Protein AF-N1R4C1-F1 (afdb_monomer_lite)

InterPro domains:
  IPR000322 Glycoside hydrolase family 31, TIM barrel domain [PF01055] (32-94)
  IPR013780 Glycosyl hydrolase, all-beta [G3DSA:2.60.40.1180] (504-636)
  IPR017853 Glycoside hydrolase superfamily [SSF51445] (14-97)
  IPR027806 Harbinger transposase-derived nuclease domain [PF13359] (229-389)
  IPR033403 Domain of unknown function DUF5110 [PF17137] (525-593)
  IPR045249 Putative nuclease HARBI1-like [PTHR22930] (148-404)
  IPR058353 Domain of unknown function DUF8040 [PF26138] (146-223)

Sequence (892 aa):
MADPCLSWLTFPSFLQMWRQRLGINNVVISDQGLSGQPLSGPDIGGFAGNATPRLFGRWMGVGALFPFSRGHSEAGTVDHEPWSFGEEVMDARMRLIIQAAALISVIQAWVMFMHQRAVRHAGRPLIHYGPLFPREQERIQNLNYIYNCNDVEALWMLRMKRAPFSMLVETFRSRGLLQDSINTSVEEQVAMFLHVVGHNQRFRVIHNTFRRSMETISRYFKQDCIGAIDGTHVTARVPRSQFAAYRGRKHYTSQNVLAAVDFDLKFTYVLAGWEGSAHDANILTDSMSRPDGINIPDGKFYLGDAGYACRPGILPPFRKTRYHLNELSGRNFPRTAQELFNIRHSSLRVTVDRAFGALKNRFKILDQKPFHPYSTQVKLVLACCILHNWILQWGFDEHVPEEEEVEPDDVVSSGHSVEAFDNDAWKNKRLEWEEAMWLNRDPQDTELRKIETTFLLGPLLVCASTLPDKGAHECAHKLPNGIWLPFDFGDSHPDLPVLYLRGGAILPVGLPIQHVGEASLGDDLSLLVALDENGKAEGVLFEDAGDGYGFTQGDYLLTYYVAEVHSSVVSVKVLKTEGSLKRPKRNLNISILLGGGAMISSRGVDGEEVHFTMPSEFEVSSLVATSELDLKERLETIRPIPDMDEPSGQEGTELSKTLIVLKSGDWFLKIVPWIGGRIISMTHVPSDSQWLHSRIEIHGYEEYSGTEYRSAGCIEEYKIVRGHLEQSCVEESKVCLEGDIGGGLVLQRHISILTDNPKIVQIDSSIEARSVGPGSGGFSRLVCLRVRHTFTLLHPTEVVVAFTAINGSKQEISLDSGEVMLEGGLRPNGEWTLVDRCSGLSMVNRFDHRQVSKCLVHWGTSDLNMELWSDERPVSKDTPLRICHQYEVTQT

Structure (mmCIF, N/CA/C/O backbone):
data_AF-N1R4C1-F1
#
_entry.id   AF-N1R4C1-F1
#
loop_
_atom_site.group_PDB
_atom_site.id
_atom_site.type_symbol
_atom_site.label_atom_id
_atom_site.label_alt_id
_atom_site.label_comp_id
_atom_site.label_asym_id
_atom_site.label_entity_id
_atom_site.label_seq_id
_atom_site.pdbx_PDB_ins_code
_atom_site.Cartn_x
_atom_site.Cartn_y
_atom_site.Cartn_z
_atom_site.occupancy
_atom_site.B_iso_or_equiv
_atom_site.auth_seq_id
_atom_site.auth_comp_id
_atom_site.auth_asym_id
_atom_site.auth_atom_id
_atom_site.pdbx_PDB_model_num
ATOM 1 N N . MET A 1 1 ? 14.978 -28.463 9.978 1.00 22.47 1 MET A N 1
ATOM 2 C CA . MET A 1 1 ? 13.581 -28.349 9.507 1.00 22.47 1 MET A CA 1
ATOM 3 C C . MET A 1 1 ? 13.002 -27.138 10.208 1.00 22.47 1 MET A C 1
ATOM 5 O O . MET A 1 1 ? 13.263 -27.007 11.395 1.00 22.47 1 MET A O 1
ATOM 9 N N . ALA A 1 2 ? 12.345 -26.241 9.481 1.00 19.59 2 ALA A N 1
ATOM 10 C CA . ALA A 1 2 ? 11.740 -25.016 10.002 1.00 19.59 2 ALA A CA 1
ATOM 11 C C . ALA A 1 2 ? 10.551 -24.656 9.099 1.00 19.59 2 ALA A C 1
ATOM 13 O O . ALA A 1 2 ? 10.620 -24.917 7.894 1.00 19.59 2 ALA A O 1
ATOM 14 N N . ASP A 1 3 ? 9.477 -24.116 9.671 1.00 20.16 3 ASP A N 1
ATOM 15 C CA . ASP A 1 3 ? 8.212 -23.933 8.957 1.00 20.16 3 ASP A CA 1
ATOM 16 C C . ASP A 1 3 ? 8.200 -22.700 8.028 1.00 20.16 3 ASP A C 1
ATOM 18 O O . ASP A 1 3 ? 8.679 -21.626 8.405 1.00 20.16 3 ASP A O 1
ATOM 22 N N . PRO A 1 4 ? 7.653 -22.814 6.801 1.00 23.75 4 PRO A N 1
ATOM 23 C CA . PRO A 1 4 ? 7.775 -21.791 5.762 1.00 23.75 4 PRO A CA 1
ATOM 24 C C . PRO A 1 4 ? 6.644 -20.742 5.808 1.00 23.75 4 PRO A C 1
ATOM 26 O O . PRO A 1 4 ? 5.925 -20.556 4.826 1.00 23.75 4 PRO A O 1
ATOM 29 N N . CYS A 1 5 ? 6.486 -20.037 6.933 1.00 24.02 5 CYS A N 1
ATOM 30 C CA . CYS A 1 5 ? 5.429 -19.025 7.130 1.00 24.02 5 CYS A CA 1
ATOM 31 C C . CYS A 1 5 ? 5.947 -17.618 7.501 1.00 24.02 5 CYS A C 1
ATOM 33 O O . CYS A 1 5 ? 5.342 -16.920 8.310 1.00 24.02 5 CYS A O 1
ATOM 35 N N . LEU A 1 6 ? 7.034 -17.169 6.864 1.00 24.86 6 LEU A N 1
ATOM 36 C CA . LEU A 1 6 ? 7.472 -15.764 6.858 1.00 24.86 6 LEU A CA 1
ATOM 37 C C . LEU A 1 6 ? 7.835 -15.336 5.428 1.00 24.86 6 LEU A C 1
ATOM 39 O O . LEU A 1 6 ? 8.833 -15.795 4.872 1.00 24.86 6 LEU A O 1
ATOM 43 N N . SER A 1 7 ? 7.028 -14.463 4.822 1.00 23.55 7 SER A N 1
ATOM 44 C CA . SER A 1 7 ? 7.274 -13.917 3.481 1.00 23.55 7 SER A CA 1
ATOM 45 C C . SER A 1 7 ? 8.128 -12.648 3.549 1.00 23.55 7 SER A C 1
ATOM 47 O O . SER A 1 7 ? 7.665 -11.610 4.020 1.00 23.55 7 SER A O 1
ATOM 49 N N . TRP A 1 8 ? 9.359 -12.727 3.048 1.00 22.64 8 TRP A N 1
ATOM 50 C CA . TRP A 1 8 ? 10.333 -11.634 3.044 1.00 22.64 8 TRP A CA 1
ATOM 51 C C . TRP A 1 8 ? 10.493 -11.027 1.642 1.00 22.64 8 TRP A C 1
ATOM 53 O O . TRP A 1 8 ? 11.033 -11.690 0.760 1.00 22.64 8 TRP A O 1
ATOM 63 N N . LEU A 1 9 ? 10.060 -9.776 1.439 1.00 20.94 9 LEU A N 1
ATOM 64 C CA . LEU A 1 9 ? 10.384 -8.955 0.259 1.00 20.94 9 LEU A CA 1
ATOM 65 C C . LEU A 1 9 ? 10.244 -7.458 0.586 1.00 20.94 9 LEU A C 1
ATOM 67 O O . LEU A 1 9 ? 9.135 -6.929 0.583 1.00 20.94 9 LEU A O 1
ATOM 71 N N . THR A 1 10 ? 11.361 -6.770 0.822 1.00 21.81 10 THR A N 1
ATOM 72 C CA . THR A 1 10 ? 11.399 -5.331 1.135 1.00 21.81 10 THR A CA 1
ATOM 73 C C . THR A 1 10 ? 12.765 -4.702 0.784 1.00 21.81 10 THR A C 1
ATOM 75 O O . THR A 1 10 ? 13.766 -5.410 0.701 1.00 21.81 10 THR A O 1
ATOM 78 N N . PHE A 1 11 ? 12.777 -3.359 0.660 1.00 23.47 11 PHE A N 1
ATOM 79 C CA . PHE A 1 11 ? 13.926 -2.427 0.812 1.00 23.47 11 PHE A CA 1
ATOM 80 C C . PHE A 1 11 ? 14.740 -1.972 -0.451 1.00 23.47 11 PHE A C 1
ATOM 82 O O . PHE A 1 11 ? 14.409 -2.406 -1.552 1.00 23.47 11 PHE A O 1
ATOM 89 N N . PRO A 1 12 ? 15.594 -0.907 -0.380 1.00 29.61 12 PRO A N 1
ATOM 90 C CA . PRO A 1 12 ? 15.112 0.482 -0.558 1.00 29.61 12 PRO A CA 1
ATOM 91 C C . PRO A 1 12 ? 16.124 1.451 -1.250 1.00 29.61 12 PRO A C 1
ATOM 93 O O . PRO A 1 12 ? 17.147 1.054 -1.796 1.00 29.61 12 PRO A O 1
ATOM 96 N N . SER A 1 13 ? 15.886 2.766 -1.160 1.00 20.58 13 SER A N 1
ATOM 97 C CA . SER A 1 13 ? 16.923 3.789 -0.877 1.00 20.58 13 SER A CA 1
ATOM 98 C C . SER A 1 13 ? 16.256 5.096 -0.400 1.00 20.58 13 SER A C 1
ATOM 100 O O . SER A 1 13 ? 15.041 5.247 -0.527 1.00 20.58 13 SER A O 1
ATOM 102 N N . PHE A 1 14 ? 16.996 5.983 0.282 1.00 22.86 14 PHE A N 1
ATOM 103 C CA . PHE A 1 14 ? 16.413 6.980 1.201 1.00 22.86 14 PHE A CA 1
ATOM 104 C C . PHE A 1 14 ? 17.325 8.202 1.401 1.00 22.86 14 PHE A C 1
ATOM 106 O O . PHE A 1 14 ? 18.529 8.004 1.541 1.00 22.86 14 PHE A O 1
ATOM 113 N N . LEU A 1 15 ? 16.782 9.430 1.540 1.00 21.59 15 LEU A N 1
ATOM 114 C CA . LEU A 1 15 ? 17.556 10.557 2.108 1.00 21.59 15 LEU A CA 1
ATOM 115 C C . LEU A 1 15 ? 16.745 11.753 2.685 1.00 21.59 15 LEU A C 1
ATOM 117 O O . LEU A 1 15 ? 16.978 12.908 2.338 1.00 21.59 15 LEU A O 1
ATOM 121 N N . GLN A 1 16 ? 15.848 11.518 3.654 1.00 25.00 16 GLN A N 1
ATOM 122 C CA . GLN A 1 16 ? 15.545 12.533 4.686 1.00 25.00 16 GLN A CA 1
ATOM 123 C C . GLN A 1 16 ? 15.153 11.884 6.028 1.00 25.00 16 GLN A C 1
ATOM 125 O O . GLN A 1 16 ? 14.001 11.544 6.288 1.00 25.00 16 GLN A O 1
ATOM 130 N N . MET A 1 17 ? 16.156 11.652 6.879 1.00 34.59 17 MET A N 1
ATOM 131 C CA . MET A 1 17 ? 16.182 10.461 7.743 1.00 34.59 17 MET A CA 1
ATOM 132 C C . MET A 1 17 ? 15.227 10.455 8.952 1.00 34.59 17 MET A C 1
ATOM 134 O O . MET A 1 17 ? 14.756 9.384 9.323 1.00 34.59 17 MET A O 1
ATOM 138 N N . TRP A 1 18 ? 14.905 11.616 9.535 1.00 30.50 18 TRP A N 1
ATOM 139 C CA . TRP A 1 18 ? 14.118 11.700 10.780 1.00 30.50 18 TRP A CA 1
ATOM 140 C C . TRP A 1 18 ? 12.597 11.795 10.574 1.00 30.50 18 TRP A C 1
ATOM 142 O O . TRP A 1 18 ? 11.855 10.952 11.072 1.00 30.50 18 TRP A O 1
ATOM 152 N N . ARG A 1 19 ? 12.111 12.793 9.818 1.00 28.45 19 ARG A N 1
ATOM 153 C CA . ARG A 1 19 ? 10.660 13.008 9.634 1.00 28.45 19 ARG A CA 1
ATOM 154 C C . ARG A 1 19 ? 9.977 11.892 8.847 1.00 28.45 19 ARG A C 1
ATOM 156 O O . ARG A 1 19 ? 8.878 11.483 9.203 1.00 28.45 19 ARG A O 1
ATOM 163 N N . GLN A 1 20 ? 10.614 11.424 7.772 1.00 33.66 20 GLN A N 1
ATOM 164 C CA . GLN A 1 20 ? 9.985 10.497 6.831 1.00 33.66 20 GLN A CA 1
ATOM 165 C C . GLN A 1 20 ? 9.752 9.116 7.449 1.00 33.66 20 GLN A C 1
ATOM 167 O O . GLN A 1 20 ? 8.653 8.593 7.331 1.00 33.66 20 GLN A O 1
ATOM 172 N N . ARG A 1 21 ? 10.752 8.525 8.120 1.00 35.47 21 ARG A N 1
ATOM 173 C CA . ARG A 1 21 ? 10.666 7.124 8.566 1.00 35.47 21 ARG A CA 1
ATOM 174 C C . ARG A 1 21 ? 9.544 6.905 9.589 1.00 35.47 21 ARG A C 1
ATOM 176 O O . ARG A 1 21 ? 8.663 6.094 9.336 1.00 35.47 21 ARG A O 1
ATOM 183 N N . LEU A 1 22 ? 9.509 7.667 10.686 1.00 31.05 22 LEU A N 1
ATOM 184 C CA . LEU A 1 22 ? 8.463 7.507 11.710 1.00 31.05 22 LEU A CA 1
ATOM 185 C C . LEU A 1 22 ? 7.062 7.930 11.222 1.00 31.05 22 LEU A C 1
ATOM 187 O O . LEU A 1 22 ? 6.0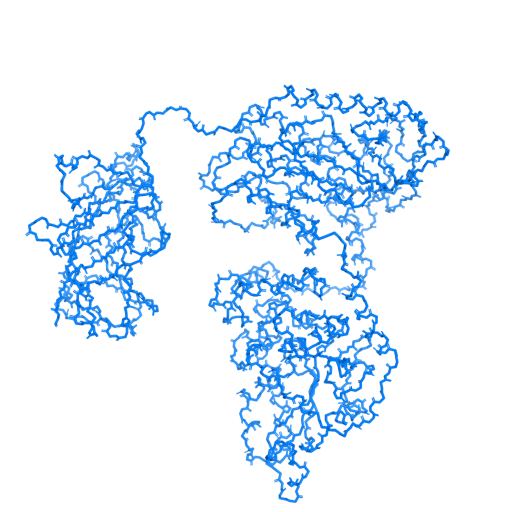89 7.268 11.569 1.00 31.05 22 LEU A O 1
ATOM 191 N N . GLY A 1 23 ? 6.949 8.979 10.396 1.00 29.75 23 GLY A N 1
ATOM 192 C CA . GLY A 1 23 ? 5.658 9.430 9.856 1.00 29.75 23 GLY A CA 1
ATOM 193 C C . GLY A 1 23 ? 5.045 8.447 8.853 1.00 29.75 23 GLY A C 1
ATOM 194 O O . GLY A 1 23 ? 3.911 8.006 9.032 1.00 29.75 23 GLY A O 1
ATOM 195 N N . ILE A 1 24 ? 5.816 8.035 7.838 1.00 34.44 24 ILE A N 1
ATOM 196 C CA . ILE A 1 24 ? 5.350 7.106 6.792 1.00 34.44 24 ILE A CA 1
ATOM 197 C C . ILE A 1 24 ? 4.916 5.767 7.404 1.00 34.44 24 ILE A C 1
ATOM 199 O O . ILE A 1 24 ? 3.916 5.202 6.977 1.00 34.44 24 ILE A O 1
ATOM 203 N N . ASN A 1 25 ? 5.614 5.278 8.431 1.00 34.09 25 ASN A N 1
ATOM 204 C CA . ASN A 1 25 ? 5.270 4.020 9.095 1.00 34.09 25 ASN A CA 1
ATOM 205 C C . ASN A 1 25 ? 3.857 4.020 9.709 1.00 34.09 25 ASN A C 1
ATOM 207 O O . ASN A 1 25 ? 3.115 3.056 9.523 1.00 34.09 25 ASN A O 1
ATOM 211 N N . ASN A 1 26 ? 3.464 5.095 10.399 1.00 31.94 26 ASN A N 1
ATOM 212 C CA . ASN A 1 26 ? 2.131 5.207 11.007 1.00 31.94 26 ASN A CA 1
ATOM 213 C C . ASN A 1 26 ? 1.019 5.266 9.942 1.00 31.94 26 ASN A C 1
ATOM 215 O O . ASN A 1 26 ? -0.059 4.693 10.126 1.00 31.94 26 ASN A O 1
ATOM 219 N N . VAL A 1 27 ? 1.296 5.929 8.814 1.00 32.59 27 VAL A N 1
ATOM 220 C CA . VAL A 1 27 ? 0.397 5.992 7.651 1.00 32.59 27 VAL A CA 1
ATOM 221 C C . VAL A 1 27 ? 0.249 4.604 7.017 1.00 32.59 27 VAL A C 1
ATOM 223 O O . VAL A 1 27 ? -0.862 4.096 6.922 1.00 32.59 27 VAL A O 1
ATOM 226 N N . VAL A 1 28 ? 1.361 3.923 6.716 1.00 32.44 28 VAL A N 1
ATOM 227 C CA . VAL A 1 28 ? 1.372 2.575 6.113 1.00 32.44 28 VAL A CA 1
ATOM 228 C C . VAL A 1 28 ? 0.606 1.546 6.952 1.00 32.44 28 VAL A C 1
ATOM 230 O O . VAL A 1 28 ? -0.096 0.709 6.387 1.00 32.44 28 VAL A O 1
ATOM 233 N N . ILE A 1 29 ? 0.688 1.601 8.285 1.00 33.22 29 ILE A N 1
ATOM 234 C CA . ILE A 1 29 ? -0.089 0.705 9.161 1.00 33.22 29 ILE A CA 1
ATOM 235 C C . ILE A 1 29 ? -1.583 1.047 9.119 1.00 33.22 29 ILE A C 1
ATOM 237 O O . ILE A 1 29 ? -2.415 0.141 9.072 1.00 33.22 29 ILE A O 1
ATOM 241 N N . SER A 1 30 ? -1.933 2.335 9.074 1.00 30.56 30 SER A N 1
ATOM 242 C CA . SER A 1 30 ? -3.326 2.777 8.928 1.00 30.56 30 SER A CA 1
ATOM 243 C C . SER A 1 30 ? -3.930 2.291 7.600 1.00 30.56 30 SER A C 1
ATOM 245 O O . SER A 1 30 ? -5.039 1.754 7.582 1.00 30.56 30 SER A O 1
ATOM 247 N N . ASP A 1 31 ? -3.167 2.374 6.508 1.00 27.38 31 ASP A N 1
ATOM 248 C CA . ASP A 1 31 ? -3.585 1.926 5.175 1.00 27.38 31 ASP A CA 1
ATOM 249 C C . ASP A 1 31 ? -3.629 0.391 5.044 1.00 27.38 31 ASP A C 1
ATOM 251 O O . ASP A 1 31 ? -4.512 -0.154 4.380 1.00 27.38 31 ASP A O 1
ATOM 255 N N . GLN A 1 32 ? -2.740 -0.345 5.718 1.00 28.38 32 GLN A N 1
ATOM 256 C CA . GLN A 1 32 ? -2.779 -1.817 5.752 1.00 28.38 32 GLN A CA 1
ATOM 257 C C . GLN A 1 32 ? -3.879 -2.366 6.677 1.00 28.38 32 GLN A C 1
ATOM 259 O O . GLN A 1 32 ? -4.474 -3.408 6.386 1.00 28.38 32 GLN A O 1
ATOM 264 N N . GLY A 1 33 ? -4.256 -1.621 7.720 1.00 26.41 33 GLY A N 1
ATOM 265 C CA . GLY A 1 33 ? -5.494 -1.864 8.461 1.00 26.41 33 GLY A CA 1
ATOM 266 C C . GLY A 1 33 ? -6.734 -1.769 7.561 1.00 26.41 33 GLY A C 1
ATOM 267 O O . GLY A 1 33 ? -7.660 -2.571 7.697 1.00 26.41 33 GLY A O 1
ATOM 268 N N . LEU A 1 34 ? -6.723 -0.850 6.587 1.00 26.92 34 LEU A N 1
ATOM 269 C CA . LEU A 1 34 ? -7.761 -0.712 5.558 1.00 26.92 34 LEU A CA 1
ATOM 270 C C . LEU A 1 34 ? -7.647 -1.747 4.421 1.00 26.92 34 LEU A C 1
ATOM 272 O O . LEU A 1 34 ? -8.658 -2.033 3.779 1.00 26.92 34 LEU A O 1
ATOM 276 N N . SER A 1 35 ? -6.474 -2.354 4.192 1.00 28.03 35 SER A N 1
ATOM 277 C CA . SER A 1 35 ? -6.291 -3.416 3.183 1.00 28.03 35 SER A CA 1
ATOM 278 C C . SER A 1 35 ? -6.812 -4.795 3.620 1.00 28.03 35 SER A C 1
ATOM 280 O O . SER A 1 35 ? -6.886 -5.732 2.820 1.00 28.03 35 SER A O 1
ATOM 282 N N . GLY A 1 36 ? -7.192 -4.936 4.895 1.00 34.16 36 GLY A N 1
ATOM 283 C CA . GLY A 1 36 ? -7.605 -6.210 5.483 1.00 34.16 36 GLY A CA 1
ATOM 284 C C . GLY A 1 36 ? -6.435 -7.119 5.870 1.00 34.16 36 GLY A C 1
ATOM 285 O O . GLY A 1 36 ? -6.640 -8.324 6.028 1.00 34.16 36 GLY A O 1
ATOM 286 N N . GLN A 1 37 ? -5.227 -6.566 6.037 1.00 40.41 37 GLN A N 1
ATOM 287 C CA . GLN A 1 37 ? -4.044 -7.270 6.543 1.00 40.41 37 GLN A CA 1
ATOM 288 C C . GLN A 1 37 ? -3.733 -6.805 7.981 1.00 40.41 37 GLN A C 1
ATOM 290 O O . GLN A 1 37 ? -2.925 -5.903 8.176 1.00 40.41 37 GLN A O 1
ATOM 295 N N . PRO A 1 38 ? -4.374 -7.396 9.011 1.00 45.44 38 PRO A N 1
ATOM 296 C CA . PRO A 1 38 ? -4.389 -6.851 10.374 1.00 45.44 38 PRO A CA 1
ATOM 297 C C . PRO A 1 38 ? -3.084 -7.037 11.166 1.00 45.44 38 PRO A C 1
ATOM 299 O O . PRO A 1 38 ? -2.962 -6.501 12.264 1.00 45.44 38 PRO A O 1
ATOM 302 N N . LEU A 1 39 ? -2.141 -7.834 10.654 1.00 56.75 39 LEU A N 1
ATOM 303 C CA . LEU A 1 39 ? -0.893 -8.199 11.323 1.00 56.75 39 LEU A CA 1
ATOM 304 C C . LEU A 1 39 ? 0.290 -7.597 10.553 1.00 56.75 39 LEU A C 1
ATOM 306 O O . LEU A 1 39 ? 0.944 -8.291 9.775 1.00 56.75 39 LEU A O 1
ATOM 310 N N . SER A 1 40 ? 0.526 -6.295 10.723 1.00 56.81 40 SER A N 1
ATOM 311 C CA . SER A 1 40 ? 1.565 -5.567 9.992 1.00 56.81 40 SER A CA 1
ATOM 312 C C . SER A 1 40 ? 2.316 -4.530 10.833 1.00 56.81 40 SER A C 1
ATOM 314 O O . SER A 1 40 ? 1.919 -4.177 11.946 1.00 56.81 40 SER A O 1
ATOM 316 N N . GLY A 1 41 ? 3.464 -4.107 10.301 1.00 60.66 41 GLY A N 1
ATOM 317 C CA . GLY A 1 41 ? 4.388 -3.157 10.906 1.00 60.66 41 GLY A CA 1
ATOM 318 C C . GLY A 1 41 ? 5.725 -3.114 10.143 1.00 60.66 41 GLY A C 1
ATOM 319 O O . GLY A 1 41 ? 6.071 -4.079 9.456 1.00 60.66 41 GLY A O 1
ATOM 320 N N . PRO A 1 42 ? 6.456 -1.987 10.196 1.00 67.44 42 PRO A N 1
ATOM 321 C CA . PRO A 1 42 ? 7.774 -1.810 9.591 1.00 67.44 42 PRO A CA 1
ATOM 322 C C . PRO A 1 42 ? 8.881 -2.503 10.394 1.00 67.44 42 PRO A C 1
ATOM 324 O O . PRO A 1 42 ? 8.740 -2.753 11.590 1.00 67.44 42 PRO A O 1
ATOM 327 N N . ASP A 1 43 ? 10.041 -2.677 9.763 1.00 76.38 43 ASP A N 1
ATOM 328 C CA . ASP A 1 43 ? 11.258 -3.061 10.476 1.00 76.38 43 ASP A CA 1
ATOM 329 C C . ASP A 1 43 ? 11.799 -1.905 11.327 1.00 76.38 43 ASP A C 1
ATOM 331 O O . ASP A 1 43 ? 12.107 -0.817 10.831 1.00 76.38 43 ASP A O 1
ATOM 335 N N . ILE A 1 44 ? 11.879 -2.154 12.632 1.00 76.69 44 ILE A N 1
ATOM 336 C CA . ILE A 1 44 ? 12.223 -1.192 13.678 1.00 76.69 44 ILE A CA 1
ATOM 337 C C . ILE A 1 44 ? 13.720 -0.859 13.627 1.00 76.69 44 ILE A C 1
ATOM 339 O O . ILE A 1 44 ? 14.551 -1.720 13.347 1.00 76.69 44 ILE A O 1
ATOM 343 N N . GLY A 1 45 ? 14.047 0.422 13.826 1.00 70.81 45 GLY A N 1
ATOM 344 C CA . GLY A 1 45 ? 15.357 1.007 13.502 1.00 70.81 45 GLY A CA 1
ATOM 345 C C . GLY A 1 45 ? 15.499 1.385 12.020 1.00 70.81 45 GLY A C 1
ATOM 346 O O . GLY A 1 45 ? 16.182 2.353 11.684 1.00 70.81 45 GLY A O 1
ATOM 347 N N . GLY A 1 46 ? 14.765 0.697 11.142 1.00 73.44 46 GLY A N 1
ATOM 348 C CA . GLY A 1 46 ? 14.784 0.896 9.700 1.00 73.44 46 GLY A CA 1
ATOM 349 C C . GLY A 1 46 ? 15.894 0.098 9.039 1.00 73.44 46 GLY A C 1
ATOM 350 O O . GLY A 1 46 ? 17.061 0.246 9.380 1.00 73.44 46 GLY A O 1
ATOM 351 N N . PHE A 1 47 ? 15.519 -0.723 8.061 1.00 67.69 47 PHE A N 1
ATOM 352 C CA . PHE A 1 47 ? 16.404 -1.754 7.527 1.00 67.69 47 PHE A CA 1
ATOM 353 C C . PHE A 1 47 ? 17.698 -1.239 6.890 1.00 67.69 47 PHE A C 1
ATOM 355 O O . PHE A 1 47 ? 18.744 -1.851 7.071 1.00 67.69 47 PHE A O 1
ATOM 362 N N . ALA A 1 48 ? 17.620 -0.137 6.138 1.00 62.81 48 ALA A N 1
ATOM 363 C CA . ALA A 1 48 ? 18.753 0.373 5.375 1.00 62.81 48 ALA A CA 1
ATOM 364 C C . ALA A 1 48 ? 19.423 1.583 6.018 1.00 62.81 48 ALA A C 1
ATOM 366 O O . ALA A 1 48 ? 18.740 2.526 6.452 1.00 62.81 48 ALA A O 1
ATOM 367 N N . GLY A 1 49 ? 20.754 1.585 5.989 1.00 68.44 49 GLY A N 1
ATOM 368 C CA . GLY A 1 49 ? 21.591 2.502 6.759 1.00 68.44 49 GLY A CA 1
ATOM 369 C C . GLY A 1 49 ? 21.443 2.339 8.278 1.00 68.44 49 GLY A C 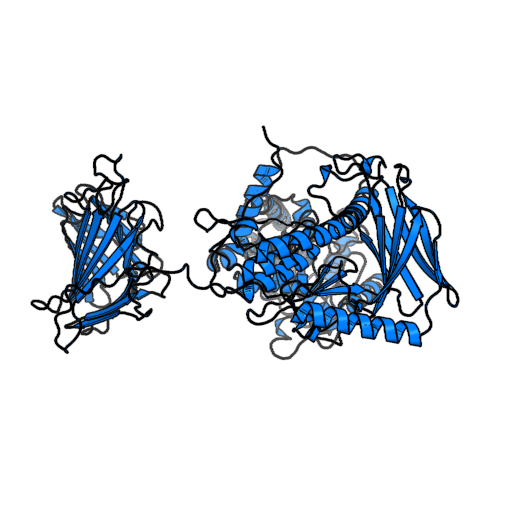1
ATOM 370 O O . GLY A 1 49 ? 20.568 1.635 8.775 1.00 68.44 49 GLY A O 1
ATOM 371 N N . ASN A 1 50 ? 22.305 3.028 9.023 1.00 70.19 50 ASN A N 1
ATOM 372 C CA . ASN A 1 50 ? 22.395 2.895 10.477 1.00 70.19 50 ASN A CA 1
ATOM 373 C C . ASN A 1 50 ? 21.436 3.857 11.197 1.00 70.19 50 ASN A C 1
ATOM 375 O O . ASN A 1 50 ? 21.336 5.031 10.827 1.00 70.19 50 ASN A O 1
ATOM 379 N N . ALA A 1 51 ? 20.774 3.390 12.256 1.00 69.94 51 ALA A N 1
ATOM 380 C CA . ALA A 1 51 ? 20.036 4.258 13.176 1.00 69.94 51 ALA A CA 1
ATOM 381 C C . ALA A 1 51 ? 20.978 4.953 14.184 1.00 69.94 51 ALA A C 1
ATOM 383 O O . ALA A 1 51 ? 22.002 4.392 14.569 1.00 69.94 51 ALA A O 1
ATOM 384 N N . THR A 1 52 ? 20.616 6.150 14.666 1.00 75.88 52 THR A N 1
ATOM 385 C CA . THR A 1 52 ? 21.213 6.705 15.900 1.00 75.88 52 THR A CA 1
ATOM 386 C C . THR A 1 52 ? 20.553 6.059 17.128 1.00 75.88 52 THR A C 1
ATOM 388 O O . THR A 1 52 ? 19.399 5.627 17.016 1.00 75.88 52 THR A O 1
ATOM 391 N N . PRO A 1 53 ? 21.198 6.032 18.314 1.00 76.06 53 PRO A N 1
ATOM 392 C CA . PRO A 1 53 ? 20.589 5.495 19.536 1.00 76.06 53 PRO A CA 1
ATOM 393 C C . PRO A 1 53 ? 19.209 6.099 19.835 1.00 76.06 53 PRO A C 1
ATOM 395 O O . PRO A 1 53 ? 18.255 5.372 20.114 1.00 76.06 53 PRO A O 1
ATOM 398 N N . ARG A 1 54 ? 19.067 7.425 19.691 1.00 78.44 54 ARG A N 1
ATOM 399 C CA . ARG A 1 54 ? 17.800 8.140 19.908 1.00 78.44 54 ARG A CA 1
ATOM 400 C C . ARG A 1 54 ? 16.737 7.811 18.861 1.00 78.44 54 ARG A C 1
ATOM 402 O O . ARG A 1 54 ? 15.574 7.626 19.221 1.00 78.44 54 ARG A O 1
ATOM 409 N N . LEU A 1 55 ? 17.113 7.700 17.583 1.00 77.69 55 LEU A N 1
ATOM 410 C CA . LEU A 1 55 ? 16.188 7.287 16.522 1.00 77.69 55 LEU A CA 1
ATOM 411 C C . LEU A 1 55 ? 15.705 5.850 16.751 1.00 77.69 55 LEU A C 1
ATOM 413 O O . LEU A 1 55 ? 14.507 5.588 16.656 1.00 77.69 55 LEU A O 1
ATOM 417 N N . PHE A 1 56 ? 16.617 4.939 17.101 1.00 79.69 56 PHE A N 1
ATOM 418 C CA . PHE A 1 56 ? 16.294 3.547 17.397 1.00 79.69 56 PHE A CA 1
ATOM 419 C C . PHE A 1 56 ? 15.383 3.427 18.625 1.00 79.69 56 PHE A C 1
ATOM 421 O O . PHE A 1 56 ? 14.342 2.781 18.545 1.00 79.69 56 PHE A O 1
ATOM 428 N N . GLY A 1 57 ? 15.704 4.108 19.731 1.00 77.69 57 GLY A N 1
ATOM 429 C CA . GLY A 1 57 ? 14.892 4.110 20.953 1.00 77.69 57 GLY A CA 1
ATOM 430 C C . GLY A 1 57 ? 13.468 4.634 20.737 1.00 77.69 57 GLY A C 1
ATOM 431 O O . GLY A 1 57 ? 12.506 3.994 21.158 1.00 77.69 57 GLY A O 1
ATOM 432 N N . ARG A 1 58 ? 13.307 5.739 19.997 1.00 79.62 58 ARG A N 1
ATOM 433 C CA . ARG A 1 58 ? 11.985 6.278 19.615 1.00 79.62 58 ARG A CA 1
ATOM 434 C C . ARG A 1 58 ? 11.201 5.326 18.716 1.00 79.62 58 ARG A C 1
ATOM 436 O O . ARG A 1 58 ? 9.993 5.167 18.884 1.00 79.62 58 ARG A O 1
ATOM 443 N N . TRP A 1 59 ? 11.877 4.675 17.770 1.00 80.00 59 TRP A N 1
ATOM 444 C CA . TRP A 1 59 ? 11.249 3.717 16.860 1.00 80.00 59 TRP A CA 1
ATOM 445 C C . TRP A 1 59 ? 10.866 2.423 17.578 1.00 80.00 59 TRP A C 1
ATOM 447 O O . TRP A 1 59 ? 9.780 1.919 17.330 1.00 80.00 59 TRP A O 1
ATOM 457 N N . MET A 1 60 ? 11.673 1.923 18.516 1.00 76.81 60 MET A N 1
ATOM 458 C CA . MET A 1 60 ? 11.264 0.870 19.455 1.00 76.81 60 MET A CA 1
ATOM 459 C C . MET A 1 60 ? 10.035 1.308 20.260 1.00 76.81 60 MET A C 1
ATOM 461 O O . MET A 1 60 ? 9.095 0.529 20.395 1.00 76.81 60 MET A O 1
ATOM 465 N N . GLY A 1 61 ? 10.014 2.569 20.708 1.00 75.75 61 GLY A N 1
ATOM 466 C CA . GLY A 1 61 ? 8.917 3.193 21.448 1.00 75.75 61 GLY A CA 1
ATOM 467 C C . GLY A 1 61 ? 7.551 3.049 20.782 1.00 75.75 61 GLY A C 1
ATOM 468 O O . GLY A 1 61 ? 6.595 2.601 21.403 1.00 75.75 61 GLY A O 1
ATOM 469 N N . VAL A 1 62 ? 7.459 3.396 19.497 1.00 76.50 62 VAL A N 1
ATOM 470 C CA . VAL A 1 62 ? 6.221 3.220 18.713 1.00 76.50 62 VAL A CA 1
ATOM 471 C C . VAL A 1 62 ? 6.092 1.783 18.183 1.00 76.50 62 VAL A C 1
ATOM 473 O O . VAL A 1 62 ? 4.997 1.238 18.084 1.00 76.50 62 VAL A O 1
ATOM 476 N N . GLY A 1 63 ? 7.219 1.143 17.874 1.00 75.12 63 GLY A N 1
ATOM 477 C CA . GLY A 1 63 ? 7.314 -0.171 17.244 1.00 75.12 63 GLY A CA 1
ATOM 478 C C . GLY A 1 63 ? 6.815 -1.327 18.103 1.00 75.12 63 GLY A C 1
ATOM 479 O O . GLY A 1 63 ? 6.296 -2.304 17.563 1.00 75.12 63 GLY A O 1
ATOM 480 N N . ALA A 1 64 ? 6.908 -1.213 19.428 1.00 76.50 64 ALA A N 1
ATOM 481 C CA . ALA A 1 64 ? 6.313 -2.163 20.370 1.00 76.50 64 ALA A CA 1
ATOM 482 C C . ALA A 1 64 ? 4.770 -2.148 20.361 1.00 76.50 64 ALA A C 1
ATOM 484 O O . ALA A 1 64 ? 4.160 -3.074 20.886 1.00 76.50 64 ALA A O 1
ATOM 485 N N . LEU A 1 65 ? 4.148 -1.121 19.762 1.00 75.19 65 LEU A N 1
ATOM 486 C CA . LEU A 1 65 ? 2.694 -0.943 19.655 1.00 75.19 65 LEU A CA 1
ATOM 487 C C . LEU A 1 65 ? 2.131 -1.343 18.275 1.00 75.19 65 LEU A C 1
ATOM 489 O O . LEU A 1 65 ? 0.943 -1.149 18.010 1.00 75.19 65 LEU A O 1
ATOM 493 N N . PHE A 1 66 ? 2.961 -1.893 17.383 1.00 72.81 66 PHE A N 1
ATOM 494 C CA . PHE A 1 66 ? 2.540 -2.346 16.055 1.00 72.81 66 PHE A CA 1
ATOM 495 C C . PHE A 1 66 ? 2.118 -3.828 16.058 1.00 72.81 66 PHE A C 1
ATOM 497 O O . PHE A 1 66 ? 2.808 -4.644 16.673 1.00 72.81 66 PHE A O 1
ATOM 504 N N . PRO A 1 67 ? 1.044 -4.220 15.335 1.00 67.06 67 PRO A N 1
ATOM 505 C CA . PRO A 1 67 ? 0.589 -5.612 15.282 1.00 67.06 67 PRO A CA 1
ATOM 506 C C . PRO A 1 67 ? 1.643 -6.630 14.826 1.00 67.06 67 PRO A C 1
ATOM 508 O O . PRO A 1 67 ? 1.629 -7.769 15.287 1.00 67.06 67 PRO A O 1
ATOM 511 N N . PHE A 1 68 ? 2.576 -6.229 13.960 1.00 70.38 68 PHE A N 1
ATOM 512 C CA . PHE A 1 68 ? 3.802 -6.973 13.678 1.00 70.38 68 PHE A CA 1
ATOM 513 C C . PHE A 1 68 ? 5.018 -6.138 14.098 1.00 70.38 68 PHE A C 1
ATOM 515 O O . PHE A 1 68 ? 5.428 -5.212 13.401 1.00 70.38 68 PHE A O 1
ATOM 522 N N . SER A 1 69 ? 5.589 -6.472 15.256 1.00 76.69 69 SER A N 1
ATOM 523 C CA . SER A 1 69 ? 6.759 -5.800 15.826 1.00 76.69 69 SER A CA 1
ATOM 524 C C . SER A 1 69 ? 8.031 -6.612 15.552 1.00 76.69 69 SER A C 1
ATOM 526 O O . SER A 1 69 ? 8.167 -7.738 16.037 1.00 76.69 69 SER A O 1
ATOM 528 N N . ARG A 1 70 ? 8.962 -6.073 14.751 1.00 78.56 70 ARG A N 1
ATOM 529 C CA . ARG A 1 70 ? 10.224 -6.740 14.376 1.00 78.56 70 ARG A CA 1
ATOM 530 C C . ARG A 1 70 ? 11.348 -5.721 14.185 1.00 78.56 70 ARG A C 1
ATOM 532 O O . ARG A 1 70 ? 11.166 -4.746 13.469 1.00 78.56 70 ARG A O 1
ATOM 539 N N . GLY A 1 71 ? 12.519 -5.961 14.776 1.00 77.50 71 GLY A N 1
ATOM 540 C CA . GLY A 1 71 ? 13.768 -5.285 14.395 1.00 77.50 71 GLY A CA 1
ATOM 541 C C . GLY A 1 71 ? 14.499 -6.089 13.317 1.00 77.50 71 GLY A C 1
ATOM 542 O O . GLY A 1 71 ? 14.583 -7.314 13.429 1.00 77.50 71 GLY A O 1
ATOM 543 N N . HIS A 1 72 ? 14.990 -5.430 12.264 1.00 77.44 72 HIS A N 1
ATOM 544 C CA . HIS A 1 72 ? 15.732 -6.075 11.173 1.00 77.44 72 HIS A CA 1
ATOM 545 C C . HIS A 1 72 ? 16.531 -5.052 10.347 1.00 77.44 72 HIS A C 1
ATOM 547 O O . HIS A 1 72 ? 16.109 -3.900 10.224 1.00 77.44 72 HIS A O 1
ATOM 553 N N . SER A 1 73 ? 17.651 -5.475 9.751 1.00 73.75 73 SER A N 1
ATOM 554 C CA . SER A 1 73 ? 18.549 -4.615 8.971 1.00 73.75 73 SER A CA 1
ATOM 555 C C . SER A 1 73 ? 19.203 -5.302 7.769 1.00 73.75 73 SER A C 1
ATOM 557 O O . SER A 1 73 ? 19.169 -6.527 7.631 1.00 73.75 73 SER A O 1
ATOM 559 N N . GLU A 1 74 ? 19.754 -4.487 6.865 1.00 74.00 74 GLU A N 1
ATOM 560 C CA . GLU A 1 74 ? 20.445 -4.936 5.658 1.00 74.00 74 GLU A CA 1
ATOM 561 C C . GLU A 1 74 ? 21.863 -5.439 5.953 1.00 74.00 74 GLU A C 1
ATOM 563 O O . GLU A 1 74 ? 22.515 -5.036 6.917 1.00 74.00 74 GLU A O 1
ATOM 568 N N . ALA A 1 75 ? 22.366 -6.336 5.103 1.00 64.38 75 ALA A N 1
ATOM 569 C CA . ALA A 1 75 ? 23.707 -6.884 5.262 1.00 64.38 75 ALA A CA 1
ATOM 570 C C . ALA A 1 75 ? 24.767 -5.783 5.068 1.00 64.38 75 ALA A C 1
ATOM 572 O O . ALA A 1 75 ? 25.072 -5.403 3.939 1.00 64.38 75 ALA A O 1
ATOM 573 N N . GLY A 1 76 ? 25.333 -5.296 6.176 1.00 66.94 76 GLY A N 1
ATOM 574 C CA . GLY A 1 76 ? 26.328 -4.220 6.195 1.00 66.94 76 GLY A CA 1
ATOM 575 C C . GLY A 1 76 ? 25.976 -3.017 7.077 1.00 66.94 76 GLY A C 1
ATOM 576 O O . GLY A 1 76 ? 26.800 -2.107 7.168 1.00 66.94 76 GLY A O 1
ATOM 577 N N . THR A 1 77 ? 24.811 -2.992 7.740 1.00 70.19 77 THR A N 1
ATOM 578 C CA . THR A 1 77 ? 24.567 -2.028 8.831 1.00 70.19 77 THR A CA 1
ATOM 579 C C . THR A 1 77 ? 25.410 -2.345 10.068 1.00 70.19 77 THR A C 1
ATOM 581 O O . THR A 1 77 ? 26.031 -3.404 10.172 1.00 70.19 77 THR A O 1
ATOM 584 N N . VAL A 1 78 ? 25.375 -1.441 11.047 1.00 71.75 78 VAL A N 1
ATOM 585 C CA . VAL A 1 78 ? 25.642 -1.797 12.448 1.00 71.75 78 VAL A CA 1
ATOM 586 C C . VAL A 1 78 ? 24.548 -2.719 12.999 1.00 71.75 78 VAL A C 1
ATOM 588 O O . VAL A 1 78 ? 23.436 -2.773 12.467 1.00 71.75 78 VAL A O 1
ATOM 591 N N . ASP A 1 79 ? 24.871 -3.411 14.085 1.00 73.81 79 ASP A N 1
ATOM 592 C CA . ASP A 1 79 ? 23.965 -4.249 14.871 1.00 73.81 79 ASP A CA 1
ATOM 593 C C . ASP A 1 79 ? 22.710 -3.448 15.296 1.00 73.81 79 ASP A C 1
ATOM 595 O O . ASP A 1 79 ? 22.812 -2.414 15.960 1.00 73.81 79 ASP A O 1
ATOM 599 N N . HIS A 1 80 ? 21.520 -3.895 14.874 1.00 73.00 80 HIS A N 1
ATOM 600 C CA . HIS A 1 80 ? 20.227 -3.213 15.080 1.00 73.00 80 HIS A CA 1
ATOM 601 C C . HIS A 1 80 ? 19.385 -3.847 16.210 1.00 73.00 80 HIS A C 1
ATOM 603 O O . HIS A 1 80 ? 18.160 -3.720 16.251 1.00 73.00 80 HIS A O 1
ATOM 609 N N . GLU A 1 81 ? 20.021 -4.536 17.154 1.00 75.75 81 GLU A N 1
ATOM 610 C CA . GLU A 1 81 ? 19.397 -5.019 18.383 1.00 75.75 81 GLU A CA 1
ATOM 611 C C . GLU A 1 81 ? 19.449 -3.960 19.502 1.00 75.75 81 GLU A C 1
ATOM 613 O O . GLU A 1 81 ? 20.412 -3.200 19.595 1.00 75.75 81 GLU A O 1
ATOM 618 N N . PRO A 1 82 ? 18.469 -3.912 20.428 1.00 71.62 82 PRO A N 1
ATOM 619 C CA . PRO A 1 82 ? 18.415 -2.851 21.438 1.00 71.62 82 PRO A CA 1
ATOM 620 C C . PRO A 1 82 ? 19.644 -2.739 22.356 1.00 71.62 82 PRO A C 1
ATOM 622 O O . PRO A 1 82 ? 19.907 -1.660 22.878 1.00 71.62 82 PRO A O 1
ATOM 625 N N . TRP A 1 83 ? 20.384 -3.831 22.582 1.00 71.50 83 TRP A N 1
ATOM 626 C CA . TRP A 1 83 ? 21.594 -3.831 23.420 1.00 71.50 83 TRP A CA 1
ATOM 627 C C . TRP A 1 83 ? 22.814 -3.208 22.732 1.00 71.50 83 TRP A C 1
ATOM 629 O O . TRP A 1 83 ? 23.776 -2.849 23.407 1.00 71.50 83 TRP A O 1
ATOM 639 N N . SER A 1 84 ? 22.766 -3.036 21.411 1.00 72.81 84 SER A N 1
ATOM 640 C CA . SER A 1 84 ? 23.858 -2.494 20.597 1.00 72.81 84 SER A CA 1
ATOM 641 C C . SER A 1 84 ? 23.962 -0.960 20.672 1.00 72.81 84 SER A C 1
ATOM 643 O O . SER A 1 84 ? 24.928 -0.384 20.181 1.00 72.81 84 SER A O 1
ATOM 645 N N . PHE A 1 85 ? 23.003 -0.294 21.336 1.00 71.50 85 PHE A N 1
ATOM 646 C CA . PHE A 1 85 ? 22.889 1.172 21.425 1.00 71.50 85 PHE A CA 1
ATOM 647 C C . PHE A 1 85 ? 23.099 1.770 22.837 1.00 71.50 85 PHE A C 1
ATOM 649 O O . PHE A 1 85 ? 22.894 2.969 23.016 1.00 71.50 85 PHE A O 1
ATOM 656 N N . GLY A 1 86 ? 23.524 0.976 23.830 1.00 70.75 86 GLY A N 1
ATOM 657 C CA . GLY A 1 86 ? 23.866 1.456 25.184 1.00 70.75 86 GLY A CA 1
ATOM 658 C C . GLY A 1 86 ? 22.776 1.283 26.255 1.00 70.75 86 GLY A C 1
ATOM 659 O O . GLY A 1 86 ? 21.661 0.835 25.979 1.00 70.75 86 GLY A O 1
ATOM 660 N N . GLU A 1 87 ? 23.110 1.610 27.509 1.00 67.62 87 GLU A N 1
ATOM 661 C CA . GLU A 1 87 ? 22.245 1.350 28.675 1.00 67.62 87 GLU A CA 1
ATOM 662 C C . GLU A 1 87 ? 20.977 2.222 28.688 1.00 67.62 87 GLU A C 1
ATOM 664 O O . GLU A 1 87 ? 19.914 1.753 29.092 1.00 67.62 87 GLU A O 1
ATOM 669 N N . GLU A 1 88 ? 21.033 3.445 28.159 1.00 68.81 88 GLU A N 1
ATOM 670 C CA . GLU A 1 88 ? 19.871 4.332 28.022 1.00 68.81 88 GLU A CA 1
ATOM 671 C C . GLU A 1 88 ? 18.793 3.736 27.095 1.00 68.81 88 GLU A C 1
ATOM 673 O O . GLU A 1 88 ? 17.596 3.833 27.371 1.00 68.81 88 GLU A O 1
ATOM 678 N N . VAL A 1 89 ? 19.201 3.042 26.025 1.00 66.81 89 VAL A N 1
ATOM 679 C CA . VAL A 1 89 ? 18.277 2.313 25.134 1.00 66.81 89 VAL A CA 1
ATOM 680 C C . VAL A 1 89 ? 17.809 0.995 25.774 1.00 66.81 89 VAL A C 1
ATOM 682 O O . VAL A 1 89 ? 16.689 0.544 25.518 1.00 66.81 89 VAL A O 1
ATOM 685 N N . MET A 1 90 ? 18.606 0.398 26.669 1.00 62.09 90 MET A N 1
ATOM 686 C CA . MET A 1 90 ? 18.202 -0.782 27.446 1.00 62.09 90 MET A CA 1
ATOM 687 C C . MET A 1 90 ? 17.114 -0.481 28.486 1.00 62.09 90 MET A C 1
ATOM 689 O O . MET A 1 90 ? 16.196 -1.293 28.635 1.00 62.09 90 MET A O 1
ATOM 693 N N . ASP A 1 91 ? 17.163 0.664 29.171 1.00 64.00 91 ASP A N 1
ATOM 694 C CA . ASP A 1 91 ? 16.111 1.059 30.122 1.00 64.00 91 ASP A CA 1
ATOM 695 C C . ASP A 1 91 ? 14.787 1.362 29.394 1.00 64.00 91 ASP A C 1
ATOM 697 O O . ASP A 1 91 ? 13.724 0.869 29.785 1.00 64.00 91 ASP A O 1
ATOM 701 N N . ALA A 1 92 ? 14.857 2.050 28.246 1.00 57.47 92 ALA A N 1
ATOM 702 C CA . ALA A 1 92 ? 13.714 2.241 27.351 1.00 57.47 92 ALA A CA 1
ATOM 703 C C . ALA A 1 92 ? 13.121 0.905 26.850 1.00 57.47 92 ALA A C 1
ATOM 705 O O . ALA A 1 92 ? 11.900 0.750 26.791 1.00 57.47 92 ALA A O 1
ATOM 706 N N . ARG A 1 93 ? 13.957 -0.103 26.548 1.00 55.06 93 ARG A N 1
ATOM 707 C CA . ARG A 1 93 ? 13.494 -1.453 26.169 1.00 55.06 93 ARG A CA 1
ATOM 708 C C . ARG A 1 93 ? 12.704 -2.136 27.290 1.00 55.06 93 ARG A C 1
ATOM 710 O O . ARG A 1 93 ? 11.691 -2.765 26.993 1.00 55.06 93 ARG A O 1
ATOM 717 N N . MET A 1 94 ? 13.149 -2.059 28.546 1.00 51.44 94 MET A N 1
ATOM 718 C CA . MET A 1 94 ? 12.460 -2.733 29.662 1.00 51.44 94 MET A CA 1
ATOM 719 C C . MET A 1 94 ? 11.039 -2.200 29.875 1.00 51.44 94 MET A C 1
ATOM 721 O O . MET A 1 94 ? 10.120 -2.980 30.116 1.00 51.44 94 MET A O 1
ATOM 725 N N . ARG A 1 95 ? 10.848 -0.890 29.692 1.00 58.16 95 ARG A N 1
ATOM 726 C CA . ARG A 1 95 ? 9.540 -0.213 29.718 1.00 58.16 95 ARG A CA 1
ATOM 727 C C . ARG A 1 95 ? 8.599 -0.756 28.632 1.00 58.16 95 ARG A C 1
ATOM 729 O O . ARG A 1 95 ? 7.465 -1.135 28.911 1.00 58.16 95 ARG A O 1
ATOM 736 N N . LEU A 1 96 ? 9.108 -0.921 27.410 1.00 56.19 96 LEU A N 1
ATOM 737 C CA . LEU A 1 96 ? 8.320 -1.341 26.243 1.00 56.19 96 LEU A CA 1
ATOM 738 C C . LEU A 1 96 ? 7.744 -2.763 26.301 1.00 56.19 96 LEU A C 1
ATOM 740 O O . LEU A 1 96 ? 6.737 -3.033 25.646 1.00 56.19 96 LEU A O 1
ATOM 744 N N . ILE A 1 97 ? 8.325 -3.667 27.096 1.00 56.22 97 ILE A N 1
ATOM 745 C CA . ILE A 1 97 ? 7.781 -5.026 27.287 1.00 56.22 97 ILE A CA 1
ATOM 746 C C . ILE A 1 97 ? 6.391 -4.966 27.951 1.00 56.22 97 ILE A C 1
ATOM 748 O O . ILE A 1 97 ? 5.517 -5.774 27.638 1.00 56.22 97 ILE A O 1
ATOM 752 N N . ILE A 1 98 ? 6.157 -3.969 28.811 1.00 54.59 98 ILE A N 1
ATOM 753 C CA . ILE A 1 98 ? 4.871 -3.742 29.484 1.00 54.59 98 ILE A CA 1
ATOM 754 C C . ILE A 1 98 ? 3.810 -3.293 28.467 1.00 54.59 98 ILE A C 1
ATOM 756 O O . ILE A 1 98 ? 2.703 -3.832 28.440 1.00 54.59 98 ILE A O 1
ATOM 760 N N . GLN A 1 99 ? 4.176 -2.372 27.570 1.00 56.66 99 GLN A N 1
ATOM 761 C CA . GLN A 1 99 ? 3.293 -1.880 26.507 1.00 56.66 99 GLN A CA 1
ATOM 762 C C . GLN A 1 99 ? 2.916 -2.985 25.504 1.00 56.66 99 GLN A C 1
ATOM 764 O O . GLN A 1 99 ? 1.751 -3.118 25.127 1.00 56.66 99 GLN A O 1
ATOM 769 N N . ALA A 1 100 ? 3.877 -3.831 25.117 1.00 57.34 100 ALA A N 1
ATOM 770 C CA . ALA A 1 100 ? 3.635 -4.962 24.220 1.00 57.34 100 ALA A CA 1
ATOM 771 C C . ALA A 1 100 ? 2.699 -6.025 24.835 1.00 57.34 100 ALA A C 1
ATOM 773 O O . ALA A 1 100 ? 1.864 -6.598 24.132 1.00 57.34 100 ALA A O 1
ATOM 774 N N . ALA A 1 101 ? 2.775 -6.261 26.151 1.00 55.38 101 ALA A N 1
ATOM 775 C CA . ALA A 1 101 ? 1.896 -7.201 26.854 1.00 55.38 101 ALA A CA 1
ATOM 776 C C . ALA A 1 101 ? 0.425 -6.737 26.916 1.00 55.38 101 ALA A C 1
ATOM 778 O O . ALA A 1 101 ? -0.486 -7.566 26.888 1.00 55.38 101 ALA A O 1
ATOM 779 N N . ALA A 1 102 ? 0.173 -5.423 26.921 1.00 55.16 102 ALA A N 1
ATOM 780 C CA . ALA A 1 102 ? -1.170 -4.862 26.745 1.00 55.16 102 ALA A CA 1
ATOM 781 C C . ALA A 1 102 ? -1.718 -5.061 25.317 1.00 55.16 102 ALA A C 1
ATOM 783 O O . ALA A 1 102 ? -2.927 -5.168 25.113 1.00 55.16 102 ALA A O 1
ATOM 784 N N . LEU A 1 103 ? -0.832 -5.118 24.320 1.00 58.66 103 LEU A N 1
ATOM 785 C CA . LEU A 1 103 ? -1.182 -5.145 22.899 1.00 58.66 103 LEU A CA 1
ATOM 786 C C . LEU A 1 103 ? -1.806 -6.474 22.450 1.00 58.66 103 LEU A C 1
ATOM 788 O O . LEU A 1 103 ? -2.771 -6.495 21.680 1.00 58.66 103 LEU A O 1
ATOM 792 N N . ILE A 1 104 ? -1.239 -7.585 22.928 1.00 59.91 104 ILE A N 1
ATOM 793 C CA . ILE A 1 104 ? -1.528 -8.947 22.454 1.00 59.91 104 ILE A CA 1
ATOM 794 C C . ILE A 1 104 ? -3.018 -9.281 22.615 1.00 59.91 104 ILE A C 1
ATOM 796 O O . ILE A 1 104 ? -3.665 -9.690 21.648 1.00 59.91 104 ILE A O 1
ATOM 800 N N . SER A 1 105 ? -3.584 -9.013 23.796 1.00 54.66 105 SER A N 1
ATOM 801 C CA . SER A 1 105 ? -4.996 -9.265 24.117 1.00 54.66 105 SER A CA 1
ATOM 802 C C . SER A 1 105 ? -5.970 -8.510 23.202 1.00 54.66 105 SER A C 1
ATOM 804 O O . SER A 1 105 ? -7.019 -9.044 22.833 1.00 54.66 105 SER A O 1
ATOM 806 N N . VAL A 1 106 ? -5.621 -7.282 22.800 1.00 56.28 106 VAL A N 1
ATOM 807 C CA . VAL A 1 106 ? -6.443 -6.436 21.916 1.00 56.28 106 VAL A CA 1
ATOM 808 C C . VAL A 1 106 ? -6.399 -6.944 20.476 1.00 56.28 106 VAL A C 1
ATOM 810 O O . VAL A 1 106 ? -7.442 -7.076 19.829 1.00 56.28 106 VAL A O 1
ATOM 813 N N . ILE A 1 107 ? -5.202 -7.262 19.976 1.00 57.41 107 ILE A N 1
ATOM 814 C CA . ILE A 1 107 ? -5.001 -7.748 18.604 1.00 57.41 107 ILE A CA 1
ATOM 815 C C . ILE A 1 107 ? -5.685 -9.104 18.412 1.00 57.41 107 ILE A C 1
ATOM 817 O O . ILE A 1 107 ? -6.428 -9.276 17.444 1.00 57.41 107 ILE A O 1
ATOM 821 N N . GLN A 1 108 ? -5.503 -10.041 19.350 1.00 58.53 108 GLN A N 1
ATOM 822 C CA . GLN A 1 108 ? -6.150 -11.356 19.308 1.00 58.53 108 GLN A CA 1
ATOM 823 C C . GLN A 1 108 ? -7.680 -11.228 19.265 1.00 58.53 108 GLN A C 1
ATOM 825 O O . GLN A 1 108 ? -8.321 -11.815 18.389 1.00 58.53 108 GLN A O 1
ATOM 830 N N . ALA A 1 109 ? -8.272 -10.394 20.129 1.00 54.62 109 ALA A N 1
ATOM 831 C CA . ALA A 1 109 ? -9.715 -10.155 20.136 1.00 54.62 109 ALA A CA 1
ATOM 832 C C . ALA A 1 109 ? -10.236 -9.552 18.822 1.00 54.62 109 ALA A C 1
ATOM 834 O O . ALA A 1 109 ? -11.275 -9.986 18.313 1.00 54.62 109 ALA A O 1
ATOM 835 N N . TRP A 1 110 ? -9.517 -8.590 18.237 1.00 53.69 110 TRP A N 1
ATOM 836 C CA . TRP A 1 110 ? -9.939 -7.940 16.996 1.00 53.69 110 TRP A CA 1
ATOM 837 C C . TRP A 1 110 ? -9.826 -8.859 15.770 1.00 53.69 110 TRP A C 1
ATOM 839 O O . TRP A 1 110 ? -10.794 -8.999 15.014 1.00 53.69 110 TRP A O 1
ATOM 849 N N . VAL A 1 111 ? -8.691 -9.550 15.606 1.00 53.75 111 VAL A N 1
ATOM 850 C CA . VAL A 1 111 ? -8.467 -10.519 14.516 1.00 53.75 111 VAL A CA 1
ATOM 851 C C . VAL A 1 111 ? -9.522 -11.627 14.555 1.00 53.75 111 VAL A C 1
ATOM 853 O O . VAL A 1 111 ? -10.118 -11.962 13.526 1.00 53.75 111 VAL A O 1
ATOM 856 N N . MET A 1 112 ? -9.826 -12.152 15.743 1.00 56.78 112 MET A N 1
ATOM 857 C CA . MET A 1 112 ? -10.775 -13.254 15.900 1.00 56.78 112 MET A CA 1
ATOM 858 C C . MET A 1 112 ? -12.237 -12.836 15.747 1.00 56.78 112 MET A C 1
ATOM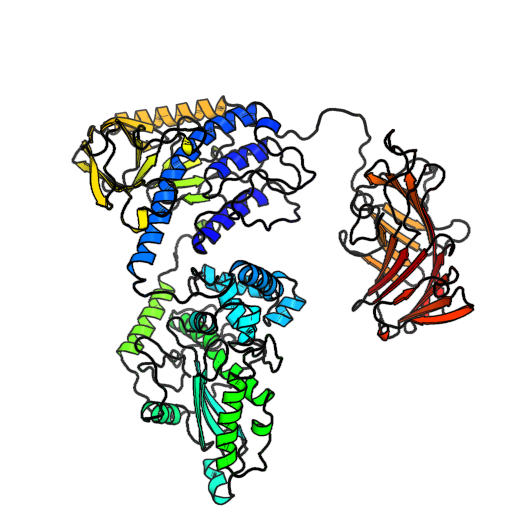 860 O O . MET A 1 112 ? -13.023 -13.584 15.157 1.00 56.78 112 MET A O 1
ATOM 864 N N . PHE A 1 113 ? -12.605 -11.622 16.164 1.00 49.03 113 PHE A N 1
ATOM 865 C CA . PHE A 1 113 ? -13.919 -11.048 15.861 1.00 49.03 113 PHE A CA 1
ATOM 866 C C . PHE A 1 113 ? -14.153 -10.929 14.345 1.00 49.03 113 PHE A C 1
ATOM 868 O O . PHE A 1 113 ? -15.218 -11.309 13.846 1.00 49.03 113 PHE A O 1
ATOM 875 N N . MET A 1 114 ? -13.143 -10.474 13.595 1.00 48.88 114 MET A N 1
ATOM 876 C CA . MET A 1 114 ? -13.197 -10.398 12.130 1.00 48.88 114 MET A CA 1
ATOM 877 C C . MET A 1 114 ? -13.275 -11.791 11.485 1.00 48.88 114 MET A C 1
ATOM 879 O O . MET A 1 114 ? -14.106 -12.015 10.599 1.00 48.88 114 MET A O 1
ATOM 883 N N . HIS A 1 115 ? -12.486 -12.757 11.968 1.00 47.16 115 HIS A N 1
ATOM 884 C CA . HIS A 1 115 ? -12.484 -14.126 11.444 1.00 47.16 115 HIS A CA 1
ATOM 885 C C . HIS A 1 115 ? -13.826 -14.847 11.655 1.00 47.16 115 HIS A C 1
ATOM 887 O O . HIS A 1 115 ? -14.375 -15.422 10.712 1.00 47.16 115 HIS A O 1
ATOM 893 N N . GLN A 1 116 ? -14.418 -14.774 12.855 1.00 46.50 116 GLN A N 1
ATOM 894 C CA . GLN A 1 116 ? -15.732 -15.383 13.112 1.00 46.50 116 GLN A CA 1
ATOM 895 C C . GLN A 1 116 ? -16.833 -14.795 12.222 1.00 46.50 116 GLN A C 1
ATOM 897 O O . GLN A 1 116 ? -17.723 -15.525 11.778 1.00 46.50 116 GLN A O 1
ATOM 902 N N . ARG A 1 117 ? -16.763 -13.491 11.925 1.00 47.72 117 ARG A N 1
ATOM 903 C CA . ARG A 1 117 ? -17.677 -12.823 10.989 1.00 47.72 117 ARG A CA 1
ATOM 904 C C . ARG A 1 117 ? -17.600 -13.428 9.586 1.00 47.72 117 ARG A C 1
ATOM 906 O O . ARG A 1 117 ? -18.642 -13.650 8.980 1.00 47.72 117 ARG A O 1
ATOM 913 N N . ALA A 1 118 ? -16.401 -13.750 9.098 1.00 41.62 118 ALA A N 1
ATOM 914 C CA . ALA A 1 118 ? -16.216 -14.406 7.803 1.00 41.62 118 ALA A CA 1
ATOM 915 C C . ALA A 1 118 ? -16.712 -15.867 7.803 1.00 41.62 118 ALA A C 1
ATOM 917 O O . ALA A 1 118 ? -17.469 -16.265 6.914 1.00 41.62 118 ALA A O 1
ATOM 918 N N . VAL A 1 119 ? -16.342 -16.662 8.815 1.00 42.84 119 VAL A N 1
ATOM 919 C CA . VAL A 1 119 ? -16.670 -18.102 8.876 1.00 42.84 119 VAL A CA 1
ATOM 920 C C . VAL A 1 119 ? -18.178 -18.355 8.955 1.00 42.84 119 VAL A C 1
ATOM 922 O O . VAL A 1 119 ? -18.679 -19.248 8.268 1.00 42.84 119 VAL A O 1
ATOM 925 N N . ARG A 1 120 ? -18.936 -17.537 9.706 1.00 41.31 120 ARG A N 1
ATOM 926 C CA . ARG A 1 120 ? -20.404 -17.674 9.839 1.00 41.31 120 ARG A CA 1
ATOM 927 C C . ARG A 1 120 ? -21.170 -17.529 8.500 1.00 41.31 120 ARG A C 1
ATOM 929 O O . ARG A 1 120 ? -22.348 -17.870 8.457 1.00 41.31 120 ARG A O 1
ATOM 936 N N . HIS A 1 121 ? -20.528 -17.094 7.406 1.00 38.62 121 HIS A N 1
ATOM 937 C CA . HIS A 1 121 ? -21.134 -16.977 6.068 1.00 38.62 121 HIS A CA 1
ATOM 938 C C . HIS A 1 121 ? -20.756 -18.091 5.057 1.00 38.62 121 HIS A C 1
ATOM 940 O O . HIS A 1 121 ? -21.366 -18.160 3.989 1.00 38.62 121 HIS A O 1
ATOM 946 N N . ALA A 1 122 ? -19.791 -18.976 5.345 1.00 34.97 122 ALA A N 1
ATOM 947 C CA . ALA A 1 122 ? -19.096 -19.786 4.324 1.00 34.97 122 ALA A CA 1
ATOM 948 C C . ALA A 1 122 ? -19.475 -21.293 4.270 1.00 34.97 122 ALA A C 1
ATOM 950 O O . ALA A 1 122 ? -18.617 -22.171 4.201 1.00 34.97 122 ALA A O 1
ATOM 951 N N . GLY A 1 123 ? -20.768 -21.628 4.285 1.00 38.59 123 GLY A N 1
ATOM 952 C CA . GLY A 1 123 ? -21.259 -23.012 4.445 1.00 38.59 123 GLY A CA 1
ATOM 953 C C . GLY A 1 123 ? -21.315 -23.930 3.204 1.00 38.59 123 GLY A C 1
ATOM 954 O O . GLY A 1 123 ? -22.351 -24.569 3.010 1.00 38.59 123 GLY A O 1
ATOM 955 N N . ARG A 1 124 ? -20.273 -24.028 2.353 1.00 29.98 124 ARG A N 1
ATOM 956 C CA . ARG A 1 124 ? -20.178 -25.035 1.251 1.00 29.98 124 ARG A CA 1
ATOM 957 C C . ARG A 1 124 ? -18.729 -25.520 0.995 1.00 29.98 124 ARG A C 1
ATOM 959 O O . ARG A 1 124 ? -17.803 -24.746 1.214 1.00 29.98 124 ARG A O 1
ATOM 966 N N . PRO A 1 125 ? -18.513 -26.777 0.543 1.00 38.56 125 PRO A N 1
ATOM 967 C CA . PRO A 1 125 ? -17.181 -27.397 0.469 1.00 38.56 125 PRO A CA 1
ATOM 968 C C . PRO A 1 125 ? -16.325 -26.928 -0.722 1.00 38.56 125 PRO A C 1
ATOM 970 O O . PRO A 1 125 ? -16.848 -26.561 -1.775 1.00 38.56 125 PRO A O 1
ATOM 973 N N . LEU A 1 126 ? -14.998 -26.986 -0.554 1.00 34.78 126 LEU A N 1
ATOM 974 C CA . LEU A 1 126 ? -14.003 -26.522 -1.528 1.00 34.78 126 LEU A CA 1
ATOM 975 C C . LEU A 1 126 ? -13.684 -27.547 -2.634 1.00 34.78 126 LEU A C 1
ATOM 977 O O . LEU A 1 126 ? -13.785 -28.758 -2.451 1.00 34.78 126 LEU A O 1
ATOM 981 N N . ILE A 1 127 ? -13.184 -27.024 -3.758 1.00 34.50 127 ILE A N 1
ATOM 982 C CA . ILE A 1 127 ? -12.427 -27.764 -4.777 1.00 34.50 127 ILE A CA 1
ATOM 983 C C . ILE A 1 127 ? -10.947 -27.398 -4.604 1.00 34.50 127 ILE A C 1
ATOM 985 O O . ILE A 1 127 ? -10.613 -26.214 -4.547 1.00 34.50 127 ILE A O 1
ATOM 989 N N . HIS A 1 128 ? -10.057 -28.392 -4.540 1.00 33.09 128 HIS A N 1
ATOM 990 C CA . HIS A 1 128 ? -8.615 -28.149 -4.454 1.00 33.09 128 HIS A CA 1
ATOM 991 C C . HIS A 1 128 ? -8.009 -27.792 -5.818 1.00 33.09 128 HIS A C 1
ATOM 993 O O . HIS A 1 128 ? -8.254 -28.464 -6.820 1.00 33.09 128 HIS A O 1
ATOM 999 N N . TYR A 1 129 ? -7.161 -26.764 -5.824 1.00 35.53 129 TYR A N 1
ATOM 1000 C CA . TYR A 1 129 ? -6.274 -26.408 -6.932 1.00 35.53 129 TYR A CA 1
ATOM 1001 C C . TYR A 1 129 ? -4.816 -26.757 -6.576 1.00 35.53 129 TYR A C 1
ATOM 1003 O O . TYR A 1 129 ? -4.512 -27.077 -5.427 1.00 35.53 129 TYR A O 1
ATOM 1011 N N . GLY A 1 130 ? -3.919 -26.710 -7.568 1.00 42.09 130 GLY A N 1
ATOM 1012 C CA . GLY A 1 130 ? -2.478 -26.924 -7.376 1.00 42.09 130 GLY A CA 1
ATOM 1013 C C . GLY A 1 130 ? -1.798 -25.872 -6.477 1.00 42.09 130 GLY A C 1
ATOM 1014 O O . GLY A 1 130 ? -2.450 -24.910 -6.063 1.00 42.09 130 GLY A O 1
ATOM 1015 N N . PRO A 1 131 ? -0.495 -26.039 -6.173 1.00 43.97 131 PRO A N 1
ATOM 1016 C CA . PRO A 1 131 ? 0.217 -25.246 -5.168 1.00 43.97 131 PRO A CA 1
ATOM 1017 C C . PRO A 1 131 ? 0.087 -23.735 -5.400 1.00 43.97 131 PRO A C 1
ATOM 1019 O O . PRO A 1 131 ? 0.385 -23.226 -6.479 1.00 43.97 131 PRO A O 1
ATOM 1022 N N . LEU A 1 132 ? -0.360 -23.028 -4.360 1.00 46.19 132 LEU A N 1
ATOM 1023 C CA . LEU A 1 132 ? -0.736 -21.613 -4.429 1.00 46.19 132 LEU A CA 1
ATOM 1024 C C . LEU A 1 132 ? 0.477 -20.669 -4.444 1.00 46.19 132 LEU A C 1
ATOM 1026 O O . LEU A 1 132 ? 0.443 -19.643 -5.114 1.00 46.19 132 LEU A O 1
ATOM 1030 N N . PHE A 1 133 ? 1.560 -21.031 -3.750 1.00 46.12 133 PHE A N 1
ATOM 1031 C CA . PHE A 1 133 ? 2.702 -20.143 -3.498 1.00 46.12 133 PHE A CA 1
ATOM 1032 C C . PHE A 1 133 ? 3.404 -19.625 -4.777 1.00 46.12 133 PHE A C 1
ATOM 1034 O O . PHE A 1 133 ? 3.563 -18.410 -4.894 1.00 46.12 133 PHE A O 1
ATOM 1041 N N . PRO A 1 134 ? 3.735 -20.457 -5.793 1.00 51.97 134 PRO A N 1
ATOM 1042 C CA . PRO A 1 134 ? 4.336 -19.952 -7.035 1.00 51.97 134 PRO A CA 1
ATOM 1043 C C . PRO A 1 134 ? 3.389 -19.015 -7.799 1.00 51.97 134 PRO A C 1
ATOM 1045 O O . PRO A 1 134 ? 3.812 -18.011 -8.363 1.00 51.97 134 PRO A O 1
ATOM 1048 N N . ARG A 1 135 ? 2.083 -19.314 -7.758 1.00 46.78 135 ARG A N 1
ATOM 1049 C CA . ARG A 1 135 ? 1.029 -18.536 -8.418 1.00 46.78 135 ARG A CA 1
ATOM 1050 C C . ARG A 1 135 ? 0.824 -17.160 -7.770 1.00 46.78 135 ARG A C 1
ATOM 1052 O O . ARG A 1 135 ? 0.452 -16.222 -8.466 1.00 46.78 135 ARG A O 1
ATOM 1059 N N . GLU A 1 136 ? 1.061 -17.038 -6.466 1.00 53.31 136 GLU A N 1
ATOM 1060 C CA . GLU A 1 136 ? 1.074 -15.764 -5.731 1.00 53.31 136 GLU A CA 1
ATOM 1061 C C . GLU A 1 136 ? 2.338 -14.945 -6.055 1.00 53.31 136 GLU A C 1
ATOM 1063 O O . GLU A 1 136 ? 2.268 -13.735 -6.264 1.00 53.31 136 GLU A O 1
ATOM 1068 N N . GLN A 1 137 ? 3.493 -15.607 -6.165 1.00 57.56 137 GLN A N 1
ATOM 1069 C CA . GLN A 1 137 ? 4.777 -14.962 -6.451 1.00 57.56 137 GLN A CA 1
ATOM 1070 C C . GLN A 1 137 ? 4.813 -14.339 -7.858 1.00 57.56 137 GLN A C 1
ATOM 1072 O O . GLN A 1 137 ? 5.138 -13.159 -8.001 1.00 57.56 137 GLN A O 1
ATOM 1077 N N . GLU A 1 138 ? 4.384 -15.084 -8.882 1.00 60.59 138 GLU A N 1
ATOM 1078 C CA . GLU A 1 138 ? 4.208 -14.558 -10.246 1.00 60.59 138 GLU A CA 1
ATOM 1079 C C . GLU A 1 138 ? 3.175 -13.424 -10.303 1.00 60.59 138 GLU A C 1
ATOM 1081 O O . GLU A 1 138 ? 3.321 -12.487 -11.087 1.00 60.59 138 GLU A O 1
ATOM 1086 N N . ARG A 1 139 ? 2.126 -13.484 -9.467 1.00 69.38 139 ARG A N 1
ATOM 1087 C CA . ARG A 1 139 ? 1.106 -12.431 -9.396 1.00 69.38 139 ARG A CA 1
ATOM 1088 C C . ARG A 1 139 ? 1.731 -11.105 -8.994 1.00 69.38 139 ARG A C 1
ATOM 1090 O O . ARG A 1 139 ? 1.561 -10.120 -9.700 1.00 69.38 139 ARG A O 1
ATOM 1097 N N . ILE A 1 140 ? 2.465 -11.085 -7.884 1.00 59.59 140 ILE A N 1
ATOM 1098 C CA . ILE A 1 140 ? 3.076 -9.863 -7.346 1.00 59.59 140 ILE A CA 1
ATOM 1099 C C . ILE A 1 140 ? 4.129 -9.309 -8.317 1.00 59.59 140 ILE A C 1
ATOM 1101 O O . ILE A 1 140 ? 4.198 -8.096 -8.505 1.00 59.59 140 ILE A O 1
ATOM 1105 N N . GLN A 1 141 ? 4.887 -10.175 -8.999 1.00 69.12 141 GLN A N 1
ATOM 1106 C CA . GLN A 1 141 ? 5.794 -9.764 -10.078 1.00 69.12 141 GLN A CA 1
ATOM 1107 C C . GLN A 1 141 ? 5.044 -9.071 -11.225 1.00 69.12 141 GLN A C 1
ATOM 1109 O O . GLN A 1 141 ? 5.417 -7.965 -11.613 1.00 69.12 141 GLN A O 1
ATOM 1114 N N . ASN A 1 142 ? 3.954 -9.666 -11.714 1.00 71.25 142 ASN A N 1
ATOM 1115 C CA . ASN A 1 142 ? 3.149 -9.088 -12.788 1.00 71.25 142 ASN A CA 1
ATOM 1116 C C . ASN A 1 142 ? 2.466 -7.776 -12.373 1.00 71.25 142 ASN A C 1
ATOM 1118 O O . ASN A 1 142 ? 2.483 -6.828 -13.148 1.00 71.25 142 ASN A O 1
ATOM 1122 N N . LEU A 1 143 ? 1.906 -7.679 -11.161 1.00 66.06 143 LEU A N 1
ATOM 1123 C CA . LEU A 1 143 ? 1.326 -6.429 -10.647 1.00 66.06 143 LEU A CA 1
ATOM 1124 C C . LEU A 1 143 ? 2.376 -5.320 -10.550 1.00 66.06 143 LEU A C 1
ATOM 1126 O O . LEU A 1 143 ? 2.144 -4.199 -11.003 1.00 66.06 143 LEU A O 1
ATOM 1130 N N . ASN A 1 144 ? 3.562 -5.643 -10.028 1.00 66.88 144 ASN A N 1
ATOM 1131 C CA . ASN A 1 144 ? 4.653 -4.681 -9.975 1.00 66.88 144 ASN A CA 1
ATOM 1132 C C . ASN A 1 144 ? 5.112 -4.260 -11.375 1.00 66.88 144 ASN A C 1
ATOM 1134 O O . ASN A 1 144 ? 5.392 -3.082 -11.573 1.00 66.88 144 ASN A O 1
ATOM 1138 N N . TYR A 1 145 ? 5.128 -5.167 -12.354 1.00 74.25 145 TYR A N 1
ATOM 1139 C CA . TYR A 1 145 ? 5.387 -4.815 -13.749 1.00 74.25 145 TYR A CA 1
ATOM 1140 C C . TYR A 1 145 ? 4.302 -3.879 -14.318 1.00 74.25 145 TYR A C 1
ATOM 1142 O O . TYR A 1 145 ? 4.637 -2.827 -14.857 1.00 74.25 145 TYR A O 1
ATOM 1150 N N . ILE A 1 146 ? 3.018 -4.197 -14.099 1.00 64.12 146 ILE A N 1
ATOM 1151 C CA . ILE A 1 146 ? 1.864 -3.416 -14.574 1.00 64.12 146 ILE A CA 1
ATOM 1152 C C . ILE A 1 146 ? 1.860 -1.977 -14.037 1.00 64.12 146 ILE A C 1
ATOM 1154 O O . ILE A 1 146 ? 1.561 -1.066 -14.803 1.00 64.12 146 ILE A O 1
ATOM 1158 N N . TYR A 1 147 ? 2.131 -1.755 -12.742 1.00 62.25 147 TYR A N 1
ATOM 1159 C CA . TYR A 1 147 ? 1.885 -0.440 -12.123 1.00 62.25 147 TYR A CA 1
ATOM 1160 C C . TYR A 1 147 ? 2.956 0.114 -11.174 1.00 62.25 147 TYR A C 1
ATOM 1162 O O . TYR A 1 147 ? 2.910 1.299 -10.844 1.00 62.25 147 TYR A O 1
ATOM 1170 N N . ASN A 1 148 ? 3.964 -0.673 -10.785 1.00 57.44 148 ASN A N 1
ATOM 1171 C CA . ASN A 1 148 ? 5.065 -0.207 -9.927 1.00 57.44 148 ASN A CA 1
ATOM 1172 C C . ASN A 1 148 ? 6.441 -0.170 -10.616 1.00 57.44 148 ASN A C 1
ATOM 1174 O O . ASN A 1 148 ? 7.411 0.228 -9.975 1.00 57.44 148 ASN A O 1
ATOM 1178 N N . CYS A 1 149 ? 6.558 -0.540 -11.895 1.00 60.09 149 CYS A N 1
ATOM 1179 C CA . CYS A 1 149 ? 7.848 -0.640 -12.579 1.00 60.09 149 CYS A CA 1
ATOM 1180 C C . CYS A 1 149 ? 8.412 0.743 -12.937 1.00 60.09 149 CYS A C 1
ATOM 1182 O O . CYS A 1 149 ? 9.197 1.321 -12.186 1.00 60.09 149 CYS A O 1
ATOM 1184 N N . ASN A 1 150 ? 7.973 1.340 -14.042 1.00 69.00 150 ASN A N 1
ATOM 1185 C CA . ASN A 1 150 ? 8.338 2.704 -14.425 1.00 69.00 150 ASN A CA 1
ATOM 1186 C C . ASN A 1 150 ? 7.176 3.386 -15.168 1.00 69.00 150 ASN A C 1
ATOM 1188 O O . ASN A 1 150 ? 6.175 2.745 -15.474 1.00 69.00 150 ASN A O 1
ATOM 1192 N N . ASP A 1 151 ? 7.284 4.690 -15.420 1.00 49.78 151 ASP A N 1
ATOM 1193 C CA . ASP A 1 151 ? 6.212 5.470 -16.055 1.00 49.78 151 ASP A CA 1
ATOM 1194 C C . ASP A 1 151 ? 5.944 5.096 -17.519 1.00 49.78 151 ASP A C 1
ATOM 1196 O O . ASP A 1 151 ? 4.840 5.338 -17.997 1.00 49.78 151 ASP A O 1
ATOM 1200 N N . VAL A 1 152 ? 6.918 4.523 -18.233 1.00 55.88 152 VAL A N 1
ATOM 1201 C CA . VAL A 1 152 ? 6.721 4.041 -19.607 1.00 55.88 152 VAL A CA 1
ATOM 1202 C C . VAL A 1 152 ? 5.948 2.728 -19.572 1.00 55.88 152 VAL A C 1
ATOM 1204 O O . VAL A 1 152 ? 4.887 2.651 -20.174 1.00 55.88 152 VAL A O 1
ATOM 1207 N N . GLU A 1 153 ? 6.400 1.752 -18.782 1.00 58.28 153 GLU A N 1
ATOM 1208 C CA . GLU A 1 153 ? 5.717 0.459 -18.632 1.00 58.28 153 GLU A CA 1
ATOM 1209 C C . GLU A 1 153 ? 4.319 0.612 -18.020 1.00 58.28 153 GLU A C 1
ATOM 1211 O O . GLU A 1 153 ? 3.381 0.003 -18.510 1.00 58.28 153 GLU A O 1
ATOM 1216 N N . ALA A 1 154 ? 4.116 1.482 -17.025 1.00 48.66 154 ALA A N 1
ATOM 1217 C CA . ALA A 1 154 ? 2.776 1.730 -16.485 1.00 48.66 154 ALA A CA 1
ATOM 1218 C C . ALA A 1 154 ? 1.856 2.415 -17.508 1.00 48.66 154 ALA A C 1
ATOM 1220 O O . ALA A 1 154 ? 0.708 2.008 -17.668 1.00 48.66 154 ALA A O 1
ATOM 1221 N N . LEU A 1 155 ? 2.353 3.375 -18.296 1.00 48.19 155 LEU A N 1
ATOM 1222 C CA . LEU A 1 155 ? 1.589 3.911 -19.427 1.00 48.19 155 LEU A CA 1
ATOM 1223 C C . LEU A 1 155 ? 1.267 2.791 -20.443 1.00 48.19 155 LEU A C 1
ATOM 1225 O O . LEU A 1 155 ? 0.119 2.637 -20.854 1.00 48.19 155 LEU A O 1
ATOM 1229 N N . TRP A 1 156 ? 2.236 1.925 -20.746 1.00 60.16 156 TRP A N 1
ATOM 1230 C CA . TRP A 1 156 ? 2.099 0.735 -21.595 1.00 60.16 156 TRP A CA 1
ATOM 1231 C C . TRP A 1 156 ? 1.355 -0.452 -20.958 1.00 60.16 156 TRP A C 1
ATOM 1233 O O . TRP A 1 156 ? 1.158 -1.450 -21.642 1.00 60.16 156 TRP A O 1
ATOM 1243 N N . MET A 1 157 ? 0.903 -0.375 -19.701 1.00 61.91 157 MET A N 1
ATOM 1244 C CA . MET A 1 157 ? 0.225 -1.481 -18.996 1.00 61.91 157 MET A CA 1
ATOM 1245 C C . MET A 1 157 ? -1.055 -1.051 -18.263 1.00 61.91 157 MET A C 1
ATOM 1247 O O . MET A 1 157 ? -1.837 -1.904 -17.864 1.00 61.91 157 MET A O 1
ATOM 1251 N N . LEU A 1 158 ? -1.338 0.247 -18.167 1.00 60.62 158 LEU A N 1
ATOM 1252 C CA . LEU A 1 158 ? -2.542 0.822 -17.546 1.00 60.62 158 LEU A CA 1
ATOM 1253 C C . LEU A 1 158 ? -3.146 1.982 -18.334 1.00 60.62 158 LEU A C 1
ATOM 1255 O O . LEU A 1 158 ? -4.216 2.457 -17.968 1.00 60.62 158 LEU A O 1
ATOM 1259 N N . ARG A 1 159 ? -2.451 2.474 -19.369 1.00 51.34 159 ARG A N 1
ATOM 1260 C CA . ARG A 1 159 ? -2.808 3.716 -20.081 1.00 51.34 159 ARG A CA 1
ATOM 1261 C C . ARG A 1 159 ? -2.732 4.954 -19.194 1.00 51.34 159 ARG A C 1
ATOM 1263 O O . ARG A 1 159 ? -3.393 5.956 -19.413 1.00 51.34 159 ARG A O 1
ATOM 1270 N N . MET A 1 160 ? -1.904 4.849 -18.157 1.00 48.06 160 MET A N 1
ATOM 1271 C CA . MET A 1 160 ? -1.745 5.850 -17.123 1.00 48.06 160 MET A CA 1
ATOM 1272 C C . MET A 1 160 ? -0.370 5.671 -16.480 1.00 48.06 160 MET A C 1
ATOM 1274 O O . MET A 1 160 ? -0.006 4.571 -16.067 1.00 48.06 160 MET A O 1
ATOM 1278 N N . LYS A 1 161 ? 0.415 6.749 -16.402 1.00 48.09 161 LYS A N 1
ATOM 1279 C CA . LYS A 1 161 ? 1.720 6.746 -15.715 1.00 48.09 161 LYS A CA 1
ATOM 1280 C C . LYS A 1 161 ? 1.564 6.370 -14.237 1.00 48.09 161 LYS A C 1
ATOM 1282 O O . LYS A 1 161 ? 0.481 6.532 -13.673 1.00 48.09 161 LYS A O 1
ATOM 1287 N N . ARG A 1 162 ? 2.638 5.921 -13.577 1.00 60.72 162 ARG A N 1
ATOM 1288 C CA . ARG A 1 162 ? 2.579 5.414 -12.193 1.00 60.72 162 ARG A CA 1
ATOM 1289 C C . ARG A 1 162 ? 2.006 6.452 -11.237 1.00 60.72 162 ARG A C 1
ATOM 1291 O O . ARG A 1 162 ? 1.151 6.121 -10.428 1.00 60.72 162 ARG A O 1
ATOM 1298 N N . ALA A 1 163 ? 2.425 7.711 -11.376 1.00 46.75 163 ALA A N 1
ATOM 1299 C CA . ALA A 1 163 ? 1.913 8.807 -10.557 1.00 46.75 163 ALA A CA 1
ATOM 1300 C C . ALA A 1 163 ? 0.381 9.001 -10.693 1.00 46.75 163 ALA A C 1
ATOM 1302 O O . ALA A 1 163 ? -0.304 8.844 -9.682 1.00 46.75 163 ALA A O 1
ATOM 1303 N N . PRO A 1 164 ? -0.201 9.278 -11.882 1.00 42.28 164 PRO A N 1
ATOM 1304 C CA . PRO A 1 164 ? -1.655 9.382 -12.018 1.00 42.28 164 PRO A CA 1
ATOM 1305 C C . PRO A 1 164 ? -2.403 8.073 -11.715 1.00 42.28 164 PRO A C 1
ATOM 1307 O O . PRO A 1 164 ? -3.488 8.150 -11.145 1.00 42.28 164 PRO A O 1
ATOM 1310 N N . PHE A 1 165 ? -1.831 6.891 -11.985 1.00 46.59 165 PHE A N 1
ATOM 1311 C CA . PHE A 1 165 ? -2.450 5.615 -11.605 1.00 46.59 165 PHE A CA 1
ATOM 1312 C C . PHE A 1 165 ? -2.565 5.477 -10.085 1.00 46.59 165 PHE A C 1
ATOM 1314 O O . PHE A 1 165 ? -3.664 5.269 -9.574 1.00 46.59 165 PHE A O 1
ATOM 1321 N N . SER A 1 166 ? -1.459 5.647 -9.353 1.00 49.03 166 SER A N 1
ATOM 1322 C CA . SER A 1 166 ? -1.476 5.627 -7.890 1.00 49.03 166 SER A CA 1
ATOM 1323 C C . SER A 1 166 ? -2.420 6.700 -7.355 1.00 49.03 166 SER A C 1
ATOM 1325 O O . SER A 1 166 ? -3.242 6.393 -6.505 1.00 49.03 166 SER A O 1
ATOM 1327 N N . MET A 1 167 ? -2.417 7.918 -7.909 1.00 49.31 167 MET A N 1
ATOM 1328 C CA . MET A 1 167 ? -3.382 8.961 -7.529 1.00 49.31 167 MET A CA 1
ATOM 1329 C C . MET A 1 167 ? -4.845 8.575 -7.801 1.00 49.31 167 MET A C 1
ATOM 1331 O O . MET A 1 167 ? -5.729 9.031 -7.072 1.00 49.31 167 MET A O 1
ATOM 1335 N N . LEU A 1 168 ? -5.133 7.764 -8.823 1.00 38.75 168 LEU A N 1
ATOM 1336 C CA . LEU A 1 168 ? -6.483 7.303 -9.155 1.00 38.75 168 LEU A CA 1
ATOM 1337 C C . LEU A 1 168 ? -6.939 6.156 -8.242 1.00 38.75 168 LEU A C 1
ATOM 1339 O O . LEU A 1 168 ? -8.059 6.216 -7.732 1.00 38.75 168 LEU A O 1
ATOM 1343 N N . VAL A 1 169 ? -6.064 5.182 -7.957 1.00 48.00 169 VAL A N 1
ATOM 1344 C CA . VAL A 1 169 ? -6.254 4.179 -6.888 1.00 48.00 169 VAL A CA 1
ATOM 1345 C C . VAL A 1 169 ? -6.545 4.886 -5.570 1.00 48.00 169 VAL A C 1
ATOM 1347 O O . VAL A 1 169 ? -7.592 4.657 -4.962 1.00 48.00 169 VAL A O 1
ATOM 1350 N N . GLU A 1 170 ? -5.679 5.822 -5.184 1.00 48.50 170 GLU A N 1
ATOM 1351 C CA . GLU A 1 170 ? -5.799 6.584 -3.946 1.00 48.50 170 GLU A CA 1
ATOM 1352 C C . GLU A 1 170 ? -7.086 7.415 -3.934 1.00 48.50 170 GLU A C 1
ATOM 1354 O O . GLU A 1 170 ? -7.765 7.512 -2.920 1.00 48.50 170 GLU A O 1
ATOM 1359 N N . THR A 1 171 ? -7.522 7.941 -5.082 1.00 44.12 171 THR A N 1
ATOM 1360 C CA . THR A 1 171 ? -8.801 8.662 -5.232 1.00 44.12 171 THR A CA 1
ATOM 1361 C C . THR A 1 171 ? -10.041 7.759 -5.149 1.00 44.12 171 THR A C 1
ATOM 1363 O O . THR A 1 171 ? -11.128 8.254 -4.821 1.00 44.12 171 THR A O 1
ATOM 1366 N N . PHE A 1 172 ? -9.934 6.462 -5.445 1.00 42.88 172 PHE A N 1
ATOM 1367 C CA . PHE A 1 172 ? -11.019 5.497 -5.234 1.00 42.88 172 PHE A CA 1
ATOM 1368 C C . PHE A 1 172 ? -11.036 4.965 -3.793 1.00 42.88 172 PHE A C 1
ATOM 1370 O O . PHE A 1 172 ? -12.120 4.913 -3.201 1.00 42.88 172 PHE A O 1
ATOM 1377 N N . ARG A 1 173 ? -9.862 4.673 -3.211 1.00 50.38 173 ARG A N 1
ATOM 1378 C CA . ARG A 1 173 ? -9.680 4.225 -1.818 1.00 50.38 173 ARG A CA 1
ATOM 1379 C C . ARG A 1 173 ? -10.046 5.318 -0.808 1.00 50.38 173 ARG A C 1
ATOM 1381 O O . ARG A 1 173 ? -10.977 5.130 -0.030 1.00 50.38 173 ARG A O 1
ATOM 1388 N N . SER A 1 174 ? -9.435 6.504 -0.889 1.00 42.44 174 SER A N 1
ATOM 1389 C CA . SER A 1 174 ? -9.692 7.648 0.019 1.00 42.44 174 SER A CA 1
ATOM 1390 C C . SER A 1 174 ? -11.117 8.219 -0.035 1.00 42.44 174 SER A C 1
ATOM 1392 O O . SER A 1 174 ? -11.491 9.044 0.800 1.00 42.44 174 SER A O 1
ATOM 1394 N N . ARG A 1 175 ? -11.935 7.794 -1.009 1.00 41.78 175 ARG A N 1
ATOM 1395 C CA . ARG A 1 175 ? -13.369 8.128 -1.103 1.00 41.78 175 ARG A CA 1
ATOM 1396 C C . ARG A 1 175 ? -14.298 6.936 -0.846 1.00 41.78 175 ARG A C 1
ATOM 1398 O O . ARG A 1 175 ? -15.503 7.085 -1.023 1.00 41.78 175 ARG A O 1
ATOM 1405 N N . GLY A 1 176 ? -13.765 5.772 -0.464 1.00 42.97 176 GLY A N 1
ATOM 1406 C CA . GLY A 1 176 ? -14.540 4.574 -0.123 1.00 42.97 176 GLY A CA 1
ATOM 1407 C C . GLY A 1 176 ? -15.368 3.985 -1.271 1.00 42.97 176 GLY A C 1
ATOM 1408 O O . GLY A 1 176 ? -16.382 3.344 -1.013 1.00 42.97 176 GLY A O 1
ATOM 1409 N N . LEU A 1 177 ? -14.982 4.232 -2.528 1.00 39.56 177 LEU A N 1
ATOM 1410 C CA . LEU A 1 177 ? -15.749 3.828 -3.720 1.00 39.56 177 LEU A CA 1
ATOM 1411 C C . LEU A 1 177 ? -15.371 2.435 -4.234 1.00 39.56 177 LEU A C 1
ATOM 1413 O O . LEU A 1 177 ? -16.200 1.754 -4.832 1.00 39.56 177 LEU A O 1
ATOM 1417 N N . LEU A 1 178 ? -14.131 2.028 -3.980 1.00 45.34 178 LEU A N 1
ATOM 1418 C CA . LEU A 1 178 ? -13.670 0.647 -4.014 1.00 45.34 178 LEU A CA 1
ATOM 1419 C C . LEU A 1 178 ? -12.957 0.388 -2.685 1.00 45.34 178 LEU A C 1
ATOM 1421 O O . LEU A 1 178 ? -12.389 1.311 -2.096 1.00 45.34 178 LEU A O 1
ATOM 1425 N N . GLN A 1 179 ? -13.017 -0.848 -2.202 1.00 55.84 179 GLN A N 1
ATOM 1426 C CA . GLN A 1 179 ? -12.376 -1.266 -0.958 1.00 55.84 179 GLN A CA 1
ATOM 1427 C C . GLN A 1 179 ? -11.581 -2.539 -1.200 1.00 55.84 179 GLN A C 1
ATOM 1429 O O . GLN A 1 179 ? -11.993 -3.407 -1.975 1.00 55.84 179 GLN A O 1
ATOM 1434 N N . ASP A 1 180 ? -10.439 -2.637 -0.532 1.00 49.28 180 ASP A N 1
ATOM 1435 C CA . ASP A 1 180 ? -9.599 -3.820 -0.545 1.00 49.28 180 ASP A CA 1
ATOM 1436 C C . ASP A 1 180 ? -10.382 -5.031 -0.022 1.00 49.28 180 ASP A C 1
ATOM 1438 O O . ASP A 1 180 ? -11.355 -4.921 0.729 1.00 49.28 180 ASP A O 1
ATOM 1442 N N . SER A 1 181 ? -9.988 -6.219 -0.462 1.00 45.91 181 SER A N 1
ATOM 1443 C CA . SER A 1 181 ? -10.706 -7.442 -0.138 1.00 45.91 181 SER A CA 1
ATOM 1444 C C . SER A 1 181 ? -9.756 -8.613 0.037 1.00 45.91 181 SER A C 1
ATOM 1446 O O . SER A 1 181 ? -8.680 -8.646 -0.557 1.00 45.91 181 SER A O 1
ATOM 1448 N N . ILE A 1 182 ? -10.228 -9.630 0.766 1.00 45.62 182 ILE A N 1
ATOM 1449 C CA . ILE A 1 182 ? -9.516 -10.877 1.108 1.00 45.62 182 ILE A CA 1
ATOM 1450 C C . ILE A 1 182 ? -8.771 -11.502 -0.092 1.00 45.62 182 ILE A C 1
ATOM 1452 O O . ILE A 1 182 ? -7.768 -12.182 0.093 1.00 45.62 182 ILE A O 1
ATOM 1456 N N . ASN A 1 183 ? -9.252 -11.284 -1.323 1.00 46.62 183 ASN A N 1
ATOM 1457 C CA . ASN A 1 183 ? -8.670 -11.849 -2.539 1.00 46.62 183 ASN A CA 1
ATOM 1458 C C . ASN A 1 183 ? -8.242 -10.814 -3.599 1.00 46.62 183 ASN A C 1
ATOM 1460 O O . ASN A 1 183 ? -7.876 -11.251 -4.690 1.00 46.62 183 ASN A O 1
ATOM 1464 N N . THR A 1 184 ? -8.325 -9.493 -3.371 1.00 53.59 184 THR A N 1
ATOM 1465 C CA . THR A 1 184 ? -7.932 -8.445 -4.352 1.00 53.59 184 THR A CA 1
ATOM 1466 C C . THR A 1 184 ? -7.813 -7.049 -3.697 1.00 53.59 184 THR A C 1
ATOM 1468 O O . THR A 1 184 ? -8.809 -6.569 -3.146 1.00 53.59 184 THR A O 1
ATOM 1471 N N . SER A 1 185 ? -6.653 -6.375 -3.794 1.00 59.62 185 SER A N 1
ATOM 1472 C CA . SER A 1 185 ? -6.429 -4.991 -3.292 1.00 59.62 185 SER A CA 1
ATOM 1473 C C . SER A 1 185 ? -7.007 -3.925 -4.233 1.00 59.62 185 SER A C 1
ATOM 1475 O O . SER A 1 185 ? -7.222 -4.239 -5.400 1.00 59.62 185 SER A O 1
ATOM 1477 N N . VAL A 1 186 ? -7.252 -2.674 -3.814 1.00 54.12 186 VAL A N 1
ATOM 1478 C CA . VAL A 1 186 ? -7.797 -1.654 -4.747 1.00 54.12 186 VAL A CA 1
ATOM 1479 C C . VAL A 1 186 ? -6.816 -1.298 -5.868 1.00 54.12 186 VAL A C 1
ATOM 1481 O O . VAL A 1 186 ? -7.280 -1.074 -6.984 1.00 54.12 186 VAL A O 1
ATOM 1484 N N . GLU A 1 187 ? -5.492 -1.354 -5.659 1.00 74.31 187 GLU A N 1
ATOM 1485 C CA . GLU A 1 187 ? -4.532 -1.304 -6.778 1.00 74.31 187 GLU A CA 1
ATOM 1486 C C . GLU A 1 187 ? -4.821 -2.429 -7.757 1.00 74.31 187 GLU A C 1
ATOM 1488 O O . GLU A 1 187 ? -4.876 -2.184 -8.946 1.00 74.31 187 GLU A O 1
ATOM 1493 N N . GLU A 1 188 ? -5.020 -3.659 -7.286 1.00 72.81 188 GLU A N 1
ATOM 1494 C CA . GLU A 1 188 ? -5.261 -4.805 -8.154 1.00 72.81 188 GLU A CA 1
ATOM 1495 C C . GLU A 1 188 ? -6.641 -4.725 -8.830 1.00 72.81 188 GLU A C 1
ATOM 1497 O O . GLU A 1 188 ? -6.753 -5.069 -9.999 1.00 72.81 188 GLU A O 1
ATOM 1502 N N . GLN A 1 189 ? -7.679 -4.201 -8.169 1.00 65.69 189 GLN A N 1
ATOM 1503 C CA . GLN A 1 189 ? -9.012 -3.976 -8.757 1.00 65.69 189 GLN A CA 1
ATOM 1504 C C . GLN A 1 189 ? -8.973 -2.905 -9.857 1.00 65.69 189 GLN A C 1
ATOM 1506 O O . GLN A 1 189 ? -9.472 -3.125 -10.961 1.00 65.69 189 GLN A O 1
ATOM 1511 N N . VAL A 1 190 ? -8.344 -1.763 -9.569 1.00 54.72 190 VAL A N 1
ATOM 1512 C CA . VAL A 1 190 ? -8.225 -0.614 -10.479 1.00 54.72 190 VAL A CA 1
ATOM 1513 C C . VAL A 1 190 ? -7.165 -0.866 -11.555 1.00 54.72 190 VAL A C 1
ATOM 1515 O O . VAL A 1 190 ? -7.347 -0.435 -12.686 1.00 54.72 190 VAL A O 1
ATOM 1518 N N . ALA A 1 191 ? -6.105 -1.626 -11.270 1.00 67.56 191 ALA A N 1
ATOM 1519 C CA . ALA A 1 191 ? -5.156 -2.101 -12.274 1.00 67.56 191 ALA A CA 1
ATOM 1520 C C . ALA A 1 191 ? -5.784 -3.161 -13.164 1.00 67.56 191 ALA A C 1
ATOM 1522 O O . ALA A 1 191 ? -5.532 -3.116 -14.358 1.00 67.56 191 ALA A O 1
ATOM 1523 N N . MET A 1 192 ? -6.618 -4.074 -12.646 1.00 70.56 192 MET A N 1
ATOM 1524 C CA . MET A 1 192 ? -7.422 -4.941 -13.510 1.00 70.56 192 MET A CA 1
ATOM 1525 C C . MET A 1 192 ? -8.265 -4.053 -14.419 1.00 70.56 192 MET A C 1
ATOM 1527 O O . MET A 1 192 ? -8.023 -4.075 -15.616 1.00 70.56 192 MET A O 1
ATOM 1531 N N . PHE A 1 193 ? -9.136 -3.194 -13.881 1.00 57.97 193 PHE A N 1
ATOM 1532 C CA . PHE A 1 193 ? -9.936 -2.236 -14.660 1.00 57.97 193 PHE A CA 1
ATOM 1533 C C . PHE A 1 193 ? -9.106 -1.512 -15.743 1.00 57.97 193 PHE A C 1
ATOM 1535 O O . PHE A 1 193 ? -9.365 -1.688 -16.928 1.00 57.97 193 PHE A O 1
ATOM 1542 N N . LEU A 1 194 ? -8.055 -0.778 -15.382 1.00 52.38 194 LEU A N 1
ATOM 1543 C CA . LEU A 1 194 ? -7.293 0.068 -16.311 1.00 52.38 194 LEU A CA 1
ATOM 1544 C C . LEU A 1 194 ? -6.376 -0.715 -17.268 1.00 52.38 194 LEU A C 1
ATOM 1546 O O . LEU A 1 194 ? -6.193 -0.298 -18.410 1.00 52.38 194 LEU A O 1
ATOM 1550 N N . HIS A 1 195 ? -5.851 -1.877 -16.867 1.00 62.22 195 HIS A N 1
ATOM 1551 C CA . HIS A 1 195 ? -5.111 -2.778 -17.761 1.00 62.22 195 HIS A CA 1
ATOM 1552 C C . HIS A 1 195 ? -6.051 -3.498 -18.733 1.00 62.22 195 HIS A C 1
ATOM 1554 O O . HIS A 1 195 ? -5.694 -3.746 -19.885 1.00 62.22 195 HIS A O 1
ATOM 1560 N N . VAL A 1 196 ? -7.266 -3.841 -18.299 1.00 52.41 196 VAL A N 1
ATOM 1561 C CA . VAL A 1 196 ? -8.263 -4.439 -19.183 1.00 52.41 196 VAL A CA 1
ATOM 1562 C C . VAL A 1 196 ? -8.760 -3.424 -20.181 1.00 52.41 196 VAL A C 1
ATOM 1564 O O . VAL A 1 196 ? -8.583 -3.620 -21.385 1.00 52.41 196 VAL A O 1
ATOM 1567 N N . VAL A 1 197 ? -9.434 -2.399 -19.659 1.00 44.25 197 VAL A N 1
ATOM 1568 C CA . VAL A 1 197 ? -10.497 -1.687 -20.346 1.00 44.25 197 VAL A CA 1
ATOM 1569 C C . VAL A 1 197 ? -9.959 -1.015 -21.623 1.00 44.25 197 VAL A C 1
ATOM 1571 O O . VAL A 1 197 ? -10.734 -0.781 -22.532 1.00 44.25 197 VAL A O 1
ATOM 1574 N N . GLY A 1 198 ? -8.668 -0.778 -21.900 1.00 46.25 198 GLY A N 1
ATOM 1575 C CA . GLY A 1 198 ? -7.426 -0.713 -21.102 1.00 46.25 198 GLY A CA 1
ATOM 1576 C C . GLY A 1 198 ? -6.294 -0.897 -22.086 1.00 46.25 198 GLY A C 1
ATOM 1577 O O . GLY A 1 198 ? -5.938 0.012 -22.831 1.00 46.25 198 GLY A O 1
ATOM 1578 N N . HIS A 1 199 ? -5.881 -2.148 -22.221 1.00 49.62 199 HIS A N 1
ATOM 1579 C CA . HIS A 1 199 ? -5.238 -2.667 -23.425 1.00 49.62 199 HIS A CA 1
ATOM 1580 C C . HIS A 1 199 ? -6.201 -3.414 -24.343 1.00 49.62 199 HIS A C 1
ATOM 1582 O O . HIS A 1 199 ? -5.770 -4.120 -25.251 1.00 49.62 199 HIS A O 1
ATOM 1588 N N . ASN A 1 200 ? -7.510 -3.308 -24.082 1.00 40.00 200 ASN A N 1
ATOM 1589 C CA . ASN A 1 200 ? -8.479 -4.291 -24.553 1.00 40.00 200 ASN A CA 1
ATOM 1590 C C . ASN A 1 200 ? -7.985 -5.718 -24.237 1.00 40.00 200 ASN A C 1
ATOM 1592 O O . ASN A 1 200 ? -8.010 -6.629 -25.077 1.00 40.00 200 ASN A O 1
ATOM 1596 N N . GLN A 1 201 ? -7.513 -5.881 -22.991 1.00 47.69 201 GLN A N 1
ATOM 1597 C CA . GLN A 1 201 ? -7.571 -7.185 -22.355 1.00 47.69 201 GLN A CA 1
ATOM 1598 C C . GLN A 1 201 ? -9.010 -7.466 -21.929 1.00 47.69 201 GLN A C 1
ATOM 1600 O O . GLN A 1 201 ? -9.969 -6.860 -22.390 1.00 47.69 201 GLN A O 1
ATOM 1605 N N . ARG A 1 202 ? -9.142 -8.581 -21.233 1.00 42.53 202 ARG A N 1
ATOM 1606 C CA . ARG A 1 202 ? -10.058 -9.623 -21.663 1.00 42.53 202 ARG A CA 1
ATOM 1607 C C . ARG A 1 202 ? -9.955 -10.714 -20.601 1.00 42.53 202 ARG A C 1
ATOM 1609 O O . ARG A 1 202 ? -9.026 -11.507 -20.665 1.00 42.53 202 ARG A O 1
ATOM 1616 N N . PHE A 1 203 ? -10.826 -10.769 -19.608 1.00 51.03 203 PHE A N 1
ATOM 1617 C CA . PHE A 1 203 ? -10.908 -11.742 -18.493 1.00 51.03 203 PHE A CA 1
ATOM 1618 C C . PHE A 1 203 ? -9.807 -12.805 -18.337 1.00 51.03 203 PHE A C 1
ATOM 1620 O O . PHE A 1 203 ? -9.124 -12.869 -17.323 1.00 51.03 203 PHE A O 1
ATOM 1627 N N . ARG A 1 204 ? -9.678 -13.731 -19.294 1.00 45.41 204 ARG A N 1
ATOM 1628 C CA . ARG A 1 204 ? -8.785 -14.888 -19.188 1.00 45.41 204 ARG A CA 1
ATOM 1629 C C . ARG A 1 204 ? -7.418 -14.676 -19.861 1.00 45.41 204 ARG A C 1
ATOM 1631 O O . ARG A 1 204 ? -6.525 -15.463 -19.595 1.00 45.41 204 ARG A O 1
ATOM 1638 N N . VAL A 1 205 ? -7.175 -13.626 -20.653 1.00 44.84 205 VAL A N 1
ATOM 1639 C CA . VAL A 1 205 ? -5.798 -13.238 -21.076 1.00 44.84 205 VAL A CA 1
ATOM 1640 C C . VAL A 1 205 ? -5.072 -12.776 -19.804 1.00 44.84 205 VAL A C 1
ATOM 1642 O O . VAL A 1 205 ? -4.213 -13.484 -19.273 1.00 44.84 205 VAL A O 1
ATOM 1645 N N . ILE A 1 206 ? -5.632 -11.751 -19.173 1.00 54.00 206 ILE A N 1
ATOM 1646 C CA . ILE A 1 206 ? -5.292 -11.217 -17.846 1.00 54.00 206 ILE A CA 1
ATOM 1647 C C . ILE A 1 206 ? -5.426 -12.179 -16.659 1.00 54.00 206 ILE A C 1
ATOM 1649 O O . ILE A 1 206 ? -4.750 -11.947 -15.661 1.00 54.00 206 ILE A O 1
ATOM 1653 N N . HIS A 1 207 ? -6.190 -13.281 -16.722 1.00 57.97 207 HIS A N 1
ATOM 1654 C CA . HIS A 1 207 ? -6.154 -14.275 -15.628 1.00 57.97 207 HIS A CA 1
ATOM 1655 C C . HIS A 1 207 ? -4.783 -14.942 -15.459 1.00 57.97 207 HIS A C 1
ATOM 1657 O O . HIS A 1 207 ? -4.521 -15.529 -14.412 1.00 57.97 207 HIS A O 1
ATOM 1663 N N . ASN A 1 208 ? -3.904 -14.845 -16.464 1.00 56.41 208 ASN A N 1
ATOM 1664 C CA . ASN A 1 208 ? -2.507 -15.226 -16.314 1.00 56.41 208 ASN A CA 1
ATOM 1665 C C . ASN A 1 208 ? -1.670 -14.083 -15.732 1.00 56.41 208 ASN A C 1
ATOM 1667 O O . ASN A 1 208 ? -0.901 -14.338 -14.814 1.00 56.41 208 ASN A O 1
ATOM 1671 N N . THR A 1 209 ? -1.867 -12.844 -16.187 1.00 64.69 209 THR A N 1
ATOM 1672 C CA . THR A 1 209 ? -1.146 -11.657 -15.698 1.00 64.69 209 THR A CA 1
ATOM 1673 C C . THR A 1 209 ? -1.455 -11.392 -14.219 1.00 64.69 209 THR A C 1
ATOM 1675 O O . THR A 1 209 ? -0.588 -11.509 -13.363 1.00 64.69 209 THR A O 1
ATOM 1678 N N . PHE A 1 210 ? -2.724 -11.189 -13.870 1.00 69.62 210 PHE A N 1
ATOM 1679 C CA . PHE A 1 210 ? -3.180 -10.969 -12.493 1.00 69.62 210 PHE A CA 1
ATOM 1680 C C . PHE A 1 210 ? -3.312 -12.275 -11.687 1.00 69.62 210 PHE A C 1
ATOM 1682 O O . PHE A 1 210 ? -3.720 -12.247 -10.531 1.00 69.62 210 PHE A O 1
ATOM 1689 N N . ARG A 1 211 ? -3.032 -13.444 -12.287 1.00 66.12 211 ARG A N 1
ATOM 1690 C CA . ARG A 1 211 ? -3.137 -14.808 -11.711 1.00 66.12 211 ARG A CA 1
ATOM 1691 C C . ARG A 1 211 ? -4.466 -15.187 -11.016 1.00 66.12 211 ARG A C 1
ATOM 1693 O O . ARG A 1 211 ? -4.609 -16.340 -10.592 1.00 66.12 211 ARG A O 1
ATOM 1700 N N . ARG A 1 212 ? -5.459 -14.294 -10.921 1.00 61.78 212 ARG A N 1
ATOM 1701 C CA . ARG A 1 212 ? -6.787 -14.510 -10.312 1.00 61.78 212 ARG A CA 1
ATOM 1702 C C . ARG A 1 212 ? -7.672 -15.448 -11.145 1.00 61.78 212 ARG A C 1
ATOM 1704 O O . ARG A 1 212 ? -7.329 -15.838 -12.259 1.00 61.78 212 ARG A O 1
ATOM 1711 N N . SER A 1 213 ? -8.824 -15.856 -10.606 1.00 50.84 213 SER A N 1
ATOM 1712 C CA . SER A 1 213 ? -9.859 -16.499 -11.425 1.00 50.84 213 SER A CA 1
ATOM 1713 C C . SER A 1 213 ? -10.516 -15.450 -12.327 1.00 50.84 213 SER A C 1
ATOM 1715 O O . SER A 1 213 ? -10.709 -14.308 -11.922 1.00 50.84 213 SER A O 1
ATOM 1717 N N . MET A 1 214 ? -10.948 -15.864 -13.518 1.00 48.19 214 MET A N 1
ATOM 1718 C CA . MET A 1 214 ? -11.740 -15.031 -14.440 1.00 48.19 214 MET A CA 1
ATOM 1719 C C . MET A 1 214 ? -13.010 -14.477 -13.781 1.00 48.19 214 MET A C 1
ATOM 1721 O O . MET A 1 214 ? -13.596 -13.527 -14.265 1.00 48.19 214 MET A O 1
ATOM 1725 N N . GLU A 1 215 ? -13.494 -15.141 -12.734 1.00 50.91 215 GLU A N 1
ATOM 1726 C CA . GLU A 1 215 ? -14.709 -14.799 -12.004 1.00 50.91 215 GLU A CA 1
ATOM 1727 C C . GLU A 1 215 ? -14.418 -13.850 -10.823 1.00 50.91 215 GLU A C 1
ATOM 1729 O O . GLU A 1 215 ? -15.295 -13.086 -10.443 1.00 50.91 215 GLU A O 1
ATOM 1734 N N . THR A 1 216 ? -13.177 -13.785 -10.329 1.00 52.19 216 THR A N 1
ATOM 1735 C CA . THR A 1 216 ? -12.713 -12.728 -9.419 1.00 52.19 216 THR A CA 1
ATOM 1736 C C . THR A 1 216 ? -12.471 -11.422 -10.160 1.00 52.19 216 THR A C 1
ATOM 1738 O O . THR A 1 216 ? -12.979 -10.401 -9.711 1.00 52.19 216 THR A O 1
ATOM 1741 N N . ILE A 1 217 ? -11.779 -11.453 -11.304 1.00 54.03 217 ILE A N 1
ATOM 1742 C CA . ILE A 1 217 ? -11.564 -10.257 -12.139 1.00 54.03 217 ILE A CA 1
ATOM 1743 C C . ILE A 1 217 ? -12.952 -9.688 -12.527 1.00 54.03 217 ILE A C 1
ATOM 1745 O O . ILE A 1 217 ? -13.277 -8.563 -12.141 1.00 54.03 217 ILE A O 1
ATOM 1749 N N . SER A 1 218 ? -13.847 -10.566 -13.020 1.00 50.22 218 SER A N 1
ATOM 1750 C CA . SER A 1 218 ? -15.286 -10.299 -13.200 1.00 50.22 218 SER A CA 1
ATOM 1751 C C . SER A 1 218 ? -15.943 -9.600 -12.020 1.00 50.22 218 SER A C 1
ATOM 1753 O O . SER A 1 218 ? -16.770 -8.731 -12.226 1.00 50.22 218 SER A O 1
ATOM 1755 N N . ARG A 1 219 ? -15.666 -10.002 -10.774 1.00 52.78 219 ARG A N 1
ATOM 1756 C CA . ARG A 1 219 ? -16.422 -9.561 -9.589 1.00 52.78 219 ARG A CA 1
ATOM 1757 C C . ARG A 1 219 ? -15.979 -8.202 -9.062 1.00 52.78 219 ARG A C 1
ATOM 1759 O O . ARG A 1 219 ? -16.828 -7.483 -8.549 1.00 52.78 219 ARG A O 1
ATOM 1766 N N . TYR A 1 220 ? -14.703 -7.854 -9.200 1.00 52.56 220 TYR A N 1
ATOM 1767 C CA . TYR A 1 220 ? -14.207 -6.516 -8.848 1.00 52.56 220 TYR A CA 1
ATOM 1768 C C . TYR A 1 220 ? -14.397 -5.496 -9.964 1.00 52.56 220 TYR A C 1
ATOM 1770 O O . TYR A 1 220 ? -14.371 -4.295 -9.720 1.00 52.56 220 TYR A O 1
ATOM 1778 N N . PHE A 1 221 ? -14.772 -5.976 -11.148 1.00 46.28 221 PHE A N 1
ATOM 1779 C CA . PHE A 1 221 ? -15.795 -5.282 -11.908 1.00 46.28 221 PHE A CA 1
ATOM 1780 C C . PHE A 1 221 ? -17.134 -5.274 -11.140 1.00 46.28 221 PHE A C 1
ATOM 1782 O O . PHE A 1 221 ? -17.603 -4.281 -10.595 1.00 46.28 221 PHE A O 1
ATOM 1789 N N . LYS A 1 222 ? -17.789 -6.426 -11.100 1.00 48.31 222 LYS A N 1
ATOM 1790 C CA . LYS A 1 222 ? -19.244 -6.519 -11.099 1.00 48.31 222 LYS A CA 1
ATOM 1791 C C . LYS A 1 222 ? -19.960 -6.364 -9.751 1.00 48.31 222 LYS A C 1
ATOM 1793 O O . LYS A 1 222 ? -21.069 -6.884 -9.610 1.00 48.31 222 LYS A O 1
ATOM 1798 N N . GLN A 1 223 ? -19.348 -5.745 -8.740 1.00 46.09 223 GLN A N 1
ATOM 1799 C CA . GLN A 1 223 ? -19.604 -6.149 -7.349 1.00 46.09 223 GLN A CA 1
ATOM 1800 C C . GLN A 1 223 ? -21.078 -6.042 -6.908 1.00 46.09 223 GLN A C 1
ATOM 1802 O O . GLN A 1 223 ? -21.573 -6.956 -6.247 1.00 46.09 223 GLN A O 1
ATOM 1807 N N . ASP A 1 224 ? -21.814 -5.042 -7.402 1.00 54.66 224 ASP A N 1
ATOM 1808 C CA . ASP A 1 224 ? -23.287 -5.088 -7.514 1.00 54.66 224 ASP A CA 1
ATOM 1809 C C . ASP A 1 224 ? -23.751 -4.606 -8.900 1.00 54.66 224 ASP A C 1
ATOM 1811 O O . ASP A 1 224 ? -24.617 -5.219 -9.534 1.00 54.66 224 ASP A O 1
ATOM 1815 N N . CYS A 1 225 ? -23.089 -3.569 -9.422 1.00 58.19 225 CYS A N 1
ATOM 1816 C CA . CYS A 1 225 ? -23.175 -3.208 -10.827 1.00 58.19 225 CYS A CA 1
ATOM 1817 C C . CYS A 1 225 ? -22.431 -4.239 -11.680 1.00 58.19 225 CYS A C 1
ATOM 1819 O O . CYS A 1 225 ? -21.213 -4.172 -11.807 1.00 58.19 225 CYS A O 1
ATOM 1821 N N . ILE A 1 226 ? -23.149 -5.172 -12.296 1.00 66.31 226 ILE A N 1
ATOM 1822 C CA . ILE A 1 226 ? -22.634 -6.110 -13.284 1.00 66.31 226 ILE A CA 1
ATOM 1823 C C . ILE A 1 226 ? -22.263 -5.439 -14.624 1.00 66.31 226 ILE A C 1
ATOM 1825 O O . ILE A 1 226 ? -22.620 -5.963 -15.671 1.00 66.31 226 ILE A O 1
ATOM 1829 N N . GLY A 1 227 ? -21.420 -4.404 -14.627 1.00 68.69 227 GLY A N 1
ATOM 1830 C CA . GLY A 1 227 ? -20.785 -3.830 -15.826 1.00 68.69 227 GLY A CA 1
ATOM 1831 C C . GLY A 1 227 ? -21.646 -2.810 -16.572 1.00 68.69 227 GLY A C 1
ATOM 1832 O O . GLY A 1 227 ? -22.456 -2.126 -15.957 1.00 68.69 227 GLY A O 1
ATOM 1833 N N . ALA A 1 228 ? -21.471 -2.676 -17.888 1.00 81.62 228 ALA A N 1
ATOM 1834 C CA . ALA A 1 228 ? -22.147 -1.661 -18.708 1.00 81.62 228 ALA A CA 1
ATOM 1835 C C . ALA A 1 228 ? -22.839 -2.270 -19.939 1.00 81.62 228 ALA A C 1
ATOM 1837 O O . ALA A 1 228 ? -22.434 -3.324 -20.429 1.00 81.62 228 ALA A O 1
ATOM 1838 N N . ILE A 1 229 ? -23.899 -1.633 -20.434 1.00 88.88 229 ILE A N 1
ATOM 1839 C CA . ILE A 1 229 ? -24.682 -2.098 -21.589 1.00 88.88 229 ILE A CA 1
ATOM 1840 C C . ILE A 1 229 ? -24.966 -0.946 -22.545 1.00 88.88 229 ILE A C 1
ATOM 1842 O O . ILE A 1 229 ? -25.380 0.128 -22.106 1.00 88.88 229 ILE A O 1
ATOM 1846 N N . ASP A 1 230 ? -24.767 -1.174 -23.845 1.00 89.44 230 ASP A N 1
ATOM 1847 C CA . ASP A 1 230 ? -25.140 -0.197 -24.865 1.00 89.44 230 ASP A CA 1
ATOM 1848 C C . ASP A 1 230 ? -25.319 -0.786 -26.274 1.00 89.44 230 ASP A C 1
ATOM 1850 O O . ASP A 1 230 ? -25.050 -1.966 -26.515 1.00 89.44 230 ASP A O 1
ATOM 1854 N N . GLY A 1 231 ? -25.805 0.039 -27.202 1.00 89.00 231 GLY A N 1
ATOM 1855 C CA . GLY A 1 231 ? -25.881 -0.250 -28.632 1.00 89.00 231 GLY A CA 1
ATOM 1856 C C . GLY A 1 231 ? -24.632 0.173 -29.408 1.00 89.00 231 GLY A C 1
ATOM 1857 O O . GLY A 1 231 ? -23.905 1.088 -29.027 1.00 89.00 231 GLY A O 1
ATOM 1858 N N . THR A 1 232 ? -24.372 -0.474 -30.545 1.00 88.50 232 THR A N 1
ATOM 1859 C CA . THR A 1 232 ? -23.351 -0.015 -31.488 1.00 88.50 232 THR A CA 1
ATOM 1860 C C . THR A 1 232 ? -23.699 -0.318 -32.940 1.00 88.50 232 THR A C 1
ATOM 1862 O O . THR A 1 232 ? -24.210 -1.383 -33.291 1.00 88.50 232 THR A O 1
ATOM 1865 N N . HIS A 1 233 ? -23.330 0.601 -33.832 1.00 86.06 233 HIS A N 1
ATOM 1866 C CA . HIS A 1 233 ? -23.470 0.395 -35.269 1.00 86.06 233 HIS A CA 1
ATOM 1867 C C . HIS A 1 233 ? -22.284 -0.385 -35.857 1.00 86.06 233 HIS A C 1
ATOM 1869 O O . HIS A 1 233 ? -21.124 0.015 -35.721 1.00 86.06 233 HIS A O 1
ATOM 1875 N N . VAL A 1 234 ? -22.598 -1.471 -36.566 1.00 86.44 234 VAL A N 1
ATOM 1876 C CA . VAL A 1 234 ? -21.682 -2.282 -37.390 1.00 86.44 234 VAL A CA 1
ATOM 1877 C C . VAL A 1 234 ? -22.065 -2.088 -38.856 1.00 86.44 234 VAL A C 1
ATOM 1879 O O . VAL A 1 234 ? -23.255 -2.080 -39.173 1.00 86.44 234 VAL A O 1
ATOM 1882 N N . THR A 1 235 ? -21.109 -1.929 -39.776 1.00 86.25 235 THR A N 1
ATOM 1883 C CA . THR A 1 235 ? -21.455 -1.697 -41.190 1.00 86.25 235 THR A CA 1
ATOM 1884 C C . THR A 1 235 ? -22.154 -2.911 -41.806 1.00 86.25 235 THR A C 1
ATOM 1886 O O . THR A 1 235 ? -21.757 -4.057 -41.605 1.00 86.25 235 THR A O 1
ATOM 1889 N N . ALA A 1 236 ? -23.228 -2.663 -42.558 1.00 84.19 236 ALA A N 1
ATOM 1890 C CA . ALA A 1 236 ? -24.080 -3.713 -43.105 1.00 84.19 236 ALA A CA 1
ATOM 1891 C C . ALA A 1 236 ? -24.257 -3.566 -44.617 1.00 84.19 236 ALA A C 1
ATOM 1893 O O . ALA A 1 236 ? -24.543 -2.482 -45.140 1.00 84.19 236 ALA A O 1
ATOM 1894 N N . ARG A 1 237 ? -24.139 -4.689 -45.330 1.00 84.06 237 ARG A N 1
ATOM 1895 C CA . ARG A 1 237 ? -24.472 -4.811 -46.753 1.00 84.06 237 ARG A CA 1
ATOM 1896 C C . ARG A 1 237 ? -25.794 -5.562 -46.898 1.00 84.06 237 ARG A C 1
ATOM 1898 O O . ARG A 1 237 ? -25.814 -6.788 -46.980 1.00 84.06 237 ARG A O 1
ATOM 1905 N N . VAL A 1 238 ? -26.885 -4.807 -46.945 1.00 83.00 238 VAL A N 1
ATOM 1906 C CA . VAL A 1 238 ? -28.256 -5.306 -47.156 1.00 83.00 238 VAL A CA 1
ATOM 1907 C C . VAL A 1 238 ? -28.702 -5.136 -48.626 1.00 83.00 238 VAL A C 1
ATOM 1909 O O . VAL A 1 238 ? -28.010 -4.470 -49.402 1.00 83.00 238 VAL A O 1
ATOM 1912 N N . PRO A 1 239 ? -29.829 -5.727 -49.067 1.00 84.00 239 PRO A N 1
ATOM 1913 C CA . PRO A 1 239 ? -30.444 -5.427 -50.363 1.00 84.00 239 PRO A CA 1
ATOM 1914 C C . PRO A 1 239 ? -30.893 -3.961 -50.479 1.00 84.00 239 PRO A C 1
ATOM 1916 O O . PRO A 1 239 ? -31.278 -3.343 -49.488 1.00 84.00 239 PRO A O 1
ATOM 1919 N N . ARG A 1 240 ? -30.926 -3.407 -51.704 1.00 81.88 240 ARG A N 1
ATOM 1920 C CA . ARG A 1 240 ? -31.333 -2.002 -51.954 1.00 81.88 240 ARG A CA 1
ATOM 1921 C C . ARG A 1 240 ? -32.718 -1.646 -51.397 1.00 81.88 240 ARG A C 1
ATOM 1923 O O . ARG A 1 240 ? -32.907 -0.520 -50.957 1.00 81.88 240 ARG A O 1
ATOM 1930 N N . SER A 1 241 ? -33.657 -2.592 -51.377 1.00 83.75 241 SER A N 1
ATOM 1931 C CA . SER A 1 241 ? -35.000 -2.416 -50.802 1.00 83.75 241 SER A CA 1
ATOM 1932 C C . SER A 1 241 ? -35.002 -2.148 -49.293 1.00 83.75 241 SER A C 1
ATOM 1934 O O . SER A 1 241 ? -35.956 -1.573 -48.785 1.00 83.75 241 SER A O 1
ATOM 1936 N N . GLN A 1 242 ? -33.940 -2.531 -48.578 1.00 82.38 242 GLN A N 1
ATOM 1937 C CA . GLN A 1 242 ? -33.807 -2.368 -47.128 1.00 82.38 242 GLN A CA 1
ATOM 1938 C C . GLN A 1 242 ? -32.926 -1.164 -46.740 1.00 82.38 242 GLN A C 1
ATOM 1940 O O . GLN A 1 242 ? -32.800 -0.855 -45.558 1.00 82.38 242 GLN A O 1
ATOM 1945 N N . PHE A 1 243 ? -32.343 -0.440 -47.707 1.00 83.56 243 PHE A N 1
ATOM 1946 C CA . PHE A 1 243 ? -31.414 0.674 -47.441 1.00 83.56 243 PHE A CA 1
ATOM 1947 C C . PHE A 1 243 ? -31.991 1.770 -46.533 1.00 83.56 243 PHE A C 1
ATOM 1949 O O . PHE A 1 243 ? -31.215 2.423 -45.848 1.00 83.56 243 PHE A O 1
ATOM 1956 N N . ALA A 1 244 ? -33.311 1.986 -46.528 1.00 80.44 244 ALA A N 1
ATOM 1957 C CA . ALA A 1 244 ? -33.945 3.007 -45.695 1.00 80.44 244 ALA A CA 1
ATOM 1958 C C . ALA A 1 244 ? -33.863 2.672 -44.193 1.00 80.44 244 ALA A C 1
ATOM 1960 O O . ALA A 1 244 ? -33.368 3.485 -43.423 1.00 80.44 244 ALA A O 1
ATOM 1961 N N . ALA A 1 245 ? -34.275 1.465 -43.789 1.00 81.50 245 ALA A N 1
ATOM 1962 C CA . ALA A 1 245 ? -34.241 1.045 -42.384 1.00 81.50 245 ALA A CA 1
ATOM 1963 C C . ALA A 1 245 ? -32.801 0.855 -41.874 1.00 81.50 245 ALA A C 1
ATOM 1965 O O . ALA A 1 245 ? -32.461 1.217 -40.754 1.00 81.50 245 ALA A O 1
ATOM 1966 N N . TYR A 1 246 ? -31.901 0.350 -42.720 1.00 83.88 246 TYR A N 1
ATOM 1967 C CA . TYR A 1 246 ? -30.505 0.147 -42.326 1.00 83.88 246 TYR A CA 1
ATOM 1968 C C . TYR A 1 246 ? -29.651 1.426 -42.362 1.00 83.88 246 TYR A C 1
ATOM 1970 O O . TYR A 1 246 ? -28.459 1.345 -42.093 1.00 83.88 246 TYR A O 1
ATOM 1978 N N . ARG A 1 247 ? -30.199 2.607 -42.681 1.00 80.25 247 ARG A N 1
ATOM 1979 C CA . ARG A 1 247 ? -29.448 3.876 -42.726 1.00 80.25 247 ARG A CA 1
ATOM 1980 C C . ARG A 1 247 ? -29.883 4.808 -41.595 1.00 80.25 247 ARG A C 1
ATOM 1982 O O . ARG A 1 247 ? -30.772 5.635 -41.771 1.00 80.25 247 ARG A O 1
ATOM 1989 N N . GLY A 1 248 ? -29.234 4.651 -40.443 1.00 69.50 248 GLY A N 1
ATOM 1990 C CA . GLY A 1 248 ? -29.444 5.478 -39.253 1.00 69.50 248 GLY A CA 1
ATOM 1991 C C . GLY A 1 248 ? -28.752 6.846 -39.299 1.00 69.50 248 GLY A C 1
ATOM 1992 O O . GLY A 1 248 ? -28.549 7.438 -40.359 1.00 69.50 248 GLY A O 1
ATOM 1993 N N . ARG A 1 249 ? -28.365 7.342 -38.113 1.00 61.53 249 ARG A N 1
ATOM 1994 C CA . ARG A 1 249 ? -27.754 8.674 -37.919 1.00 61.53 249 ARG A CA 1
ATOM 1995 C C . ARG A 1 249 ? -26.424 8.854 -38.671 1.00 61.53 249 ARG A C 1
ATOM 1997 O O . ARG A 1 249 ? -26.188 9.915 -39.242 1.00 61.53 249 ARG A O 1
ATOM 2004 N N . LYS A 1 250 ? -25.561 7.830 -38.702 1.00 58.94 250 LYS A N 1
ATOM 2005 C CA . LYS A 1 250 ? -24.300 7.849 -39.469 1.00 58.94 250 LYS A CA 1
ATOM 2006 C C . LYS A 1 250 ? -24.636 7.563 -40.957 1.00 58.94 250 LYS A C 1
ATOM 2008 O O . LYS A 1 250 ? -25.414 6.662 -41.248 1.00 58.94 250 LYS A O 1
ATOM 2013 N N . HIS A 1 251 ? -24.076 8.302 -41.924 1.00 69.94 251 HIS A N 1
ATOM 2014 C CA . HIS A 1 251 ? -24.592 8.382 -43.316 1.00 69.94 251 HIS A CA 1
ATOM 2015 C C . HIS A 1 251 ? -24.530 7.108 -44.203 1.00 69.94 251 HIS A C 1
ATOM 2017 O O . HIS A 1 251 ? -24.870 7.175 -45.393 1.00 69.94 251 HIS A O 1
ATOM 2023 N N . TYR A 1 252 ? -24.120 5.957 -43.674 1.00 78.94 252 TYR A N 1
ATOM 2024 C CA . TYR A 1 252 ? -23.980 4.671 -44.370 1.00 78.94 252 TYR A CA 1
ATOM 2025 C C . TYR A 1 252 ? -25.001 3.634 -43.868 1.00 78.94 252 TYR A C 1
ATOM 2027 O O . TYR A 1 252 ? -25.746 3.893 -42.932 1.00 78.94 252 TYR A O 1
ATOM 2035 N N . THR A 1 253 ? -25.061 2.456 -44.499 1.00 82.06 253 THR A N 1
ATOM 2036 C CA . THR A 1 253 ? -25.892 1.349 -44.006 1.00 82.06 253 THR A CA 1
ATOM 2037 C C . THR A 1 253 ? -25.184 0.577 -42.891 1.00 82.06 253 THR A C 1
ATOM 2039 O O . THR A 1 253 ? -24.067 0.089 -43.086 1.00 82.06 253 THR A O 1
ATOM 2042 N N . SER A 1 254 ? -25.837 0.442 -41.741 1.00 88.12 254 SER A N 1
ATOM 2043 C CA . SER A 1 254 ? -25.387 -0.292 -40.558 1.00 88.12 254 SER A CA 1
ATOM 2044 C C . SER A 1 254 ? -26.487 -1.204 -40.018 1.00 88.12 254 SER A C 1
ATOM 2046 O O . SER A 1 254 ? -27.672 -0.941 -40.205 1.00 88.12 254 SER A O 1
ATOM 2048 N N . GLN A 1 255 ? -26.087 -2.274 -39.334 1.00 89.31 255 GLN A N 1
ATOM 2049 C CA . GLN A 1 255 ? -26.934 -2.959 -38.359 1.00 89.31 255 GLN A CA 1
ATOM 2050 C C . GLN A 1 255 ? -26.677 -2.341 -36.982 1.00 89.31 255 GLN A C 1
ATOM 2052 O O . GLN A 1 255 ? -25.560 -1.879 -36.719 1.00 89.31 255 GLN A O 1
ATOM 2057 N N . ASN A 1 256 ? -27.684 -2.329 -36.114 1.00 89.75 256 ASN A N 1
ATOM 2058 C CA . ASN A 1 256 ? -27.491 -2.044 -34.697 1.00 89.75 256 ASN A CA 1
ATOM 2059 C C . ASN A 1 256 ? -27.257 -3.358 -33.924 1.00 89.75 256 ASN A C 1
ATOM 2061 O O . ASN A 1 256 ? -27.766 -4.423 -34.296 1.00 89.75 256 ASN A O 1
ATOM 2065 N N . VAL A 1 257 ? -26.425 -3.287 -32.890 1.00 91.12 257 VAL A N 1
ATOM 2066 C CA . VAL A 1 257 ? -25.981 -4.408 -32.059 1.00 91.12 257 VAL A CA 1
ATOM 2067 C C . VAL A 1 257 ? -25.986 -3.941 -30.609 1.00 91.12 257 VAL A C 1
ATOM 2069 O O . VAL A 1 257 ? -25.093 -3.203 -30.205 1.00 91.12 257 VAL A O 1
ATOM 2072 N N . LEU A 1 258 ? -26.968 -4.380 -29.825 1.00 92.62 258 LEU A N 1
ATOM 2073 C CA . LEU A 1 258 ? -26.951 -4.183 -28.374 1.00 92.62 258 LEU A CA 1
ATOM 2074 C C . LEU A 1 258 ? -26.022 -5.223 -27.751 1.00 92.62 258 LEU A C 1
ATOM 2076 O O . LEU A 1 258 ? -26.126 -6.409 -28.074 1.00 92.62 258 LEU A O 1
ATOM 2080 N N . ALA A 1 259 ? -25.147 -4.816 -26.838 1.00 93.25 259 ALA A N 1
ATOM 2081 C CA . ALA A 1 259 ? -24.337 -5.753 -26.078 1.00 93.25 259 ALA A CA 1
ATOM 2082 C C . ALA A 1 259 ? -24.130 -5.309 -24.629 1.00 93.25 259 ALA A C 1
ATOM 2084 O O . ALA A 1 259 ? -23.996 -4.123 -24.331 1.00 93.25 259 ALA A O 1
ATOM 2085 N N . ALA A 1 260 ? -24.089 -6.294 -23.735 1.00 90.50 260 ALA A N 1
ATOM 2086 C CA . ALA A 1 260 ? -23.814 -6.105 -22.319 1.00 90.50 260 ALA A CA 1
ATOM 2087 C C . ALA A 1 260 ? -22.420 -6.650 -22.005 1.00 90.50 260 ALA A C 1
ATOM 2089 O O . ALA A 1 260 ? -22.091 -7.791 -22.354 1.00 90.50 260 ALA A O 1
ATOM 2090 N N . VAL A 1 261 ? -21.604 -5.831 -21.357 1.00 81.12 261 VAL A N 1
ATOM 2091 C CA . VAL A 1 261 ? -20.158 -6.004 -21.225 1.00 81.12 261 VAL A CA 1
ATOM 2092 C C . VAL A 1 261 ? -19.771 -6.014 -19.748 1.00 81.12 261 VAL A C 1
ATOM 2094 O O . VAL A 1 261 ? -20.303 -5.268 -18.924 1.00 81.12 261 VAL A O 1
ATOM 2097 N N . ASP A 1 262 ? -18.884 -6.933 -19.398 1.00 71.62 262 ASP A N 1
ATOM 2098 C CA . ASP A 1 262 ? -18.262 -7.082 -18.085 1.00 71.62 262 ASP A CA 1
ATOM 2099 C C . ASP A 1 262 ? -16.883 -6.388 -18.047 1.00 71.62 262 ASP A C 1
ATOM 2101 O O . ASP A 1 262 ? -16.347 -6.082 -19.106 1.00 71.62 262 ASP A O 1
ATOM 2105 N N . PHE A 1 263 ? -16.370 -6.008 -16.858 1.00 62.09 263 PHE A N 1
ATOM 2106 C CA . PHE A 1 263 ? -15.446 -4.777 -16.696 1.00 62.09 263 PHE A CA 1
ATOM 2107 C C . PHE A 1 263 ? -14.121 -5.321 -17.371 1.00 62.09 263 PHE A C 1
ATOM 2109 O O . PHE A 1 263 ? -13.533 -4.649 -18.217 1.00 62.09 263 PHE A O 1
ATOM 2116 N N . ASP A 1 264 ? -13.762 -6.592 -17.185 1.00 59.22 264 ASP A N 1
ATOM 2117 C CA . ASP A 1 264 ? -12.661 -7.227 -17.892 1.00 59.22 264 ASP A CA 1
ATOM 2118 C C . ASP A 1 264 ? -12.871 -7.476 -19.433 1.00 59.22 264 ASP A C 1
ATOM 2120 O O . ASP A 1 264 ? -12.201 -8.319 -20.022 1.00 59.22 264 ASP A O 1
ATOM 2124 N N . LEU A 1 265 ? -13.813 -6.767 -20.079 1.00 70.62 265 LEU A N 1
ATOM 2125 C CA . LEU A 1 265 ? -14.242 -6.723 -21.497 1.00 70.62 265 LEU A CA 1
ATOM 2126 C C . LEU A 1 265 ? -14.580 -8.046 -22.238 1.00 70.62 265 LEU A C 1
ATOM 2128 O O . LEU A 1 265 ? -14.198 -8.223 -23.395 1.00 70.62 265 LEU A O 1
ATOM 2132 N N . LYS A 1 266 ? -15.370 -8.974 -21.675 1.00 78.00 266 LYS A N 1
ATOM 2133 C CA . LYS A 1 266 ? -16.154 -9.902 -22.523 1.00 78.00 266 LYS A CA 1
ATOM 2134 C C . LYS A 1 266 ? -17.457 -9.234 -22.946 1.00 78.00 266 LYS A C 1
ATOM 2136 O O . LYS A 1 266 ? -18.039 -8.370 -22.295 1.00 78.00 266 LYS A O 1
ATOM 2141 N N . PHE A 1 267 ? -18.033 -9.808 -23.986 1.00 85.00 267 PHE A N 1
ATOM 2142 C CA . PHE A 1 267 ? -19.458 -9.699 -24.236 1.00 85.00 267 PHE A CA 1
ATOM 2143 C C . PHE A 1 267 ? -20.226 -10.744 -23.417 1.00 85.00 267 PHE A C 1
ATOM 2145 O O . PHE A 1 267 ? -20.246 -11.921 -23.777 1.00 85.00 267 PHE A O 1
ATOM 2152 N N . THR A 1 268 ? -20.868 -10.334 -22.323 1.00 84.56 268 THR A N 1
ATOM 2153 C CA . THR A 1 268 ? -21.769 -11.209 -21.537 1.00 84.56 268 THR A CA 1
ATOM 2154 C C . THR A 1 268 ? -23.107 -11.469 -22.217 1.00 84.56 268 THR A C 1
ATOM 2156 O O . THR A 1 268 ? -23.699 -12.526 -22.019 1.00 84.56 268 THR A O 1
ATOM 2159 N N . TYR A 1 269 ? -23.563 -10.530 -23.045 1.00 91.69 269 TYR A N 1
ATOM 2160 C CA . TYR A 1 269 ? -24.753 -10.660 -23.879 1.00 91.69 269 TYR A CA 1
ATOM 2161 C C . TYR A 1 269 ? -24.551 -9.887 -25.186 1.00 91.69 269 TYR A C 1
ATOM 2163 O O . TYR A 1 269 ? -23.931 -8.825 -25.168 1.00 91.69 269 TYR A O 1
ATOM 2171 N N . VAL A 1 270 ? -25.071 -10.398 -26.307 1.00 92.19 270 VAL A N 1
ATOM 2172 C CA . VAL A 1 270 ? -25.038 -9.723 -27.618 1.00 92.19 270 VAL A CA 1
ATOM 2173 C C . VAL A 1 270 ? -26.324 -10.016 -28.383 1.00 92.19 270 VAL A C 1
ATOM 2175 O O . VAL A 1 270 ? -26.624 -11.175 -28.667 1.00 92.19 270 VAL A O 1
ATOM 2178 N N . LEU A 1 271 ? -27.032 -8.966 -28.790 1.00 92.56 271 LEU A N 1
ATOM 2179 C CA . LEU A 1 271 ? -28.189 -9.020 -29.677 1.00 92.56 271 LEU A CA 1
ATOM 2180 C C . LEU A 1 271 ? -27.874 -8.240 -30.960 1.00 92.56 271 LEU A C 1
ATOM 2182 O O . LEU A 1 271 ? -28.047 -7.024 -31.043 1.00 92.56 271 LEU A O 1
ATOM 2186 N N . ALA A 1 272 ? -27.374 -8.967 -31.958 1.00 90.75 272 ALA A N 1
ATOM 2187 C CA . ALA A 1 272 ? -27.019 -8.437 -33.271 1.00 90.75 272 ALA A CA 1
ATOM 2188 C C . ALA A 1 272 ? -28.146 -8.635 -34.295 1.00 90.75 272 ALA A C 1
ATOM 2190 O O . ALA A 1 272 ? -28.922 -9.588 -34.205 1.00 90.75 272 ALA A O 1
ATOM 2191 N N . GLY A 1 273 ? -28.172 -7.785 -35.322 1.00 87.81 273 GLY A N 1
ATOM 2192 C CA . GLY A 1 273 ? -29.015 -7.965 -36.506 1.00 87.81 273 GLY A CA 1
ATOM 2193 C C . GLY A 1 273 ? -30.165 -6.971 -36.675 1.00 87.81 273 GLY A C 1
ATOM 2194 O O . GLY A 1 273 ? -30.877 -7.067 -37.677 1.00 87.81 273 GLY A O 1
ATOM 2195 N N . TRP A 1 274 ? -30.315 -6.017 -35.755 1.00 90.12 274 TRP A N 1
ATOM 2196 C CA . TRP A 1 274 ? -31.307 -4.940 -35.824 1.00 90.12 274 TRP A CA 1
ATOM 2197 C C . TRP A 1 274 ? -30.993 -3.923 -36.923 1.00 90.12 274 TRP A C 1
ATOM 2199 O O . TRP A 1 274 ? -29.839 -3.764 -37.329 1.00 90.12 274 TRP A O 1
ATOM 2209 N N . GLU A 1 275 ? -32.000 -3.197 -37.405 1.00 89.19 275 GLU A N 1
ATOM 2210 C CA . GLU A 1 275 ? -31.786 -2.164 -38.416 1.00 89.19 275 GLU A CA 1
ATOM 2211 C C . GLU A 1 275 ? -31.033 -0.950 -37.851 1.00 89.19 275 GLU A C 1
ATOM 2213 O O . GLU A 1 275 ? -31.229 -0.543 -36.708 1.00 89.19 275 GLU A O 1
ATOM 2218 N N . GLY A 1 276 ? -30.179 -0.326 -38.665 1.00 83.56 276 GLY A N 1
ATOM 2219 C CA . GLY A 1 276 ? -29.400 0.853 -38.273 1.00 83.56 276 GLY A CA 1
ATOM 2220 C C . GLY A 1 276 ? -30.224 2.076 -37.845 1.00 83.56 276 GLY A C 1
ATOM 2221 O O . GLY A 1 276 ? -29.667 2.969 -37.214 1.00 83.56 276 GLY A O 1
ATOM 2222 N N . SER A 1 277 ? -31.525 2.139 -38.155 1.00 81.62 277 SER A N 1
ATOM 2223 C CA . SER A 1 277 ? -32.447 3.169 -37.653 1.00 81.62 277 SER A CA 1
ATOM 2224 C C . SER A 1 277 ? -33.124 2.824 -36.317 1.00 81.62 277 SER A C 1
ATOM 2226 O O . SER A 1 277 ? -33.887 3.646 -35.813 1.00 81.62 277 SER A O 1
ATOM 2228 N N . ALA A 1 278 ? -32.922 1.627 -35.759 1.00 85.44 278 ALA A N 1
ATOM 2229 C CA . ALA A 1 278 ? -33.557 1.212 -34.510 1.00 85.44 278 ALA A CA 1
ATOM 2230 C C . ALA A 1 278 ? -32.872 1.852 -33.289 1.00 85.44 278 ALA A C 1
ATOM 2232 O O . ALA A 1 278 ? -31.652 1.770 -33.142 1.00 85.44 278 ALA A O 1
ATOM 2233 N N . HIS A 1 279 ? -33.673 2.461 -32.407 1.00 82.50 279 HIS A N 1
ATOM 2234 C CA . HIS A 1 279 ? -33.209 3.042 -31.146 1.00 82.50 279 HIS A CA 1
ATOM 2235 C C . HIS A 1 279 ? -32.859 1.966 -30.116 1.00 82.50 279 HIS A C 1
ATOM 2237 O O . HIS A 1 279 ? -33.622 1.026 -29.888 1.00 82.50 279 HIS A O 1
ATOM 2243 N N . ASP A 1 280 ? -31.754 2.177 -29.415 1.00 81.50 280 ASP A N 1
ATOM 2244 C CA . ASP A 1 280 ? -31.133 1.214 -28.505 1.00 81.50 280 ASP A CA 1
ATOM 2245 C C . ASP A 1 280 ? -32.059 0.848 -27.331 1.00 81.50 280 ASP A C 1
ATOM 2247 O O . ASP A 1 280 ? -32.143 -0.311 -26.936 1.00 81.50 280 ASP A O 1
ATOM 2251 N N . ALA A 1 281 ? -32.871 1.799 -26.848 1.00 81.94 281 ALA A N 1
ATOM 2252 C CA . ALA A 1 281 ? -33.868 1.572 -25.794 1.00 81.94 281 ALA A CA 1
ATOM 2253 C C . ALA A 1 281 ? -34.989 0.590 -26.203 1.00 81.94 281 ALA A C 1
ATOM 2255 O O . ALA A 1 281 ? -35.542 -0.120 -25.352 1.00 81.94 281 ALA A O 1
ATOM 2256 N N . ASN A 1 282 ? -35.305 0.512 -27.501 1.00 84.94 282 ASN A N 1
ATOM 2257 C CA . ASN A 1 282 ? -36.262 -0.457 -28.038 1.00 84.94 282 ASN A CA 1
ATOM 2258 C C . ASN A 1 282 ? -35.610 -1.841 -28.142 1.00 84.94 282 ASN A C 1
ATOM 2260 O O . ASN A 1 282 ? -36.221 -2.827 -27.740 1.00 84.94 282 ASN A O 1
ATOM 2264 N N . ILE A 1 283 ? -34.352 -1.902 -28.596 1.00 87.56 283 ILE A N 1
ATOM 2265 C CA . ILE A 1 283 ? -33.563 -3.142 -28.681 1.00 87.56 283 ILE A CA 1
ATOM 2266 C C . ILE A 1 283 ? -33.342 -3.738 -27.282 1.00 87.56 283 ILE A C 1
ATOM 2268 O O . ILE A 1 283 ? -33.511 -4.939 -27.086 1.00 87.56 283 ILE A O 1
ATOM 2272 N N . LEU A 1 284 ? -33.049 -2.896 -26.285 1.00 86.69 284 LEU A N 1
ATOM 2273 C CA . LEU A 1 284 ? -32.964 -3.279 -24.875 1.00 86.69 284 LEU A CA 1
ATOM 2274 C C . LEU A 1 284 ? -34.289 -3.857 -24.366 1.00 86.69 284 LEU A C 1
ATOM 2276 O O . LEU A 1 284 ? -34.296 -4.871 -23.670 1.00 86.69 284 LEU A O 1
ATOM 2280 N N . THR A 1 285 ? -35.415 -3.254 -24.745 1.00 85.25 285 THR A N 1
ATOM 2281 C CA . THR A 1 285 ? -36.739 -3.717 -24.312 1.00 85.25 285 THR A CA 1
ATOM 2282 C C . THR A 1 285 ? -37.150 -5.030 -24.998 1.00 85.25 285 THR A C 1
ATOM 2284 O O . THR A 1 285 ? -37.693 -5.894 -24.312 1.00 85.25 285 THR A O 1
ATOM 2287 N N . ASP A 1 286 ? -36.805 -5.254 -26.276 1.00 85.12 286 ASP A N 1
ATOM 2288 C CA . ASP A 1 286 ? -36.902 -6.591 -26.893 1.00 85.12 286 ASP A CA 1
ATOM 2289 C C . ASP A 1 286 ? -36.019 -7.585 -26.133 1.00 85.12 286 ASP A C 1
ATOM 2291 O O . ASP A 1 286 ? -36.533 -8.581 -25.632 1.00 85.12 286 ASP A O 1
ATOM 2295 N N . SER A 1 287 ? -34.731 -7.273 -25.935 1.00 88.06 287 SER A N 1
ATOM 2296 C CA . SER A 1 287 ? -33.747 -8.175 -25.313 1.00 88.06 287 SER A CA 1
ATOM 2297 C C . SER A 1 287 ? -34.150 -8.695 -23.928 1.00 88.06 287 SER A C 1
ATOM 2299 O O . SER A 1 287 ? -33.763 -9.801 -23.566 1.00 88.06 287 SER A O 1
ATOM 2301 N N . MET A 1 288 ? -34.953 -7.942 -23.169 1.00 83.81 288 MET A N 1
ATOM 2302 C CA . MET A 1 288 ? -35.490 -8.348 -21.862 1.00 83.81 288 MET A CA 1
ATOM 2303 C C . MET A 1 288 ? -36.758 -9.214 -21.948 1.00 83.81 288 MET A C 1
ATOM 2305 O O . MET A 1 288 ? -37.086 -9.915 -20.997 1.00 83.81 288 MET A O 1
ATOM 2309 N N . SER A 1 289 ? -37.492 -9.157 -23.061 1.00 82.50 289 SER A N 1
ATOM 2310 C CA . SER A 1 289 ? -38.759 -9.882 -23.271 1.00 82.50 289 SER A CA 1
ATOM 2311 C C . SER A 1 289 ? -38.588 -11.281 -23.882 1.00 82.50 289 SER A C 1
ATOM 2313 O O . SER A 1 289 ? -39.531 -12.074 -23.920 1.00 82.50 289 SER A O 1
ATOM 2315 N N . ARG A 1 290 ? -37.387 -11.586 -24.380 1.00 83.50 290 ARG A N 1
ATOM 2316 C CA . ARG A 1 290 ? -37.065 -12.804 -25.131 1.00 83.50 290 ARG A CA 1
ATOM 2317 C C . ARG A 1 290 ? -36.783 -14.022 -24.236 1.00 83.50 290 ARG A C 1
ATOM 2319 O O . ARG A 1 290 ? -36.119 -13.875 -23.212 1.00 83.50 290 ARG A O 1
ATOM 2326 N N . PRO A 1 291 ? -37.121 -15.253 -24.675 1.00 75.50 291 PRO A N 1
ATOM 2327 C CA . PRO A 1 291 ? -36.663 -16.488 -24.024 1.00 75.50 291 PRO A CA 1
ATOM 2328 C C . PRO A 1 291 ? -35.139 -16.704 -24.091 1.00 75.50 291 PRO A C 1
ATOM 2330 O O . PRO A 1 291 ? -34.567 -17.320 -23.199 1.00 75.50 291 PRO A O 1
ATOM 2333 N N . ASP A 1 292 ? -34.482 -16.192 -25.138 1.00 77.31 292 ASP A N 1
ATOM 2334 C CA . ASP A 1 292 ? -33.021 -16.100 -25.313 1.00 77.31 292 ASP A CA 1
ATOM 2335 C C . ASP A 1 292 ? -32.487 -14.697 -24.934 1.00 77.31 292 ASP A C 1
ATOM 2337 O O . ASP A 1 292 ? -31.507 -14.201 -25.496 1.00 77.31 292 ASP A O 1
ATOM 2341 N N . GLY A 1 293 ? -33.185 -14.023 -24.016 1.00 80.88 293 GLY A N 1
ATOM 2342 C CA . GLY A 1 293 ? -32.941 -12.642 -23.610 1.00 80.88 293 GLY A CA 1
ATOM 2343 C C . GLY A 1 293 ? -31.774 -12.429 -22.646 1.00 80.88 293 GLY A C 1
ATOM 2344 O O . GLY A 1 293 ? -31.111 -13.368 -22.198 1.00 80.88 293 GLY A O 1
ATOM 2345 N N . ILE A 1 294 ? -31.531 -11.162 -22.305 1.00 83.81 294 ILE A N 1
ATOM 2346 C CA . ILE A 1 294 ? -30.532 -10.790 -21.302 1.00 83.81 294 ILE A CA 1
ATOM 2347 C C . ILE A 1 294 ? -31.025 -11.164 -19.899 1.00 83.81 294 ILE A C 1
ATOM 2349 O O . ILE A 1 294 ? -31.931 -10.545 -19.345 1.00 83.81 294 ILE A O 1
ATOM 2353 N N . ASN A 1 295 ? -30.409 -12.189 -19.311 1.00 79.75 295 ASN A N 1
ATOM 2354 C CA . ASN A 1 295 ? -30.703 -12.616 -17.948 1.00 79.75 295 ASN A CA 1
ATOM 2355 C C . ASN A 1 295 ? -29.821 -11.846 -16.950 1.00 79.75 295 ASN A C 1
ATOM 2357 O O . ASN A 1 295 ? -28.591 -11.897 -17.028 1.00 79.75 295 ASN A O 1
ATOM 2361 N N . ILE A 1 296 ? -30.456 -11.127 -16.024 1.00 81.25 296 ILE A N 1
ATOM 2362 C CA . ILE A 1 296 ? -29.806 -10.296 -15.008 1.00 81.25 296 ILE A CA 1
ATOM 2363 C C . ILE A 1 296 ? -30.149 -10.887 -13.632 1.00 81.25 296 ILE A C 1
ATOM 2365 O O . ILE A 1 296 ? -31.323 -10.869 -13.265 1.00 81.25 296 ILE A O 1
ATOM 2369 N N . PRO A 1 297 ? -29.171 -11.419 -12.871 1.00 73.19 297 PRO A N 1
ATOM 2370 C CA . PRO A 1 297 ? -29.428 -12.001 -11.555 1.00 73.19 297 PRO A CA 1
ATOM 2371 C C . PRO A 1 297 ? -30.005 -10.995 -10.554 1.00 73.19 297 PRO A C 1
ATOM 2373 O O . PRO A 1 297 ? -29.623 -9.823 -10.555 1.00 73.19 297 PRO A O 1
ATOM 2376 N N . ASP A 1 298 ? -30.860 -11.477 -9.650 1.00 67.38 298 ASP A N 1
ATOM 2377 C CA . ASP A 1 298 ? -31.471 -10.655 -8.604 1.00 67.38 298 ASP A CA 1
ATOM 2378 C C . ASP A 1 298 ? -30.425 -9.869 -7.792 1.00 67.38 298 ASP A C 1
ATOM 2380 O O . ASP A 1 298 ? -29.373 -10.380 -7.401 1.00 67.38 298 ASP A O 1
ATOM 2384 N N . GLY A 1 299 ? -30.720 -8.587 -7.562 1.00 59.25 299 GLY A N 1
ATOM 2385 C CA . GLY A 1 299 ? -29.830 -7.626 -6.903 1.00 59.25 299 GLY A CA 1
ATOM 2386 C C . GLY A 1 299 ? -28.808 -6.940 -7.822 1.00 59.25 299 GLY A C 1
ATOM 2387 O O . GLY A 1 299 ? -28.359 -5.842 -7.489 1.00 59.25 299 GLY A O 1
ATOM 2388 N N . LYS A 1 300 ? -28.484 -7.515 -8.988 1.00 70.31 300 LYS A N 1
ATOM 2389 C CA . LYS A 1 300 ? -27.456 -7.003 -9.912 1.00 70.31 300 LYS A CA 1
ATOM 2390 C C . LYS A 1 300 ? -28.019 -6.099 -11.017 1.00 70.31 300 LYS A C 1
ATOM 2392 O O . LYS A 1 300 ? -29.215 -6.118 -11.292 1.00 70.31 300 LYS A O 1
ATOM 2397 N N . PHE A 1 301 ? -27.161 -5.293 -11.654 1.00 72.38 301 PHE A N 1
ATOM 2398 C CA . PHE A 1 301 ? -27.543 -4.371 -12.744 1.00 72.38 301 PHE A CA 1
ATOM 2399 C C . PHE A 1 301 ? -26.400 -3.964 -13.683 1.00 72.38 301 PHE A C 1
ATOM 2401 O O . PHE A 1 301 ? -25.265 -3.928 -13.246 1.00 72.38 301 PHE A O 1
ATOM 2408 N N . TYR A 1 302 ? -26.680 -3.586 -14.931 1.00 81.69 302 TYR A N 1
ATOM 2409 C CA . TYR A 1 302 ? -25.719 -2.898 -15.809 1.00 81.69 302 TYR A CA 1
ATOM 2410 C C . TYR A 1 302 ? -25.885 -1.368 -15.719 1.00 81.69 302 TYR A C 1
ATOM 2412 O O . TYR A 1 302 ? -27.002 -0.875 -15.528 1.00 81.69 302 TYR A O 1
ATOM 2420 N N . LEU A 1 303 ? -24.801 -0.610 -15.920 1.00 80.19 303 LEU A N 1
ATOM 2421 C CA . LEU A 1 303 ? -24.861 0.826 -16.218 1.00 80.19 303 LEU A CA 1
ATOM 2422 C C . LEU A 1 303 ? -25.386 1.056 -17.633 1.00 80.19 303 LEU A C 1
ATOM 2424 O O . LEU A 1 303 ? -24.902 0.438 -18.583 1.00 80.19 303 LEU A O 1
ATOM 2428 N N . GLY A 1 304 ? -26.353 1.959 -17.763 1.00 81.75 304 GLY A N 1
ATOM 2429 C CA . GLY A 1 304 ? -27.049 2.256 -19.012 1.00 81.75 304 GLY A CA 1
ATOM 2430 C C . GLY A 1 304 ? -26.757 3.646 -19.576 1.00 81.75 304 GLY A C 1
ATOM 2431 O O . GLY A 1 304 ? -26.301 4.535 -18.862 1.00 81.75 304 GLY A O 1
ATOM 2432 N N . ASP A 1 305 ? -27.056 3.868 -20.856 1.00 82.38 305 ASP A N 1
ATOM 2433 C CA . ASP A 1 305 ? -27.137 5.225 -21.408 1.00 82.38 305 ASP A CA 1
ATOM 2434 C C . ASP A 1 305 ? -28.246 6.069 -20.736 1.00 82.38 305 ASP A C 1
ATOM 2436 O O . ASP A 1 305 ? -29.243 5.542 -20.234 1.00 82.38 305 ASP A O 1
ATOM 2440 N N . ALA A 1 306 ? -28.115 7.397 -20.790 1.00 79.00 306 ALA A N 1
ATOM 2441 C CA . ALA A 1 306 ? -29.142 8.356 -20.382 1.00 79.00 306 ALA A CA 1
ATOM 2442 C C . ALA A 1 306 ? -30.486 8.176 -21.124 1.00 79.00 306 ALA A C 1
ATOM 2444 O O . ALA A 1 306 ? -31.540 8.537 -20.585 1.00 79.00 306 ALA A O 1
ATOM 2445 N N . GLY A 1 307 ? -30.473 7.607 -22.334 1.00 76.56 307 GLY A N 1
ATOM 2446 C CA . GLY A 1 307 ? -31.647 7.218 -23.114 1.00 76.56 307 GLY A CA 1
ATOM 2447 C C . GLY A 1 307 ? -32.400 5.987 -22.591 1.00 76.56 307 GLY A C 1
ATOM 2448 O O . GLY A 1 307 ? -33.556 5.788 -22.969 1.00 76.56 307 GLY A O 1
ATOM 2449 N N . TYR A 1 308 ? -31.817 5.177 -21.700 1.00 82.31 308 TYR A N 1
ATOM 2450 C CA . TYR A 1 308 ? -32.520 4.053 -21.065 1.00 82.31 308 TYR A CA 1
ATOM 2451 C C . TYR A 1 308 ? -33.329 4.505 -19.845 1.00 82.31 308 TYR A C 1
ATOM 2453 O O . TYR A 1 308 ? -33.004 5.496 -19.192 1.00 82.31 308 TYR A O 1
ATOM 2461 N N . ALA A 1 309 ? -34.408 3.780 -19.530 1.00 81.06 309 ALA A N 1
ATOM 2462 C CA . ALA A 1 309 ? -35.138 3.948 -18.271 1.00 81.06 309 ALA A CA 1
ATOM 2463 C C . ALA A 1 309 ? -34.417 3.259 -17.113 1.00 81.06 309 ALA A C 1
ATOM 2465 O O . ALA A 1 309 ? -33.837 2.186 -17.285 1.00 81.06 309 ALA A O 1
ATOM 2466 N N . CYS A 1 310 ? -34.533 3.839 -15.923 1.00 80.56 310 CYS A N 1
ATOM 2467 C CA . CYS A 1 310 ? -34.133 3.200 -14.680 1.00 80.56 310 CYS A CA 1
ATOM 2468 C C . CYS A 1 310 ? -35.108 2.056 -14.391 1.00 80.56 310 CYS A C 1
ATOM 2470 O O . CYS A 1 310 ? -36.300 2.290 -14.211 1.00 80.56 310 CYS A O 1
ATOM 2472 N N . ARG A 1 311 ? -34.641 0.808 -14.418 1.00 81.62 311 ARG A N 1
ATOM 2473 C CA . ARG A 1 311 ? -35.488 -0.391 -14.291 1.00 81.62 311 ARG A CA 1
ATOM 2474 C C . ARG A 1 311 ? -34.714 -1.515 -13.597 1.00 81.62 311 ARG A C 1
ATOM 2476 O O . ARG A 1 311 ? -33.490 -1.427 -13.531 1.00 81.62 311 ARG A O 1
ATOM 2483 N N . PRO A 1 312 ? -35.376 -2.579 -13.103 1.00 78.31 312 PRO A N 1
ATOM 2484 C CA . PRO A 1 312 ? -34.677 -3.744 -12.574 1.00 78.31 312 PRO A CA 1
ATOM 2485 C C . PRO A 1 312 ? -33.579 -4.224 -13.525 1.00 78.31 312 PRO A C 1
ATOM 2487 O O . PRO A 1 312 ? -33.830 -4.486 -14.701 1.00 78.31 312 PRO A O 1
ATOM 2490 N N . GLY A 1 313 ? -32.348 -4.255 -13.016 1.00 75.31 313 GLY A N 1
ATOM 2491 C CA . GLY A 1 313 ? -31.173 -4.646 -13.782 1.00 75.31 313 GLY A CA 1
ATOM 2492 C C . GLY A 1 313 ? -30.517 -3.567 -14.654 1.00 75.31 313 GLY A C 1
ATOM 2493 O O . GLY A 1 313 ? -29.475 -3.859 -15.233 1.00 75.31 313 GLY A O 1
ATOM 2494 N N . ILE A 1 314 ? -31.048 -2.341 -14.753 1.00 83.88 314 ILE A N 1
ATOM 2495 C CA . ILE A 1 314 ? -30.455 -1.248 -15.552 1.00 83.88 314 ILE A CA 1
ATOM 2496 C C . ILE A 1 314 ? -30.495 0.071 -14.777 1.00 83.88 314 ILE A C 1
ATOM 2498 O O . ILE A 1 314 ? -31.566 0.618 -14.492 1.00 83.88 314 ILE A O 1
ATOM 2502 N N . LEU A 1 315 ? -29.313 0.617 -14.500 1.00 80.88 315 LEU A N 1
ATOM 2503 C CA . LEU A 1 315 ? -29.129 1.900 -13.830 1.00 80.88 315 LEU A CA 1
ATOM 2504 C C . LEU A 1 315 ? -28.569 2.931 -14.827 1.00 80.88 315 LEU A C 1
ATOM 2506 O O . LEU A 1 315 ? -27.406 2.816 -15.194 1.00 80.88 315 LEU A O 1
ATOM 2510 N N . PRO A 1 316 ? -29.362 3.912 -15.289 1.00 83.38 316 PRO A N 1
ATOM 2511 C CA . PRO A 1 316 ? -28.887 5.046 -16.082 1.00 83.38 316 PRO A CA 1
ATOM 2512 C C . PRO A 1 316 ? -28.530 6.255 -15.187 1.00 83.38 316 PRO A C 1
ATOM 2514 O O . PRO A 1 316 ? -28.925 6.298 -14.010 1.00 83.38 316 PRO A O 1
ATOM 2517 N N . PRO A 1 317 ? -27.863 7.291 -15.729 1.00 81.38 317 PRO A N 1
ATOM 2518 C CA . PRO A 1 317 ? -27.550 8.525 -15.004 1.00 81.38 317 PRO A CA 1
ATOM 2519 C C . PRO A 1 317 ? -28.783 9.420 -14.765 1.00 81.38 317 PRO A C 1
ATOM 2521 O O . PRO A 1 317 ? -29.880 9.188 -15.289 1.00 81.38 317 PRO A O 1
ATOM 2524 N N . PHE A 1 318 ? -28.609 10.485 -13.980 1.00 79.06 318 PHE A N 1
ATOM 2525 C CA . PHE A 1 318 ? -29.581 11.573 -13.864 1.00 79.06 318 PHE A CA 1
ATOM 2526 C C . PHE A 1 318 ? -29.602 12.402 -15.157 1.00 79.06 318 PHE A C 1
ATOM 2528 O O . PHE A 1 318 ? -28.656 13.128 -15.473 1.00 79.06 318 PHE A O 1
ATOM 2535 N N . ARG A 1 319 ? -30.705 12.305 -15.911 1.00 79.06 319 ARG A N 1
ATOM 2536 C CA . ARG A 1 319 ? -30.935 13.083 -17.139 1.00 79.06 319 ARG A CA 1
ATOM 2537 C C . ARG A 1 319 ? -30.993 14.586 -16.828 1.00 79.06 319 ARG A C 1
ATOM 2539 O O . ARG A 1 319 ? -31.626 14.980 -15.854 1.00 79.06 319 ARG A O 1
ATOM 2546 N N . LYS A 1 320 ? -30.437 15.418 -17.720 1.00 74.06 320 LYS A N 1
ATOM 2547 C CA . LYS A 1 320 ? -30.368 16.899 -17.624 1.00 74.06 320 LYS A CA 1
ATOM 2548 C C . LYS A 1 320 ? -29.472 17.458 -16.502 1.00 74.06 320 LYS A C 1
ATOM 2550 O O . LYS A 1 320 ? -29.415 18.675 -16.344 1.00 74.06 320 LYS A O 1
ATOM 2555 N N . THR A 1 321 ? -28.745 16.605 -15.786 1.00 69.81 321 THR A N 1
ATOM 2556 C CA . THR A 1 321 ? -27.645 16.988 -14.886 1.00 69.81 321 THR A CA 1
ATOM 2557 C C . THR A 1 321 ? -26.315 16.806 -15.628 1.00 69.81 321 THR A C 1
ATOM 2559 O O . THR A 1 321 ? -26.231 15.926 -16.485 1.00 69.81 321 THR A O 1
ATOM 2562 N N . ARG A 1 322 ? -25.283 17.616 -15.324 1.00 66.44 322 ARG A N 1
ATOM 2563 C CA . ARG A 1 322 ? -23.937 17.473 -15.927 1.00 66.44 322 ARG A CA 1
ATOM 2564 C C . ARG A 1 322 ? -23.432 16.034 -15.782 1.00 66.44 322 ARG A C 1
ATOM 2566 O O . ARG A 1 322 ? -23.712 15.384 -14.770 1.00 66.44 322 ARG A O 1
ATOM 2573 N N . TYR A 1 323 ? -22.756 15.526 -16.805 1.00 58.84 323 TYR A N 1
ATOM 2574 C CA . TYR A 1 323 ? -22.498 14.096 -16.985 1.00 58.84 323 TYR A CA 1
ATOM 2575 C C . TYR A 1 323 ? -21.055 13.778 -17.382 1.00 58.84 323 TYR A C 1
ATOM 2577 O O . TYR A 1 323 ? -20.473 12.848 -16.824 1.00 58.84 323 TYR A O 1
ATOM 2585 N N . HIS A 1 324 ? -20.450 14.555 -18.282 1.00 57.44 324 HIS A N 1
ATOM 2586 C CA . HIS A 1 324 ? -19.112 14.252 -18.796 1.00 57.44 324 HIS A CA 1
ATOM 2587 C C . HIS A 1 324 ? -18.020 14.943 -17.972 1.00 57.44 324 HIS A C 1
ATOM 2589 O O . HIS A 1 324 ? -18.157 16.099 -17.576 1.00 57.44 324 HIS A O 1
ATOM 2595 N N . LEU A 1 325 ? -16.883 14.265 -17.775 1.00 49.59 325 LEU A N 1
ATOM 2596 C CA . LEU A 1 325 ? -15.714 14.800 -17.056 1.00 49.59 325 LEU A CA 1
ATOM 2597 C C . LEU A 1 325 ? -15.226 16.150 -17.628 1.00 49.59 325 LEU A C 1
ATOM 2599 O O . LEU A 1 325 ? -14.829 17.038 -16.872 1.00 49.59 325 LEU A O 1
ATOM 2603 N N . ASN A 1 326 ? -15.352 16.337 -18.944 1.00 49.69 326 ASN A N 1
ATOM 2604 C CA . ASN A 1 326 ? -14.962 17.556 -19.659 1.00 49.69 326 ASN A CA 1
ATOM 2605 C C . ASN A 1 326 ? -15.879 18.769 -19.359 1.00 49.69 326 ASN A C 1
ATOM 2607 O O . ASN A 1 326 ? -15.489 19.908 -19.600 1.00 49.69 326 ASN A O 1
ATOM 2611 N N . GLU A 1 327 ? -17.066 18.572 -18.768 1.00 49.47 327 GLU A N 1
ATOM 2612 C CA . GLU A 1 327 ? -17.985 19.652 -18.339 1.00 49.47 327 GLU A CA 1
ATOM 2613 C C . GLU A 1 327 ? -17.628 20.245 -16.955 1.00 49.47 327 GLU A C 1
ATOM 2615 O O . GLU A 1 327 ? -18.348 21.098 -16.413 1.00 49.47 327 GLU A O 1
ATOM 2620 N N . LEU A 1 328 ? -16.548 19.754 -16.335 1.00 48.44 328 LEU A N 1
ATOM 2621 C CA . LEU A 1 328 ? -16.171 20.018 -14.938 1.00 48.44 328 LEU A CA 1
ATOM 2622 C C . LEU A 1 328 ? -14.713 20.488 -14.768 1.00 48.44 328 LEU A C 1
ATOM 2624 O O . LEU A 1 328 ? -14.306 20.822 -13.654 1.00 48.44 328 LEU A O 1
ATOM 2628 N N . SER A 1 329 ? -13.931 20.552 -15.848 1.00 39.84 329 SER A N 1
ATOM 2629 C CA . SER A 1 329 ? -12.513 20.929 -15.826 1.00 39.84 329 SER A CA 1
ATOM 2630 C C . SER A 1 329 ? -12.280 22.329 -15.223 1.00 39.84 329 SER A C 1
ATOM 2632 O O . SER A 1 329 ? -12.941 23.307 -15.579 1.00 39.84 329 SER A O 1
ATOM 2634 N N . GLY A 1 330 ? -11.309 22.446 -14.309 1.00 46.78 330 GLY A N 1
ATOM 2635 C CA . GLY A 1 330 ? -10.965 23.693 -13.608 1.00 46.78 330 GLY A CA 1
ATOM 2636 C C . GLY A 1 330 ? -11.544 23.785 -12.188 1.00 46.78 330 GLY A C 1
ATOM 2637 O O . GLY A 1 330 ? -11.737 22.778 -11.517 1.00 46.78 330 GLY A O 1
ATOM 2638 N N . ARG A 1 331 ? -11.830 25.002 -11.696 1.00 41.69 331 ARG A N 1
ATOM 2639 C CA . ARG A 1 331 ? -12.337 25.251 -10.319 1.00 41.69 331 ARG A CA 1
ATOM 2640 C C . ARG A 1 331 ? -13.800 24.803 -10.078 1.00 41.69 331 ARG A C 1
ATOM 2642 O O . ARG A 1 331 ? -14.406 25.218 -9.093 1.00 41.69 331 ARG A O 1
ATOM 2649 N N . ASN A 1 332 ? -14.397 24.008 -10.968 1.00 49.16 332 ASN A N 1
ATOM 2650 C CA . ASN A 1 332 ? -15.835 23.711 -11.005 1.00 49.16 332 ASN A CA 1
ATOM 2651 C C . ASN A 1 332 ? -16.169 22.273 -10.578 1.00 49.16 332 ASN A C 1
ATOM 2653 O O . ASN A 1 332 ? -16.798 21.523 -11.320 1.00 49.16 332 ASN A O 1
ATOM 2657 N N . PHE A 1 333 ? -15.806 21.930 -9.342 1.00 54.16 333 PHE A N 1
ATOM 2658 C CA . PHE A 1 333 ? -16.191 20.683 -8.670 1.00 54.16 333 PHE A CA 1
ATOM 2659 C C . PHE A 1 333 ? -17.718 20.427 -8.703 1.00 54.16 333 PHE A C 1
ATOM 2661 O O . PHE A 1 333 ? -18.487 21.394 -8.801 1.00 54.16 333 PHE A O 1
ATOM 2668 N N . PRO A 1 334 ? -18.178 19.159 -8.604 1.00 57.12 334 PRO A N 1
ATOM 2669 C CA . PRO A 1 334 ? -19.603 18.841 -8.493 1.00 57.12 334 PRO A CA 1
ATOM 2670 C C . PRO A 1 334 ? -20.231 19.567 -7.297 1.00 57.12 334 PRO A C 1
ATOM 2672 O O . PRO A 1 334 ? -19.707 19.531 -6.182 1.00 57.12 334 PRO A O 1
ATOM 2675 N N . ARG A 1 335 ? -21.343 20.259 -7.553 1.00 65.25 335 ARG A N 1
ATOM 2676 C CA . ARG A 1 335 ? -22.037 21.143 -6.600 1.00 65.25 335 ARG A CA 1
ATOM 2677 C C . ARG A 1 335 ? -23.279 20.498 -5.988 1.00 65.25 335 ARG A C 1
ATOM 2679 O O . ARG A 1 335 ? -23.800 21.010 -5.003 1.00 65.25 335 ARG A O 1
ATOM 2686 N N . THR A 1 336 ? -23.740 19.393 -6.566 1.00 70.38 336 THR A N 1
ATOM 2687 C CA . THR A 1 336 ? -24.825 18.549 -6.054 1.00 70.38 336 THR A CA 1
ATOM 2688 C C . THR A 1 336 ? -24.367 17.094 -6.019 1.00 70.38 336 THR A C 1
ATOM 2690 O O . THR A 1 336 ? -23.435 16.707 -6.734 1.00 70.38 336 THR A O 1
ATOM 2693 N N . ALA A 1 337 ? -25.028 16.268 -5.211 1.00 57.81 337 ALA A N 1
ATOM 2694 C CA . ALA A 1 337 ? -24.711 14.849 -5.159 1.00 57.81 337 ALA A CA 1
ATOM 2695 C C . ALA A 1 337 ? -25.131 14.120 -6.462 1.00 57.81 337 ALA A C 1
ATOM 2697 O O . ALA A 1 337 ? -24.400 13.240 -6.910 1.00 57.81 337 ALA A O 1
ATOM 2698 N N . GLN A 1 338 ? -26.169 14.581 -7.180 1.00 72.19 338 GLN A N 1
ATOM 2699 C CA . GLN A 1 338 ? -26.484 14.128 -8.551 1.00 72.19 338 GLN A CA 1
ATOM 2700 C C . GLN A 1 338 ? -25.332 14.327 -9.542 1.00 72.19 338 GLN A C 1
ATOM 2702 O O . GLN A 1 338 ? -25.077 13.442 -10.357 1.00 72.19 338 GLN A O 1
ATOM 2707 N N . GLU A 1 339 ? -24.625 15.463 -9.492 1.00 67.19 339 GLU A N 1
ATOM 2708 C CA . GLU A 1 339 ? -23.441 15.677 -10.337 1.00 67.19 339 GLU A CA 1
ATOM 2709 C C . GLU A 1 339 ? -22.319 14.701 -9.956 1.00 67.19 339 GLU A C 1
ATOM 2711 O O . GLU A 1 339 ? -21.709 14.095 -10.834 1.00 67.19 339 GLU A O 1
ATOM 2716 N N . LEU A 1 340 ? -22.083 14.484 -8.656 1.00 54.50 340 LEU A N 1
ATOM 2717 C CA . LEU A 1 340 ? -21.103 13.505 -8.171 1.00 54.50 340 LEU A CA 1
ATOM 2718 C C . LEU A 1 340 ? -21.441 12.074 -8.630 1.00 54.50 340 LEU A C 1
ATOM 2720 O O . LEU A 1 340 ? -20.557 11.368 -9.123 1.00 54.50 340 LEU A O 1
ATOM 2724 N N . PHE A 1 341 ? -22.709 11.670 -8.524 1.00 60.56 341 PHE A N 1
ATOM 2725 C CA . PHE A 1 341 ? -23.205 10.379 -8.999 1.00 60.56 341 PHE A CA 1
ATOM 2726 C C . PHE A 1 341 ? -23.010 10.231 -10.513 1.00 60.56 341 PHE A C 1
ATOM 2728 O O . PHE A 1 341 ? -22.460 9.229 -10.965 1.00 60.56 341 PHE A O 1
ATOM 2735 N N . ASN A 1 342 ? -23.407 11.236 -11.300 1.00 71.25 342 ASN A N 1
ATOM 2736 C CA . ASN A 1 342 ? -23.286 11.217 -12.759 1.00 71.25 342 ASN A CA 1
ATOM 2737 C C . ASN A 1 342 ? -21.836 11.043 -13.229 1.00 71.25 342 ASN A C 1
ATOM 2739 O O . ASN A 1 342 ? -21.587 10.246 -14.132 1.00 71.25 342 ASN A O 1
ATOM 2743 N N . ILE A 1 343 ? -20.881 11.720 -12.585 1.00 58.66 343 ILE A N 1
ATOM 2744 C CA . ILE A 1 343 ? -19.448 11.571 -12.882 1.00 58.66 343 ILE A CA 1
ATOM 2745 C C . ILE A 1 343 ? -18.995 10.127 -12.643 1.00 58.66 343 ILE A C 1
ATOM 2747 O O . ILE A 1 343 ? -18.339 9.537 -13.501 1.00 58.66 343 ILE A O 1
ATOM 2751 N N . ARG A 1 344 ? -19.356 9.539 -11.491 1.00 56.16 344 ARG A N 1
ATOM 2752 C CA . ARG A 1 344 ? -18.972 8.159 -11.145 1.00 56.16 344 ARG A CA 1
ATOM 2753 C C . ARG A 1 344 ? -19.664 7.115 -12.016 1.00 56.16 344 ARG A C 1
ATOM 2755 O O . ARG A 1 344 ? -19.044 6.114 -12.367 1.00 56.16 344 ARG A O 1
ATOM 2762 N N . HIS A 1 345 ? -20.899 7.379 -12.430 1.00 68.44 345 HIS A N 1
ATOM 2763 C CA . HIS A 1 345 ? -21.592 6.596 -13.444 1.00 68.44 345 HIS A CA 1
ATOM 2764 C C . HIS A 1 345 ? -20.846 6.647 -14.786 1.00 68.44 345 HIS A C 1
ATOM 2766 O O . HIS A 1 345 ? -20.541 5.601 -15.356 1.00 68.44 345 HIS A O 1
ATOM 2772 N N . SER A 1 346 ? -20.515 7.841 -15.292 1.00 61.88 346 SER A N 1
ATOM 2773 C CA . SER A 1 346 ? -19.846 7.991 -16.591 1.00 61.88 346 SER A CA 1
ATOM 2774 C C . SER A 1 346 ? -18.471 7.323 -16.614 1.00 61.88 346 SER A C 1
ATOM 2776 O O . SER A 1 346 ? -18.187 6.598 -17.564 1.00 61.88 346 SER A O 1
ATOM 2778 N N . SER A 1 347 ? -17.642 7.498 -15.573 1.00 52.53 347 SER A N 1
ATOM 2779 C CA . SER A 1 347 ? -16.305 6.877 -15.512 1.00 52.53 347 SER A CA 1
ATOM 2780 C C . SER A 1 347 ? -16.349 5.348 -15.543 1.00 52.53 347 SER A C 1
ATOM 2782 O O . SER A 1 347 ? -15.434 4.712 -16.045 1.00 52.53 347 SER A O 1
ATOM 2784 N N . LEU A 1 348 ? -17.424 4.750 -15.027 1.00 52.28 348 LEU A N 1
ATOM 2785 C CA . LEU A 1 348 ? -17.624 3.304 -15.036 1.00 52.28 348 LEU A CA 1
ATOM 2786 C C . LEU A 1 348 ? -18.281 2.806 -16.341 1.00 52.28 348 LEU A C 1
ATOM 2788 O O . LEU A 1 348 ? -18.019 1.687 -16.783 1.00 52.28 348 LEU A O 1
ATOM 2792 N N . ARG A 1 349 ? -19.126 3.611 -17.001 1.00 75.69 349 ARG A N 1
ATOM 2793 C CA . ARG A 1 349 ? -19.848 3.184 -18.217 1.00 75.69 349 ARG A CA 1
ATOM 2794 C C . ARG A 1 349 ? -18.935 3.009 -19.439 1.00 75.69 349 ARG A C 1
ATOM 2796 O O . ARG A 1 349 ? -19.181 2.099 -20.227 1.00 75.69 349 ARG A O 1
ATOM 2803 N N . VAL A 1 350 ? -17.881 3.828 -19.551 1.00 69.62 350 VAL A N 1
ATOM 2804 C CA . VAL A 1 350 ? -16.903 3.897 -20.670 1.00 69.62 350 VAL A CA 1
ATOM 2805 C C . VAL A 1 350 ? -16.370 2.528 -21.134 1.00 69.62 350 VAL A C 1
ATOM 2807 O O . VAL A 1 350 ? -16.082 2.337 -22.315 1.00 69.62 350 VAL A O 1
ATOM 2810 N N . THR A 1 351 ? -16.334 1.542 -20.235 1.00 66.50 351 THR A N 1
ATOM 2811 C CA . THR A 1 351 ? -16.272 0.096 -20.517 1.00 66.50 351 THR A CA 1
ATOM 2812 C C . THR A 1 351 ? -16.846 -0.338 -21.868 1.00 66.50 351 THR A C 1
ATOM 2814 O O . THR A 1 351 ? -16.161 -0.974 -22.668 1.00 66.50 351 THR A O 1
ATOM 2817 N N . VAL A 1 352 ? -18.143 -0.096 -22.089 1.00 80.94 352 VAL A N 1
ATOM 2818 C CA . VAL A 1 352 ? -18.885 -0.738 -23.184 1.00 80.94 352 VAL A CA 1
ATOM 2819 C C . VAL A 1 352 ? -18.473 -0.149 -24.529 1.00 80.94 352 VAL A C 1
ATOM 2821 O O . VAL A 1 352 ? -18.296 -0.874 -25.509 1.00 80.94 352 VAL A O 1
ATOM 2824 N N . ASP A 1 353 ? -18.193 1.151 -24.526 1.00 79.38 353 ASP A N 1
ATOM 2825 C CA . ASP A 1 353 ? -17.669 1.909 -25.653 1.00 79.38 353 ASP A CA 1
ATOM 2826 C C . ASP A 1 353 ? -16.265 1.402 -26.030 1.00 79.38 353 ASP A C 1
ATOM 2828 O O . ASP A 1 353 ? -16.000 1.097 -27.201 1.00 79.38 353 ASP A O 1
ATOM 2832 N N . ARG A 1 354 ? -15.403 1.167 -25.027 1.00 78.06 354 ARG A N 1
ATOM 2833 C CA . ARG A 1 354 ? -14.085 0.546 -25.222 1.00 78.06 354 ARG A CA 1
ATOM 2834 C C . ARG A 1 354 ? -14.183 -0.880 -25.776 1.00 78.06 354 ARG A C 1
ATOM 2836 O O . ARG A 1 354 ? -13.520 -1.149 -26.775 1.00 78.06 354 ARG A O 1
ATOM 2843 N N . ALA A 1 355 ? -15.049 -1.755 -25.243 1.00 79.25 355 ALA A N 1
ATOM 2844 C CA . ALA A 1 355 ? -15.296 -3.106 -25.788 1.00 79.25 355 ALA A CA 1
ATOM 2845 C C . ALA A 1 355 ? -15.819 -3.101 -27.237 1.00 79.25 355 ALA A C 1
ATOM 2847 O O . ALA A 1 355 ? -15.506 -4.004 -28.022 1.00 79.25 355 ALA A O 1
ATOM 2848 N N . PHE A 1 356 ? -16.583 -2.086 -27.642 1.00 86.12 356 PHE A N 1
ATOM 2849 C CA . PHE A 1 356 ? -17.013 -1.954 -29.032 1.00 86.12 356 PHE A CA 1
ATOM 2850 C C . PHE A 1 356 ? -15.900 -1.462 -29.963 1.00 86.12 356 PHE A C 1
ATOM 2852 O O . PHE A 1 356 ? -15.750 -2.028 -31.052 1.00 86.12 356 PHE A O 1
ATOM 2859 N N . GLY A 1 357 ? -15.103 -0.468 -29.556 1.00 81.56 357 GLY A N 1
ATOM 2860 C CA . GLY A 1 357 ? -13.925 -0.020 -30.315 1.00 81.56 357 GLY A CA 1
ATOM 2861 C C . GLY A 1 357 ? -12.934 -1.167 -30.522 1.00 81.56 357 GLY A C 1
ATOM 2862 O O . GLY A 1 357 ? -12.605 -1.531 -31.649 1.00 81.56 357 GLY A O 1
ATOM 2863 N N . ALA A 1 358 ? -12.595 -1.837 -29.426 1.00 78.44 358 ALA A N 1
ATOM 2864 C CA . ALA A 1 358 ? -11.887 -3.107 -29.339 1.00 78.44 358 ALA A CA 1
ATOM 2865 C C . ALA A 1 358 ? -12.329 -4.192 -30.341 1.00 78.44 358 ALA A C 1
ATOM 2867 O O . ALA A 1 358 ? -11.502 -4.788 -31.041 1.00 78.44 358 ALA A O 1
ATOM 2868 N N . LEU A 1 359 ? -13.629 -4.505 -30.386 1.00 83.31 359 LEU A N 1
ATOM 2869 C CA . LEU A 1 359 ? -14.184 -5.543 -31.259 1.00 83.31 359 LEU A CA 1
ATOM 2870 C C . LEU A 1 359 ? -14.000 -5.182 -32.741 1.00 83.31 359 LEU A C 1
ATOM 2872 O O . LEU A 1 359 ? -13.613 -6.035 -33.543 1.00 83.31 359 LEU A O 1
ATOM 2876 N N . LYS A 1 360 ? -14.249 -3.918 -33.092 1.00 80.31 360 LYS A N 1
ATOM 2877 C CA . LYS A 1 360 ? -14.147 -3.383 -34.458 1.00 80.31 360 LYS A CA 1
ATOM 2878 C C . LYS A 1 360 ? -12.698 -3.239 -34.922 1.00 80.31 360 LYS A C 1
ATOM 2880 O O . LYS A 1 360 ? -12.373 -3.622 -36.046 1.00 80.31 360 LYS A O 1
ATOM 2885 N N . ASN A 1 361 ? -11.809 -2.789 -34.033 1.00 78.12 361 ASN A N 1
ATOM 2886 C CA . ASN A 1 361 ? -10.370 -2.711 -34.283 1.00 78.12 361 ASN A CA 1
ATOM 2887 C C . ASN A 1 361 ? -9.775 -4.074 -34.630 1.00 78.12 361 ASN A C 1
ATOM 2889 O O . ASN A 1 361 ? -9.038 -4.185 -35.606 1.00 78.12 361 ASN A O 1
ATOM 2893 N N . ARG A 1 362 ? -10.177 -5.116 -33.903 1.00 81.25 362 ARG A N 1
ATOM 2894 C CA . ARG A 1 362 ? -9.756 -6.503 -34.129 1.00 81.25 362 ARG A CA 1
ATOM 2895 C C . ARG A 1 362 ? -10.374 -7.151 -35.359 1.00 81.25 362 ARG A C 1
ATOM 2897 O O . ARG A 1 362 ? -9.700 -7.854 -36.105 1.00 81.25 362 ARG A O 1
ATOM 2904 N N . PHE A 1 363 ? -11.665 -6.936 -35.579 1.00 81.31 363 PHE A N 1
ATOM 2905 C CA . PHE A 1 363 ? -12.404 -7.567 -36.664 1.00 81.31 363 PHE A CA 1
ATOM 2906 C C . PHE A 1 363 ? -12.863 -6.512 -37.667 1.00 81.31 363 PHE A C 1
ATOM 2908 O O . PHE A 1 363 ? -14.044 -6.183 -37.749 1.00 81.31 363 PHE A O 1
ATOM 2915 N N . LYS A 1 364 ? -11.936 -6.019 -38.499 1.00 80.94 364 LYS A N 1
ATOM 2916 C CA . LYS A 1 364 ? -12.210 -4.970 -39.504 1.00 80.94 364 LYS A CA 1
ATOM 2917 C C . LYS A 1 364 ? -13.287 -5.322 -40.542 1.00 80.94 364 LYS A C 1
ATOM 2919 O O . LYS A 1 364 ? -13.792 -4.427 -41.208 1.00 80.94 364 LYS A O 1
ATOM 2924 N N . ILE A 1 365 ? -13.731 -6.581 -40.605 1.00 78.38 365 ILE A N 1
ATOM 2925 C CA . ILE A 1 365 ? -14.966 -7.017 -41.286 1.00 78.38 365 ILE A CA 1
ATOM 2926 C C . ILE A 1 365 ? -16.258 -6.402 -40.698 1.00 78.38 365 ILE A C 1
ATOM 2928 O O . ILE A 1 365 ? -17.320 -6.529 -41.295 1.00 78.38 365 ILE A O 1
ATOM 2932 N N . LEU A 1 366 ? -16.194 -5.748 -39.536 1.00 81.12 366 LEU A N 1
ATOM 2933 C CA . LEU A 1 366 ? -17.307 -5.016 -38.920 1.00 81.12 366 LEU A CA 1
ATOM 2934 C C . LEU A 1 366 ? -17.333 -3.533 -39.359 1.00 81.12 366 LEU A C 1
ATOM 2936 O O . LEU A 1 366 ? -18.408 -2.959 -39.554 1.00 81.12 366 LEU A O 1
ATOM 2940 N N . ASP A 1 367 ? -16.157 -2.939 -39.590 1.00 70.12 367 ASP A N 1
ATOM 2941 C CA . ASP A 1 367 ? -15.983 -1.562 -40.089 1.00 70.12 367 ASP A CA 1
ATOM 2942 C C . ASP A 1 367 ? -16.054 -1.472 -41.624 1.00 70.12 367 ASP A C 1
ATOM 2944 O O . ASP A 1 367 ? -16.503 -0.472 -42.187 1.00 70.12 367 ASP A O 1
ATOM 2948 N N . GLN A 1 368 ? -15.604 -2.516 -42.322 1.00 69.62 368 GLN A N 1
ATOM 2949 C CA . GLN A 1 368 ? -15.606 -2.599 -43.779 1.00 69.62 368 GLN A CA 1
ATOM 2950 C C . GLN A 1 368 ? -16.826 -3.384 -44.266 1.00 69.62 368 GLN A C 1
ATOM 2952 O O . GLN A 1 368 ? -17.024 -4.533 -43.880 1.00 69.62 368 GLN A O 1
ATOM 2957 N N . LYS A 1 369 ? -17.610 -2.782 -45.173 1.00 67.56 369 LYS A N 1
ATOM 2958 C CA . LYS A 1 369 ? -18.856 -3.354 -45.719 1.00 67.56 369 LYS A CA 1
ATOM 2959 C C . LYS A 1 369 ? -18.668 -4.815 -46.173 1.00 67.56 369 LYS A C 1
ATOM 2961 O O . LYS A 1 369 ? -18.035 -5.032 -47.210 1.00 67.56 369 LYS A O 1
ATOM 2966 N N . PRO A 1 370 ? -19.264 -5.806 -45.483 1.00 67.44 370 PRO A N 1
ATOM 2967 C CA . PRO A 1 370 ? -18.992 -7.212 -45.764 1.00 67.44 370 PRO A CA 1
ATOM 2968 C C . PRO A 1 370 ? -19.398 -7.642 -47.175 1.00 67.44 370 PRO A C 1
ATOM 2970 O O . PRO A 1 370 ? -20.416 -7.206 -47.717 1.00 67.44 370 PRO A O 1
ATOM 2973 N N . PHE A 1 371 ? -18.655 -8.588 -47.750 1.00 74.06 371 PHE A N 1
ATOM 2974 C CA . PHE A 1 371 ? -19.015 -9.223 -49.025 1.00 74.06 371 PHE A CA 1
ATOM 2975 C C . PHE A 1 371 ? -20.026 -10.379 -48.872 1.00 74.06 371 PHE A C 1
ATOM 2977 O O . PHE A 1 371 ? -20.549 -10.869 -49.870 1.00 74.06 371 PHE A O 1
ATOM 2984 N N . HIS A 1 372 ? -20.337 -10.786 -47.637 1.00 81.56 372 HIS A N 1
ATOM 2985 C CA . HIS A 1 372 ? -21.234 -11.902 -47.313 1.00 81.56 372 HIS A CA 1
ATOM 2986 C C . HIS A 1 372 ? -22.729 -11.508 -47.312 1.00 81.56 372 HIS A C 1
ATOM 2988 O O . HIS A 1 372 ? -23.047 -10.328 -47.163 1.00 81.56 372 HIS A O 1
ATOM 2994 N N . PRO A 1 373 ? -23.672 -12.469 -47.401 1.00 83.25 373 PRO A N 1
ATOM 2995 C CA . PRO A 1 373 ? -25.101 -12.221 -47.173 1.00 83.25 373 PRO A CA 1
ATOM 2996 C C . PRO A 1 373 ? -25.391 -11.672 -45.768 1.00 83.25 373 PRO A C 1
ATOM 2998 O O . PRO A 1 373 ? -24.681 -11.994 -44.818 1.00 83.25 373 PRO A O 1
ATOM 3001 N N . TYR A 1 374 ? -26.461 -10.888 -45.604 1.00 83.75 374 TYR A N 1
ATOM 3002 C CA . TYR A 1 374 ? -26.762 -10.233 -44.322 1.00 83.75 374 TYR A CA 1
ATOM 3003 C C . TYR A 1 374 ? -26.972 -11.218 -43.153 1.00 83.75 374 TYR A C 1
ATOM 3005 O O . TYR A 1 374 ? -26.420 -11.027 -42.075 1.00 83.75 374 TYR A O 1
ATOM 3013 N N . SER A 1 375 ? -27.646 -12.348 -43.384 1.00 81.69 375 SER A N 1
ATOM 3014 C CA . SER A 1 375 ? -27.790 -13.421 -42.384 1.00 81.69 375 SER A CA 1
ATOM 3015 C C . SER A 1 375 ? -26.457 -14.061 -41.959 1.00 81.69 375 SER A C 1
ATOM 3017 O O . SER A 1 375 ? -26.360 -14.622 -40.868 1.00 81.69 375 SER A O 1
ATOM 3019 N N . THR A 1 376 ? -25.413 -13.959 -42.787 1.00 81.50 376 THR A N 1
ATOM 3020 C CA . THR A 1 376 ? -24.034 -14.308 -42.423 1.00 81.50 376 THR A CA 1
ATOM 3021 C C . THR A 1 376 ? -23.360 -13.167 -41.659 1.00 81.50 376 THR A C 1
ATOM 3023 O O . THR A 1 376 ? -22.648 -13.443 -40.704 1.00 81.50 376 THR A O 1
ATOM 3026 N N . GLN A 1 377 ? -23.615 -11.899 -42.008 1.00 85.25 377 GLN A N 1
ATOM 3027 C CA . GLN A 1 377 ? -23.078 -10.724 -41.296 1.00 85.25 377 GLN A CA 1
ATOM 3028 C C . GLN A 1 377 ? -23.503 -10.698 -39.820 1.00 85.25 377 GLN A C 1
ATOM 3030 O O . GLN A 1 377 ? -22.664 -10.457 -38.959 1.00 85.25 377 GLN A O 1
ATOM 3035 N N . VAL A 1 378 ? -24.761 -11.024 -39.506 1.00 86.94 378 VAL A N 1
ATOM 3036 C CA . VAL A 1 378 ? -25.234 -11.133 -38.110 1.00 86.94 378 VAL A CA 1
ATOM 3037 C C . VAL A 1 378 ? -24.492 -12.242 -37.351 1.00 86.94 378 VAL A C 1
ATOM 3039 O O . VAL A 1 378 ? -24.024 -12.039 -36.232 1.00 86.94 378 VAL A O 1
ATOM 3042 N N . LYS A 1 379 ? -24.302 -13.410 -37.980 1.00 87.25 379 LYS A N 1
ATOM 3043 C CA . LYS A 1 379 ? -23.527 -14.517 -37.390 1.00 87.25 379 LYS A CA 1
ATOM 3044 C C . LYS A 1 379 ? -22.043 -14.182 -37.238 1.00 87.25 379 LYS A C 1
ATOM 3046 O O . LYS A 1 379 ? -21.427 -14.662 -36.294 1.00 87.25 379 LYS A O 1
ATOM 3051 N N . LEU A 1 380 ? -21.484 -13.359 -38.126 1.00 83.88 380 LEU A N 1
ATOM 3052 C CA . LEU A 1 380 ? -20.115 -12.860 -38.014 1.00 83.88 380 LEU A CA 1
ATOM 3053 C C . LEU A 1 380 ? -19.958 -11.934 -36.805 1.00 83.88 380 LEU A C 1
ATOM 3055 O O . LEU A 1 380 ? -18.979 -12.104 -36.096 1.00 83.88 380 LEU A O 1
ATOM 3059 N N . VAL A 1 381 ? -20.923 -11.059 -36.488 1.00 86.88 381 VAL A N 1
ATOM 3060 C CA . VAL A 1 381 ? -20.890 -10.275 -35.232 1.00 86.88 381 VAL A CA 1
ATOM 3061 C C . VAL A 1 381 ? -20.798 -11.204 -34.019 1.00 86.88 381 VAL A C 1
ATOM 3063 O O . VAL A 1 381 ? -19.882 -11.068 -33.214 1.00 86.88 381 VAL A O 1
ATOM 3066 N N . LEU A 1 382 ? -21.688 -12.198 -33.916 1.00 87.19 382 LEU A N 1
ATOM 3067 C CA . LEU A 1 382 ? -21.693 -13.137 -32.787 1.00 87.19 382 LEU A CA 1
ATOM 3068 C C . LEU A 1 382 ? -20.417 -13.992 -32.724 1.00 87.19 382 LEU A C 1
ATOM 3070 O O . LEU A 1 382 ? -19.861 -14.182 -31.646 1.00 87.19 382 LEU A O 1
ATOM 3074 N N . ALA A 1 383 ? -19.913 -14.473 -33.863 1.00 78.56 383 ALA A N 1
ATOM 3075 C CA . ALA A 1 383 ? -18.652 -15.212 -33.929 1.00 78.56 383 ALA A CA 1
ATOM 3076 C C . ALA A 1 383 ? -17.453 -14.333 -33.541 1.00 78.56 383 ALA A C 1
ATOM 3078 O O . ALA A 1 383 ? -16.588 -14.782 -32.793 1.00 78.56 383 ALA A O 1
ATOM 3079 N N . CYS A 1 384 ? -17.427 -13.071 -33.975 1.00 82.00 384 CYS A N 1
ATOM 3080 C CA . CYS A 1 384 ? -16.446 -12.080 -33.548 1.00 82.00 384 CYS A CA 1
ATOM 3081 C C . CYS A 1 384 ? -16.532 -11.836 -32.037 1.00 82.00 384 CYS A C 1
ATOM 3083 O O . CYS A 1 384 ? -15.493 -11.870 -31.393 1.00 82.00 384 CYS A O 1
ATOM 3085 N N . CYS A 1 385 ? -17.720 -11.695 -31.439 1.00 81.38 385 CYS A N 1
ATOM 3086 C CA . CYS A 1 385 ? -17.875 -11.571 -29.983 1.00 81.38 385 CYS A CA 1
ATOM 3087 C C . CYS A 1 385 ? -17.470 -12.850 -29.223 1.00 81.38 385 CYS A C 1
ATOM 3089 O O . CYS A 1 385 ? -16.873 -12.763 -28.157 1.00 81.38 385 CYS A O 1
ATOM 3091 N N . ILE A 1 386 ? -17.716 -14.049 -29.761 1.00 79.38 386 ILE A N 1
ATOM 3092 C CA . ILE A 1 386 ? -17.296 -15.314 -29.127 1.00 79.38 386 ILE A CA 1
ATOM 3093 C C . ILE A 1 386 ? -15.779 -15.521 -29.240 1.00 79.38 386 ILE A C 1
ATOM 3095 O O . ILE A 1 386 ? -15.156 -15.965 -28.282 1.00 79.38 386 ILE A O 1
ATOM 3099 N N . LEU A 1 387 ? -15.151 -15.143 -30.358 1.00 64.06 387 LEU A N 1
ATOM 3100 C CA . LEU A 1 387 ? -13.688 -15.109 -30.496 1.00 64.06 387 LEU A CA 1
ATOM 3101 C C . LEU A 1 387 ? -13.067 -13.976 -29.659 1.00 64.06 387 LEU A C 1
ATOM 3103 O O . LEU A 1 387 ? -11.984 -14.143 -29.086 1.00 64.06 387 LEU A O 1
ATOM 3107 N N . HIS A 1 388 ? -13.782 -12.861 -29.501 1.00 76.12 388 HIS A N 1
ATOM 3108 C CA . HIS A 1 388 ? -13.478 -11.822 -28.522 1.00 76.12 388 HIS A CA 1
ATOM 3109 C C . HIS A 1 388 ? -13.575 -12.365 -27.087 1.00 76.12 388 HIS A C 1
ATOM 3111 O O . HIS A 1 388 ? -12.760 -12.001 -26.252 1.00 76.12 388 HIS A O 1
ATOM 3117 N N . ASN A 1 389 ? -14.445 -13.345 -26.838 1.00 76.38 389 ASN A N 1
ATOM 3118 C CA . ASN A 1 389 ? -14.516 -14.096 -25.588 1.00 76.38 389 ASN A CA 1
ATOM 3119 C C . ASN A 1 389 ? -13.642 -15.372 -25.554 1.00 76.38 389 ASN A C 1
ATOM 3121 O O . ASN A 1 389 ? -13.679 -16.100 -24.560 1.00 76.38 389 ASN A O 1
ATOM 3125 N N . TRP A 1 390 ? -12.838 -15.663 -26.590 1.00 67.31 390 TRP A N 1
ATOM 3126 C CA . TRP A 1 390 ? -11.960 -16.844 -26.611 1.00 67.31 390 TRP A CA 1
ATOM 3127 C C . TRP A 1 390 ? -10.469 -16.518 -26.573 1.00 67.31 390 TRP A C 1
ATOM 3129 O O . TRP A 1 390 ? -9.790 -16.998 -25.663 1.00 67.31 390 TRP A O 1
ATOM 3139 N N . ILE A 1 391 ? -9.970 -15.695 -27.510 1.00 53.62 391 ILE A N 1
ATOM 3140 C CA . ILE A 1 391 ? -8.548 -15.267 -27.558 1.00 53.62 391 ILE A CA 1
ATOM 3141 C C . ILE A 1 391 ? -8.155 -14.623 -26.215 1.00 53.62 391 ILE A C 1
ATOM 3143 O O . ILE A 1 391 ? -7.029 -14.766 -25.755 1.00 53.62 391 ILE A O 1
ATOM 3147 N N . LEU A 1 392 ? -9.168 -14.044 -25.564 1.00 55.31 392 LEU A N 1
ATOM 3148 C CA . LEU A 1 392 ? -9.520 -14.044 -24.143 1.00 55.31 392 LEU A CA 1
ATOM 3149 C C . LEU A 1 392 ? -8.942 -15.148 -23.198 1.00 55.31 392 LEU A C 1
ATOM 3151 O O . LEU A 1 392 ? -9.623 -15.437 -22.225 1.00 55.31 392 LEU A O 1
ATOM 3155 N N . GLN A 1 393 ? -7.794 -15.820 -23.397 1.00 49.94 393 GLN A N 1
ATOM 3156 C CA . GLN A 1 393 ? -7.222 -16.776 -22.417 1.00 49.94 393 GLN A CA 1
ATOM 3157 C C . GLN A 1 393 ? -5.694 -16.747 -22.183 1.00 49.94 393 GLN A C 1
ATOM 3159 O O . GLN A 1 393 ? -5.182 -17.486 -21.341 1.00 49.94 393 GLN A O 1
ATOM 3164 N N . TRP A 1 394 ? -4.950 -15.872 -22.862 1.00 49.84 394 TRP A N 1
ATOM 3165 C CA . TRP A 1 394 ? -3.509 -16.075 -23.044 1.00 49.84 394 TRP A CA 1
ATOM 3166 C C . TRP A 1 394 ? -2.585 -14.837 -22.828 1.00 49.84 394 TRP A C 1
ATOM 3168 O O . TRP A 1 394 ? -1.827 -14.502 -23.726 1.00 49.84 394 TRP A O 1
ATOM 3178 N N . GLY A 1 395 ? -2.612 -14.143 -21.670 1.00 44.72 395 GLY A N 1
ATOM 3179 C CA . GLY A 1 395 ? -1.718 -12.987 -21.365 1.00 44.72 395 GLY A CA 1
ATOM 3180 C C . GLY A 1 395 ? -2.144 -11.587 -21.881 1.00 44.72 395 GLY A C 1
ATOM 3181 O O . GLY A 1 395 ? -2.971 -10.939 -21.238 1.00 44.72 395 GLY A O 1
ATOM 3182 N N . PHE A 1 396 ? -1.608 -11.176 -23.046 1.00 40.31 396 PHE A N 1
ATOM 3183 C CA . PHE A 1 396 ? -1.700 -9.851 -23.717 1.00 40.31 396 PHE A CA 1
ATOM 3184 C C . PHE A 1 396 ? -1.208 -10.029 -25.187 1.00 40.31 396 PHE A C 1
ATOM 3186 O O . PHE A 1 396 ? -0.190 -10.697 -25.342 1.00 40.31 396 PHE A O 1
ATOM 3193 N N . ASP A 1 397 ? -1.785 -9.642 -26.345 1.00 53.22 397 ASP A N 1
ATOM 3194 C CA . ASP A 1 397 ? -2.938 -8.851 -26.868 1.00 53.22 397 ASP A CA 1
ATOM 3195 C C . ASP A 1 397 ? -2.846 -7.302 -26.857 1.00 53.22 397 ASP A C 1
ATOM 3197 O O . ASP A 1 397 ? -2.251 -6.724 -25.965 1.00 53.22 397 ASP A O 1
ATOM 3201 N N . GLU A 1 398 ? -3.420 -6.642 -27.875 1.00 52.00 398 GLU A N 1
ATOM 3202 C CA . GLU A 1 398 ? -2.974 -5.339 -28.423 1.00 52.00 398 GLU A CA 1
ATOM 3203 C C . GLU A 1 398 ? -4.070 -4.431 -29.046 1.00 52.00 398 GLU A C 1
ATOM 3205 O O . GLU A 1 398 ? -3.787 -3.289 -29.400 1.00 52.00 398 GLU A O 1
ATOM 3210 N N . HIS A 1 399 ? -5.301 -4.912 -29.288 1.00 64.62 399 HIS A N 1
ATOM 3211 C CA . HIS A 1 399 ? -6.276 -4.185 -30.137 1.00 64.62 399 HIS A CA 1
ATOM 3212 C C . HIS A 1 399 ? -7.064 -3.115 -29.354 1.00 64.62 399 HIS A C 1
ATOM 3214 O O . HIS A 1 399 ? -8.279 -3.226 -29.167 1.00 64.62 399 HIS A O 1
ATOM 3220 N N . VAL A 1 400 ? -6.321 -2.120 -28.878 1.00 63.53 400 VAL A N 1
ATOM 3221 C CA . VAL A 1 400 ? -6.633 -1.055 -27.904 1.00 63.53 400 VAL A CA 1
ATOM 3222 C C . VAL A 1 400 ? -7.763 -0.109 -28.369 1.00 63.53 400 VAL A C 1
ATOM 3224 O O . VAL A 1 400 ? -8.084 -0.049 -29.566 1.00 63.53 400 VAL A O 1
ATOM 3227 N N . PRO A 1 401 ? -8.496 0.484 -27.405 1.00 52.94 401 PRO A N 1
ATOM 3228 C CA . PRO A 1 401 ? -8.360 1.932 -27.140 1.00 52.94 401 PRO A CA 1
ATOM 3229 C C . PRO A 1 401 ? -8.034 2.274 -25.662 1.00 52.94 401 PRO A C 1
ATOM 3231 O O . PRO A 1 401 ? -8.480 1.574 -24.747 1.00 52.94 401 PRO A O 1
ATOM 3234 N N . GLU A 1 402 ? -7.280 3.350 -25.404 1.00 46.88 402 GLU A N 1
ATOM 3235 C CA . GLU A 1 402 ? -7.004 3.920 -24.060 1.00 46.88 402 GLU A CA 1
ATOM 3236 C C . GLU A 1 402 ? -8.263 4.567 -23.406 1.00 46.88 402 GLU A C 1
ATOM 3238 O O . GLU A 1 402 ? -9.311 4.619 -24.044 1.00 46.88 402 GLU A O 1
ATOM 3243 N N . GLU A 1 403 ? -8.256 4.974 -22.117 1.00 49.25 403 GLU A N 1
ATOM 3244 C CA . GLU A 1 403 ? -9.417 5.720 -21.539 1.00 49.25 403 GLU A CA 1
ATOM 3245 C C . GLU A 1 403 ? -9.408 7.139 -22.053 1.00 49.25 403 GLU A C 1
ATOM 3247 O O . GLU A 1 403 ? -10.424 7.666 -22.490 1.00 49.25 403 GLU A O 1
ATOM 3252 N N . GLU A 1 404 ? -8.202 7.688 -22.074 1.00 43.62 404 GLU A N 1
ATOM 3253 C CA . GLU A 1 404 ? -7.856 9.002 -22.583 1.00 43.62 404 GLU A CA 1
ATOM 3254 C C . GLU A 1 404 ? -7.951 9.060 -24.130 1.00 43.62 404 GLU A C 1
ATOM 3256 O O . GLU A 1 404 ? -7.935 10.146 -24.698 1.00 43.62 404 GLU A O 1
ATOM 3261 N N . GLU A 1 405 ? -8.125 7.913 -24.813 1.00 44.62 405 GLU A N 1
ATOM 3262 C CA . GLU A 1 405 ? -8.399 7.806 -26.262 1.00 44.62 405 GLU A CA 1
ATOM 3263 C C . GLU A 1 405 ? -9.885 7.604 -26.622 1.00 44.62 405 GLU A C 1
ATOM 3265 O O . GLU A 1 405 ? -10.251 7.789 -27.788 1.00 44.62 405 GLU A O 1
ATOM 3270 N N . VAL A 1 406 ? -10.758 7.193 -25.689 1.00 49.62 406 VAL A N 1
ATOM 3271 C CA . VAL A 1 406 ? -12.194 7.048 -25.996 1.00 49.62 406 VAL A CA 1
ATOM 3272 C C . VAL A 1 406 ? -12.906 8.376 -25.807 1.00 49.62 406 VAL A C 1
ATOM 3274 O O . VAL A 1 406 ? -13.466 8.678 -24.754 1.00 49.62 406 VAL A O 1
ATOM 3277 N N . GLU A 1 407 ? -12.938 9.136 -26.899 1.00 48.44 407 GLU A N 1
ATOM 3278 C CA . GLU A 1 407 ? -13.906 10.212 -27.090 1.00 48.44 407 GLU A CA 1
ATOM 3279 C C . GLU A 1 407 ? -15.335 9.642 -26.954 1.00 48.44 407 GLU A C 1
ATOM 3281 O O . GLU A 1 407 ? -15.718 8.759 -27.735 1.00 48.44 407 GLU A O 1
ATOM 3286 N N . PRO A 1 408 ? -16.140 10.095 -25.974 1.00 45.53 408 PRO A N 1
ATOM 3287 C CA . PRO A 1 408 ? -17.521 9.646 -25.834 1.00 45.53 408 PRO A CA 1
ATOM 3288 C C . PRO A 1 408 ? -18.363 10.156 -27.015 1.00 45.53 408 PRO A C 1
ATOM 3290 O O . PRO A 1 408 ? -18.278 11.329 -27.373 1.00 45.53 408 PRO A O 1
ATOM 3293 N N . ASP A 1 409 ? -19.198 9.294 -27.614 1.00 43.59 409 ASP A N 1
ATOM 3294 C CA . ASP A 1 409 ? -20.073 9.675 -28.741 1.00 43.59 409 ASP A CA 1
ATOM 3295 C C . ASP A 1 409 ? -20.998 10.829 -28.281 1.00 43.59 409 ASP A C 1
ATOM 3297 O O . ASP A 1 409 ? -21.701 10.697 -27.274 1.00 43.59 409 ASP A O 1
ATOM 3301 N N . ASP A 1 410 ? -20.970 11.970 -28.987 1.00 37.31 410 ASP A N 1
ATOM 3302 C CA . ASP A 1 410 ? -21.649 13.210 -28.577 1.00 37.31 410 ASP A CA 1
ATOM 3303 C C . ASP A 1 410 ? -23.110 12.963 -28.165 1.00 37.31 410 ASP A C 1
ATOM 3305 O O . ASP A 1 410 ? -23.920 12.460 -28.958 1.00 37.31 410 ASP A O 1
ATOM 3309 N N . VAL A 1 411 ? -23.501 13.446 -26.977 1.00 40.62 411 VAL A N 1
ATOM 3310 C CA . VAL A 1 411 ? -24.909 13.483 -26.534 1.00 40.62 411 VAL A CA 1
ATOM 3311 C C . VAL A 1 411 ? -25.647 14.626 -27.247 1.00 40.62 411 VAL A C 1
ATOM 3313 O O . VAL A 1 411 ? -26.183 15.563 -26.651 1.00 40.62 411 VAL A O 1
ATOM 3316 N N . VAL A 1 412 ? -25.699 14.540 -28.580 1.00 32.56 412 VAL A N 1
ATOM 3317 C CA . VAL A 1 412 ? -26.570 15.360 -29.421 1.00 32.56 412 VAL A CA 1
ATOM 3318 C C . VAL A 1 412 ? -28.005 15.040 -29.028 1.00 32.56 412 VAL A C 1
ATOM 3320 O O . VAL A 1 412 ? -28.536 13.985 -29.379 1.00 32.56 412 VAL A O 1
ATOM 3323 N N . SER A 1 413 ? -28.627 15.967 -28.299 1.00 32.44 413 SER A N 1
ATOM 3324 C CA . SER A 1 413 ? -30.003 15.869 -27.813 1.00 32.44 413 SER A CA 1
ATOM 3325 C C . SER A 1 413 ? -30.993 15.682 -28.969 1.00 32.44 413 SER A C 1
ATOM 3327 O O . SER A 1 413 ? -31.515 16.639 -29.547 1.00 32.44 413 SER A O 1
ATOM 3329 N N . SER A 1 414 ? -31.264 14.425 -29.325 1.00 29.98 414 SER A N 1
ATOM 3330 C CA . SER A 1 414 ? -32.319 14.064 -30.264 1.00 29.98 414 SER A CA 1
ATOM 3331 C C . SER A 1 414 ? -33.660 14.296 -29.572 1.00 29.98 414 SER A C 1
ATOM 3333 O O . SER A 1 414 ? -34.119 13.448 -28.809 1.00 29.98 414 SER A O 1
ATOM 3335 N N . GLY A 1 415 ? -34.260 15.466 -29.814 1.00 32.91 415 GLY A N 1
ATOM 3336 C CA . GLY A 1 415 ? -35.426 16.016 -29.104 1.00 32.91 415 GLY A CA 1
ATOM 3337 C C . GLY A 1 415 ? -36.762 15.274 -29.264 1.00 32.91 415 GLY A C 1
ATOM 3338 O O . GLY A 1 415 ? -37.818 15.903 -29.228 1.00 32.91 415 GLY A O 1
ATOM 3339 N N . HIS A 1 416 ? -36.739 13.957 -29.453 1.00 34.34 416 HIS A N 1
ATOM 3340 C CA . HIS A 1 416 ? -37.897 13.068 -29.443 1.00 34.34 416 HIS A CA 1
ATOM 3341 C C . HIS A 1 416 ? -37.679 11.987 -28.384 1.00 34.34 416 HIS A C 1
ATOM 3343 O O . HIS A 1 416 ? -37.164 10.904 -28.651 1.00 34.34 416 HIS A O 1
ATOM 3349 N N . SER A 1 417 ? -38.059 12.318 -27.151 1.00 32.03 417 SER A N 1
ATOM 3350 C CA . SER A 1 417 ? -38.072 11.388 -26.030 1.00 32.03 417 SER A CA 1
ATOM 3351 C C . SER A 1 417 ? -39.127 10.305 -26.243 1.00 32.03 417 SER A C 1
ATOM 3353 O O . SER A 1 417 ? -40.323 10.596 -26.230 1.00 32.03 417 SER A O 1
ATOM 3355 N N . VAL A 1 418 ? -38.694 9.050 -26.356 1.00 40.66 418 VAL A N 1
ATOM 3356 C CA . VAL A 1 418 ? -39.559 7.914 -26.016 1.00 40.66 418 VAL A CA 1
ATOM 3357 C C . VAL A 1 418 ? -39.825 8.001 -24.511 1.00 40.66 418 VAL A C 1
ATOM 3359 O O . VAL A 1 418 ? -38.875 8.090 -23.731 1.00 40.66 418 VAL A O 1
ATOM 3362 N N . GLU A 1 419 ? -41.092 8.010 -24.089 1.00 41.91 419 GLU A N 1
ATOM 3363 C CA . GLU A 1 419 ? -41.469 8.069 -22.668 1.00 41.91 419 GLU A CA 1
ATOM 3364 C C . GLU A 1 419 ? -41.190 6.729 -21.973 1.00 41.91 419 GLU A C 1
ATOM 3366 O O . GLU A 1 419 ? -42.065 5.899 -21.729 1.00 41.91 419 GLU A O 1
ATOM 3371 N N . ALA A 1 420 ? -39.914 6.503 -21.681 1.00 50.44 420 ALA A N 1
ATOM 3372 C CA . ALA A 1 420 ? -39.440 5.339 -20.965 1.00 50.44 420 ALA A CA 1
ATOM 3373 C C . ALA A 1 420 ? -39.680 5.551 -19.458 1.00 50.44 420 ALA A C 1
ATOM 3375 O O . ALA A 1 420 ? -38.901 6.233 -18.788 1.00 50.44 420 ALA A O 1
ATOM 3376 N N . PHE A 1 421 ? -40.783 4.989 -18.952 1.00 58.75 421 PHE A N 1
ATOM 3377 C CA . PHE A 1 421 ? -41.159 5.027 -17.537 1.00 58.75 421 PHE A CA 1
ATOM 3378 C C . PHE A 1 421 ? -40.064 4.407 -16.654 1.00 58.75 421 PHE A C 1
ATOM 3380 O O . PHE A 1 421 ? -39.689 3.246 -16.839 1.00 58.75 421 PHE A O 1
ATOM 3387 N N . ASP A 1 422 ? -39.573 5.186 -15.688 1.00 69.75 422 ASP A N 1
ATOM 3388 C CA . ASP A 1 422 ? -38.634 4.726 -14.664 1.00 69.75 422 ASP A CA 1
ATOM 3389 C C . ASP A 1 422 ? -39.375 3.929 -13.571 1.00 69.75 422 ASP A C 1
ATOM 3391 O O . ASP A 1 422 ? -40.503 4.245 -13.195 1.00 69.75 422 ASP A O 1
ATOM 3395 N N . ASN A 1 423 ? -38.722 2.907 -13.024 1.00 82.81 423 ASN A N 1
ATOM 3396 C CA . ASN A 1 423 ? -39.181 2.137 -11.876 1.00 82.81 423 ASN A CA 1
ATOM 3397 C C . ASN A 1 423 ? -38.821 2.863 -10.571 1.00 82.81 423 ASN A C 1
ATOM 3399 O O . ASN A 1 423 ? -37.641 3.072 -10.284 1.00 82.81 423 ASN A O 1
ATOM 3403 N N . ASP A 1 424 ? -39.822 3.199 -9.752 1.00 75.12 424 ASP A N 1
ATOM 3404 C CA . ASP A 1 424 ? -39.607 4.002 -8.542 1.00 75.12 424 ASP A CA 1
ATOM 3405 C C . ASP A 1 424 ? -38.677 3.349 -7.506 1.00 75.12 424 ASP A C 1
ATOM 3407 O O . ASP A 1 424 ? -37.908 4.059 -6.870 1.00 75.12 424 ASP A O 1
ATOM 3411 N N . ALA A 1 425 ? -38.652 2.018 -7.371 1.00 71.38 425 ALA A N 1
ATOM 3412 C CA . ALA A 1 425 ? -37.737 1.358 -6.433 1.00 71.38 425 ALA A CA 1
ATOM 3413 C C . ALA A 1 425 ? -36.263 1.509 -6.858 1.00 71.38 425 ALA A C 1
ATOM 3415 O O . ALA A 1 425 ? -35.401 1.779 -6.026 1.00 71.38 425 ALA A O 1
ATOM 3416 N N . TRP A 1 426 ? -35.965 1.401 -8.156 1.00 70.56 426 TRP A N 1
ATOM 3417 C CA . TRP A 1 426 ? -34.606 1.594 -8.683 1.00 70.56 426 TRP A CA 1
ATOM 3418 C C . TRP A 1 426 ? -34.192 3.067 -8.745 1.00 70.56 426 TRP A C 1
ATOM 3420 O O . TRP A 1 426 ? -33.039 3.403 -8.476 1.00 70.56 426 TRP A O 1
ATOM 3430 N N . LYS A 1 427 ? -35.149 3.960 -9.003 1.00 76.88 427 LYS A N 1
ATOM 3431 C CA . LYS A 1 427 ? -34.988 5.412 -8.873 1.00 76.88 427 LYS A CA 1
ATOM 3432 C C . LYS A 1 427 ? -34.692 5.823 -7.424 1.00 76.88 427 LYS A C 1
ATOM 3434 O O . LYS A 1 427 ? -33.805 6.646 -7.223 1.00 76.88 427 LYS A O 1
ATOM 3439 N N . ASN A 1 428 ? -35.354 5.218 -6.436 1.00 72.44 428 ASN A N 1
ATOM 3440 C CA . ASN A 1 428 ? -35.064 5.435 -5.017 1.00 72.44 428 ASN A CA 1
ATOM 3441 C C . ASN A 1 428 ? -33.694 4.863 -4.630 1.00 72.44 428 ASN A C 1
ATOM 3443 O O . ASN A 1 428 ? -32.897 5.603 -4.069 1.00 72.44 428 ASN A O 1
ATOM 3447 N N . LYS A 1 429 ? -33.345 3.636 -5.050 1.00 63.19 429 LYS A N 1
ATOM 3448 C CA . LYS A 1 429 ? -31.996 3.065 -4.842 1.00 63.19 429 LYS A CA 1
ATOM 3449 C C . LYS A 1 429 ? -30.885 3.972 -5.403 1.00 63.19 429 LYS A C 1
ATOM 3451 O O . LYS A 1 429 ? -29.823 4.106 -4.804 1.00 63.19 429 LYS A O 1
ATOM 3456 N N . ARG A 1 430 ? -31.139 4.653 -6.531 1.00 74.06 430 ARG A N 1
ATOM 3457 C CA . ARG A 1 430 ? -30.226 5.660 -7.103 1.00 74.06 430 ARG A CA 1
ATOM 3458 C C . ARG A 1 430 ? -30.083 6.911 -6.224 1.00 74.06 430 ARG A C 1
ATOM 3460 O O . ARG A 1 430 ? -28.976 7.425 -6.122 1.00 74.06 430 ARG A O 1
ATOM 3467 N N . LEU A 1 431 ? -31.166 7.380 -5.599 1.00 69.19 431 LEU A N 1
ATOM 3468 C CA . LEU A 1 431 ? -31.158 8.512 -4.657 1.00 69.19 431 LEU A CA 1
ATOM 3469 C C . LEU A 1 431 ? -30.491 8.138 -3.319 1.00 69.19 431 LEU A C 1
ATOM 3471 O O . LEU A 1 431 ? -29.695 8.908 -2.800 1.00 69.19 431 LEU A O 1
ATOM 3475 N N . GLU A 1 432 ? -30.734 6.932 -2.803 1.00 56.69 432 GLU A N 1
ATOM 3476 C CA . GLU A 1 432 ? -30.066 6.394 -1.606 1.00 56.69 432 GLU A CA 1
ATOM 3477 C C . GLU A 1 432 ? -28.542 6.323 -1.799 1.00 56.69 432 GLU A C 1
ATOM 3479 O O . GLU A 1 432 ? -27.776 6.709 -0.917 1.00 56.69 432 GLU A O 1
ATOM 3484 N N . TRP A 1 433 ? -28.081 5.883 -2.976 1.00 51.75 433 TRP A N 1
ATOM 3485 C CA . TRP A 1 433 ? -26.659 5.899 -3.329 1.00 51.75 433 TRP A CA 1
ATOM 3486 C C . TRP A 1 433 ? -26.101 7.313 -3.535 1.00 51.75 433 TRP A C 1
ATOM 3488 O O . TRP A 1 433 ? -24.965 7.568 -3.141 1.00 51.75 433 TRP A O 1
ATOM 3498 N N . GLU A 1 434 ? -26.882 8.231 -4.108 1.00 54.25 434 GLU A N 1
ATOM 3499 C CA . GLU A 1 434 ? -26.530 9.652 -4.222 1.00 54.25 434 GLU A CA 1
ATOM 3500 C C . GLU A 1 434 ? -26.259 10.269 -2.834 1.00 54.25 434 GLU A C 1
ATOM 3502 O O . GLU A 1 434 ? -25.214 10.883 -2.608 1.00 54.25 434 GLU A O 1
ATOM 3507 N N . GLU A 1 435 ? -27.167 10.045 -1.882 1.00 47.78 435 GLU A N 1
ATOM 3508 C CA . GLU A 1 435 ? -27.098 10.579 -0.520 1.00 47.78 435 GLU A CA 1
ATOM 3509 C C . GLU A 1 435 ? -26.009 9.893 0.325 1.00 47.78 435 GLU A C 1
ATOM 3511 O O . GLU A 1 435 ? -25.233 10.570 1.002 1.00 47.78 435 GLU A O 1
ATOM 3516 N N . ALA A 1 436 ? -25.850 8.569 0.227 1.00 43.84 436 ALA A N 1
ATOM 3517 C CA . ALA A 1 436 ? -24.791 7.840 0.931 1.00 43.84 436 ALA A CA 1
ATOM 3518 C C . ALA A 1 436 ? -23.373 8.233 0.465 1.00 43.84 436 ALA A C 1
ATOM 3520 O O . ALA A 1 436 ? -22.448 8.280 1.282 1.00 43.84 436 ALA A O 1
ATOM 3521 N N . MET A 1 437 ? -23.189 8.565 -0.821 1.00 47.47 437 MET A N 1
ATOM 3522 C CA . MET A 1 437 ? -21.931 9.132 -1.340 1.00 47.47 437 MET A CA 1
ATOM 3523 C C . MET A 1 437 ? -21.663 10.561 -0.838 1.00 47.47 437 MET A C 1
ATOM 3525 O O . MET A 1 437 ? -20.522 11.021 -0.889 1.00 47.47 437 MET A O 1
ATOM 3529 N N . TRP A 1 438 ? -22.690 11.267 -0.360 1.00 49.47 438 TRP A N 1
ATOM 3530 C CA . TRP A 1 438 ? -22.582 12.625 0.174 1.00 49.47 438 TRP A CA 1
ATOM 3531 C C . TRP A 1 438 ? -22.363 12.648 1.696 1.00 49.47 438 TRP A C 1
ATOM 3533 O O . TRP A 1 438 ? -21.578 13.461 2.186 1.00 49.47 438 TRP A O 1
ATOM 3543 N N . LEU A 1 439 ? -23.014 11.739 2.434 1.00 39.44 439 LEU A N 1
ATOM 3544 C CA . LEU A 1 439 ? -22.967 11.656 3.901 1.00 39.44 439 LEU A CA 1
ATOM 3545 C C . LEU A 1 439 ? -21.670 11.053 4.462 1.00 39.44 439 LEU A C 1
ATOM 3547 O O . LEU A 1 439 ? -21.223 11.483 5.522 1.00 39.44 439 LEU A O 1
ATOM 3551 N N . ASN A 1 440 ? -21.026 10.105 3.768 1.00 38.25 440 ASN A N 1
ATOM 3552 C CA . ASN A 1 440 ? -19.798 9.427 4.237 1.00 38.25 440 ASN A CA 1
ATOM 3553 C C . ASN A 1 440 ? -18.518 10.291 4.137 1.00 38.25 440 ASN A C 1
ATOM 3555 O O . ASN A 1 440 ? -17.411 9.803 3.914 1.00 38.25 440 ASN A O 1
ATOM 3559 N N . ARG A 1 441 ? -18.666 11.604 4.303 1.00 40.75 441 ARG A N 1
ATOM 3560 C CA . ARG A 1 441 ? -17.613 12.614 4.270 1.00 40.75 441 ARG A CA 1
ATOM 3561 C C . ARG A 1 441 ? -17.729 13.431 5.548 1.00 40.75 441 ARG A C 1
ATOM 3563 O O . ARG A 1 441 ? -18.596 14.296 5.601 1.00 40.75 441 ARG A O 1
ATOM 3570 N N . ASP A 1 442 ? -16.830 13.236 6.522 1.00 41.59 442 ASP A N 1
ATOM 3571 C CA . ASP A 1 442 ? -16.704 14.196 7.633 1.00 41.59 442 ASP A CA 1
ATOM 3572 C C . ASP A 1 442 ? -16.465 15.595 7.026 1.00 41.59 442 ASP A C 1
ATOM 3574 O O . ASP A 1 442 ? -15.450 15.786 6.327 1.00 41.59 442 ASP A O 1
ATOM 3578 N N . PRO A 1 443 ? -17.412 16.539 7.172 1.00 38.53 443 PRO A N 1
ATOM 3579 C CA . PRO A 1 443 ? -17.396 17.754 6.384 1.00 38.53 443 PRO A CA 1
ATOM 3580 C C . PRO A 1 443 ? -16.835 18.957 7.149 1.00 38.53 443 PRO A C 1
ATOM 3582 O O . PRO A 1 443 ? -16.747 20.019 6.535 1.00 38.53 443 PRO A O 1
ATOM 3585 N N . GLN A 1 444 ? -16.492 18.832 8.442 1.00 40.88 444 GLN A N 1
ATOM 3586 C CA . GLN A 1 444 ? -16.263 20.003 9.307 1.00 40.88 444 GLN A CA 1
ATOM 3587 C C . GLN A 1 444 ? -14.821 20.200 9.792 1.00 40.88 444 GLN A C 1
ATOM 3589 O O . GLN A 1 444 ? -14.385 21.349 9.823 1.00 40.88 444 GLN A O 1
ATOM 3594 N N . ASP A 1 445 ? -14.054 19.147 10.102 1.00 48.47 445 ASP A N 1
ATOM 3595 C CA . ASP A 1 445 ? -12.627 19.296 10.448 1.00 48.47 445 ASP A CA 1
ATOM 3596 C C . ASP A 1 445 ? -11.718 18.688 9.367 1.00 48.47 445 ASP A C 1
ATOM 3598 O O . ASP A 1 445 ? -11.528 17.475 9.259 1.00 48.47 445 ASP A O 1
ATOM 3602 N N . THR A 1 446 ? -11.158 19.551 8.517 1.00 48.62 446 THR A N 1
ATOM 3603 C CA . THR A 1 446 ? -10.215 19.151 7.461 1.00 48.62 446 THR A CA 1
ATOM 3604 C C . THR A 1 446 ? -8.788 18.945 7.954 1.00 48.62 446 THR A C 1
ATOM 3606 O O . THR A 1 446 ? -7.963 18.449 7.185 1.00 48.62 446 THR A O 1
ATOM 3609 N N . GLU A 1 447 ? -8.473 19.309 9.196 1.00 51.75 447 GLU A N 1
ATOM 3610 C CA . GLU A 1 447 ? -7.108 19.279 9.721 1.00 51.75 447 GLU A CA 1
ATOM 3611 C C . GLU A 1 447 ? -6.752 17.901 10.280 1.00 51.75 447 GLU A C 1
ATOM 3613 O O . GLU A 1 447 ? -5.608 17.476 10.145 1.00 51.75 447 GLU A O 1
ATOM 3618 N N . LEU A 1 448 ? -7.741 17.141 10.772 1.00 52.91 448 LEU A N 1
ATOM 3619 C CA . LEU A 1 448 ? -7.568 15.724 11.135 1.00 52.91 448 LEU A CA 1
ATOM 3620 C C . LEU A 1 448 ? -7.025 14.872 9.970 1.00 52.91 448 LEU A C 1
ATOM 3622 O O . LEU A 1 448 ? -6.284 13.922 10.196 1.00 52.91 448 LEU A O 1
ATOM 3626 N N . ARG A 1 449 ? -7.315 15.248 8.714 1.00 53.34 449 ARG A N 1
ATOM 3627 C CA . ARG A 1 449 ? -6.808 14.580 7.495 1.00 53.34 449 ARG A CA 1
ATOM 3628 C C . ARG A 1 449 ? -5.332 14.873 7.173 1.00 53.34 449 ARG A C 1
ATOM 3630 O O . ARG A 1 449 ? -4.872 14.498 6.100 1.00 53.34 449 ARG A O 1
ATOM 3637 N N . LYS A 1 450 ? -4.615 15.590 8.044 1.00 53.41 450 LYS A N 1
ATOM 3638 C CA . LYS A 1 450 ? -3.203 15.987 7.871 1.00 53.41 450 LYS A CA 1
ATOM 3639 C C . LYS A 1 450 ? -2.300 15.453 8.991 1.00 53.41 450 LYS A C 1
ATOM 3641 O O . LYS A 1 450 ? -1.164 15.902 9.124 1.00 53.41 450 LYS A O 1
ATOM 3646 N N . ILE A 1 451 ? -2.820 14.569 9.845 1.00 57.34 451 ILE A N 1
ATOM 3647 C CA . ILE A 1 451 ? -2.123 14.068 11.032 1.00 57.34 451 ILE A CA 1
ATOM 3648 C C . ILE A 1 451 ? -1.510 12.703 10.718 1.00 57.34 451 ILE A C 1
ATOM 3650 O O . ILE A 1 451 ? -2.210 11.702 10.651 1.00 57.34 451 ILE A O 1
ATOM 3654 N N . GLU A 1 452 ? -0.188 12.677 10.567 1.00 59.41 452 GLU A N 1
ATOM 3655 C CA . GLU A 1 452 ? 0.617 11.465 10.317 1.00 59.41 452 GLU A CA 1
ATOM 3656 C C . GLU A 1 452 ? 1.378 11.006 11.588 1.00 59.41 452 GLU A C 1
ATOM 3658 O O . GLU A 1 452 ? 2.044 9.973 11.623 1.00 59.41 452 GLU A O 1
ATOM 3663 N N . THR A 1 453 ? 1.289 11.788 12.669 1.00 67.00 453 THR A N 1
ATOM 3664 C CA . THR A 1 453 ? 1.983 11.568 13.953 1.00 67.00 453 THR A CA 1
ATOM 3665 C C . THR A 1 453 ? 1.220 10.669 14.927 1.00 67.00 453 THR A C 1
ATOM 3667 O O . THR A 1 453 ? 1.706 10.411 16.026 1.00 67.00 453 THR A O 1
ATOM 3670 N N . THR A 1 454 ? 0.008 10.244 14.569 1.00 69.81 454 THR A N 1
ATOM 3671 C CA . THR A 1 454 ? -0.959 9.650 15.497 1.00 69.81 454 THR A CA 1
ATOM 3672 C C . THR A 1 454 ? -1.767 8.560 14.799 1.00 69.81 454 THR A C 1
ATOM 3674 O O . THR A 1 454 ? -2.218 8.773 13.677 1.00 69.81 454 THR A O 1
ATOM 3677 N N . PHE A 1 455 ? -1.995 7.424 15.462 1.00 71.62 455 PHE A N 1
ATOM 3678 C CA . PHE A 1 455 ? -2.834 6.330 14.950 1.00 71.62 455 PHE A CA 1
ATOM 3679 C C . PHE A 1 455 ? -3.722 5.718 16.045 1.00 71.62 455 PHE A C 1
ATOM 3681 O O . PHE A 1 455 ? -3.565 6.014 17.232 1.00 71.62 455 PHE A O 1
ATOM 3688 N N . LEU A 1 456 ? -4.679 4.878 15.638 1.00 69.62 456 LEU A N 1
ATOM 3689 C CA . LEU A 1 456 ? -5.595 4.157 16.527 1.00 69.62 456 LEU A CA 1
ATOM 3690 C C . LEU A 1 456 ? -5.332 2.649 16.492 1.00 69.62 456 LEU A C 1
ATOM 3692 O O . LEU A 1 456 ? -5.286 2.054 15.417 1.00 69.62 456 LEU A O 1
ATOM 3696 N N . LEU A 1 457 ? -5.282 2.024 17.667 1.00 69.19 457 LEU A N 1
ATOM 3697 C CA . LEU A 1 457 ? -5.375 0.577 17.849 1.00 69.19 457 LEU A CA 1
ATOM 3698 C C . LEU A 1 457 ? -6.643 0.263 18.656 1.00 69.19 457 LEU A C 1
ATOM 3700 O O . LEU A 1 457 ? -6.651 0.260 19.887 1.00 69.19 457 LEU A O 1
ATOM 3704 N N . GLY A 1 458 ? -7.758 0.061 17.952 1.00 73.06 458 GLY A N 1
ATOM 3705 C CA . GLY A 1 458 ? -9.072 -0.069 18.586 1.00 73.06 458 GLY A CA 1
ATOM 3706 C C . GLY A 1 458 ? -9.455 1.218 19.343 1.00 73.06 458 GLY A C 1
ATOM 3707 O O . GLY A 1 458 ? -9.601 2.259 18.701 1.00 73.06 458 GLY A O 1
ATOM 3708 N N . PRO A 1 459 ? -9.649 1.182 20.678 1.00 77.81 459 PRO A N 1
ATOM 3709 C CA . PRO A 1 459 ? -9.937 2.370 21.485 1.00 77.81 459 PRO A CA 1
ATOM 3710 C C . PRO A 1 459 ? -8.687 3.148 21.942 1.00 77.81 459 PRO A C 1
ATOM 3712 O O . PRO A 1 459 ? -8.839 4.209 22.549 1.00 77.81 459 PRO A O 1
ATOM 3715 N N . LEU A 1 460 ? -7.478 2.630 21.703 1.00 81.19 460 LEU A N 1
ATOM 3716 C CA . LEU A 1 460 ? -6.214 3.257 22.096 1.00 81.19 460 LEU A CA 1
ATOM 3717 C C . LEU A 1 460 ? -5.726 4.209 20.997 1.00 81.19 460 LEU A C 1
ATOM 3719 O O . LEU A 1 460 ? -5.553 3.789 19.856 1.00 81.19 460 LEU A O 1
ATOM 3723 N N . LEU A 1 461 ? -5.472 5.469 21.342 1.00 82.94 4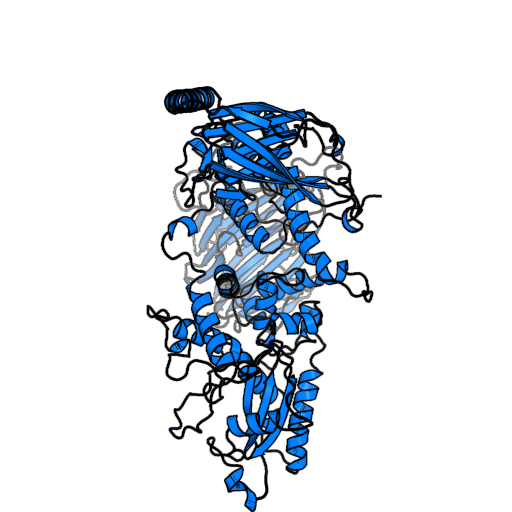61 LEU A N 1
ATOM 3724 C CA . LEU A 1 461 ? -4.836 6.464 20.477 1.00 82.94 461 LEU A CA 1
ATOM 3725 C C . LEU A 1 461 ? -3.360 6.599 20.866 1.00 82.94 461 LEU A C 1
ATOM 3727 O O . LEU A 1 461 ? -3.047 6.889 22.022 1.00 82.94 461 LEU A O 1
ATOM 3731 N N . VAL A 1 462 ? -2.468 6.403 19.897 1.00 83.06 462 VAL A N 1
ATOM 3732 C CA . VAL A 1 462 ? -1.010 6.458 20.070 1.00 83.06 462 VAL A CA 1
ATOM 3733 C C . VAL A 1 462 ? -0.477 7.705 19.373 1.00 83.06 462 VAL A C 1
ATOM 3735 O O . VAL A 1 462 ? -0.682 7.866 18.170 1.00 83.06 462 VAL A O 1
ATOM 3738 N N . CYS A 1 463 ? 0.216 8.577 20.104 1.00 82.69 463 CYS A N 1
ATOM 3739 C CA . CYS A 1 463 ? 0.791 9.827 19.600 1.00 82.69 463 CYS A CA 1
ATOM 3740 C C . CYS A 1 463 ? 2.326 9.804 19.678 1.00 82.69 463 CYS A C 1
ATOM 3742 O O . CYS A 1 463 ? 2.896 9.675 20.759 1.00 82.69 463 CYS A O 1
ATOM 3744 N N . ALA A 1 464 ? 3.005 9.981 18.545 1.00 82.12 464 ALA A N 1
ATOM 3745 C CA . ALA A 1 464 ? 4.463 9.936 18.426 1.00 82.12 464 ALA A CA 1
ATOM 3746 C C . ALA A 1 464 ? 5.064 11.280 17.970 1.00 82.12 464 ALA A C 1
ATOM 3748 O O . ALA A 1 464 ? 4.403 12.082 17.310 1.00 82.12 464 ALA A O 1
ATOM 3749 N N . SER A 1 465 ? 6.348 11.511 18.269 1.00 79.75 465 SER A N 1
ATOM 3750 C CA . SER A 1 465 ? 7.113 12.629 17.695 1.00 79.75 465 SER A CA 1
ATOM 3751 C C . SER A 1 465 ? 7.846 12.206 16.421 1.00 79.75 465 SER A C 1
ATOM 3753 O O . SER A 1 465 ? 8.525 11.181 16.392 1.00 79.75 465 SER A O 1
ATOM 3755 N N . THR A 1 466 ? 7.764 13.041 15.384 1.00 69.75 466 THR A N 1
ATOM 3756 C CA . THR A 1 466 ? 8.594 12.967 14.165 1.00 69.75 466 THR A CA 1
ATOM 3757 C C . THR A 1 466 ? 9.627 14.104 14.096 1.00 69.75 466 THR A C 1
ATOM 3759 O O . THR A 1 466 ? 10.285 14.297 13.069 1.00 69.75 466 THR A O 1
ATOM 3762 N N . LEU A 1 467 ? 9.774 14.880 15.178 1.00 70.06 467 LEU A N 1
ATOM 3763 C CA . LEU A 1 467 ? 10.736 15.976 15.305 1.00 70.06 467 LEU A CA 1
ATOM 3764 C C . LEU A 1 467 ? 11.989 15.480 16.045 1.00 70.06 467 LEU A C 1
ATOM 3766 O O . LEU A 1 467 ? 11.841 14.937 17.139 1.00 70.06 467 LEU A O 1
ATOM 3770 N N . PRO A 1 468 ? 13.210 15.653 15.502 1.00 64.06 468 PRO A N 1
ATOM 3771 C CA . PRO A 1 468 ? 14.429 15.138 16.133 1.00 64.06 468 PRO A CA 1
ATOM 3772 C C . PRO A 1 468 ? 14.686 15.785 17.499 1.00 64.06 468 PRO A C 1
ATOM 3774 O O . PRO A 1 468 ? 15.049 15.109 18.453 1.00 64.06 468 PRO A O 1
ATOM 3777 N N . ASP A 1 469 ? 14.422 17.085 17.622 1.00 70.06 469 ASP A N 1
ATOM 3778 C CA . ASP A 1 469 ? 14.660 17.872 18.827 1.00 70.06 469 ASP A CA 1
ATOM 3779 C C . ASP A 1 469 ? 13.711 17.518 19.985 1.00 70.06 469 ASP A C 1
ATOM 3781 O O . ASP A 1 469 ? 14.145 17.549 21.137 1.00 70.06 469 ASP A O 1
ATOM 3785 N N . LYS A 1 470 ? 12.465 17.109 19.695 1.00 77.12 470 LYS A N 1
ATOM 3786 C CA . LYS A 1 470 ? 11.370 17.043 20.684 1.00 77.12 470 LYS A CA 1
ATOM 3787 C C . LYS A 1 470 ? 10.819 15.656 20.965 1.00 77.12 470 LYS A C 1
ATOM 3789 O O . LYS A 1 470 ? 10.643 14.862 20.038 1.00 77.12 470 LYS A O 1
ATOM 3794 N N . GLY A 1 471 ? 10.490 15.385 22.224 1.00 78.56 471 GLY A N 1
ATOM 3795 C CA . GLY A 1 471 ? 9.703 14.229 22.655 1.00 78.56 471 GLY A CA 1
ATOM 3796 C C . GLY A 1 471 ? 8.232 14.314 22.229 1.00 78.56 471 GLY A C 1
ATOM 3797 O O . GLY A 1 471 ? 7.745 15.369 21.815 1.00 78.56 471 GLY A O 1
ATOM 3798 N N . ALA A 1 472 ? 7.495 13.202 22.330 1.00 82.12 472 ALA A N 1
ATOM 3799 C CA . ALA A 1 472 ? 6.066 13.188 21.989 1.00 82.12 472 ALA A CA 1
ATOM 3800 C C . ALA A 1 472 ? 5.256 14.107 22.922 1.00 82.12 472 ALA A C 1
ATOM 3802 O O . ALA A 1 472 ? 4.452 14.900 22.446 1.00 82.12 472 ALA A O 1
ATOM 3803 N N . HIS A 1 473 ? 5.569 14.082 24.220 1.00 82.69 473 HIS A N 1
ATOM 3804 C CA . HIS A 1 473 ? 4.963 14.912 25.266 1.00 82.69 473 HIS A CA 1
ATOM 3805 C C . HIS A 1 473 ? 5.121 16.440 25.069 1.00 82.69 473 HIS A C 1
ATOM 3807 O O . HIS A 1 473 ? 4.378 17.214 25.667 1.00 82.69 473 HIS A O 1
ATOM 3813 N N . GLU A 1 474 ? 6.055 16.893 24.223 1.00 82.19 474 GLU A N 1
ATOM 3814 C CA . GLU A 1 474 ? 6.226 18.312 23.859 1.00 82.19 474 GLU A CA 1
ATOM 3815 C C . GLU A 1 474 ? 5.400 18.734 22.628 1.00 82.19 474 GLU A C 1
ATOM 3817 O O . GLU A 1 474 ? 5.382 19.912 22.252 1.00 82.19 474 GLU A O 1
ATOM 3822 N N . CYS A 1 475 ? 4.780 17.778 21.934 1.00 81.25 475 CYS A N 1
ATOM 3823 C CA . CYS A 1 475 ? 4.094 18.010 20.669 1.00 81.25 475 CYS A CA 1
ATOM 3824 C C . CYS A 1 475 ? 2.606 18.317 20.888 1.00 81.25 475 CYS A C 1
ATOM 3826 O O . CYS A 1 475 ? 1.921 17.684 21.684 1.00 81.25 475 CYS A O 1
ATOM 3828 N N . ALA A 1 476 ? 2.068 19.272 20.127 1.00 77.88 476 ALA A N 1
ATOM 3829 C CA . ALA A 1 476 ? 0.648 19.607 20.191 1.00 77.88 476 ALA A CA 1
ATOM 3830 C C . ALA A 1 476 ? -0.205 18.512 19.521 1.00 77.88 476 ALA A C 1
ATOM 3832 O O . ALA A 1 476 ? -0.305 18.453 18.295 1.00 77.88 476 ALA A O 1
ATOM 3833 N N . HIS A 1 477 ? -0.832 17.647 20.320 1.00 81.44 477 HIS A N 1
ATOM 3834 C CA . HIS A 1 477 ? -1.713 16.588 19.825 1.00 81.44 477 HIS A CA 1
ATOM 3835 C C . HIS A 1 477 ? -3.126 17.121 19.533 1.00 81.44 477 HIS A C 1
ATOM 3837 O O . HIS A 1 477 ? -3.848 17.558 20.429 1.00 81.44 477 HIS A O 1
ATOM 3843 N N . LYS A 1 478 ? -3.549 17.063 18.266 1.00 80.00 478 LYS A N 1
ATOM 3844 C CA . LYS A 1 478 ? -4.917 17.388 17.835 1.00 80.00 478 LYS A CA 1
ATOM 3845 C C . LYS A 1 478 ? -5.782 16.126 17.934 1.00 80.00 478 LYS A C 1
ATOM 3847 O O . LYS A 1 478 ? -5.755 15.271 17.056 1.00 80.00 478 LYS A O 1
ATOM 3852 N N . LEU A 1 479 ? -6.527 16.018 19.032 1.00 80.94 479 LEU A N 1
ATOM 3853 C CA . LEU A 1 479 ? -7.373 14.861 19.336 1.00 80.94 479 LEU A CA 1
ATOM 3854 C C . LEU A 1 479 ? -8.667 14.847 18.484 1.00 80.94 479 LEU A C 1
ATOM 3856 O O . LEU A 1 479 ? -9.182 15.922 18.146 1.00 80.94 479 LEU A O 1
ATOM 3860 N N . PRO A 1 480 ? -9.223 13.663 18.148 1.00 79.38 480 PRO A N 1
ATOM 3861 C CA . PRO A 1 480 ? -10.560 13.535 17.562 1.00 79.38 480 PRO A CA 1
ATOM 3862 C C . PRO A 1 480 ? -11.670 13.976 18.530 1.00 79.38 480 PRO A C 1
ATOM 3864 O O . PRO A 1 480 ? -11.481 13.968 19.744 1.00 79.38 480 PRO A O 1
ATOM 3867 N N . ASN A 1 481 ? -12.866 14.276 18.016 1.00 74.25 481 ASN A N 1
ATOM 3868 C CA . ASN A 1 481 ? -14.023 14.606 18.859 1.00 74.25 481 ASN A CA 1
ATOM 3869 C C . ASN A 1 481 ? -14.395 13.443 19.804 1.00 74.25 481 ASN A C 1
ATOM 3871 O O . ASN A 1 481 ? -14.537 12.301 19.362 1.00 74.25 481 ASN A O 1
ATOM 3875 N N . GLY A 1 482 ? -14.590 13.753 21.088 1.00 80.81 482 GLY A N 1
ATOM 3876 C CA . GLY A 1 482 ? -14.924 12.798 22.149 1.00 80.81 482 GLY A CA 1
ATOM 3877 C C . GLY A 1 482 ? -14.027 12.956 23.380 1.00 80.81 482 GLY A C 1
ATOM 3878 O O . GLY A 1 482 ? -13.158 13.825 23.422 1.00 80.81 482 GLY A O 1
ATOM 3879 N N . ILE A 1 483 ? -14.243 12.104 24.384 1.00 87.19 483 ILE A N 1
ATOM 3880 C CA . ILE A 1 483 ? -13.387 12.015 25.574 1.00 87.19 483 ILE A CA 1
ATOM 3881 C C . ILE A 1 483 ? -12.156 11.159 25.245 1.00 87.19 483 ILE A C 1
ATOM 3883 O O . ILE A 1 483 ? -12.288 10.055 24.714 1.00 87.19 483 ILE A O 1
ATOM 3887 N N . TRP A 1 484 ? -10.973 11.654 25.608 1.00 90.69 484 TRP A N 1
ATOM 3888 C CA . TRP A 1 484 ? -9.686 10.968 25.475 1.00 90.69 484 TRP A CA 1
ATOM 3889 C C . TRP A 1 484 ? -8.879 11.191 26.752 1.00 90.69 484 TRP A C 1
ATOM 3891 O O . TRP A 1 484 ? -8.527 12.328 27.067 1.00 90.69 484 TRP A O 1
ATOM 3901 N N . LEU A 1 485 ? -8.611 10.123 27.502 1.00 92.12 485 LEU A N 1
ATOM 3902 C CA . LEU A 1 485 ? -7.946 10.200 28.803 1.00 92.12 485 LEU A CA 1
ATOM 3903 C C . LEU A 1 485 ? -6.491 9.718 28.669 1.00 92.12 485 LEU A C 1
ATOM 3905 O O . LEU A 1 485 ? -6.291 8.569 28.267 1.00 92.12 485 LEU A O 1
ATOM 3909 N N . PRO A 1 486 ? -5.481 10.563 28.960 1.00 91.38 486 PRO A N 1
ATOM 3910 C CA . PRO A 1 486 ? -4.081 10.156 28.906 1.00 91.38 486 PRO A CA 1
ATOM 3911 C C . PRO A 1 486 ? -3.748 9.192 30.048 1.00 91.38 486 PRO A C 1
ATOM 3913 O O . PRO A 1 486 ? -4.276 9.343 31.153 1.00 91.38 486 PRO A O 1
ATOM 3916 N N . PHE A 1 487 ? -2.862 8.230 29.788 1.00 88.56 487 PHE A N 1
ATOM 3917 C CA . PHE A 1 487 ? -2.362 7.271 30.778 1.00 88.56 487 PHE A CA 1
ATOM 3918 C C . PHE A 1 487 ? -0.967 6.743 30.396 1.00 88.56 487 PHE A C 1
ATOM 3920 O O . PHE A 1 487 ? -0.537 6.893 29.253 1.00 88.56 487 PHE A O 1
ATOM 3927 N N . ASP A 1 488 ? -0.285 6.103 31.347 1.00 83.88 488 ASP A N 1
ATOM 3928 C CA . ASP A 1 488 ? 0.913 5.286 31.122 1.00 83.88 488 ASP A CA 1
ATOM 3929 C C . ASP A 1 488 ? 0.809 3.949 31.886 1.00 83.88 488 ASP A C 1
ATOM 3931 O O . ASP A 1 488 ? -0.182 3.701 32.583 1.00 83.88 488 ASP A O 1
ATOM 3935 N N . PHE A 1 489 ? 1.802 3.068 31.744 1.00 78.50 489 PHE A N 1
ATOM 3936 C CA . PHE A 1 489 ? 1.892 1.802 32.482 1.00 78.50 489 PHE A CA 1
ATOM 3937 C C . PHE A 1 489 ? 2.901 1.874 33.650 1.00 78.50 489 PHE A C 1
ATOM 3939 O O . PHE A 1 489 ? 3.494 0.866 34.038 1.00 78.50 489 PHE A O 1
ATOM 3946 N N . GLY A 1 490 ? 3.119 3.067 34.214 1.00 76.62 490 GLY A N 1
ATOM 3947 C CA . GLY A 1 490 ? 4.193 3.370 35.169 1.00 76.62 490 GLY A CA 1
ATOM 3948 C C . GLY A 1 490 ? 5.559 3.598 34.513 1.00 76.62 490 GLY A C 1
ATOM 3949 O O . GLY A 1 490 ? 6.582 3.609 35.200 1.00 76.62 490 GLY A O 1
ATOM 3950 N N . ASP A 1 491 ? 5.589 3.750 33.190 1.00 74.88 491 ASP A N 1
ATOM 3951 C CA . ASP A 1 491 ? 6.765 3.542 32.346 1.00 74.88 491 ASP A CA 1
ATOM 3952 C C . ASP A 1 491 ? 7.208 4.778 31.537 1.00 74.88 491 ASP A C 1
ATOM 3954 O O . ASP A 1 491 ? 8.244 4.715 30.872 1.00 74.88 491 ASP A O 1
ATOM 3958 N N . SER A 1 492 ? 6.488 5.904 31.655 1.00 78.88 492 SER A N 1
ATOM 3959 C CA . SER A 1 492 ? 6.731 7.184 30.966 1.00 78.88 492 SER A CA 1
ATOM 3960 C C . SER A 1 492 ? 8.202 7.602 30.837 1.00 78.88 492 SER A C 1
ATOM 3962 O O . SER A 1 492 ? 8.982 7.548 31.791 1.00 78.88 492 SER A O 1
ATOM 3964 N N . HIS A 1 493 ? 8.560 8.088 29.644 1.00 82.62 493 HIS A N 1
ATOM 3965 C CA . HIS A 1 493 ? 9.914 8.506 29.271 1.00 82.62 493 HIS A CA 1
ATOM 3966 C C . HIS A 1 493 ? 9.856 9.580 28.156 1.00 82.62 493 HIS A C 1
ATOM 3968 O O . HIS A 1 493 ? 9.017 9.450 27.262 1.00 82.62 493 HIS A O 1
ATOM 3974 N N . PRO A 1 494 ? 10.736 10.607 28.132 1.00 83.00 494 PRO A N 1
ATOM 3975 C CA . PRO A 1 494 ? 10.658 11.723 27.175 1.00 83.00 494 PRO A CA 1
ATOM 3976 C C . PRO A 1 494 ? 10.573 11.331 25.689 1.00 83.00 494 PRO A C 1
ATOM 3978 O O . PRO A 1 494 ? 9.837 11.958 24.922 1.00 83.00 494 PRO A O 1
ATOM 3981 N N . ASP A 1 495 ? 11.312 10.289 25.297 1.00 81.25 495 ASP A N 1
ATOM 3982 C CA . ASP A 1 495 ? 11.393 9.761 23.927 1.00 81.25 495 ASP A CA 1
ATOM 3983 C C . ASP A 1 495 ? 10.367 8.640 23.596 1.00 81.25 495 ASP A C 1
ATOM 3985 O O . ASP A 1 495 ? 10.431 8.069 22.508 1.00 81.25 495 ASP A O 1
ATOM 3989 N N . LEU A 1 496 ? 9.426 8.307 24.492 1.00 82.62 496 LEU A N 1
ATOM 3990 C CA . LEU A 1 496 ? 8.338 7.344 24.226 1.00 82.62 496 LEU A CA 1
ATOM 3991 C C . LEU A 1 496 ? 7.059 8.038 23.695 1.00 82.62 496 LEU A C 1
ATOM 3993 O O . LEU A 1 496 ? 6.918 9.256 23.843 1.00 82.62 496 LEU A O 1
ATOM 3997 N N . PRO A 1 497 ? 6.131 7.305 23.038 1.00 85.19 497 PRO A N 1
ATOM 3998 C CA . PRO A 1 497 ? 4.847 7.859 22.603 1.00 85.19 497 PRO A CA 1
ATOM 3999 C C . PRO A 1 497 ? 3.913 8.183 23.780 1.00 85.19 497 PRO A C 1
ATOM 4001 O O . PRO A 1 497 ? 3.970 7.551 24.832 1.00 85.19 497 PRO A O 1
ATOM 4004 N N . VAL A 1 498 ? 3.005 9.140 23.572 1.00 87.44 498 VAL A N 1
ATOM 4005 C CA . VAL A 1 498 ? 1.911 9.464 24.503 1.00 87.44 498 VAL A CA 1
ATOM 4006 C C . VAL A 1 498 ? 0.682 8.626 24.147 1.00 87.44 498 VAL A C 1
ATOM 4008 O O . VAL A 1 498 ? 0.318 8.526 22.972 1.00 87.44 498 VAL A O 1
ATOM 4011 N N . LEU A 1 499 ? 0.029 8.047 25.156 1.00 88.44 499 LEU A N 1
ATOM 4012 C CA . LEU A 1 499 ? -1.137 7.176 25.000 1.00 88.44 499 LEU A CA 1
ATOM 4013 C C . LEU A 1 499 ? -2.406 7.842 25.542 1.00 88.44 499 LEU A C 1
ATOM 4015 O O . LEU A 1 499 ? -2.394 8.415 26.631 1.00 88.44 499 LEU A O 1
ATOM 4019 N N . TYR A 1 500 ? -3.517 7.716 24.811 1.00 89.75 500 TYR A N 1
ATOM 4020 C CA . TYR A 1 500 ? -4.851 8.107 25.278 1.00 89.75 500 TYR A CA 1
ATOM 4021 C C . TYR A 1 500 ? -5.849 6.966 25.083 1.00 89.75 500 TYR A C 1
ATOM 4023 O O . TYR A 1 500 ? -5.959 6.414 23.987 1.00 89.75 500 TYR A O 1
ATOM 4031 N N . LEU A 1 501 ? -6.639 6.653 26.110 1.00 89.81 501 LEU A N 1
ATOM 4032 C CA . LEU A 1 501 ? -7.769 5.731 25.993 1.00 89.81 501 LEU A CA 1
ATOM 4033 C C . LEU A 1 501 ? -9.053 6.518 25.695 1.00 89.81 501 LEU A C 1
ATOM 4035 O O . LEU A 1 501 ? -9.347 7.526 26.345 1.00 89.81 501 LEU A O 1
ATOM 4039 N N . ARG A 1 502 ? -9.824 6.063 24.704 1.00 90.00 502 ARG A N 1
ATOM 4040 C CA . ARG A 1 502 ? -11.122 6.650 24.351 1.00 90.00 502 ARG A CA 1
ATOM 4041 C C . ARG A 1 502 ? -12.145 6.449 25.473 1.00 90.00 502 ARG A C 1
ATOM 4043 O O . ARG A 1 502 ? -12.344 5.322 25.918 1.00 90.00 502 ARG A O 1
ATOM 4050 N N . GLY A 1 503 ? -12.855 7.506 25.863 1.00 91.88 503 GLY A N 1
ATOM 4051 C CA . GLY A 1 503 ? -14.019 7.393 26.747 1.00 91.88 503 GLY A CA 1
ATOM 4052 C C . GLY A 1 503 ? -15.097 6.492 26.136 1.00 91.88 503 GLY A C 1
ATOM 4053 O O . GLY A 1 503 ? -15.407 6.602 24.946 1.00 91.88 503 GLY A O 1
ATOM 4054 N N . GLY A 1 504 ? -15.633 5.580 26.944 1.00 92.44 504 GLY A N 1
ATOM 4055 C CA . GLY A 1 504 ? -16.516 4.493 26.521 1.00 92.44 504 GLY A CA 1
ATOM 4056 C C . GLY A 1 504 ? -15.821 3.137 26.357 1.00 92.44 504 GLY A C 1
ATOM 4057 O O . GLY A 1 504 ? -16.483 2.180 25.957 1.00 92.44 504 GLY A O 1
ATOM 4058 N N . ALA A 1 505 ? -14.524 3.019 26.664 1.00 90.31 505 ALA A N 1
ATOM 4059 C CA . ALA A 1 505 ? -13.741 1.805 26.428 1.00 90.31 505 ALA A CA 1
ATOM 4060 C C . ALA A 1 505 ? -13.161 1.164 27.700 1.00 90.31 505 ALA A C 1
ATOM 4062 O O . ALA A 1 505 ? -12.689 1.842 28.615 1.00 90.31 505 ALA A O 1
ATOM 4063 N N . ILE A 1 506 ? -13.134 -0.170 27.705 1.00 92.06 506 ILE A N 1
ATOM 4064 C CA . ILE A 1 506 ? -12.362 -0.996 28.638 1.00 92.06 506 ILE A CA 1
ATOM 4065 C C . ILE A 1 506 ? -11.259 -1.707 27.848 1.00 92.06 506 ILE A C 1
ATOM 4067 O O . ILE A 1 506 ? -11.533 -2.377 26.851 1.00 92.06 506 ILE A O 1
ATOM 4071 N N . LEU A 1 507 ? -10.018 -1.571 28.309 1.00 89.12 507 LEU A N 1
ATOM 4072 C CA . LEU A 1 507 ? -8.805 -2.125 27.713 1.00 89.12 507 LEU A CA 1
ATOM 4073 C C . LEU A 1 507 ? -8.246 -3.243 28.620 1.00 89.12 507 LEU A C 1
ATOM 4075 O O . LEU A 1 507 ? -7.737 -2.936 29.701 1.00 89.12 507 LEU A O 1
ATOM 4079 N N . PRO A 1 508 ? -8.353 -4.529 28.225 1.00 87.69 508 PRO A N 1
ATOM 4080 C CA . PRO A 1 508 ? -7.742 -5.647 28.943 1.00 87.69 508 PRO A CA 1
ATOM 4081 C C . PRO A 1 508 ? -6.230 -5.732 28.697 1.00 87.69 508 PRO A C 1
ATOM 4083 O O . PRO A 1 508 ? -5.777 -5.562 27.568 1.00 87.69 508 PRO A O 1
ATOM 4086 N N . VAL A 1 509 ? -5.468 -6.021 29.752 1.00 84.38 509 VAL A N 1
ATOM 4087 C CA . VAL A 1 509 ? -3.998 -5.995 29.787 1.00 84.38 509 VAL A CA 1
ATOM 4088 C C . VAL A 1 509 ? -3.477 -7.208 30.563 1.00 84.38 509 VAL A C 1
ATOM 4090 O O . VAL A 1 509 ? -3.877 -7.424 31.711 1.00 84.38 509 VAL A O 1
ATOM 4093 N N . GLY A 1 510 ? -2.597 -7.999 29.943 1.00 77.44 510 GLY A N 1
ATOM 4094 C CA . GLY A 1 510 ? -1.933 -9.147 30.575 1.00 77.44 510 GLY A CA 1
ATOM 4095 C C . GLY A 1 510 ? -0.686 -8.771 31.387 1.00 77.44 510 GLY A C 1
ATOM 4096 O O . GLY A 1 510 ? -0.291 -7.606 31.450 1.00 77.44 510 GLY A O 1
ATOM 4097 N N . LEU A 1 511 ? -0.042 -9.769 32.000 1.00 75.06 511 LEU A N 1
ATOM 4098 C CA . LEU A 1 511 ? 1.245 -9.576 32.675 1.00 75.06 511 LEU A CA 1
ATOM 4099 C C . LEU A 1 511 ? 2.393 -9.367 31.663 1.00 75.06 511 LEU A C 1
ATOM 4101 O O . LEU A 1 511 ? 2.419 -10.038 30.630 1.00 75.06 511 LEU A O 1
ATOM 4105 N N . PRO A 1 512 ? 3.384 -8.503 31.963 1.00 74.00 512 PRO A N 1
ATOM 4106 C CA . PRO A 1 512 ? 4.622 -8.418 31.191 1.00 74.00 512 PRO A CA 1
ATOM 4107 C C . PRO A 1 512 ? 5.430 -9.719 31.295 1.00 74.00 512 PRO A C 1
ATOM 4109 O O . PRO A 1 512 ? 5.835 -10.121 32.386 1.00 74.00 512 PRO A O 1
ATOM 4112 N N . ILE A 1 513 ? 5.680 -10.350 30.148 1.00 71.56 513 ILE A N 1
ATOM 4113 C CA . ILE A 1 513 ? 6.389 -11.632 29.999 1.00 71.56 513 ILE A CA 1
ATOM 4114 C C . ILE A 1 513 ? 7.487 -11.513 28.934 1.00 71.56 513 ILE A C 1
ATOM 4116 O O . ILE A 1 513 ? 7.412 -10.660 28.049 1.00 71.56 513 ILE A O 1
ATOM 4120 N N . GLN A 1 514 ? 8.519 -12.354 29.002 1.00 69.25 514 GLN A N 1
ATOM 4121 C CA . GLN A 1 514 ? 9.651 -12.327 28.067 1.00 69.25 514 GLN A CA 1
ATOM 4122 C C . GLN A 1 514 ? 9.313 -12.966 26.717 1.00 69.25 514 GLN A C 1
ATOM 4124 O O . GLN A 1 514 ? 9.838 -12.539 25.688 1.00 69.25 514 GLN A O 1
ATOM 4129 N N . HIS A 1 515 ? 8.437 -13.975 26.701 1.00 72.19 515 HIS A N 1
ATOM 4130 C CA . HIS A 1 515 ? 7.892 -14.550 25.471 1.00 72.19 515 HIS A CA 1
ATOM 4131 C C . HIS A 1 515 ? 6.493 -15.135 25.685 1.00 72.19 515 HIS A C 1
ATOM 4133 O O . HIS A 1 515 ? 6.184 -15.641 26.760 1.00 72.19 515 HIS A O 1
ATOM 4139 N N . VAL A 1 516 ? 5.663 -15.164 24.636 1.00 70.19 516 VAL A N 1
ATOM 4140 C CA . VAL A 1 516 ? 4.256 -15.621 24.715 1.00 70.19 516 VAL A CA 1
ATOM 4141 C C . VAL A 1 516 ? 4.075 -17.029 25.297 1.00 70.19 516 VAL A C 1
ATOM 4143 O O . VAL A 1 516 ? 3.062 -17.294 25.927 1.00 70.19 516 VAL A O 1
ATOM 4146 N N . GLY A 1 517 ? 5.074 -17.911 25.171 1.00 71.25 517 GLY A N 1
ATOM 4147 C CA . GLY A 1 517 ? 5.069 -19.243 25.792 1.00 71.25 517 GLY A CA 1
ATOM 4148 C C . GLY A 1 517 ? 5.244 -19.275 27.321 1.00 71.25 517 GLY A C 1
ATOM 4149 O O . GLY A 1 517 ? 5.262 -20.364 27.883 1.00 71.25 517 GLY A O 1
ATOM 4150 N N . GLU A 1 518 ? 5.412 -18.128 27.992 1.00 78.38 518 GLU A N 1
ATOM 4151 C CA . GLU A 1 518 ? 5.316 -18.026 29.461 1.00 78.38 518 GLU A CA 1
ATOM 4152 C C . GLU A 1 518 ? 3.869 -17.799 29.927 1.00 78.38 518 GLU A C 1
ATOM 4154 O O . GLU A 1 518 ? 3.571 -18.042 31.093 1.00 78.38 518 GLU A O 1
ATOM 4159 N N . ALA A 1 519 ? 2.978 -17.344 29.034 1.00 77.12 519 ALA A N 1
ATOM 4160 C CA . ALA A 1 519 ? 1.616 -16.958 29.382 1.00 77.12 519 ALA A CA 1
ATOM 4161 C C . ALA A 1 519 ? 0.770 -18.151 29.845 1.00 77.12 519 ALA A C 1
ATOM 4163 O O . ALA A 1 519 ? 0.739 -19.213 29.217 1.00 77.12 519 ALA A O 1
ATOM 4164 N N . SER A 1 520 ? -0.001 -17.932 30.902 1.00 80.19 520 SER A N 1
ATOM 4165 C CA . SER A 1 520 ? -0.992 -18.858 31.426 1.00 80.19 520 SER A CA 1
ATOM 4166 C C . SER A 1 520 ? -2.358 -18.187 31.477 1.00 80.19 520 SER A C 1
ATOM 4168 O O . SER A 1 520 ? -2.506 -17.052 31.920 1.00 80.19 520 SER A O 1
ATOM 4170 N N . LEU A 1 521 ? -3.412 -18.931 31.134 1.00 78.88 521 LEU A N 1
ATOM 4171 C CA . LEU A 1 521 ? -4.793 -18.482 31.359 1.00 78.88 521 LEU A CA 1
ATOM 4172 C C . LEU A 1 521 ? -5.052 -18.149 32.847 1.00 78.88 521 LEU A C 1
ATOM 4174 O O . LEU A 1 521 ? -5.943 -17.369 33.165 1.00 78.88 521 LEU A O 1
ATOM 4178 N N . GLY A 1 522 ? -4.276 -18.730 33.770 1.00 82.62 522 GLY A N 1
ATOM 4179 C CA . GLY A 1 522 ? -4.353 -18.443 35.204 1.00 82.62 522 GLY A CA 1
ATOM 4180 C C . GLY A 1 522 ? -3.686 -17.139 35.662 1.00 82.62 522 GLY A C 1
ATOM 4181 O O . GLY A 1 522 ? -3.804 -16.830 36.846 1.00 82.62 522 GLY A O 1
ATOM 4182 N N . ASP A 1 523 ? -2.999 -16.407 34.782 1.00 87.06 523 ASP A N 1
ATOM 4183 C CA . ASP A 1 523 ? -2.277 -15.177 35.132 1.00 87.06 523 ASP A CA 1
ATOM 4184 C C . ASP A 1 523 ? -3.223 -14.018 35.476 1.00 87.06 523 ASP A C 1
ATOM 4186 O O . ASP A 1 523 ? -4.351 -13.945 34.986 1.00 87.06 523 ASP A O 1
ATOM 4190 N N . ASP A 1 524 ? -2.760 -13.093 36.320 1.00 88.31 524 ASP A N 1
ATOM 4191 C CA . ASP A 1 524 ? -3.548 -11.938 36.761 1.00 88.31 524 ASP A CA 1
ATOM 4192 C C . ASP A 1 524 ? -3.886 -10.997 35.594 1.00 88.31 524 ASP A C 1
ATOM 4194 O O . ASP A 1 524 ? -3.005 -10.488 34.899 1.00 88.31 524 ASP A O 1
ATOM 4198 N N . LEU A 1 525 ? -5.180 -10.714 35.420 1.00 88.94 525 LEU A N 1
ATOM 4199 C CA . LEU A 1 525 ? -5.685 -9.818 34.381 1.00 88.94 525 LEU A CA 1
ATOM 4200 C C . LEU A 1 525 ? -5.826 -8.394 34.929 1.00 88.94 525 LEU A C 1
ATOM 4202 O O . LEU A 1 525 ? -6.279 -8.194 36.060 1.00 88.94 525 LEU A O 1
ATOM 4206 N N . SER A 1 526 ? -5.493 -7.396 34.112 1.00 89.94 526 SER A N 1
ATOM 4207 C CA . SER A 1 526 ? -5.744 -5.983 34.407 1.00 89.94 526 SER A CA 1
ATOM 4208 C C . SER A 1 526 ? -6.754 -5.380 33.423 1.00 89.94 526 SER A C 1
ATOM 4210 O O . SER A 1 526 ? -6.714 -5.687 32.236 1.00 89.94 526 SER A O 1
ATOM 4212 N N . LEU A 1 527 ? -7.659 -4.518 33.895 1.00 92.12 527 LEU A N 1
ATOM 4213 C CA . LEU A 1 527 ? -8.606 -3.758 33.066 1.00 92.12 527 LEU A CA 1
ATOM 4214 C C . LEU A 1 527 ? -8.415 -2.252 33.292 1.00 92.12 527 LEU A C 1
ATOM 4216 O O . LEU A 1 527 ? -8.652 -1.759 34.397 1.00 92.12 527 LEU A O 1
ATOM 4220 N N . LEU A 1 528 ? -8.045 -1.517 32.244 1.00 92.56 528 LEU A N 1
ATOM 4221 C CA . LEU A 1 528 ? -8.062 -0.050 32.223 1.00 92.56 528 LEU A CA 1
ATOM 4222 C C . LEU A 1 528 ? -9.430 0.426 31.716 1.00 92.56 528 LEU A C 1
ATOM 4224 O O . LEU A 1 528 ? -9.883 -0.016 30.663 1.00 92.56 528 LEU A O 1
ATOM 4228 N N . VAL A 1 529 ? -10.104 1.305 32.459 1.00 94.88 529 VAL A N 1
ATOM 4229 C CA . VAL A 1 529 ? -11.484 1.747 32.183 1.00 94.88 529 VAL A CA 1
ATOM 4230 C C . VAL A 1 529 ? -11.517 3.257 31.952 1.00 94.88 529 VAL A C 1
ATOM 4232 O O . VAL A 1 529 ? -11.257 4.029 32.874 1.00 94.88 529 VAL A O 1
ATOM 4235 N N . ALA A 1 530 ? -11.898 3.683 30.748 1.00 95.38 530 ALA A N 1
ATOM 4236 C CA . ALA A 1 530 ? -12.212 5.074 30.430 1.00 95.38 530 ALA A CA 1
ATOM 4237 C C . ALA A 1 530 ? -13.724 5.220 30.233 1.00 95.38 530 ALA A C 1
ATOM 4239 O O . ALA A 1 530 ? -14.278 4.731 29.248 1.00 95.38 530 ALA A O 1
ATOM 4240 N N . LEU A 1 531 ? -14.400 5.890 31.165 1.00 94.00 531 LEU A N 1
ATOM 4241 C CA . LEU A 1 531 ? -15.843 6.131 31.083 1.00 94.00 531 LEU A CA 1
ATOM 4242 C C . LEU A 1 531 ? -16.172 7.199 30.022 1.00 94.00 531 LEU A C 1
ATOM 4244 O O . LEU A 1 531 ? -15.365 8.089 29.749 1.00 94.00 531 LEU A O 1
ATOM 4248 N N . ASP A 1 532 ? -17.346 7.093 29.403 1.00 91.69 532 ASP A N 1
ATOM 4249 C CA . ASP A 1 532 ? -17.901 8.111 28.510 1.00 91.69 532 ASP A CA 1
ATOM 4250 C C . ASP A 1 532 ? -18.686 9.200 29.272 1.00 91.69 532 ASP A C 1
ATOM 4252 O O . ASP A 1 532 ? -18.805 9.187 30.499 1.00 91.69 532 ASP A O 1
ATOM 4256 N N . GLU A 1 533 ? -19.268 10.139 28.522 1.00 89.69 533 GLU A N 1
ATOM 4257 C CA . GLU A 1 533 ? -20.131 11.214 29.036 1.00 89.69 533 GLU A CA 1
ATOM 4258 C C . GLU A 1 533 ? -21.414 10.718 29.737 1.00 89.69 533 GLU A C 1
ATOM 4260 O O . GLU A 1 533 ? -22.044 11.474 30.475 1.00 89.69 533 GLU A O 1
ATOM 4265 N N . ASN A 1 534 ? -21.785 9.447 29.544 1.00 90.38 534 ASN A N 1
ATOM 4266 C CA . ASN A 1 534 ? -22.933 8.785 30.165 1.00 90.38 534 ASN A CA 1
ATOM 4267 C C . ASN A 1 534 ? -22.530 7.914 31.372 1.00 90.38 534 ASN A C 1
ATOM 4269 O O . ASN A 1 534 ? -23.384 7.237 31.950 1.00 90.38 534 ASN A O 1
ATOM 4273 N N . GLY A 1 535 ? -21.246 7.897 31.752 1.00 91.12 535 GLY A N 1
ATOM 4274 C CA . GLY A 1 535 ? -20.727 7.051 32.825 1.00 91.12 535 GLY A CA 1
ATOM 4275 C C . GLY A 1 535 ? -20.672 5.565 32.460 1.00 91.12 535 GLY A C 1
ATOM 4276 O O . GLY A 1 535 ? -20.881 4.719 33.329 1.00 91.12 535 GLY A O 1
ATOM 4277 N N . LYS A 1 536 ? -20.421 5.221 31.194 1.00 94.56 536 LYS A N 1
ATOM 4278 C CA . LYS A 1 536 ? -20.336 3.837 30.704 1.00 94.56 536 LYS A CA 1
ATOM 4279 C C . LYS A 1 536 ? -19.010 3.528 30.023 1.00 94.56 536 LYS A C 1
ATOM 4281 O O . LYS A 1 536 ? -18.347 4.418 29.501 1.00 94.56 536 LYS A O 1
ATOM 4286 N N . ALA A 1 537 ? -18.644 2.248 29.989 1.00 94.94 537 ALA A N 1
ATOM 4287 C CA . ALA A 1 537 ? -17.596 1.737 29.108 1.00 94.94 537 ALA A CA 1
ATOM 4288 C C . ALA A 1 537 ? -17.821 0.261 28.746 1.00 94.94 537 ALA A C 1
ATOM 4290 O O . ALA A 1 537 ? -18.359 -0.501 29.549 1.00 94.94 537 ALA A O 1
ATOM 4291 N N . GLU A 1 538 ? -17.367 -0.159 27.565 1.00 92.88 538 GLU A N 1
ATOM 4292 C CA . GLU A 1 538 ? -17.406 -1.556 27.108 1.00 92.88 538 GLU A CA 1
ATOM 4293 C C . GLU A 1 538 ? -16.024 -2.028 26.635 1.00 92.88 538 GLU A C 1
ATOM 4295 O O . GLU A 1 538 ? -15.226 -1.248 26.114 1.00 92.88 538 GLU A O 1
ATOM 4300 N N . GLY A 1 539 ? -15.733 -3.320 26.785 1.00 87.06 539 GLY A N 1
ATOM 4301 C CA . GLY A 1 539 ? -14.504 -3.924 26.265 1.00 87.06 539 GLY A CA 1
ATOM 4302 C C . GLY A 1 539 ? -14.616 -5.425 26.055 1.00 87.06 539 GLY A C 1
ATOM 4303 O O . GLY A 1 539 ? -15.549 -6.077 26.529 1.00 87.06 539 GLY A O 1
ATOM 4304 N N . VAL A 1 540 ? -13.659 -5.981 25.315 1.00 84.75 540 VAL A N 1
ATOM 4305 C CA . VAL A 1 540 ? -13.683 -7.378 24.868 1.00 84.75 540 VAL A CA 1
ATOM 4306 C C . VAL A 1 540 ? -12.308 -8.010 25.051 1.00 84.75 540 VAL A C 1
ATOM 4308 O O . VAL A 1 540 ? -11.305 -7.429 24.649 1.00 84.75 540 VAL A O 1
ATOM 4311 N N . LEU A 1 541 ? -12.281 -9.213 25.622 1.00 85.75 541 LEU A N 1
ATOM 4312 C CA . LEU A 1 541 ? -11.101 -10.071 25.735 1.00 85.75 541 LEU A CA 1
ATOM 4313 C C . LEU A 1 541 ? -11.376 -11.395 25.012 1.00 85.75 541 LEU A C 1
ATOM 4315 O O . LEU A 1 541 ? -12.444 -11.980 25.193 1.00 85.75 541 LEU A O 1
ATOM 4319 N N . PHE A 1 542 ? -10.424 -11.868 24.212 1.00 84.75 542 PHE A N 1
ATOM 4320 C CA . PHE A 1 542 ? -10.452 -13.185 23.573 1.00 84.75 542 PHE A CA 1
ATOM 4321 C C . PHE A 1 542 ? -9.270 -14.016 24.065 1.00 84.75 542 PHE A C 1
ATOM 4323 O O . PHE A 1 542 ? -8.158 -13.504 24.156 1.00 84.75 542 PHE A O 1
ATOM 4330 N N . GLU A 1 543 ? -9.518 -15.291 24.347 1.00 84.56 543 GLU A N 1
ATOM 4331 C CA . GLU A 1 543 ? -8.540 -16.250 24.856 1.00 84.56 543 GLU A CA 1
ATOM 4332 C C . GLU A 1 543 ? -8.781 -17.610 24.183 1.00 84.56 543 GLU A C 1
ATOM 4334 O O . GLU A 1 543 ? -9.917 -18.085 24.139 1.00 84.56 543 GLU A O 1
ATOM 4339 N N . ASP A 1 544 ? -7.744 -18.265 23.668 1.00 83.31 544 ASP A N 1
ATOM 4340 C CA . ASP A 1 544 ? -7.809 -19.652 23.188 1.00 83.31 544 ASP A CA 1
ATOM 4341 C C . ASP A 1 544 ? -6.532 -20.426 23.570 1.00 83.31 544 ASP A C 1
ATOM 4343 O O . ASP A 1 544 ? -5.949 -20.161 24.622 1.00 83.31 544 ASP A O 1
ATOM 4347 N N . ALA A 1 545 ? -6.120 -21.421 22.780 1.00 77.94 545 ALA A N 1
ATOM 4348 C CA . ALA A 1 545 ? -4.880 -22.163 23.015 1.00 77.94 545 ALA A CA 1
ATOM 4349 C C . ALA A 1 545 ? -3.603 -21.354 22.699 1.00 77.94 545 ALA A C 1
ATOM 4351 O O . ALA A 1 545 ? -2.514 -21.764 23.091 1.00 77.94 545 ALA A O 1
ATOM 4352 N N . GLY A 1 546 ? -3.715 -20.236 21.972 1.00 69.25 546 GLY A N 1
ATOM 4353 C CA . GLY A 1 546 ? -2.584 -19.495 21.410 1.00 69.25 546 GLY A CA 1
ATOM 4354 C C . GLY A 1 546 ? -2.012 -20.105 20.123 1.00 69.25 546 GLY A C 1
ATOM 4355 O O . GLY A 1 546 ? -1.302 -19.409 19.395 1.00 69.25 546 GLY A O 1
ATOM 4356 N N . ASP A 1 547 ? -2.337 -21.364 19.805 1.00 70.06 547 ASP A N 1
ATOM 4357 C CA . ASP A 1 547 ? -1.897 -22.061 18.597 1.00 70.06 547 ASP A CA 1
ATOM 4358 C C . ASP A 1 547 ? -2.992 -22.915 17.915 1.00 70.06 547 ASP A C 1
ATOM 4360 O O . ASP A 1 547 ? -4.082 -23.178 18.433 1.00 70.06 547 ASP A O 1
ATOM 4364 N N . GLY A 1 548 ? -2.703 -23.336 16.679 1.00 67.00 548 GLY A N 1
ATOM 4365 C CA . GLY A 1 548 ? -3.565 -24.224 15.899 1.00 67.00 548 GLY A CA 1
ATOM 4366 C C . GLY A 1 548 ? -4.885 -23.599 15.421 1.00 67.00 548 GLY A C 1
ATOM 4367 O O . GLY A 1 548 ? -4.942 -22.451 14.988 1.00 67.00 548 GLY A O 1
ATOM 4368 N N . TYR A 1 549 ? -5.947 -24.413 15.417 1.00 71.19 549 TYR A N 1
ATOM 4369 C CA . TYR A 1 549 ? -7.260 -24.074 14.840 1.00 71.19 549 TYR A CA 1
ATOM 4370 C C . TYR A 1 549 ? -8.444 -24.434 15.760 1.00 71.19 549 TYR A C 1
ATOM 4372 O O . TYR A 1 549 ? -9.578 -24.542 15.285 1.00 71.19 549 TYR A O 1
ATOM 4380 N N . GLY A 1 550 ? -8.213 -24.650 17.063 1.00 69.69 550 GLY A N 1
ATOM 4381 C CA . GLY A 1 550 ? -9.247 -25.100 18.016 1.00 69.69 550 GLY A CA 1
ATOM 4382 C C . GLY A 1 550 ? -10.483 -24.194 18.045 1.00 69.69 550 GLY A C 1
ATOM 4383 O O . GLY A 1 550 ? -11.620 -24.673 18.018 1.00 69.69 550 GLY A O 1
ATOM 4384 N N . PHE A 1 551 ? -10.273 -22.880 17.932 1.00 72.38 551 PHE A N 1
ATOM 4385 C CA . PHE A 1 551 ? -11.337 -21.880 17.850 1.00 72.38 551 PHE A CA 1
ATOM 4386 C C . PHE A 1 551 ? -12.398 -22.175 16.768 1.00 72.38 551 PHE A C 1
ATOM 4388 O O . PHE A 1 551 ? -13.561 -21.808 16.939 1.00 72.38 551 PHE A O 1
ATOM 4395 N N . THR A 1 552 ? -12.036 -22.855 15.666 1.00 70.75 552 THR A N 1
ATOM 4396 C CA . THR A 1 552 ? -12.969 -23.198 14.570 1.00 70.75 552 THR A CA 1
ATOM 4397 C C . THR A 1 552 ? -14.048 -24.191 15.000 1.00 70.75 552 THR A C 1
ATOM 4399 O O . THR A 1 552 ? -15.128 -24.218 14.412 1.00 70.75 552 THR A O 1
ATOM 4402 N N . GLN A 1 553 ? -13.770 -24.980 16.040 1.00 77.44 553 GLN A N 1
ATOM 4403 C CA . GLN A 1 553 ? -14.674 -25.973 16.626 1.00 77.44 553 GLN A CA 1
ATOM 4404 C C . GLN A 1 553 ? -15.439 -25.409 17.837 1.00 77.44 553 GLN A C 1
ATOM 4406 O O . GLN A 1 553 ? -16.342 -26.060 18.357 1.00 77.44 553 GLN A O 1
ATOM 4411 N N . GLY A 1 554 ? -15.124 -24.171 18.241 1.00 79.62 554 GLY A N 1
ATOM 4412 C CA . GLY A 1 554 ? -15.679 -23.495 19.413 1.00 79.62 554 GLY A CA 1
ATOM 4413 C C . GLY A 1 554 ? -14.692 -23.329 20.570 1.00 79.62 554 GLY A C 1
ATOM 4414 O O . GLY A 1 554 ? -15.051 -22.673 21.546 1.00 79.62 554 GLY A O 1
ATOM 4415 N N . ASP A 1 555 ? -13.472 -23.866 20.464 1.00 85.56 555 ASP A N 1
ATOM 4416 C CA . ASP A 1 555 ? -12.508 -23.940 21.571 1.00 85.56 555 ASP A CA 1
ATOM 4417 C C . ASP A 1 555 ? -11.735 -22.629 21.762 1.00 85.56 555 ASP A C 1
ATOM 4419 O O . ASP A 1 555 ? -10.554 -22.506 21.451 1.00 85.56 555 ASP A O 1
ATOM 4423 N N . TYR A 1 556 ? -12.472 -21.638 22.259 1.00 86.62 556 TYR A N 1
ATOM 4424 C CA . TYR A 1 556 ? -12.038 -20.309 22.680 1.00 86.62 556 TYR A CA 1
ATOM 4425 C C . TYR A 1 556 ? -12.937 -19.808 23.826 1.00 86.62 556 TYR A C 1
ATOM 4427 O O . TYR A 1 556 ? -13.964 -20.421 24.134 1.00 86.62 556 TYR A O 1
ATOM 4435 N N . LEU A 1 557 ? -12.573 -18.683 24.437 1.00 87.25 557 LEU A N 1
ATOM 4436 C CA . LEU A 1 557 ? -13.370 -17.892 25.369 1.00 87.25 557 LEU A CA 1
ATOM 4437 C C . LEU A 1 557 ? -13.345 -16.428 24.914 1.00 87.25 557 LEU A C 1
ATOM 4439 O O . LEU A 1 557 ? -12.298 -15.794 24.869 1.00 87.25 557 LEU A O 1
ATOM 4443 N N . LEU A 1 558 ? -14.512 -15.879 24.588 1.00 88.19 558 LEU A N 1
ATOM 4444 C CA . LEU A 1 558 ? -14.695 -14.470 24.244 1.00 88.19 558 LEU A CA 1
ATOM 4445 C C . LEU A 1 558 ? -15.521 -13.804 25.346 1.00 88.19 558 LEU A C 1
ATOM 4447 O O . LEU A 1 558 ? -16.704 -14.108 25.503 1.00 88.19 558 LEU A O 1
ATOM 4451 N N . THR A 1 559 ? -14.902 -12.914 26.117 1.00 88.88 559 THR A N 1
ATOM 4452 C CA . THR A 1 559 ? -15.501 -12.208 27.256 1.00 88.88 559 THR A CA 1
ATOM 4453 C C . THR A 1 559 ? -15.857 -10.777 26.882 1.00 88.88 559 THR A C 1
ATOM 4455 O O . THR A 1 559 ? -15.012 -10.043 26.378 1.00 88.88 559 THR A O 1
ATOM 4458 N N . TYR A 1 560 ? -17.084 -10.360 27.196 1.00 90.31 560 TYR A N 1
ATOM 4459 C CA . TYR A 1 560 ? -17.530 -8.973 27.073 1.00 90.31 560 TYR A CA 1
ATOM 4460 C C . TYR A 1 560 ? -17.632 -8.348 28.465 1.00 90.31 560 TYR A C 1
ATOM 4462 O O . TYR A 1 560 ? -18.450 -8.796 29.271 1.00 90.31 560 TYR A O 1
ATOM 4470 N N . TYR A 1 561 ? -16.822 -7.329 28.743 1.00 94.00 561 TYR A N 1
ATOM 4471 C CA . TYR A 1 561 ? -16.871 -6.539 29.973 1.00 94.00 561 TYR A CA 1
ATOM 4472 C C . TYR A 1 561 ? -17.688 -5.262 29.757 1.00 94.00 561 TYR A C 1
ATOM 4474 O O . TYR A 1 561 ? -17.618 -4.644 28.695 1.00 94.00 561 TYR A O 1
ATOM 4482 N N . VAL A 1 562 ? -18.429 -4.852 30.785 1.00 96.19 562 VAL A N 1
ATOM 4483 C CA . VAL A 1 562 ? -19.150 -3.576 30.834 1.00 96.19 562 VAL A CA 1
ATOM 4484 C C . VAL A 1 562 ? -18.902 -2.887 32.175 1.00 96.19 562 VAL A C 1
ATOM 4486 O O . VAL A 1 562 ? -18.858 -3.542 33.221 1.00 96.19 562 VAL A O 1
ATOM 4489 N N . ALA A 1 563 ? -18.750 -1.568 32.132 1.00 96.25 563 ALA A N 1
ATOM 4490 C CA . ALA A 1 563 ? -18.703 -0.680 33.282 1.00 96.25 563 ALA A CA 1
ATOM 4491 C C . ALA A 1 563 ? -19.873 0.309 33.211 1.00 96.25 563 ALA A C 1
ATOM 4493 O O . ALA A 1 563 ? -20.151 0.863 32.148 1.00 96.25 563 ALA A O 1
ATOM 4494 N N . GLU A 1 564 ? -20.542 0.547 34.338 1.00 95.12 564 GLU A N 1
ATOM 4495 C CA . GLU A 1 564 ? -21.630 1.525 34.457 1.00 95.12 564 GLU A CA 1
ATOM 4496 C C . GLU A 1 564 ? -21.565 2.265 35.796 1.00 95.12 564 GLU A C 1
ATOM 4498 O O . GLU A 1 564 ? -21.438 1.634 36.849 1.00 95.12 564 GLU A O 1
ATOM 4503 N N . VAL A 1 565 ? -21.709 3.590 35.765 1.00 91.75 565 VAL A N 1
ATOM 4504 C CA . VAL A 1 565 ? -21.892 4.442 36.946 1.00 91.75 565 VAL A CA 1
ATOM 4505 C C . VAL A 1 565 ? -23.359 4.434 37.372 1.00 91.75 565 VAL A C 1
ATOM 4507 O O . VAL A 1 565 ? -24.248 4.843 36.629 1.00 91.75 565 VAL A O 1
ATOM 4510 N N . HIS A 1 566 ? -23.600 4.038 38.618 1.00 88.25 566 HIS A N 1
ATOM 4511 C CA . HIS A 1 566 ? -24.892 4.101 39.292 1.00 88.25 566 HIS A CA 1
ATOM 4512 C C . HIS A 1 566 ? -24.771 5.040 40.501 1.00 88.25 566 HIS A C 1
ATOM 4514 O O . HIS A 1 566 ? -24.209 4.693 41.542 1.00 88.25 566 HIS A O 1
ATOM 4520 N N . SER A 1 567 ? -25.278 6.267 40.349 1.00 84.50 567 SER A N 1
ATOM 4521 C CA . SER A 1 567 ? -25.097 7.391 41.287 1.00 84.50 567 SER A CA 1
ATOM 4522 C C . SER A 1 567 ? -23.621 7.758 41.513 1.00 84.50 567 SER A C 1
ATOM 4524 O O . SER A 1 567 ? -23.062 8.507 40.722 1.00 84.50 567 SER A O 1
ATOM 4526 N N . SER A 1 568 ? -22.983 7.243 42.569 1.00 84.81 568 SER A N 1
ATOM 4527 C CA . SER A 1 568 ? -21.558 7.457 42.881 1.00 84.81 568 SER A CA 1
ATOM 4528 C C . SER A 1 568 ? -20.761 6.149 42.926 1.00 84.81 568 SER A C 1
ATOM 4530 O O . SER A 1 568 ? -19.652 6.123 43.461 1.00 84.81 568 SER A O 1
ATOM 4532 N N . VAL A 1 569 ? -21.336 5.049 42.426 1.00 91.00 569 VAL A N 1
ATOM 4533 C CA . VAL A 1 569 ? -20.711 3.723 42.418 1.00 91.00 569 VAL A CA 1
ATOM 4534 C C . VAL A 1 569 ? -20.579 3.224 40.985 1.00 91.00 569 VAL A C 1
ATOM 4536 O O . VAL A 1 569 ? -21.584 3.073 40.298 1.00 91.00 569 VAL A O 1
ATOM 4539 N N . VAL A 1 570 ? -19.362 2.923 40.534 1.00 93.56 570 VAL A N 1
ATOM 4540 C CA . VAL A 1 570 ? -19.145 2.210 39.267 1.00 93.56 570 VAL A CA 1
ATOM 4541 C C . VAL A 1 570 ? -19.239 0.713 39.530 1.00 93.56 570 VAL A C 1
ATOM 4543 O O . VAL A 1 570 ? -18.560 0.198 40.417 1.00 93.56 570 VAL A O 1
ATOM 4546 N N . SER A 1 571 ? -20.063 0.004 38.769 1.00 94.75 571 SER A N 1
ATOM 4547 C CA . SER A 1 571 ? -20.019 -1.458 38.674 1.00 94.75 571 SER A CA 1
ATOM 4548 C C . SER A 1 571 ? -19.253 -1.875 37.427 1.00 94.75 571 SER A C 1
ATOM 4550 O O . SER A 1 571 ? -19.556 -1.358 36.353 1.00 94.75 571 SER A O 1
ATOM 4552 N N . VAL A 1 572 ? -18.331 -2.831 37.547 1.00 95.56 572 VAL A N 1
ATOM 4553 C CA . VAL A 1 572 ? -17.639 -3.475 36.418 1.00 95.56 572 VAL A CA 1
ATOM 4554 C C . VAL A 1 572 ? -17.907 -4.978 36.469 1.00 95.56 572 VAL A C 1
ATOM 4556 O O . VAL A 1 572 ? -17.702 -5.607 37.507 1.00 95.56 572 VAL A O 1
ATOM 4559 N N . LYS A 1 573 ? -18.400 -5.557 35.368 1.00 94.75 573 LYS A N 1
ATOM 4560 C CA . LYS A 1 573 ? -18.828 -6.967 35.298 1.00 94.75 573 LYS A CA 1
ATOM 4561 C C . LYS A 1 573 ? -18.732 -7.552 33.891 1.00 94.75 573 LYS A C 1
ATOM 4563 O O . LYS A 1 573 ? -18.620 -6.831 32.902 1.00 94.75 573 LYS A O 1
ATOM 4568 N N . VAL A 1 574 ? -18.833 -8.878 33.802 1.00 95.19 574 VAL A N 1
ATOM 4569 C CA . VAL A 1 574 ? -19.021 -9.594 32.533 1.00 95.19 574 VAL A CA 1
ATOM 4570 C C . VAL A 1 574 ? -20.487 -9.497 32.096 1.00 95.19 574 VAL A C 1
ATOM 4572 O O . VAL A 1 574 ? -21.384 -9.910 32.826 1.00 95.19 574 VAL A O 1
ATOM 4575 N N . LEU A 1 575 ? -20.726 -8.984 30.888 1.00 92.62 575 LEU A N 1
ATOM 4576 C CA . LEU A 1 575 ? -22.048 -8.892 30.260 1.00 92.62 575 LEU A CA 1
ATOM 4577 C C . LEU A 1 575 ? -22.476 -10.224 29.620 1.00 92.62 575 LEU A C 1
ATOM 4579 O O . LEU A 1 575 ? -23.624 -10.641 29.754 1.00 92.62 575 LEU A O 1
ATOM 4583 N N . LYS A 1 576 ? -21.557 -10.882 28.901 1.00 91.81 576 LYS A N 1
ATOM 4584 C CA . LYS A 1 576 ? -21.758 -12.199 28.271 1.00 91.81 576 LYS A CA 1
ATOM 4585 C C . LYS A 1 576 ? -20.426 -12.881 27.931 1.00 91.81 576 LYS A C 1
ATOM 4587 O O . LYS A 1 576 ? -19.376 -12.237 27.902 1.00 91.81 576 LYS A O 1
ATOM 4592 N N . THR A 1 577 ? -20.499 -14.170 27.601 1.00 91.62 577 THR A N 1
ATOM 4593 C CA . THR A 1 577 ? -19.388 -14.971 27.063 1.00 91.62 577 THR A CA 1
ATOM 4594 C C . THR A 1 577 ? -19.811 -15.775 25.832 1.00 91.62 577 THR A C 1
ATOM 4596 O O . THR A 1 577 ? -20.949 -16.238 25.771 1.00 91.62 577 THR A O 1
ATOM 4599 N N . GLU A 1 578 ? -18.894 -15.997 24.889 1.00 89.19 578 GLU A N 1
ATOM 4600 C CA . GLU A 1 578 ? -19.038 -16.941 23.764 1.00 89.19 578 GLU A CA 1
ATOM 4601 C C . GLU A 1 578 ? -17.848 -17.925 23.740 1.00 89.19 578 GLU A C 1
ATOM 4603 O O . GLU A 1 578 ? -16.761 -17.573 24.197 1.00 89.19 578 GLU A O 1
ATOM 4608 N N . GLY A 1 579 ? -18.051 -19.139 23.209 1.00 87.69 579 GLY A N 1
ATOM 4609 C CA . GLY A 1 579 ? -17.033 -20.204 23.132 1.00 87.69 579 GLY A CA 1
ATOM 4610 C C . GLY A 1 579 ? -17.213 -21.353 24.144 1.00 87.69 579 GLY A C 1
ATOM 4611 O O . GLY A 1 579 ? -18.135 -21.330 24.962 1.00 87.69 579 GLY A O 1
ATOM 4612 N N . SER A 1 580 ? -16.381 -22.397 24.042 1.00 89.12 580 SER A N 1
ATOM 4613 C CA . SER A 1 580 ? -16.417 -23.617 24.876 1.00 89.12 580 SER A CA 1
ATOM 4614 C C . SER A 1 580 ? -15.425 -23.596 26.052 1.00 89.12 580 SER A C 1
ATOM 4616 O O . SER A 1 580 ? -15.587 -24.357 27.015 1.00 89.12 580 SER A O 1
ATOM 4618 N N . LEU A 1 581 ? -14.391 -22.749 25.980 1.00 86.75 581 LEU A N 1
ATOM 4619 C CA . LEU A 1 581 ? -13.269 -22.740 26.916 1.00 86.75 581 LEU A CA 1
ATOM 4620 C C . LEU A 1 581 ? -13.710 -22.163 28.269 1.00 86.75 581 LEU A C 1
ATOM 4622 O O . LEU A 1 581 ? -14.421 -21.161 28.361 1.00 86.75 581 LEU A O 1
ATOM 4626 N N . LYS A 1 582 ? -13.312 -22.829 29.356 1.00 89.62 582 LYS A N 1
ATOM 4627 C CA . LYS A 1 582 ? -13.750 -22.479 30.715 1.00 89.62 582 LYS A CA 1
ATOM 4628 C C . LYS A 1 582 ? -12.968 -21.282 31.249 1.00 89.62 582 LYS A C 1
ATOM 4630 O O . LYS A 1 582 ? -11.743 -21.338 31.275 1.00 89.62 582 LYS A O 1
ATOM 4635 N N . ARG A 1 583 ? -13.674 -20.263 31.763 1.00 89.81 583 ARG A N 1
ATOM 4636 C CA . ARG A 1 583 ? -13.050 -19.104 32.423 1.00 89.81 583 ARG A CA 1
ATOM 4637 C C . ARG A 1 583 ? -12.061 -19.558 33.517 1.00 89.81 583 ARG A C 1
ATOM 4639 O O . ARG A 1 583 ? -12.469 -20.320 34.400 1.00 89.81 583 ARG A O 1
ATOM 4646 N N . PRO A 1 584 ? -10.803 -19.088 33.490 1.00 87.88 584 PRO A N 1
ATOM 4647 C CA . PRO A 1 584 ? -9.835 -19.322 34.557 1.00 87.88 584 PRO A CA 1
ATOM 4648 C C . PRO A 1 584 ? -10.201 -18.525 35.819 1.00 87.88 584 PRO A C 1
ATOM 4650 O O . PRO A 1 584 ? -10.719 -17.414 35.731 1.00 87.88 584 PRO A O 1
ATOM 4653 N N . LYS A 1 585 ? -9.908 -19.059 37.014 1.00 89.50 585 LYS A N 1
ATOM 4654 C CA . LYS A 1 585 ? -10.049 -18.293 38.265 1.00 89.50 585 LYS A CA 1
ATOM 4655 C C . LYS A 1 585 ? -8.722 -17.616 38.618 1.00 89.50 585 LYS A C 1
ATOM 4657 O O . LYS A 1 585 ? -7.877 -18.223 39.269 1.00 89.50 585 LYS A O 1
ATOM 4662 N N . ARG A 1 586 ? -8.593 -16.362 38.185 1.00 91.88 586 ARG A N 1
ATOM 4663 C CA . ARG A 1 586 ? -7.449 -15.448 38.367 1.00 91.88 586 ARG A CA 1
ATOM 4664 C C . ARG A 1 586 ? -7.867 -14.181 39.118 1.00 91.88 586 ARG A C 1
ATOM 4666 O O . ARG A 1 586 ? -9.070 -13.904 39.216 1.00 91.88 586 ARG A O 1
ATOM 4673 N N . ASN A 1 587 ? -6.909 -13.404 39.628 1.00 92.44 587 ASN A N 1
ATOM 4674 C CA . ASN A 1 587 ? -7.231 -12.080 40.162 1.00 92.44 587 ASN A CA 1
ATOM 4675 C C . ASN A 1 587 ? -7.501 -11.102 39.010 1.00 92.44 587 ASN A C 1
ATOM 4677 O O . ASN A 1 587 ? -7.008 -11.270 37.892 1.00 92.44 587 ASN A O 1
ATOM 4681 N N . LEU A 1 588 ? -8.296 -10.076 39.302 1.00 92.19 588 LEU A N 1
ATOM 4682 C CA . LEU A 1 588 ? -8.654 -9.017 38.368 1.00 92.19 588 LEU A CA 1
ATOM 4683 C C . LEU A 1 588 ? -8.297 -7.665 38.990 1.00 92.19 588 LEU A C 1
ATOM 4685 O O . LEU A 1 588 ? -8.957 -7.223 39.932 1.00 92.19 588 LEU A O 1
ATOM 4689 N N . ASN A 1 589 ? -7.249 -7.012 38.492 1.00 92.44 589 ASN A N 1
ATOM 4690 C CA . ASN A 1 589 ? -6.941 -5.625 38.835 1.00 92.44 589 ASN A CA 1
ATOM 4691 C C . ASN A 1 589 ? -7.766 -4.719 37.910 1.00 92.44 589 ASN A C 1
ATOM 4693 O O . ASN A 1 589 ? -7.758 -4.903 36.697 1.00 92.44 589 ASN A O 1
ATOM 4697 N N . ILE A 1 590 ? -8.496 -3.746 38.445 1.00 93.50 590 ILE A N 1
ATOM 4698 C CA . ILE A 1 590 ? -9.300 -2.822 37.632 1.00 93.50 590 ILE A CA 1
ATOM 4699 C C . ILE A 1 590 ? -8.913 -1.398 38.015 1.00 93.50 590 ILE A C 1
ATOM 4701 O O . ILE A 1 590 ? -8.928 -1.065 39.200 1.00 93.50 590 ILE A O 1
ATOM 4705 N N . SER A 1 591 ? -8.583 -0.578 37.019 1.00 94.19 591 SER A N 1
ATOM 4706 C CA . SER A 1 591 ? -8.150 0.814 37.168 1.00 94.19 591 SER A CA 1
ATOM 4707 C C . SER A 1 591 ? -9.033 1.732 36.328 1.00 94.19 591 SER A C 1
ATOM 4709 O O . SER A 1 591 ? -9.083 1.600 35.106 1.00 94.19 591 SER A O 1
ATOM 4711 N N . ILE A 1 592 ? -9.728 2.668 36.973 1.00 94.94 592 ILE A N 1
ATOM 4712 C CA . ILE A 1 592 ? -10.581 3.661 36.309 1.00 94.94 592 ILE A CA 1
ATOM 4713 C C . ILE A 1 592 ? -9.775 4.944 36.110 1.00 94.94 592 ILE A C 1
ATOM 4715 O O . ILE A 1 592 ? -9.242 5.490 37.078 1.00 94.94 592 ILE A O 1
ATOM 4719 N N . LEU A 1 593 ? -9.690 5.413 34.863 1.00 94.31 593 LEU A N 1
ATOM 4720 C CA . LEU A 1 593 ? -9.020 6.661 34.500 1.00 94.31 593 LEU A CA 1
ATOM 4721 C C . LEU A 1 593 ? -9.872 7.866 34.926 1.00 94.31 593 LEU A C 1
ATOM 4723 O O . LEU A 1 593 ? -11.071 7.912 34.649 1.00 94.31 593 LEU A O 1
ATOM 4727 N N . LEU A 1 594 ? -9.242 8.859 35.557 1.00 90.94 594 LEU A N 1
ATOM 4728 C CA . LEU A 1 594 ? -9.882 10.103 36.007 1.00 90.94 594 LEU A CA 1
ATOM 4729 C C . LEU A 1 594 ? -9.501 11.333 35.160 1.00 90.94 594 LEU A C 1
ATOM 4731 O O . LEU A 1 594 ? -10.244 12.310 35.140 1.00 90.94 594 LEU A O 1
ATOM 4735 N N . GLY A 1 595 ? -8.361 11.286 34.462 1.00 86.75 595 GLY A N 1
ATOM 4736 C CA . GLY A 1 595 ? -7.781 12.405 33.705 1.00 86.75 595 GLY A CA 1
ATOM 4737 C C . GLY A 1 595 ? -6.336 12.692 34.128 1.00 86.75 595 GLY A C 1
ATOM 4738 O O . GLY A 1 595 ? -5.926 12.291 35.210 1.00 86.75 595 GLY A O 1
ATOM 4739 N N . GLY A 1 596 ? -5.534 13.336 33.272 1.00 82.00 596 GLY A N 1
ATOM 4740 C CA . GLY A 1 596 ? -4.141 13.703 33.594 1.00 82.00 596 GLY A CA 1
ATOM 4741 C C . GLY A 1 596 ? -3.227 12.539 34.026 1.00 82.00 596 GLY A C 1
ATOM 4742 O O . GLY A 1 596 ? -2.306 12.741 34.812 1.00 82.00 596 GLY A O 1
ATOM 4743 N N . GLY A 1 597 ? -3.512 11.303 33.591 1.00 84.25 597 GLY A N 1
ATOM 4744 C CA . GLY A 1 597 ? -2.845 10.080 34.064 1.00 84.25 597 GLY A CA 1
ATOM 4745 C C . GLY A 1 597 ? -3.360 9.520 35.400 1.00 84.25 597 GLY A C 1
ATOM 4746 O O . GLY A 1 597 ? -3.025 8.391 35.751 1.00 84.25 597 GLY A O 1
ATOM 4747 N N . ALA A 1 598 ? -4.204 10.253 36.134 1.00 91.50 598 ALA A N 1
ATOM 4748 C CA . ALA A 1 598 ? -4.701 9.831 37.438 1.00 91.50 598 ALA A CA 1
ATOM 4749 C C . ALA A 1 598 ? -5.666 8.644 37.322 1.00 91.50 598 ALA A C 1
ATOM 4751 O O . ALA A 1 598 ? -6.552 8.613 36.461 1.00 91.50 598 ALA A O 1
ATOM 4752 N N . MET A 1 599 ? -5.522 7.686 38.240 1.00 92.62 599 MET A N 1
ATOM 4753 C CA . MET A 1 599 ? -6.302 6.451 38.280 1.00 92.62 599 MET A CA 1
ATOM 4754 C C . MET A 1 599 ? -6.756 6.114 39.700 1.00 92.62 599 MET A C 1
ATOM 4756 O O . MET A 1 599 ? -6.044 6.380 40.668 1.00 92.62 599 MET A O 1
ATOM 4760 N N . ILE A 1 600 ? -7.908 5.452 39.815 1.00 92.75 600 ILE A N 1
ATOM 4761 C CA . ILE A 1 600 ? -8.311 4.720 41.025 1.00 92.75 600 ILE A CA 1
ATOM 4762 C C . ILE A 1 600 ? -8.363 3.225 40.723 1.00 92.75 600 ILE A C 1
ATOM 4764 O O . ILE A 1 600 ? -8.945 2.815 39.721 1.00 92.75 600 ILE A O 1
ATOM 4768 N N . SER A 1 601 ? -7.770 2.408 41.595 1.00 92.12 601 SER A N 1
ATOM 4769 C CA . SER A 1 601 ? -7.604 0.970 41.362 1.00 92.12 601 SER A CA 1
ATOM 4770 C C . SER A 1 601 ? -8.211 0.125 42.478 1.00 92.12 601 SER A C 1
ATOM 4772 O O . SER A 1 601 ? -8.129 0.475 43.654 1.00 92.12 601 SER A O 1
ATOM 4774 N N . SER A 1 602 ? -8.779 -1.023 42.113 1.00 91.75 602 SER A N 1
ATOM 4775 C CA . SER A 1 602 ? -9.268 -2.045 43.046 1.00 91.75 602 SER A CA 1
ATOM 4776 C C . SER A 1 602 ? -8.954 -3.452 42.532 1.00 91.75 602 SER A C 1
ATOM 4778 O O . SER A 1 602 ? -8.537 -3.633 41.385 1.00 91.75 602 SER A O 1
ATOM 4780 N N . ARG A 1 603 ? -9.148 -4.457 43.390 1.00 93.38 603 ARG A N 1
ATOM 4781 C CA . ARG A 1 603 ? -8.947 -5.877 43.077 1.00 93.38 603 ARG A CA 1
ATOM 4782 C C . ARG A 1 603 ? -10.241 -6.664 43.234 1.00 93.38 603 ARG A C 1
ATOM 4784 O O . ARG A 1 603 ? -10.960 -6.491 44.215 1.00 93.38 603 ARG A O 1
ATOM 4791 N N . GLY A 1 604 ? -10.482 -7.567 42.295 1.00 92.44 604 GLY A N 1
ATOM 4792 C CA . GLY A 1 604 ? -11.553 -8.556 42.318 1.00 92.44 604 GLY A CA 1
ATOM 4793 C C . GLY A 1 604 ? -11.089 -9.895 41.746 1.00 92.44 604 GLY A C 1
ATOM 4794 O O . GLY A 1 604 ? -9.894 -10.191 41.705 1.00 92.44 604 GLY A O 1
ATOM 4795 N N . VAL A 1 605 ? -12.046 -10.696 41.286 1.00 92.56 605 VAL A N 1
ATOM 4796 C CA . VAL A 1 605 ? -11.831 -12.006 40.656 1.00 92.56 605 VAL A CA 1
ATOM 4797 C C . VAL A 1 605 ? -12.460 -11.979 39.266 1.00 92.56 605 VAL A C 1
ATOM 4799 O O . VAL A 1 605 ? -13.551 -11.433 39.098 1.00 92.56 605 VAL A O 1
ATOM 4802 N N . ASP A 1 606 ? -11.802 -12.569 38.267 1.00 90.69 606 ASP A N 1
ATOM 4803 C CA . ASP A 1 606 ? -12.352 -12.595 36.908 1.00 90.69 606 ASP A CA 1
ATOM 4804 C C . ASP A 1 606 ? -13.692 -13.358 36.848 1.00 90.69 606 ASP A C 1
ATOM 4806 O O . ASP A 1 606 ? -13.801 -14.514 37.262 1.00 90.69 606 ASP A O 1
ATOM 4810 N N . GLY A 1 607 ? -14.720 -12.690 36.317 1.00 87.25 607 GLY A N 1
ATOM 4811 C CA . GLY A 1 607 ? -16.101 -13.171 36.239 1.00 87.25 607 GLY A CA 1
ATOM 4812 C C . GLY A 1 607 ? -17.026 -12.724 37.378 1.00 87.25 607 GLY A C 1
ATOM 4813 O O . GLY A 1 607 ? -18.234 -12.923 37.258 1.00 87.25 607 GLY A O 1
ATOM 4814 N N . GLU A 1 608 ? -16.507 -12.113 38.446 1.00 93.06 608 GLU A N 1
ATOM 4815 C CA . GLU A 1 608 ? -17.307 -11.537 39.541 1.00 93.06 608 GLU A CA 1
ATOM 4816 C C . GLU A 1 608 ? -17.596 -10.033 39.278 1.00 93.06 608 GLU A C 1
ATOM 4818 O O . GLU A 1 608 ? -16.918 -9.391 38.474 1.00 93.06 608 GLU A O 1
ATOM 4823 N N . GLU A 1 609 ? -18.638 -9.464 39.899 1.00 94.00 609 GLU A N 1
ATOM 4824 C CA . GLU A 1 609 ? -18.978 -8.034 39.763 1.00 94.00 609 GLU A CA 1
ATOM 4825 C C . GLU A 1 609 ? -18.216 -7.201 40.806 1.00 94.00 609 GLU A C 1
ATOM 4827 O O . GLU A 1 609 ? -18.294 -7.470 42.006 1.00 94.00 609 GLU A O 1
ATOM 4832 N N . VAL A 1 610 ? -17.472 -6.190 40.348 1.00 93.44 610 VAL A N 1
ATOM 4833 C CA . VAL A 1 610 ? -16.612 -5.341 41.187 1.00 93.44 610 VAL A CA 1
ATOM 4834 C C . VAL A 1 610 ? -17.206 -3.938 41.286 1.00 93.44 610 VAL A C 1
ATOM 4836 O O . VAL A 1 610 ? -17.596 -3.349 40.278 1.00 93.44 610 VAL A O 1
ATOM 4839 N N . HIS A 1 611 ? -17.250 -3.386 42.501 1.00 92.69 611 HIS A N 1
ATOM 4840 C CA . HIS A 1 611 ? -17.805 -2.061 42.778 1.00 92.69 611 HIS A CA 1
ATOM 4841 C C . HIS A 1 611 ? -16.732 -1.055 43.214 1.00 92.69 611 HIS A C 1
ATOM 4843 O O . HIS A 1 611 ? -15.863 -1.367 44.029 1.00 92.69 611 HIS A O 1
ATOM 4849 N N . PHE A 1 612 ? -16.844 0.170 42.704 1.00 89.62 612 PHE A N 1
ATOM 4850 C CA . PHE A 1 612 ? -15.961 1.303 42.974 1.00 89.62 612 PHE A CA 1
ATOM 4851 C C . PHE A 1 612 ? -16.768 2.485 43.488 1.00 89.62 612 PHE A C 1
ATOM 4853 O O . PHE A 1 612 ? -17.641 2.962 42.772 1.00 89.62 612 PHE A O 1
ATOM 4860 N N . THR A 1 613 ? -16.452 3.023 44.664 1.00 89.94 613 THR A N 1
ATOM 4861 C CA . THR A 1 613 ? -16.944 4.356 45.043 1.00 89.94 613 THR A CA 1
ATOM 4862 C C . THR A 1 613 ? -16.116 5.406 44.307 1.00 89.94 613 THR A C 1
ATOM 4864 O O . THR A 1 613 ? -14.898 5.450 44.483 1.00 89.94 613 THR A O 1
ATOM 4867 N N . MET A 1 614 ? -16.756 6.249 43.497 1.00 89.38 614 MET A N 1
ATOM 4868 C CA . MET A 1 614 ? -16.083 7.390 42.873 1.00 89.38 614 MET A CA 1
ATOM 4869 C C . MET A 1 614 ? -15.719 8.437 43.941 1.00 89.38 614 MET A C 1
ATOM 4871 O O . MET A 1 614 ? -16.571 8.744 44.781 1.00 89.38 614 MET A O 1
ATOM 4875 N N . PRO A 1 615 ? -14.497 9.006 43.921 1.00 89.50 615 PRO A N 1
ATOM 4876 C CA . PRO A 1 615 ? -14.153 10.159 44.748 1.00 89.50 615 PRO A CA 1
ATOM 4877 C C . PRO A 1 615 ? -15.018 11.378 44.401 1.00 89.50 615 PRO A C 1
ATOM 4879 O O . PRO A 1 615 ? -15.595 11.463 43.314 1.00 89.50 615 PRO A O 1
ATOM 4882 N N . SER A 1 616 ? -15.083 12.352 45.306 1.00 89.75 616 SER A N 1
ATOM 4883 C CA . SER A 1 616 ? -15.711 13.646 45.020 1.00 89.75 616 SER A CA 1
ATOM 4884 C C . SER A 1 616 ? -14.949 14.419 43.936 1.00 89.75 616 SER A C 1
ATOM 4886 O O . SER A 1 616 ? -13.746 14.235 43.763 1.00 89.75 616 SER A O 1
ATOM 4888 N N . GLU A 1 617 ? -15.615 15.348 43.241 1.00 87.06 617 GLU A N 1
ATOM 4889 C CA . GLU A 1 617 ? -14.989 16.185 42.198 1.00 87.06 617 GLU A CA 1
ATOM 4890 C C . GLU A 1 617 ? -13.732 16.926 42.695 1.00 87.06 617 GLU A C 1
ATOM 4892 O O . GLU A 1 617 ? -12.787 17.132 41.935 1.00 87.06 617 GLU A O 1
ATOM 4897 N N . PHE A 1 618 ? -13.692 17.289 43.982 1.00 90.38 618 PHE A N 1
ATOM 4898 C CA . PHE A 1 618 ? -12.530 17.910 44.620 1.00 90.38 618 PHE A CA 1
ATOM 4899 C C . PHE A 1 618 ? -11.355 16.931 44.771 1.00 90.38 618 PHE A C 1
ATOM 4901 O O . PHE A 1 618 ? -10.219 17.277 44.450 1.00 90.38 618 PHE A O 1
ATOM 4908 N N . GLU A 1 619 ? -11.621 15.700 45.214 1.00 90.12 619 GLU A N 1
ATOM 4909 C CA . GLU A 1 619 ? -10.608 14.643 45.314 1.00 90.12 619 GLU A CA 1
ATOM 4910 C C . GLU A 1 619 ? -10.107 14.229 43.926 1.00 90.12 619 GLU A C 1
ATOM 4912 O O . GLU A 1 619 ? -8.900 14.123 43.733 1.00 90.12 619 GLU A O 1
ATOM 4917 N N . VAL A 1 620 ? -11.003 14.093 42.939 1.00 90.25 620 VAL A N 1
ATOM 4918 C CA . VAL A 1 620 ? -10.640 13.875 41.527 1.00 90.25 620 VAL A CA 1
ATOM 4919 C C . VAL A 1 620 ? -9.726 14.997 41.033 1.00 90.25 620 VAL A C 1
ATOM 4921 O O . VAL A 1 620 ? -8.636 14.716 40.548 1.00 90.25 620 VAL A O 1
ATOM 4924 N N . SER A 1 621 ? -10.113 16.262 41.221 1.00 91.12 621 SER A N 1
ATOM 4925 C CA . SER A 1 621 ? -9.306 17.418 40.798 1.00 91.12 621 SER A CA 1
ATOM 4926 C C . SER A 1 621 ? -7.923 17.434 41.456 1.00 91.12 621 SER A C 1
ATOM 4928 O O . SER A 1 621 ? -6.933 17.757 40.803 1.00 91.12 621 SER A O 1
ATOM 4930 N N . SER A 1 622 ? -7.833 17.048 42.734 1.00 93.06 622 SER A N 1
ATOM 4931 C CA . SER A 1 622 ? -6.554 16.931 43.439 1.00 93.06 622 SER A CA 1
ATOM 4932 C C . SER A 1 622 ? -5.700 15.781 42.901 1.00 93.06 622 SER A C 1
ATOM 4934 O O . SER A 1 622 ? -4.500 15.965 42.727 1.00 93.06 622 SER A O 1
ATOM 4936 N N . LEU A 1 623 ? -6.292 14.614 42.626 1.00 92.00 623 LEU A N 1
ATOM 4937 C CA . LEU A 1 623 ? -5.585 13.449 42.080 1.00 92.00 623 LEU A CA 1
ATOM 4938 C C . LEU A 1 623 ? -5.047 13.724 40.670 1.00 92.00 623 LEU A C 1
ATOM 4940 O O . LEU A 1 623 ? -3.902 13.381 40.387 1.00 92.00 623 LEU A O 1
ATOM 4944 N N . VAL A 1 624 ? -5.838 14.385 39.817 1.00 92.75 624 VAL A N 1
ATOM 4945 C CA . VAL A 1 624 ? -5.419 14.839 38.479 1.00 92.75 624 VAL A CA 1
ATOM 4946 C C . VAL A 1 624 ? -4.234 15.801 38.592 1.00 92.75 624 VAL A C 1
ATOM 4948 O O . VAL A 1 624 ? -3.189 15.545 38.003 1.00 92.75 624 VAL A O 1
ATOM 4951 N N . ALA A 1 625 ? -4.345 16.851 39.413 1.00 90.62 625 ALA A N 1
ATOM 4952 C CA . ALA A 1 625 ? -3.280 17.843 39.575 1.00 90.62 625 ALA A CA 1
ATOM 4953 C C . ALA A 1 625 ? -1.982 17.259 40.168 1.00 90.62 625 ALA A C 1
ATOM 4955 O O . ALA A 1 625 ? -0.891 17.670 39.774 1.00 90.62 625 ALA A O 1
ATOM 4956 N N . THR A 1 626 ? -2.075 16.292 41.090 1.00 92.31 626 THR A N 1
ATOM 4957 C CA . THR A 1 626 ? -0.902 15.550 41.577 1.00 92.31 626 THR A CA 1
ATOM 4958 C C . THR A 1 626 ? -0.303 14.680 40.475 1.00 92.31 626 THR A C 1
ATOM 4960 O O . THR A 1 626 ? 0.901 14.735 40.274 1.00 92.31 626 THR A O 1
ATOM 4963 N N . SER A 1 627 ? -1.117 13.935 39.721 1.00 89.75 627 SER A N 1
ATOM 4964 C CA . SER A 1 627 ? -0.649 13.062 38.634 1.00 89.75 627 SER A CA 1
ATOM 4965 C C . SER A 1 627 ? 0.068 13.828 37.516 1.00 89.75 627 SER A C 1
ATOM 4967 O O . SER A 1 627 ? 1.139 13.415 37.076 1.00 89.75 627 SER A O 1
ATOM 4969 N N . GLU A 1 628 ? -0.471 14.973 37.089 1.00 89.44 628 GLU A N 1
ATOM 4970 C CA . GLU A 1 628 ? 0.157 15.822 36.067 1.00 89.44 628 GLU A CA 1
ATOM 4971 C C . GLU A 1 628 ? 1.498 16.409 36.541 1.00 89.44 628 GLU A C 1
ATOM 4973 O O . GLU A 1 628 ? 2.432 16.541 35.746 1.00 89.44 628 GLU A O 1
ATOM 4978 N N . LEU A 1 629 ? 1.621 16.722 37.836 1.00 89.00 629 LEU A N 1
ATOM 4979 C CA . LEU A 1 629 ? 2.859 17.218 38.439 1.00 89.00 629 LEU A CA 1
ATOM 4980 C C . LEU A 1 629 ? 3.899 16.098 38.606 1.00 89.00 629 LEU A C 1
ATOM 4982 O O . LEU A 1 629 ? 5.038 16.274 38.180 1.00 89.00 629 LEU A O 1
ATOM 4986 N N . ASP A 1 630 ? 3.499 14.934 39.124 1.00 87.06 630 ASP A N 1
ATOM 4987 C CA . ASP A 1 630 ? 4.321 13.719 39.220 1.00 87.06 630 ASP A CA 1
ATOM 4988 C C . ASP A 1 630 ? 4.885 13.308 37.850 1.00 87.06 630 ASP A C 1
ATOM 4990 O O . ASP A 1 630 ? 6.077 13.028 37.715 1.00 87.06 630 ASP A O 1
ATOM 4994 N N . LEU A 1 631 ? 4.034 13.278 36.817 1.00 84.31 631 LEU A N 1
ATOM 4995 C CA . LEU A 1 631 ? 4.428 12.952 35.446 1.00 84.31 631 LEU A CA 1
ATOM 4996 C C . LEU A 1 631 ? 5.435 13.971 34.907 1.00 84.31 631 LEU A C 1
ATOM 4998 O O . LEU A 1 631 ? 6.441 13.592 34.305 1.00 84.31 631 LEU A O 1
ATOM 5002 N N . LYS A 1 632 ? 5.199 15.262 35.156 1.00 85.69 632 LYS A N 1
ATOM 5003 C CA . LYS A 1 632 ? 6.107 16.326 34.736 1.00 85.69 632 LYS A CA 1
ATOM 5004 C C . LYS A 1 632 ? 7.472 16.221 35.425 1.00 85.69 632 LYS A C 1
ATOM 5006 O O . LYS A 1 632 ? 8.486 16.271 34.734 1.00 85.69 632 LYS A O 1
ATOM 5011 N N . GLU A 1 633 ? 7.522 16.037 36.744 1.00 85.94 633 GLU A N 1
ATOM 5012 C CA . GLU A 1 633 ? 8.790 15.891 37.477 1.00 85.94 633 GLU A CA 1
ATOM 5013 C C . GLU A 1 633 ? 9.573 14.648 37.022 1.00 85.94 633 GLU A C 1
ATOM 5015 O O . GLU A 1 633 ? 10.798 14.702 36.897 1.00 85.94 633 GLU A O 1
ATOM 5020 N N . ARG A 1 634 ? 8.893 13.543 36.679 1.00 82.62 634 ARG A N 1
ATOM 5021 C CA . ARG A 1 634 ? 9.531 12.357 36.072 1.00 82.62 634 ARG A CA 1
ATOM 5022 C C . ARG A 1 634 ? 10.130 12.670 34.698 1.00 82.62 634 ARG A C 1
ATOM 5024 O O . ARG A 1 634 ? 11.281 12.324 34.446 1.00 82.62 634 ARG A O 1
ATOM 5031 N N . LEU A 1 635 ? 9.395 13.356 33.823 1.00 83.25 635 LEU A N 1
ATOM 5032 C CA . LEU A 1 635 ? 9.881 13.716 32.484 1.00 83.25 635 LEU A CA 1
ATOM 5033 C C . LEU A 1 635 ? 11.021 14.753 32.518 1.00 83.25 635 LEU A C 1
ATOM 5035 O O . LEU A 1 635 ? 11.910 14.685 31.675 1.00 83.25 635 LEU A O 1
ATOM 5039 N N . GLU A 1 636 ? 11.045 15.661 33.501 1.00 82.69 636 GLU A N 1
ATOM 5040 C CA . GLU A 1 636 ? 12.144 16.624 33.702 1.00 82.69 636 GLU A CA 1
ATOM 5041 C C . GLU A 1 636 ? 13.391 16.010 34.381 1.00 82.69 636 GLU A C 1
ATOM 5043 O O . GLU A 1 636 ? 14.481 16.576 34.276 1.00 82.69 636 GLU A O 1
ATOM 5048 N N . THR A 1 637 ? 13.270 14.861 35.063 1.00 80.81 637 THR A N 1
ATOM 5049 C CA . THR A 1 637 ? 14.399 14.184 35.746 1.00 80.81 637 THR A CA 1
ATOM 5050 C C . THR A 1 637 ? 15.027 13.037 34.951 1.00 80.81 637 THR A C 1
ATOM 5052 O O . THR A 1 637 ? 16.208 12.735 35.149 1.00 80.81 637 THR A O 1
ATOM 5055 N N . ILE A 1 638 ? 14.283 12.409 34.037 1.00 79.94 638 ILE A N 1
ATOM 5056 C CA . ILE A 1 638 ? 14.798 11.380 33.123 1.00 79.94 638 ILE A CA 1
ATOM 5057 C C . ILE A 1 638 ? 15.662 12.029 32.030 1.00 79.94 638 ILE A C 1
ATOM 5059 O O . ILE A 1 638 ? 15.283 13.027 31.420 1.00 79.94 638 ILE A O 1
ATOM 5063 N N . ARG A 1 639 ? 16.831 11.443 31.742 1.00 74.25 639 ARG A N 1
ATOM 5064 C CA . ARG A 1 639 ? 17.689 11.885 30.631 1.00 74.25 639 ARG A CA 1
ATOM 5065 C C . ARG A 1 639 ? 17.142 11.367 29.294 1.00 74.25 639 ARG A C 1
ATOM 5067 O O . ARG A 1 639 ? 16.960 10.159 29.183 1.00 74.25 639 ARG A O 1
ATOM 5074 N N . PRO A 1 640 ? 16.947 12.224 28.273 1.00 77.00 640 PRO A N 1
ATOM 5075 C CA . PRO A 1 640 ? 16.679 11.769 26.910 1.00 77.00 640 PRO A CA 1
ATOM 5076 C C . PRO A 1 640 ? 17.826 10.920 26.349 1.00 77.00 640 PRO A C 1
ATOM 5078 O O . PRO A 1 640 ? 18.988 11.103 26.725 1.00 77.00 640 PRO A O 1
ATOM 5081 N N . ILE A 1 641 ? 17.508 10.035 25.406 1.00 75.44 641 ILE A N 1
ATOM 5082 C CA . ILE A 1 641 ? 18.500 9.190 24.723 1.00 75.44 641 ILE A CA 1
ATOM 5083 C C . ILE A 1 641 ? 19.390 10.091 23.838 1.00 75.44 641 ILE A C 1
ATOM 5085 O O . ILE A 1 641 ? 18.855 10.946 23.126 1.00 75.44 641 ILE A O 1
ATOM 5089 N N . PRO A 1 642 ? 20.730 9.947 23.851 1.00 67.69 642 PRO A N 1
ATOM 5090 C CA . PRO A 1 642 ? 21.621 10.879 23.162 1.00 67.69 642 PRO A CA 1
ATOM 5091 C C . PRO A 1 642 ? 21.607 10.731 21.630 1.00 67.69 642 PRO A C 1
ATOM 5093 O O . PRO A 1 642 ? 21.688 9.629 21.082 1.00 67.69 642 PRO A O 1
ATOM 5096 N N . ASP A 1 643 ? 21.597 11.871 20.935 1.00 59.84 643 ASP A N 1
ATOM 5097 C CA . ASP A 1 643 ? 21.942 11.965 19.512 1.00 59.84 643 ASP A CA 1
ATOM 5098 C C . ASP A 1 643 ? 23.469 11.956 19.348 1.00 59.84 643 ASP A C 1
ATOM 5100 O O . ASP A 1 643 ? 24.117 12.998 19.260 1.00 59.84 643 ASP A O 1
ATOM 5104 N N . MET A 1 644 ? 24.046 10.753 19.349 1.00 51.78 644 MET A N 1
ATOM 5105 C CA . MET A 1 644 ? 25.464 10.534 19.058 1.00 51.78 644 MET A CA 1
ATOM 5106 C C . MET A 1 644 ? 25.718 10.554 17.543 1.00 51.78 644 MET A C 1
ATOM 5108 O O . MET A 1 644 ? 25.682 9.509 16.891 1.00 51.78 644 MET A O 1
ATOM 5112 N N . ASP A 1 645 ? 26.009 11.735 17.000 1.00 43.97 645 ASP A N 1
ATOM 5113 C CA . ASP A 1 645 ? 26.955 11.831 15.883 1.00 43.97 645 ASP A CA 1
ATOM 5114 C C . ASP A 1 645 ? 28.388 11.629 16.434 1.00 43.97 645 ASP A C 1
ATOM 5116 O O . ASP A 1 645 ? 28.682 12.026 17.559 1.00 43.97 645 ASP A O 1
ATOM 5120 N N . GLU A 1 646 ? 29.265 11.020 15.627 1.00 31.39 646 GLU A N 1
ATOM 5121 C CA . GLU A 1 646 ? 30.626 10.523 15.945 1.00 31.39 646 GLU A CA 1
ATOM 5122 C C . GLU A 1 646 ? 30.757 9.222 16.782 1.00 31.39 646 GLU A C 1
ATOM 5124 O O . GLU A 1 646 ? 30.475 9.188 17.982 1.00 31.39 646 GLU A O 1
ATOM 5129 N N . PRO A 1 647 ? 31.389 8.173 16.213 1.00 30.00 647 PRO A N 1
ATOM 5130 C CA . PRO A 1 647 ? 32.290 7.299 16.958 1.00 30.00 647 PRO A CA 1
ATOM 5131 C C . PRO A 1 647 ? 33.583 8.072 17.260 1.00 30.00 647 PRO A C 1
ATOM 5133 O O . PRO A 1 647 ? 34.260 8.551 16.349 1.00 30.00 647 PRO A O 1
ATOM 5136 N N . SER A 1 648 ? 33.953 8.183 18.535 1.00 26.36 648 SER A N 1
ATOM 5137 C CA . SER A 1 648 ? 35.053 9.051 18.964 1.00 26.36 648 SER A CA 1
ATOM 5138 C C . SER A 1 648 ? 36.435 8.615 18.445 1.00 26.36 648 SER A C 1
ATOM 5140 O O . SER A 1 648 ? 37.012 7.644 18.938 1.00 26.36 648 SER A O 1
ATOM 5142 N N . GLY A 1 649 ? 37.017 9.428 17.560 1.00 30.06 649 GLY A N 1
ATOM 5143 C CA . GLY A 1 649 ? 38.468 9.594 17.429 1.00 30.06 649 GLY A CA 1
ATOM 5144 C C . GLY A 1 649 ? 39.225 8.672 16.464 1.00 30.06 649 GLY A C 1
ATOM 5145 O O . GLY A 1 649 ? 39.768 7.644 16.864 1.00 30.06 649 GLY A O 1
ATOM 5146 N N . GLN A 1 650 ? 39.477 9.177 15.252 1.00 26.56 650 GLN A N 1
ATOM 5147 C CA . GLN A 1 650 ? 40.842 9.235 14.704 1.00 26.56 650 GLN A CA 1
ATOM 5148 C C . GLN A 1 650 ? 40.978 10.407 13.715 1.00 26.56 650 GLN A C 1
ATOM 5150 O O . GLN A 1 650 ? 40.103 10.640 12.885 1.00 26.56 650 GLN A O 1
ATOM 5155 N N . GLU A 1 651 ? 42.058 11.184 13.838 1.00 31.06 651 GLU A N 1
ATOM 5156 C CA . GLU A 1 651 ? 42.256 12.445 13.107 1.00 31.06 651 GLU A CA 1
ATOM 5157 C C . GLU A 1 651 ? 42.436 12.195 11.594 1.00 31.06 651 GLU A C 1
ATOM 5159 O O . GLU A 1 651 ? 43.357 11.485 11.188 1.00 31.06 651 GLU A O 1
ATOM 5164 N N . GLY A 1 652 ? 41.551 12.758 10.752 1.00 27.05 652 GLY A N 1
ATOM 5165 C CA . GLY A 1 652 ? 41.381 12.288 9.363 1.00 27.05 652 GLY A CA 1
ATOM 5166 C C . GLY A 1 652 ? 41.171 13.328 8.250 1.00 27.05 652 GLY A C 1
ATOM 5167 O O . GLY A 1 652 ? 41.140 12.937 7.085 1.00 27.05 652 GLY A O 1
ATOM 5168 N N . THR A 1 653 ? 41.129 14.630 8.558 1.00 29.53 653 THR A N 1
ATOM 5169 C CA . THR A 1 653 ? 40.889 15.761 7.620 1.00 29.53 653 THR A CA 1
ATOM 5170 C C . THR A 1 653 ? 39.457 15.882 7.070 1.00 29.53 653 THR A C 1
ATOM 5172 O O . THR A 1 653 ? 39.029 15.100 6.225 1.00 29.53 653 THR A O 1
ATOM 5175 N N . GLU A 1 654 ? 38.750 16.947 7.457 1.00 32.34 654 GLU A N 1
ATOM 5176 C CA . GLU A 1 654 ? 37.545 17.401 6.752 1.00 32.34 654 GLU A CA 1
ATOM 5177 C C . GLU A 1 654 ? 37.879 17.875 5.328 1.00 32.34 654 GLU A C 1
ATOM 5179 O O . GLU A 1 654 ? 38.797 18.677 5.138 1.00 32.34 654 GLU A O 1
ATOM 5184 N N . LEU A 1 655 ? 37.061 17.494 4.342 1.00 36.03 655 LEU A N 1
ATOM 5185 C CA . LEU A 1 655 ? 36.823 18.301 3.143 1.00 36.03 655 LEU A CA 1
ATOM 5186 C C . LEU A 1 655 ? 35.339 18.241 2.773 1.00 36.03 655 LEU A C 1
ATOM 5188 O O . LEU A 1 655 ? 34.723 17.181 2.753 1.00 36.03 655 LEU A O 1
ATOM 5192 N N . SER A 1 656 ? 34.765 19.407 2.485 1.00 40.38 656 SER A N 1
ATOM 5193 C CA . SER A 1 656 ? 33.356 19.572 2.132 1.00 40.38 656 SER A CA 1
ATOM 5194 C C . SER A 1 656 ? 32.981 18.865 0.823 1.00 40.38 656 SER A C 1
ATOM 5196 O O . SER A 1 656 ? 33.802 18.746 -0.088 1.00 40.38 656 SER A O 1
ATOM 5198 N N . LYS A 1 657 ? 31.699 18.490 0.692 1.00 56.19 657 LYS A N 1
ATOM 5199 C CA . LYS A 1 657 ? 31.073 17.956 -0.537 1.00 56.19 657 LYS A CA 1
ATOM 5200 C C . LYS A 1 657 ? 31.002 19.022 -1.646 1.00 56.19 657 LYS A C 1
ATOM 5202 O O . LYS A 1 657 ? 29.937 19.545 -1.966 1.00 56.19 657 LYS A O 1
ATOM 5207 N N . THR A 1 658 ? 32.162 19.384 -2.190 1.00 58.91 658 THR A N 1
ATOM 5208 C CA . THR A 1 658 ? 32.363 20.476 -3.151 1.00 58.91 658 THR A CA 1
ATOM 5209 C C . THR A 1 658 ? 32.714 19.918 -4.524 1.00 58.91 658 THR A C 1
ATOM 5211 O O . THR A 1 658 ? 33.678 19.167 -4.671 1.00 58.91 658 THR A O 1
ATOM 5214 N N . LEU A 1 659 ? 31.918 20.280 -5.533 1.00 70.56 659 LEU A N 1
ATOM 5215 C CA . LEU A 1 659 ? 32.108 19.862 -6.923 1.00 70.56 659 LEU A CA 1
ATOM 5216 C C . LEU A 1 659 ? 33.475 20.328 -7.449 1.00 70.56 659 LEU A C 1
ATOM 5218 O O . LEU A 1 659 ? 33.779 21.518 -7.389 1.00 70.56 659 LEU A O 1
ATOM 5222 N N . ILE A 1 660 ? 34.257 19.413 -8.024 1.00 82.75 660 ILE A N 1
ATOM 5223 C CA . ILE A 1 660 ? 35.521 19.751 -8.690 1.00 82.75 660 ILE A CA 1
ATOM 5224 C C . ILE A 1 660 ? 35.218 20.169 -10.130 1.00 82.75 660 ILE A C 1
ATOM 5226 O O . ILE A 1 660 ? 34.412 19.535 -10.819 1.00 82.75 660 ILE A O 1
ATOM 5230 N N . VAL A 1 661 ? 35.860 21.243 -10.590 1.00 82.62 661 VAL A N 1
ATOM 5231 C CA . VAL A 1 661 ? 35.650 21.816 -11.924 1.00 82.62 661 VAL A CA 1
ATOM 5232 C C . VAL A 1 661 ? 37.002 22.019 -12.596 1.00 82.62 661 VAL A C 1
ATOM 5234 O O . VAL A 1 661 ? 37.699 22.985 -12.300 1.00 82.62 661 VAL A O 1
ATOM 5237 N N . LEU A 1 662 ? 37.357 21.121 -13.518 1.00 84.44 662 LEU A N 1
ATOM 5238 C CA . LEU A 1 662 ? 38.535 21.309 -14.364 1.00 84.44 662 LEU A CA 1
ATOM 5239 C C . LEU A 1 662 ? 38.150 22.162 -15.572 1.00 84.44 662 LEU A C 1
ATOM 5241 O O . LEU A 1 662 ? 37.162 21.880 -16.258 1.00 84.44 662 LEU A O 1
ATOM 5245 N N . LYS A 1 663 ? 38.942 23.193 -15.850 1.00 83.12 663 LYS A N 1
ATOM 5246 C CA . LYS A 1 663 ? 38.773 24.053 -17.022 1.00 83.12 663 LYS A CA 1
ATOM 5247 C C . LYS A 1 663 ? 40.144 24.428 -17.551 1.00 83.12 663 LYS A C 1
ATOM 5249 O O . LYS A 1 663 ? 40.883 25.122 -16.867 1.00 83.12 663 LYS A O 1
ATOM 5254 N N . SER A 1 664 ? 40.463 23.992 -18.761 1.00 80.50 664 SER A N 1
ATOM 5255 C CA . SER A 1 664 ? 41.684 24.383 -19.459 1.00 80.50 664 SER A CA 1
ATOM 5256 C C . SER A 1 664 ? 41.545 24.062 -20.944 1.00 80.50 664 SER A C 1
ATOM 5258 O O . SER A 1 664 ? 40.836 23.125 -21.312 1.00 80.50 664 SER A O 1
ATOM 5260 N N . GLY A 1 665 ? 42.219 24.825 -21.803 1.00 83.12 665 GLY A N 1
ATOM 5261 C CA . GLY A 1 665 ? 42.214 24.552 -23.238 1.00 83.12 665 GLY A CA 1
ATOM 5262 C C . GLY A 1 665 ? 40.817 24.554 -23.861 1.00 83.12 665 GLY A C 1
ATOM 5263 O O . GLY A 1 665 ? 39.995 25.426 -23.575 1.00 83.12 665 GLY A O 1
ATOM 5264 N N . ASP A 1 666 ? 40.551 23.538 -24.681 1.00 87.88 666 ASP A N 1
ATOM 5265 C CA . ASP A 1 666 ? 39.279 23.365 -25.388 1.00 87.88 666 ASP A CA 1
ATOM 5266 C C . ASP A 1 666 ? 38.196 22.679 -24.516 1.00 87.88 666 ASP A C 1
ATOM 5268 O O . ASP A 1 666 ? 37.122 22.342 -25.019 1.00 87.88 666 ASP A O 1
ATOM 5272 N N . TRP A 1 667 ? 38.433 22.476 -23.209 1.00 90.62 667 TRP A N 1
ATOM 5273 C CA . TRP A 1 667 ? 37.624 21.596 -22.353 1.00 90.62 667 TRP A CA 1
ATOM 5274 C C . TRP A 1 667 ? 37.144 22.196 -21.024 1.00 90.62 667 TRP A C 1
ATOM 5276 O O . TRP A 1 667 ? 37.842 22.935 -20.325 1.00 90.62 667 TRP A O 1
ATOM 5286 N N . PHE A 1 668 ? 35.939 21.775 -20.632 1.00 89.94 668 PHE A N 1
ATOM 5287 C CA . PHE A 1 668 ? 35.313 22.069 -19.344 1.00 89.94 668 PHE A CA 1
ATOM 5288 C C . PHE A 1 668 ? 34.650 20.808 -18.764 1.00 89.94 668 PHE A C 1
ATOM 5290 O O . PHE A 1 668 ? 33.771 20.213 -19.395 1.00 89.94 668 PHE A O 1
ATOM 5297 N N . LEU A 1 669 ? 35.072 20.395 -17.564 1.00 90.25 669 LEU A N 1
ATOM 5298 C CA . LEU A 1 669 ? 34.628 19.168 -16.895 1.00 90.25 669 LEU A CA 1
ATOM 5299 C C . LEU A 1 669 ? 34.079 19.450 -15.491 1.00 90.25 669 LEU A C 1
ATOM 5301 O O . LEU A 1 669 ? 34.545 20.348 -14.791 1.00 90.25 669 LEU A O 1
ATOM 5305 N N . LYS A 1 670 ? 33.116 18.633 -15.051 1.00 88.94 670 LYS A N 1
ATOM 5306 C CA . LYS A 1 670 ? 32.562 18.647 -13.683 1.00 88.94 670 LYS A CA 1
ATOM 5307 C C . LYS A 1 670 ? 32.654 17.258 -13.066 1.00 88.94 670 LYS A C 1
ATOM 5309 O O . LYS A 1 670 ? 32.201 16.300 -13.690 1.00 88.94 670 LYS A O 1
ATOM 5314 N N . ILE A 1 671 ? 33.211 17.154 -11.862 1.00 87.56 671 ILE A N 1
ATOM 5315 C CA . ILE A 1 671 ? 33.599 15.886 -11.228 1.00 87.56 671 ILE A CA 1
ATOM 5316 C C . ILE A 1 671 ? 33.086 15.841 -9.778 1.00 87.56 671 ILE A C 1
ATOM 5318 O O . ILE A 1 671 ? 33.197 16.827 -9.046 1.00 87.56 671 ILE A O 1
ATOM 5322 N N . VAL A 1 672 ? 32.526 14.700 -9.363 1.00 83.31 672 VAL A N 1
ATOM 5323 C CA . VAL A 1 672 ? 31.871 14.472 -8.061 1.00 83.31 672 VAL A CA 1
ATOM 5324 C C . VAL A 1 672 ? 32.657 13.434 -7.243 1.00 83.31 672 VAL A C 1
ATOM 5326 O O . VAL A 1 672 ? 32.503 12.236 -7.480 1.00 83.31 672 VAL A O 1
ATOM 5329 N N . PRO A 1 673 ? 33.494 13.844 -6.268 1.00 79.94 673 PRO A N 1
ATOM 5330 C CA . PRO A 1 673 ? 34.270 12.905 -5.449 1.00 79.94 673 PRO A CA 1
ATOM 5331 C C . PRO A 1 673 ? 33.410 11.969 -4.587 1.00 79.94 673 PRO A C 1
ATOM 5333 O O . PRO A 1 673 ? 33.659 10.768 -4.555 1.00 79.94 673 PRO A O 1
ATOM 5336 N N . TRP A 1 674 ? 32.358 12.491 -3.946 1.00 74.56 674 TRP A N 1
ATOM 5337 C CA . TRP A 1 674 ? 31.533 11.759 -2.969 1.00 74.56 674 TRP A CA 1
ATOM 5338 C C . TRP A 1 674 ? 30.529 10.762 -3.577 1.00 74.56 674 TRP A C 1
ATOM 5340 O O . TRP A 1 674 ? 29.692 10.227 -2.855 1.00 74.56 674 TRP A O 1
ATOM 5350 N N . ILE A 1 675 ? 30.583 10.533 -4.895 1.00 76.19 675 ILE A N 1
ATOM 5351 C CA . ILE A 1 675 ? 29.839 9.475 -5.592 1.00 76.19 675 ILE A CA 1
ATOM 5352 C C . ILE A 1 675 ? 30.738 8.915 -6.699 1.00 76.19 675 ILE A C 1
ATOM 5354 O O . ILE A 1 675 ? 30.782 9.444 -7.810 1.00 76.19 675 ILE A O 1
ATOM 5358 N N . GLY A 1 676 ? 31.502 7.866 -6.402 1.00 76.75 676 GLY A N 1
ATOM 5359 C CA . GLY A 1 676 ? 32.294 7.117 -7.382 1.00 76.75 676 GLY A CA 1
ATOM 5360 C C . GLY A 1 676 ? 33.406 7.900 -8.093 1.00 76.75 676 GLY A C 1
ATOM 5361 O O . GLY A 1 676 ? 33.928 7.416 -9.096 1.00 76.75 676 GLY A O 1
ATOM 5362 N N . GLY A 1 677 ? 33.729 9.129 -7.668 1.00 78.44 677 GLY A N 1
ATOM 5363 C CA . GLY A 1 677 ? 34.619 10.044 -8.398 1.00 78.44 677 GLY A CA 1
ATOM 5364 C C . GLY A 1 677 ? 34.123 10.430 -9.805 1.00 78.44 677 GLY A C 1
ATOM 5365 O O . GLY A 1 677 ? 34.945 10.723 -10.678 1.00 78.44 677 GLY A O 1
ATOM 5366 N N . ARG A 1 678 ? 32.810 10.337 -10.064 1.00 85.81 678 ARG A N 1
ATOM 5367 C CA . ARG A 1 678 ? 32.179 10.425 -11.399 1.00 85.81 678 ARG A CA 1
ATOM 5368 C C . ARG A 1 678 ? 32.450 11.752 -12.107 1.00 85.81 678 ARG A C 1
ATOM 5370 O O . ARG A 1 678 ? 32.392 12.809 -11.479 1.00 85.81 678 ARG A O 1
ATOM 5377 N N . ILE A 1 679 ? 32.613 11.721 -13.432 1.00 90.25 679 ILE A N 1
ATOM 5378 C CA . ILE A 1 679 ? 32.521 12.930 -14.272 1.00 90.25 679 ILE A CA 1
ATOM 5379 C C . ILE A 1 679 ? 31.064 13.078 -14.719 1.00 90.25 679 ILE A C 1
ATOM 5381 O O . ILE A 1 679 ? 30.516 12.182 -15.359 1.00 90.25 679 ILE A O 1
ATOM 5385 N N . ILE A 1 680 ? 30.434 14.202 -14.374 1.00 87.06 680 ILE A N 1
ATOM 5386 C CA . ILE A 1 680 ? 29.009 14.471 -14.642 1.00 87.06 680 ILE A CA 1
ATOM 5387 C C . ILE A 1 680 ? 28.773 15.429 -15.820 1.00 87.06 680 ILE A C 1
ATOM 5389 O O . ILE A 1 680 ? 27.636 15.651 -16.232 1.00 87.06 680 ILE A O 1
ATOM 5393 N N . SER A 1 681 ? 29.837 16.032 -16.354 1.00 89.00 681 SER A N 1
ATOM 5394 C CA . SER A 1 681 ? 29.785 16.869 -17.554 1.00 89.00 681 SER A CA 1
ATOM 5395 C C . SER A 1 681 ? 31.128 16.854 -18.269 1.00 89.00 681 SER A C 1
ATOM 5397 O O . SER A 1 681 ? 32.151 17.060 -17.615 1.00 89.00 681 SER A O 1
ATOM 5399 N N . MET A 1 682 ? 31.111 16.720 -19.596 1.00 91.06 682 MET A N 1
ATOM 5400 C CA . MET A 1 682 ? 32.239 17.062 -20.471 1.00 91.06 682 MET A CA 1
ATOM 5401 C C . MET A 1 682 ? 31.728 17.949 -21.609 1.00 91.06 682 MET A C 1
ATOM 5403 O O . MET A 1 682 ? 30.889 17.525 -22.408 1.00 91.06 682 MET A O 1
ATOM 5407 N N . THR A 1 683 ? 32.231 19.181 -21.666 1.00 89.38 683 THR A N 1
ATOM 5408 C CA . THR A 1 683 ? 31.864 20.182 -22.674 1.00 89.38 683 THR A CA 1
ATOM 5409 C C . THR A 1 683 ? 33.103 20.599 -23.457 1.00 89.38 683 THR A C 1
ATOM 5411 O O . THR A 1 683 ? 34.108 20.993 -22.861 1.00 89.38 683 THR A O 1
ATOM 5414 N N . HIS A 1 684 ? 33.012 20.531 -24.784 1.00 90.38 684 HIS A N 1
ATOM 5415 C CA . HIS A 1 684 ? 34.022 21.036 -25.708 1.00 90.38 684 HIS A CA 1
ATOM 5416 C C . HIS A 1 684 ? 33.720 22.505 -26.030 1.00 90.38 684 HIS A C 1
ATOM 5418 O O . HIS A 1 684 ? 32.715 22.820 -26.670 1.00 90.38 684 HIS A O 1
ATOM 5424 N N . VAL A 1 685 ? 34.572 23.402 -25.540 1.00 87.88 685 VAL A N 1
ATOM 5425 C CA . VAL A 1 685 ? 34.345 24.855 -25.502 1.00 87.88 685 VAL A CA 1
ATOM 5426 C C . VAL A 1 685 ? 34.298 25.499 -26.901 1.00 87.88 685 VAL A C 1
ATOM 5428 O O . VAL A 1 685 ? 33.389 26.296 -27.126 1.00 87.88 685 VAL A O 1
ATOM 5431 N N . PRO A 1 686 ? 35.174 25.162 -27.875 1.00 88.50 686 PRO A N 1
ATOM 5432 C CA . PRO A 1 686 ? 35.153 25.787 -29.205 1.00 88.50 686 PRO A CA 1
ATOM 5433 C C . PRO A 1 686 ? 33.880 25.552 -30.030 1.00 88.50 686 PRO A C 1
ATOM 5435 O O . PRO A 1 686 ? 33.617 26.317 -30.955 1.00 88.50 686 PRO A O 1
ATOM 5438 N N . SER A 1 687 ? 33.105 24.504 -29.727 1.00 84.19 687 SER A N 1
ATOM 5439 C CA . SER A 1 687 ? 31.855 24.165 -30.429 1.00 84.19 687 SER A CA 1
ATOM 5440 C C . SER A 1 687 ? 30.618 24.163 -29.520 1.00 84.19 687 SER A C 1
ATOM 5442 O O . SER A 1 687 ? 29.570 23.668 -29.929 1.00 84.19 687 SER A O 1
ATOM 5444 N N . ASP A 1 688 ? 30.753 24.655 -28.281 1.00 84.00 688 ASP A N 1
ATOM 5445 C CA . ASP A 1 688 ? 29.739 24.636 -27.207 1.00 84.00 688 ASP A CA 1
ATOM 5446 C C . ASP A 1 688 ? 29.025 23.275 -27.033 1.00 84.00 688 ASP A C 1
ATOM 5448 O O . ASP A 1 688 ? 27.850 23.175 -26.681 1.00 84.00 688 ASP A O 1
ATOM 5452 N N . SER A 1 689 ? 29.732 22.181 -27.338 1.00 80.94 689 SER A N 1
ATOM 5453 C CA . SER A 1 689 ? 29.134 20.847 -27.458 1.00 80.94 689 SER A CA 1
ATOM 5454 C C . SER A 1 689 ? 29.292 20.068 -26.155 1.00 80.94 689 SER A C 1
ATOM 5456 O O . SER A 1 689 ? 30.404 19.686 -25.777 1.00 80.94 689 SER A O 1
ATOM 5458 N N . GLN A 1 690 ? 28.180 19.820 -25.462 1.00 84.00 690 GLN A N 1
ATOM 5459 C CA . GLN A 1 690 ? 28.137 18.966 -24.274 1.00 84.00 690 GLN A CA 1
ATOM 5460 C C . GLN A 1 690 ? 27.926 17.504 -24.686 1.00 84.00 690 GLN A C 1
ATOM 5462 O O . GLN A 1 690 ? 26.804 17.067 -24.918 1.00 84.00 690 GLN A O 1
ATOM 5467 N N . TRP A 1 691 ? 29.022 16.752 -24.771 1.00 79.25 691 TRP A N 1
ATOM 5468 C CA . TRP A 1 691 ? 29.022 15.349 -25.205 1.00 79.25 691 TRP A CA 1
ATOM 5469 C C . TRP A 1 691 ? 28.587 14.374 -24.107 1.00 79.25 691 TRP A C 1
ATOM 5471 O O . TRP A 1 691 ? 28.071 13.296 -24.391 1.00 79.25 691 TRP A O 1
ATOM 5481 N N . LEU A 1 692 ? 28.802 14.757 -22.849 1.00 82.31 692 LEU A N 1
ATOM 5482 C CA . LEU A 1 692 ? 28.469 13.972 -21.667 1.00 82.31 692 LEU A CA 1
ATOM 5483 C C . LEU A 1 692 ? 27.726 14.877 -20.686 1.00 82.31 692 LEU A C 1
ATOM 5485 O O . LEU A 1 692 ? 28.229 15.947 -20.331 1.00 82.31 692 LEU A O 1
ATOM 5489 N N . HIS A 1 693 ? 26.546 14.439 -20.248 1.00 74.81 693 HIS A N 1
ATOM 5490 C CA . HIS A 1 693 ? 25.707 15.119 -19.264 1.00 74.81 693 HIS A CA 1
ATOM 5491 C C . HIS A 1 693 ? 25.082 14.100 -18.303 1.00 74.81 693 HIS A C 1
ATOM 5493 O O . HIS A 1 693 ? 24.577 13.062 -18.723 1.00 74.81 693 HIS A O 1
ATOM 5499 N N . SER A 1 694 ? 25.077 14.413 -17.009 1.00 67.75 694 SER A N 1
ATOM 5500 C CA . SER A 1 694 ? 24.546 13.556 -15.947 1.00 67.75 694 SER A CA 1
ATOM 5501 C C . SER A 1 694 ? 23.753 14.370 -14.924 1.00 67.75 694 SER A C 1
ATOM 5503 O O . SER A 1 694 ? 24.098 15.506 -14.587 1.00 67.75 694 SER A O 1
ATOM 5505 N N . ARG A 1 695 ? 22.694 13.753 -14.388 1.00 57.56 695 ARG A N 1
ATOM 5506 C CA . ARG A 1 695 ? 22.110 14.146 -13.099 1.00 57.56 695 ARG A CA 1
ATOM 5507 C C . ARG A 1 695 ? 22.851 13.352 -12.030 1.00 57.56 695 ARG A C 1
ATOM 5509 O O . ARG A 1 695 ? 23.033 12.163 -12.226 1.00 57.56 695 ARG A O 1
ATOM 5516 N N . ILE A 1 696 ? 23.208 13.989 -10.915 1.00 51.88 696 ILE A N 1
ATOM 5517 C CA . ILE A 1 696 ? 24.209 13.560 -9.907 1.00 51.88 696 ILE A CA 1
ATOM 5518 C C . ILE A 1 696 ? 24.249 12.044 -9.564 1.00 51.88 696 ILE A C 1
ATOM 5520 O O . ILE A 1 696 ? 25.320 11.528 -9.258 1.00 51.88 696 ILE A O 1
ATOM 5524 N N . GLU A 1 697 ? 23.127 11.325 -9.643 1.00 51.28 697 GLU A N 1
ATOM 5525 C CA . GLU A 1 697 ? 22.975 9.906 -9.275 1.00 51.28 697 GLU A CA 1
ATOM 5526 C C . GLU A 1 697 ? 22.919 8.908 -10.468 1.00 51.28 697 GLU A C 1
ATOM 5528 O O . GLU A 1 697 ? 22.891 7.693 -10.244 1.00 51.28 697 GLU A O 1
ATOM 5533 N N . ILE A 1 698 ? 22.883 9.374 -11.729 1.00 55.62 698 ILE A N 1
ATOM 5534 C CA . ILE A 1 698 ? 22.711 8.541 -12.942 1.00 55.62 698 ILE A CA 1
ATOM 5535 C C . ILE A 1 698 ? 23.467 9.061 -14.186 1.00 55.62 698 ILE A C 1
ATOM 5537 O O . ILE A 1 698 ? 23.521 10.266 -14.445 1.00 55.62 698 ILE A O 1
ATOM 5541 N N . HIS A 1 699 ? 23.960 8.124 -15.008 1.00 65.75 699 HIS A N 1
ATOM 5542 C CA . HIS A 1 699 ? 24.722 8.347 -16.254 1.00 65.75 699 HIS A CA 1
ATOM 5543 C C . HIS A 1 699 ? 26.030 9.147 -16.065 1.00 65.75 699 HIS A C 1
ATOM 5545 O O . HIS A 1 699 ? 26.369 9.577 -14.961 1.00 65.75 699 HIS A O 1
ATOM 5551 N N . GLY A 1 700 ? 26.762 9.356 -17.163 1.00 83.00 700 GLY A N 1
ATOM 5552 C CA . GLY A 1 700 ? 27.989 10.152 -17.221 1.00 83.00 700 GLY A CA 1
ATOM 5553 C C . GLY A 1 700 ? 29.230 9.293 -17.454 1.00 83.00 700 GLY A C 1
ATOM 5554 O O . GLY A 1 700 ? 29.213 8.396 -18.296 1.00 83.00 700 GLY A O 1
ATOM 5555 N N . TYR A 1 701 ? 30.307 9.598 -16.731 1.00 90.81 701 TYR A N 1
ATOM 5556 C CA . TYR A 1 701 ? 31.520 8.781 -16.660 1.00 90.81 701 TYR A CA 1
ATOM 5557 C C . TYR A 1 701 ? 31.471 7.945 -15.377 1.00 90.81 701 TYR A C 1
ATOM 5559 O O . TYR A 1 701 ? 31.493 8.496 -14.270 1.00 90.81 701 TYR A O 1
ATOM 5567 N N . GLU A 1 702 ? 31.408 6.627 -15.526 1.00 91.00 702 GLU A N 1
ATOM 5568 C CA . GLU A 1 702 ? 31.222 5.654 -14.449 1.00 91.00 702 GLU A CA 1
ATOM 5569 C C . GLU A 1 702 ? 32.305 4.565 -14.531 1.00 91.00 702 GLU A C 1
ATOM 5571 O O . GLU A 1 702 ? 32.600 4.059 -15.610 1.00 91.00 702 GLU A O 1
ATOM 5576 N N . GLU A 1 703 ? 32.881 4.156 -13.399 1.00 92.00 703 GLU A N 1
ATOM 5577 C CA . GLU A 1 703 ? 33.815 3.020 -13.350 1.00 92.00 703 GLU A CA 1
ATOM 5578 C C . GLU A 1 703 ? 33.419 2.010 -12.281 1.00 92.00 703 GLU A C 1
ATOM 5580 O O . GLU A 1 703 ? 32.719 2.332 -11.320 1.00 92.00 703 GLU A O 1
ATOM 5585 N N . TYR A 1 704 ? 33.871 0.774 -12.476 1.00 91.69 704 TYR A N 1
ATOM 5586 C CA . TYR A 1 704 ? 33.493 -0.388 -11.689 1.00 91.69 704 TYR A CA 1
ATOM 5587 C C . TYR A 1 704 ? 34.678 -1.354 -11.556 1.00 91.69 704 TYR A C 1
ATOM 5589 O O . TYR A 1 704 ? 35.511 -1.446 -12.457 1.00 91.69 704 TYR A O 1
ATOM 5597 N N . SER A 1 705 ? 34.718 -2.104 -10.452 1.00 89.44 705 SER A N 1
ATOM 5598 C CA . SER A 1 705 ? 35.736 -3.126 -10.149 1.00 89.44 705 SER A CA 1
ATOM 5599 C C . SER A 1 705 ? 35.301 -4.570 -10.426 1.00 89.44 705 SER A C 1
ATOM 5601 O O . SER A 1 705 ? 36.004 -5.509 -10.046 1.00 89.44 705 SER A O 1
ATOM 5603 N N . GLY A 1 706 ? 34.154 -4.776 -11.071 1.00 87.25 706 GLY A N 1
ATOM 5604 C CA . GLY A 1 706 ? 33.617 -6.093 -11.385 1.00 87.25 706 GLY A CA 1
ATOM 5605 C C . GLY A 1 706 ? 32.771 -6.108 -12.654 1.00 87.25 706 GLY A C 1
ATOM 5606 O O . GLY A 1 706 ? 32.411 -5.074 -13.221 1.00 87.25 706 GLY A O 1
ATOM 5607 N N . THR A 1 707 ? 32.462 -7.322 -13.094 1.00 80.62 707 THR A N 1
ATOM 5608 C CA . THR A 1 707 ? 31.685 -7.617 -14.302 1.00 80.62 707 THR A CA 1
ATOM 5609 C C . THR A 1 707 ? 30.170 -7.455 -14.094 1.00 80.62 707 THR A C 1
ATOM 5611 O O . THR A 1 707 ? 29.442 -7.180 -15.046 1.00 80.62 707 THR A O 1
ATOM 5614 N N . GLU A 1 708 ? 29.690 -7.519 -12.850 1.00 76.06 708 GLU A N 1
ATOM 5615 C CA . GLU A 1 708 ? 28.279 -7.355 -12.460 1.00 76.06 708 GLU A CA 1
ATOM 5616 C C . GLU A 1 708 ? 27.751 -5.911 -12.609 1.00 76.06 708 GLU A C 1
ATOM 5618 O O . GLU A 1 708 ? 28.511 -4.945 -12.716 1.00 76.06 708 GLU A O 1
ATOM 5623 N N . TYR A 1 709 ? 26.425 -5.732 -12.597 1.00 59.31 709 TYR A N 1
ATOM 5624 C CA . TYR A 1 709 ? 25.795 -4.407 -12.633 1.00 59.31 709 TYR A CA 1
ATOM 5625 C C . TYR A 1 709 ? 25.998 -3.660 -11.302 1.00 59.31 709 TYR A C 1
ATOM 5627 O O . TYR A 1 709 ? 25.647 -4.173 -10.245 1.00 59.31 709 TYR A O 1
ATOM 5635 N N . ARG A 1 710 ? 26.544 -2.434 -11.355 1.00 66.12 710 ARG A N 1
ATOM 5636 C CA . ARG A 1 710 ? 26.830 -1.574 -10.181 1.00 66.12 710 ARG A CA 1
ATOM 5637 C C . ARG A 1 710 ? 27.727 -2.197 -9.086 1.00 66.12 710 ARG A C 1
ATOM 5639 O O . ARG A 1 710 ? 27.632 -1.812 -7.926 1.00 66.12 710 ARG A O 1
ATOM 5646 N N . SER A 1 711 ? 28.665 -3.074 -9.453 1.00 77.38 711 SER A N 1
ATOM 5647 C CA . SER A 1 711 ? 29.753 -3.503 -8.554 1.00 77.38 711 SER A CA 1
ATOM 5648 C C . SER A 1 711 ? 30.602 -2.323 -8.041 1.00 77.38 711 SER A C 1
ATOM 5650 O O . SER A 1 711 ? 30.714 -1.312 -8.735 1.00 77.38 711 SER A O 1
ATOM 5652 N N . ALA A 1 712 ? 31.276 -2.501 -6.900 1.00 81.06 712 ALA A N 1
ATOM 5653 C CA . ALA A 1 712 ? 32.089 -1.488 -6.212 1.00 81.06 712 ALA A CA 1
ATOM 5654 C C . ALA A 1 712 ? 33.020 -0.651 -7.120 1.00 81.06 712 ALA A C 1
ATOM 5656 O O . ALA A 1 712 ? 33.611 -1.181 -8.066 1.00 81.06 712 ALA A O 1
ATOM 5657 N N . GLY A 1 713 ? 33.183 0.634 -6.807 1.00 75.25 713 GLY A N 1
ATOM 5658 C CA . GLY A 1 713 ? 33.959 1.649 -7.537 1.00 75.25 713 GLY A CA 1
ATOM 5659 C C . GLY A 1 713 ? 33.130 2.836 -8.048 1.00 75.25 713 GLY A C 1
ATOM 5660 O O . GLY A 1 713 ? 33.705 3.844 -8.459 1.00 75.25 713 GLY A O 1
ATOM 5661 N N . CYS A 1 714 ? 31.799 2.745 -8.005 1.00 77.00 714 CYS A N 1
ATOM 5662 C CA . CYS A 1 714 ? 30.878 3.646 -8.703 1.00 77.00 714 CYS A CA 1
ATOM 5663 C C . CYS A 1 714 ? 29.983 4.510 -7.789 1.00 77.00 714 CYS A C 1
ATOM 5665 O O . CYS A 1 714 ? 29.259 5.382 -8.287 1.00 77.00 714 CYS A O 1
ATOM 5667 N N . ILE A 1 715 ? 30.000 4.250 -6.477 1.00 75.50 715 ILE A N 1
ATOM 5668 C CA . ILE A 1 715 ? 29.110 4.861 -5.468 1.00 75.50 715 ILE A CA 1
ATOM 5669 C C . ILE A 1 715 ? 29.860 5.386 -4.236 1.00 75.50 715 ILE A C 1
ATOM 5671 O O . ILE A 1 715 ? 29.332 6.209 -3.499 1.00 75.50 715 ILE A O 1
ATOM 5675 N N . GLU A 1 716 ? 31.083 4.916 -4.025 1.00 81.69 716 GLU A N 1
ATOM 5676 C CA . GLU A 1 716 ? 31.923 5.162 -2.861 1.00 81.69 716 GLU A CA 1
ATOM 5677 C C . GLU A 1 716 ? 32.476 6.593 -2.852 1.00 81.69 716 GLU A C 1
ATOM 5679 O O . GLU A 1 716 ? 32.577 7.243 -3.894 1.00 81.69 716 GLU A O 1
ATOM 5684 N N . GLU A 1 717 ? 32.858 7.097 -1.679 1.00 81.38 717 GLU A N 1
ATOM 5685 C CA . GLU A 1 717 ? 33.453 8.428 -1.550 1.00 81.38 717 GLU A CA 1
ATOM 5686 C C . GLU A 1 717 ? 34.953 8.391 -1.872 1.00 81.38 717 GLU A C 1
ATOM 5688 O O . GLU A 1 717 ? 35.750 7.771 -1.164 1.00 81.38 717 GLU A O 1
ATOM 5693 N N . TYR A 1 718 ? 35.343 9.068 -2.954 1.00 83.69 718 TYR A N 1
ATOM 5694 C CA . TYR A 1 718 ? 36.735 9.166 -3.382 1.00 83.69 718 TYR A CA 1
ATOM 5695 C C . TYR A 1 718 ? 37.418 10.351 -2.697 1.00 83.69 718 TYR A C 1
ATOM 5697 O O . TYR A 1 718 ? 36.998 11.504 -2.822 1.00 83.69 718 TYR A O 1
ATOM 5705 N N . LYS A 1 719 ? 38.536 10.080 -2.028 1.00 83.50 719 LYS A N 1
ATOM 5706 C CA . LYS A 1 719 ? 39.395 11.091 -1.411 1.00 83.50 719 LYS A CA 1
ATOM 5707 C C . LYS A 1 719 ? 40.218 11.801 -2.485 1.00 83.50 719 LYS A C 1
ATOM 5709 O O . LYS A 1 719 ? 40.755 11.171 -3.395 1.00 83.50 719 LYS A O 1
ATOM 5714 N N . ILE A 1 720 ? 40.342 13.123 -2.367 1.00 78.44 720 ILE A N 1
ATOM 5715 C CA . ILE A 1 720 ? 41.201 13.927 -3.246 1.00 78.44 720 ILE A CA 1
ATOM 5716 C C . ILE A 1 720 ? 42.648 13.760 -2.779 1.00 78.44 720 ILE A C 1
ATOM 5718 O O . ILE A 1 720 ? 43.017 14.233 -1.701 1.00 78.44 720 ILE A O 1
ATOM 5722 N N . VAL A 1 721 ? 43.489 13.118 -3.590 1.00 76.56 721 VAL A N 1
ATOM 5723 C CA . VAL A 1 721 ? 44.894 12.874 -3.241 1.00 76.56 721 VAL A CA 1
ATOM 5724 C C . VAL A 1 721 ? 45.693 14.165 -3.434 1.00 76.56 721 VAL A C 1
ATOM 5726 O O . VAL A 1 721 ? 46.189 14.469 -4.520 1.00 76.56 721 VAL A O 1
ATOM 5729 N N . ARG A 1 722 ? 45.839 14.945 -2.354 1.00 54.00 722 ARG A N 1
ATOM 5730 C CA . ARG A 1 722 ? 46.598 16.213 -2.298 1.00 54.00 722 ARG A CA 1
ATOM 5731 C C . ARG A 1 722 ? 48.129 16.021 -2.363 1.00 54.00 722 ARG A C 1
ATOM 5733 O O . ARG A 1 722 ? 48.866 16.615 -1.586 1.00 54.00 722 ARG A O 1
ATOM 5740 N N . GLY A 1 723 ? 48.609 15.200 -3.299 1.00 46.84 723 GLY A N 1
ATOM 5741 C CA . GLY A 1 723 ? 50.037 14.976 -3.570 1.00 46.84 723 GLY A CA 1
ATOM 5742 C C . GLY A 1 723 ? 50.600 15.763 -4.763 1.00 46.84 723 GLY A C 1
ATOM 5743 O O . GLY A 1 723 ? 51.810 15.962 -4.838 1.00 46.84 723 GLY A O 1
ATOM 5744 N N . HIS A 1 724 ? 49.752 16.210 -5.700 1.00 41.03 724 HIS A N 1
ATOM 5745 C CA . HIS A 1 724 ? 50.185 16.773 -6.996 1.00 41.03 724 HIS A CA 1
ATOM 5746 C C . HIS A 1 724 ? 49.523 18.107 -7.400 1.00 41.03 724 HIS A C 1
ATOM 5748 O O . HIS A 1 724 ? 49.679 18.550 -8.541 1.00 41.03 724 HIS A O 1
ATOM 5754 N N . LEU A 1 725 ? 48.836 18.775 -6.466 1.00 42.00 725 LEU A N 1
ATOM 5755 C CA . LEU A 1 725 ? 48.440 20.182 -6.604 1.00 42.00 725 LEU A CA 1
ATOM 5756 C C . LEU A 1 725 ? 49.663 21.078 -6.358 1.00 42.00 725 LEU A C 1
ATOM 5758 O O . LEU A 1 725 ? 49.985 21.423 -5.221 1.00 42.00 725 LEU A O 1
ATOM 5762 N N . GLU A 1 726 ? 50.368 21.424 -7.433 1.00 35.81 726 GLU A N 1
ATOM 5763 C CA . GLU A 1 726 ? 51.456 22.402 -7.395 1.00 35.81 726 GLU A CA 1
ATOM 5764 C C . GLU A 1 726 ? 50.899 23.797 -7.087 1.00 35.81 726 GLU A C 1
ATOM 5766 O O . GLU A 1 726 ? 49.905 24.233 -7.664 1.00 35.81 726 GLU A O 1
ATOM 5771 N N . GLN A 1 727 ? 51.536 24.505 -6.154 1.00 36.00 727 GLN A N 1
ATOM 5772 C CA . GLN A 1 727 ? 51.025 25.766 -5.619 1.00 36.00 727 GLN A CA 1
ATOM 5773 C C . GLN A 1 727 ? 51.278 26.947 -6.572 1.00 36.00 727 GLN A C 1
ATOM 5775 O O . GLN A 1 727 ? 52.210 27.725 -6.374 1.00 36.00 727 GLN A O 1
ATOM 5780 N N . SER A 1 728 ? 50.424 27.131 -7.582 1.00 32.28 728 SER A N 1
ATOM 5781 C CA . SER A 1 728 ? 50.270 28.431 -8.252 1.00 32.28 728 SER A CA 1
ATOM 5782 C C . SER A 1 728 ? 48.841 28.663 -8.761 1.00 32.28 728 SER A C 1
ATOM 5784 O O . SER A 1 728 ? 48.163 27.744 -9.210 1.00 32.28 728 SER A O 1
ATOM 5786 N N . CYS A 1 729 ? 48.352 29.902 -8.650 1.00 38.09 729 CYS A N 1
ATOM 5787 C CA . CYS A 1 729 ? 46.965 30.251 -8.970 1.00 38.09 729 CYS A CA 1
ATOM 5788 C C . CYS A 1 729 ? 46.759 30.578 -10.461 1.00 38.09 729 CYS A C 1
ATOM 5790 O O . CYS A 1 729 ? 46.649 31.755 -10.799 1.00 38.09 729 CYS A O 1
ATOM 5792 N N . VAL A 1 730 ? 46.640 29.565 -11.329 1.00 41.50 730 VAL A N 1
ATOM 5793 C CA . VAL A 1 730 ? 45.905 29.635 -12.616 1.00 41.50 730 VAL A CA 1
ATOM 5794 C C . VAL A 1 730 ? 45.318 28.248 -12.926 1.00 41.50 730 VAL A C 1
ATOM 5796 O O . VAL A 1 730 ? 46.057 27.277 -12.882 1.00 41.50 730 VAL A O 1
ATOM 5799 N N . GLU A 1 731 ? 44.014 28.196 -13.235 1.00 47.62 731 GLU A N 1
ATOM 5800 C CA . GLU A 1 731 ? 43.237 27.082 -13.834 1.00 47.62 731 GLU A CA 1
ATOM 5801 C C . GLU A 1 731 ? 43.651 25.623 -13.495 1.00 47.62 731 GLU A C 1
ATOM 5803 O O . GLU A 1 731 ? 44.610 25.076 -14.035 1.00 47.62 731 GLU A O 1
ATOM 5808 N N . GLU A 1 732 ? 42.848 24.937 -12.664 1.00 61.75 732 GLU A N 1
ATOM 5809 C CA . GLU A 1 732 ? 43.036 23.511 -12.354 1.00 61.75 732 GLU A CA 1
ATOM 5810 C C . GLU A 1 732 ? 42.885 22.629 -13.611 1.00 61.75 732 GLU A C 1
ATOM 5812 O O . GLU A 1 732 ? 41.789 22.451 -14.151 1.00 61.75 732 GLU A O 1
ATOM 5817 N N . SER A 1 733 ? 44.004 22.048 -14.060 1.00 69.81 733 SER A N 1
ATOM 5818 C CA . SER A 1 733 ? 44.087 21.167 -15.234 1.00 69.81 733 SER A CA 1
ATOM 5819 C C . SER A 1 733 ? 44.219 19.675 -14.901 1.00 69.81 733 SER A C 1
ATOM 5821 O O . SER A 1 733 ? 44.171 18.853 -15.813 1.00 69.81 733 SER A O 1
ATOM 5823 N N . LYS A 1 734 ? 44.376 19.299 -13.623 1.00 84.56 734 LYS A N 1
ATOM 5824 C CA . LYS A 1 734 ? 44.556 17.907 -13.165 1.00 84.56 734 LYS A CA 1
ATOM 5825 C C . LYS A 1 734 ? 43.902 17.646 -11.804 1.00 84.56 734 LYS A C 1
ATOM 5827 O O . LYS A 1 734 ? 43.978 18.486 -10.913 1.00 84.56 734 LYS A O 1
ATOM 5832 N N . VAL A 1 735 ? 43.345 16.449 -11.613 1.00 87.56 735 VAL A N 1
ATOM 5833 C CA . VAL A 1 735 ? 42.888 15.930 -10.312 1.00 87.56 735 VAL A CA 1
ATOM 5834 C C . VAL A 1 735 ? 43.257 14.453 -10.151 1.00 87.56 735 VAL A C 1
ATOM 5836 O O . VAL A 1 735 ? 43.277 13.694 -11.119 1.00 87.56 735 VAL A O 1
ATOM 5839 N N . CYS A 1 736 ? 43.557 14.055 -8.914 1.00 88.19 736 CYS A N 1
ATOM 5840 C CA . CYS A 1 736 ? 43.844 12.676 -8.517 1.00 88.19 736 CYS A CA 1
ATOM 5841 C C . CYS A 1 736 ? 42.820 12.259 -7.451 1.00 88.19 736 CYS A C 1
ATOM 5843 O O . CYS A 1 736 ? 42.714 12.918 -6.411 1.00 88.19 736 CYS A O 1
ATOM 5845 N N . LEU A 1 737 ? 42.05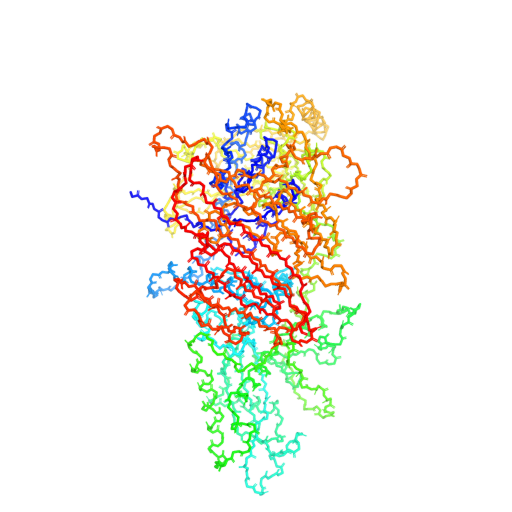6 11.202 -7.716 1.00 89.69 737 LEU A N 1
ATOM 5846 C CA . LEU A 1 737 ? 40.978 10.698 -6.862 1.00 89.69 737 LEU A CA 1
ATOM 5847 C C . LEU A 1 737 ? 41.249 9.248 -6.450 1.00 89.69 737 LEU A C 1
ATOM 5849 O O . LEU A 1 737 ? 41.786 8.470 -7.236 1.00 89.69 737 LEU A O 1
ATOM 5853 N N . GLU A 1 738 ? 40.847 8.882 -5.235 1.00 90.19 738 GLU A N 1
ATOM 5854 C CA . GLU A 1 738 ? 41.111 7.563 -4.657 1.00 90.19 738 GLU A CA 1
ATOM 5855 C C . GLU A 1 738 ? 39.931 7.043 -3.822 1.00 90.19 738 GLU A C 1
ATOM 5857 O O . GLU A 1 738 ? 39.604 7.632 -2.792 1.00 90.19 738 GLU A O 1
ATOM 5862 N N . GLY A 1 739 ? 39.315 5.935 -4.240 1.00 88.00 739 GLY A N 1
ATOM 5863 C CA . GLY A 1 739 ? 38.230 5.263 -3.515 1.00 88.00 739 GLY A CA 1
ATOM 5864 C C . GLY A 1 739 ? 38.648 3.887 -2.992 1.00 88.00 739 GLY A C 1
ATOM 5865 O O . GLY A 1 739 ? 39.289 3.119 -3.710 1.00 88.00 739 GLY A O 1
ATOM 5866 N N . ASP A 1 740 ? 38.270 3.554 -1.755 1.00 87.81 740 ASP A N 1
ATOM 5867 C CA . ASP A 1 740 ? 38.325 2.170 -1.260 1.00 87.81 740 ASP A CA 1
ATOM 5868 C C . ASP A 1 740 ? 37.164 1.381 -1.887 1.00 87.81 740 ASP A C 1
ATOM 5870 O O . ASP A 1 740 ? 36.027 1.851 -1.894 1.00 87.81 740 ASP A O 1
ATOM 5874 N N . ILE A 1 741 ? 37.459 0.207 -2.445 1.00 86.06 741 ILE A N 1
ATOM 5875 C CA . ILE A 1 741 ? 36.490 -0.667 -3.133 1.00 86.06 741 ILE A CA 1
ATOM 5876 C C . ILE A 1 741 ? 36.390 -2.055 -2.476 1.00 86.06 741 ILE A C 1
ATOM 5878 O O . ILE A 1 741 ? 35.981 -3.040 -3.106 1.00 86.06 741 ILE A O 1
ATOM 5882 N N . GLY A 1 742 ? 36.785 -2.146 -1.204 1.00 81.31 742 GLY A N 1
ATOM 5883 C CA . GLY A 1 742 ? 36.608 -3.310 -0.345 1.00 81.31 742 GLY A CA 1
ATOM 5884 C C . GLY A 1 742 ? 37.622 -4.436 -0.569 1.00 81.31 742 GLY A C 1
ATOM 5885 O O . GLY A 1 742 ? 38.079 -4.721 -1.679 1.00 81.31 742 GLY A O 1
ATOM 5886 N N . GLY A 1 743 ? 37.961 -5.136 0.518 1.00 79.62 743 GLY A N 1
ATOM 5887 C CA . GLY A 1 743 ? 38.920 -6.249 0.497 1.00 79.62 743 GLY A CA 1
ATOM 5888 C C . GLY A 1 743 ? 40.390 -5.816 0.421 1.00 79.62 743 GLY A C 1
ATOM 5889 O O . GLY A 1 743 ? 41.232 -6.590 -0.035 1.00 79.62 743 GLY A O 1
ATOM 5890 N N . GLY A 1 744 ? 40.701 -4.586 0.846 1.00 83.12 744 GLY A N 1
ATOM 5891 C CA . GLY A 1 744 ? 42.051 -4.014 0.789 1.00 83.12 744 GLY A CA 1
ATOM 5892 C C . GLY A 1 744 ? 42.480 -3.570 -0.613 1.00 83.12 744 GLY A C 1
ATOM 5893 O O . GLY A 1 744 ? 43.683 -3.485 -0.890 1.00 83.12 744 GLY A O 1
ATOM 5894 N N . LEU A 1 745 ? 41.498 -3.324 -1.486 1.00 88.19 745 LEU A N 1
ATOM 5895 C CA . LEU A 1 745 ? 41.651 -2.805 -2.838 1.00 88.19 745 LEU A CA 1
ATOM 5896 C C . LEU A 1 745 ? 41.261 -1.329 -2.912 1.00 88.19 745 LEU A C 1
ATOM 5898 O O . LEU A 1 745 ? 40.301 -0.895 -2.280 1.00 88.19 745 LEU A O 1
ATOM 5902 N N . VAL A 1 746 ? 41.973 -0.587 -3.750 1.00 91.00 746 VAL A N 1
ATOM 5903 C CA . VAL A 1 746 ? 41.743 0.833 -4.012 1.00 91.00 746 VAL A CA 1
ATOM 5904 C C . VAL A 1 746 ? 41.601 1.055 -5.512 1.00 91.00 746 VAL A C 1
ATOM 5906 O O . VAL A 1 746 ? 42.385 0.506 -6.286 1.00 91.00 746 VAL A O 1
ATOM 5909 N N . LEU A 1 747 ? 40.627 1.870 -5.918 1.00 92.94 747 LEU A N 1
ATOM 5910 C CA . LEU A 1 747 ? 40.512 2.380 -7.282 1.00 92.94 747 LEU A CA 1
ATOM 5911 C C . LEU A 1 747 ? 41.056 3.814 -7.310 1.00 92.94 747 LEU A C 1
ATOM 5913 O O . LEU A 1 747 ? 40.505 4.710 -6.664 1.00 92.94 747 LEU A O 1
ATOM 5917 N N . GLN A 1 748 ? 42.155 4.028 -8.034 1.00 92.38 748 GLN A N 1
ATOM 5918 C CA . GLN A 1 748 ? 42.703 5.359 -8.293 1.00 92.38 748 GLN A CA 1
ATOM 5919 C C . GLN A 1 748 ? 42.280 5.860 -9.670 1.00 92.38 748 GLN A C 1
ATOM 5921 O O . GLN A 1 748 ? 42.248 5.094 -10.631 1.00 92.38 748 GLN A O 1
ATOM 5926 N N . ARG A 1 749 ? 42.021 7.165 -9.784 1.00 91.06 749 ARG A N 1
ATOM 5927 C CA . ARG A 1 749 ? 41.691 7.830 -11.047 1.00 91.06 749 ARG A CA 1
ATOM 5928 C C . ARG A 1 749 ? 42.421 9.161 -11.168 1.00 91.06 749 ARG A C 1
ATOM 5930 O O . ARG A 1 749 ? 42.247 10.055 -10.339 1.00 91.06 749 ARG A O 1
ATOM 5937 N N . HIS A 1 750 ? 43.197 9.304 -12.233 1.00 91.75 750 HIS A N 1
ATOM 5938 C CA . HIS A 1 750 ? 43.884 10.535 -12.605 1.00 91.75 750 HIS A CA 1
ATOM 5939 C C . HIS A 1 750 ? 43.167 11.132 -13.818 1.00 91.75 750 HIS A C 1
ATOM 5941 O O . HIS A 1 750 ? 43.110 10.496 -14.866 1.00 91.75 750 HIS A O 1
ATOM 5947 N N . ILE A 1 751 ? 42.607 12.335 -13.685 1.00 91.94 751 ILE A N 1
ATOM 5948 C CA . ILE A 1 751 ? 41.938 13.057 -14.782 1.00 91.94 751 ILE A CA 1
ATOM 5949 C C . ILE A 1 751 ? 42.743 14.323 -15.048 1.00 91.94 751 ILE A C 1
ATOM 5951 O O . ILE A 1 751 ? 43.018 15.084 -14.118 1.00 91.94 751 ILE A O 1
ATOM 5955 N N . SER A 1 752 ? 43.116 14.565 -16.303 1.00 90.81 752 SER A N 1
ATOM 5956 C CA . SER A 1 752 ? 43.877 15.757 -16.688 1.00 90.81 752 SER A CA 1
ATOM 5957 C C . SER A 1 752 ? 43.532 16.260 -18.085 1.00 90.81 752 SER A C 1
ATOM 5959 O O . SER A 1 752 ? 43.157 15.485 -18.960 1.00 90.81 752 SER A O 1
ATOM 5961 N N . ILE A 1 753 ? 43.687 17.562 -18.296 1.00 89.19 753 ILE A N 1
ATOM 5962 C CA . ILE A 1 753 ? 43.738 18.194 -19.615 1.00 89.19 753 ILE A CA 1
ATOM 5963 C C . ILE A 1 753 ? 45.225 18.398 -19.923 1.00 89.19 753 ILE A C 1
ATOM 5965 O O . ILE A 1 753 ? 45.943 18.972 -19.100 1.00 89.19 753 ILE A O 1
ATOM 5969 N N . LEU A 1 754 ? 45.711 17.884 -21.054 1.00 83.19 754 LEU A N 1
ATOM 5970 C CA . LEU A 1 754 ? 47.150 17.852 -21.336 1.00 83.19 754 LEU A CA 1
ATOM 5971 C C . LEU A 1 754 ? 47.706 19.260 -21.602 1.00 83.19 754 LEU A C 1
ATOM 5973 O O . LEU A 1 754 ? 47.274 19.954 -22.518 1.00 83.19 754 LEU A O 1
ATOM 5977 N N . THR A 1 755 ? 48.699 19.681 -20.814 1.00 76.75 755 THR A N 1
ATOM 5978 C CA . THR A 1 755 ? 49.299 21.027 -20.898 1.00 76.75 755 THR A CA 1
ATOM 5979 C C . THR A 1 755 ? 50.056 21.265 -22.211 1.00 76.75 755 THR A C 1
ATOM 5981 O O . THR A 1 755 ? 50.162 22.400 -22.671 1.00 76.75 755 THR A O 1
ATOM 5984 N N . ASP A 1 756 ? 50.595 20.206 -22.815 1.00 79.88 756 ASP A N 1
ATOM 5985 C CA . ASP A 1 756 ? 51.307 20.209 -24.097 1.00 79.88 756 ASP A CA 1
ATOM 5986 C C . ASP A 1 756 ? 50.373 20.045 -25.310 1.00 79.88 756 ASP A C 1
ATOM 5988 O O . ASP A 1 756 ? 50.697 20.527 -26.397 1.00 79.88 756 ASP A O 1
ATOM 5992 N N . ASN A 1 757 ? 49.191 19.444 -25.124 1.00 82.81 757 ASN A N 1
ATOM 5993 C CA . ASN A 1 757 ? 48.112 19.444 -26.112 1.00 82.81 757 ASN A CA 1
ATOM 5994 C C . ASN A 1 757 ? 46.738 19.721 -25.458 1.00 82.81 757 ASN A C 1
ATOM 5996 O O . ASN A 1 757 ? 45.998 18.774 -25.172 1.00 82.81 757 ASN A O 1
ATOM 6000 N N . PRO A 1 758 ? 46.344 21.001 -25.282 1.00 83.50 758 PRO A N 1
ATOM 6001 C CA . PRO A 1 758 ? 45.106 21.408 -24.595 1.00 83.50 758 PRO A CA 1
ATOM 6002 C C . PRO A 1 758 ? 43.788 20.955 -25.257 1.00 83.50 758 PRO A C 1
ATOM 6004 O O . PRO A 1 758 ? 42.704 21.280 -24.766 1.00 83.50 758 PRO A O 1
ATOM 6007 N N . LYS A 1 759 ? 43.869 20.203 -26.361 1.00 88.06 759 LYS A N 1
ATOM 6008 C CA . LYS A 1 759 ? 42.748 19.527 -27.027 1.00 88.06 759 LYS A CA 1
ATOM 6009 C C . LYS A 1 759 ? 42.421 18.156 -26.450 1.00 88.06 759 LYS A C 1
ATOM 6011 O O . LYS A 1 759 ? 41.389 17.592 -26.807 1.00 88.06 759 LYS A O 1
ATOM 6016 N N . ILE A 1 760 ? 43.289 17.605 -25.602 1.00 91.19 760 ILE A N 1
ATOM 6017 C CA . ILE A 1 760 ? 43.168 16.239 -25.096 1.00 91.19 760 ILE A CA 1
ATOM 6018 C C . ILE A 1 760 ? 42.832 16.240 -23.606 1.00 91.19 760 ILE A C 1
ATOM 6020 O O . ILE A 1 760 ? 43.594 16.751 -22.783 1.00 91.19 760 ILE A O 1
ATOM 6024 N N . VAL A 1 761 ? 41.724 15.583 -23.258 1.00 93.44 761 VAL A N 1
ATOM 6025 C CA . VAL A 1 761 ? 41.488 15.072 -21.899 1.00 93.44 761 VAL A CA 1
ATOM 6026 C C . VAL A 1 761 ? 42.098 13.678 -21.820 1.00 93.44 761 VAL A C 1
ATOM 6028 O O . VAL A 1 761 ? 41.761 12.823 -22.632 1.00 93.44 761 VAL A O 1
ATOM 6031 N N . GLN A 1 762 ? 42.959 13.426 -20.840 1.00 93.94 762 GLN A N 1
ATOM 6032 C CA . GLN A 1 762 ? 43.459 12.095 -20.504 1.00 93.94 762 GLN A CA 1
ATOM 6033 C C . GLN A 1 762 ? 42.854 11.628 -19.180 1.00 93.94 762 GLN A C 1
ATOM 6035 O O . GLN A 1 762 ? 42.812 12.392 -18.209 1.00 93.94 762 GLN A O 1
ATOM 6040 N N . ILE A 1 763 ? 42.430 10.365 -19.137 1.00 94.56 763 ILE A N 1
ATOM 6041 C CA . ILE A 1 763 ? 41.961 9.704 -17.919 1.00 94.56 763 ILE A CA 1
ATOM 6042 C C . ILE A 1 763 ? 42.713 8.384 -17.766 1.00 94.56 763 ILE A C 1
ATOM 6044 O O . ILE A 1 763 ? 42.870 7.618 -18.719 1.00 94.56 763 ILE A O 1
ATOM 6048 N N . ASP A 1 764 ? 43.244 8.162 -16.570 1.00 94.38 764 ASP A N 1
ATOM 6049 C CA . ASP A 1 764 ? 44.128 7.049 -16.254 1.00 94.38 764 ASP A CA 1
ATOM 6050 C C . ASP A 1 764 ? 43.727 6.442 -14.907 1.00 94.38 764 ASP A C 1
ATOM 6052 O O . ASP A 1 764 ? 43.928 7.042 -13.841 1.00 94.38 764 ASP A O 1
ATOM 6056 N N . SER A 1 765 ? 43.099 5.271 -14.985 1.00 95.00 765 SER A N 1
ATOM 6057 C CA . SER A 1 765 ? 42.434 4.614 -13.862 1.00 95.00 765 SER A CA 1
ATOM 6058 C C . SER A 1 765 ? 43.095 3.277 -13.556 1.00 95.00 765 SER A C 1
ATOM 6060 O O . SER A 1 765 ? 43.381 2.505 -14.474 1.00 95.00 765 SER A O 1
ATOM 6062 N N . SER A 1 766 ? 43.319 2.976 -12.276 1.00 94.69 766 SER A N 1
ATOM 6063 C CA . SER A 1 766 ? 43.916 1.718 -11.814 1.00 94.69 766 SER A CA 1
ATOM 6064 C C . SER A 1 766 ? 43.150 1.091 -10.648 1.00 94.69 766 SER A C 1
ATOM 6066 O O . SER A 1 766 ? 42.533 1.784 -9.842 1.00 94.69 766 SER A O 1
ATOM 6068 N N . ILE A 1 767 ? 43.210 -0.240 -10.549 1.00 94.25 767 ILE A N 1
ATOM 6069 C CA . ILE A 1 767 ? 42.804 -1.002 -9.361 1.00 94.25 767 ILE A CA 1
ATOM 6070 C C . ILE A 1 767 ? 44.061 -1.594 -8.723 1.00 94.25 767 ILE A C 1
ATOM 6072 O O . ILE A 1 767 ? 44.756 -2.410 -9.336 1.00 94.25 767 ILE A O 1
ATOM 6076 N N . GLU A 1 768 ? 44.329 -1.189 -7.484 1.00 90.69 768 GLU A N 1
ATOM 6077 C CA . GLU A 1 768 ? 45.557 -1.470 -6.743 1.00 90.69 768 GLU A CA 1
ATOM 6078 C C . GLU A 1 768 ? 45.286 -2.244 -5.451 1.00 90.69 768 GLU A C 1
ATOM 6080 O O . GLU A 1 768 ? 44.351 -1.952 -4.704 1.00 90.69 768 GLU A O 1
ATOM 6085 N N . ALA A 1 769 ? 46.156 -3.201 -5.133 1.00 88.44 769 ALA A N 1
ATOM 6086 C CA . ALA A 1 769 ? 46.096 -3.958 -3.888 1.00 88.44 769 ALA A CA 1
ATOM 6087 C C . ALA A 1 769 ? 46.942 -3.296 -2.791 1.00 88.44 769 ALA A C 1
ATOM 6089 O O . ALA A 1 769 ? 48.166 -3.269 -2.885 1.00 88.44 769 ALA A O 1
ATOM 6090 N N . ARG A 1 770 ? 46.335 -2.805 -1.704 1.00 83.88 770 ARG A N 1
ATOM 6091 C CA . ARG A 1 770 ? 47.068 -2.111 -0.625 1.00 83.88 770 ARG A CA 1
ATOM 6092 C C . ARG A 1 770 ? 47.206 -2.917 0.658 1.00 83.88 770 ARG A C 1
ATOM 6094 O O . ARG A 1 770 ? 48.311 -2.991 1.204 1.00 83.88 770 ARG A O 1
ATOM 6101 N N . SER A 1 771 ? 46.126 -3.545 1.106 1.00 72.75 771 SER A N 1
ATOM 6102 C CA . SER A 1 771 ? 46.004 -4.175 2.431 1.00 72.75 771 SER A CA 1
ATOM 6103 C C . SER A 1 771 ? 45.380 -5.575 2.354 1.00 72.75 771 SER A C 1
ATOM 6105 O O . SER A 1 771 ? 44.528 -5.945 3.158 1.00 72.75 771 SER A O 1
ATOM 6107 N N . VAL A 1 772 ? 45.816 -6.377 1.377 1.00 69.62 772 VAL A N 1
ATOM 6108 C CA . VAL A 1 772 ? 45.354 -7.765 1.213 1.00 69.62 772 VAL A CA 1
ATOM 6109 C C . VAL A 1 772 ? 45.713 -8.606 2.445 1.00 69.62 772 VAL A C 1
ATOM 6111 O O . VAL A 1 772 ? 46.855 -8.585 2.908 1.00 69.62 772 VAL A O 1
ATOM 6114 N N . GLY A 1 773 ? 44.742 -9.354 2.978 1.00 63.97 773 GLY A N 1
ATOM 6115 C CA . GLY A 1 773 ? 44.895 -10.089 4.238 1.00 63.97 773 GLY A CA 1
ATOM 6116 C C . GLY A 1 773 ? 45.994 -11.169 4.207 1.00 63.97 773 GLY A C 1
ATOM 6117 O O . GLY A 1 773 ? 46.246 -11.761 3.153 1.00 63.97 773 GLY A O 1
ATOM 6118 N N . PRO A 1 774 ? 46.629 -11.494 5.350 1.00 53.22 774 PRO A N 1
ATOM 6119 C CA . PRO A 1 774 ? 47.847 -12.318 5.405 1.00 53.22 774 PRO A CA 1
ATOM 6120 C C . PRO A 1 774 ? 47.691 -13.790 4.971 1.00 53.22 774 PRO A C 1
ATOM 6122 O O . PRO A 1 774 ? 48.695 -14.476 4.811 1.00 53.22 774 PRO A O 1
ATOM 6125 N N . GLY A 1 775 ? 46.467 -14.282 4.744 1.00 58.94 775 GLY A N 1
ATOM 6126 C CA . GLY A 1 775 ? 46.203 -15.613 4.169 1.00 58.94 775 GLY A CA 1
ATOM 6127 C C . GLY A 1 775 ? 46.090 -15.657 2.635 1.00 58.94 775 GLY A C 1
ATOM 6128 O O . GLY A 1 775 ? 45.902 -16.731 2.076 1.00 58.94 775 GLY A O 1
ATOM 6129 N N . SER A 1 776 ? 46.177 -14.513 1.949 1.00 62.22 776 SER A N 1
ATOM 6130 C CA . SER A 1 776 ? 45.857 -14.364 0.513 1.00 62.22 776 SER A CA 1
ATOM 6131 C C . SER A 1 776 ? 46.977 -14.727 -0.473 1.00 62.22 776 SER A C 1
ATOM 6133 O O . SER A 1 776 ? 46.765 -14.711 -1.683 1.00 62.22 776 SER A O 1
ATOM 6135 N N . GLY A 1 777 ? 48.203 -14.946 0.010 1.00 67.62 777 GLY A N 1
ATOM 6136 C CA . GLY A 1 777 ? 49.387 -15.030 -0.856 1.00 67.62 777 GLY A CA 1
ATOM 6137 C C . GLY A 1 777 ? 49.764 -13.712 -1.558 1.00 67.62 777 GLY A C 1
ATOM 6138 O O . GLY A 1 777 ? 50.638 -13.727 -2.418 1.00 67.62 777 GLY A O 1
ATOM 6139 N N . GLY A 1 778 ? 49.136 -12.582 -1.202 1.00 71.12 778 GLY A N 1
ATOM 6140 C CA . GLY A 1 778 ? 49.400 -11.261 -1.789 1.00 71.12 778 GLY A CA 1
ATOM 6141 C C . GLY A 1 778 ? 48.523 -10.890 -2.992 1.00 71.12 778 GLY A C 1
ATOM 6142 O O . GLY A 1 778 ? 48.734 -9.826 -3.576 1.00 71.12 778 GLY A O 1
ATOM 6143 N N . PHE A 1 779 ? 47.541 -11.728 -3.342 1.00 76.81 779 PHE A N 1
ATOM 6144 C CA . PHE A 1 779 ? 46.602 -11.508 -4.447 1.00 76.81 779 PHE A CA 1
ATOM 6145 C C . PHE A 1 779 ? 45.177 -11.258 -3.943 1.00 76.81 779 PHE A C 1
ATOM 6147 O O . PHE A 1 779 ? 44.725 -11.868 -2.976 1.00 76.81 779 PHE A O 1
ATOM 6154 N N . SER A 1 780 ? 44.460 -10.354 -4.604 1.00 84.69 780 SER A N 1
ATOM 6155 C CA . SER A 1 780 ? 43.099 -9.956 -4.235 1.00 84.69 780 SER A CA 1
ATOM 6156 C C . SER A 1 780 ? 42.009 -10.975 -4.604 1.00 84.69 780 SER A C 1
ATOM 6158 O O . SER A 1 780 ? 42.255 -11.989 -5.257 1.00 84.69 780 SER A O 1
ATOM 6160 N N . ARG A 1 781 ? 40.753 -10.630 -4.277 1.00 86.69 781 ARG A N 1
ATOM 6161 C CA . ARG A 1 781 ? 39.568 -11.141 -4.992 1.00 86.69 781 ARG A CA 1
ATOM 6162 C C . ARG A 1 781 ? 39.685 -10.896 -6.506 1.00 86.69 781 ARG A C 1
ATOM 6164 O O . ARG A 1 781 ? 40.418 -9.995 -6.920 1.00 86.69 781 ARG A O 1
ATOM 6171 N N . LEU A 1 782 ? 38.930 -11.644 -7.314 1.00 89.56 782 LEU A N 1
ATOM 6172 C CA . LEU A 1 782 ? 38.740 -11.305 -8.728 1.00 89.56 782 LEU A CA 1
ATOM 6173 C C . LEU A 1 782 ? 38.180 -9.880 -8.857 1.00 89.56 782 LEU A C 1
ATOM 6175 O O . LEU A 1 782 ? 37.293 -9.477 -8.095 1.00 89.56 782 LEU A O 1
ATOM 6179 N N . VAL A 1 783 ? 38.726 -9.137 -9.815 1.00 91.19 783 VAL A N 1
ATOM 6180 C CA . VAL A 1 783 ? 38.296 -7.794 -10.208 1.00 91.19 783 VAL A CA 1
ATOM 6181 C C . VAL A 1 783 ? 38.417 -7.624 -11.718 1.00 91.19 783 VAL A C 1
ATOM 6183 O O . VAL A 1 783 ? 39.246 -8.265 -12.361 1.00 91.19 783 VAL A O 1
ATOM 6186 N N . CYS A 1 784 ? 37.603 -6.728 -12.268 1.00 94.06 784 CYS A N 1
ATOM 6187 C CA . CYS A 1 784 ? 37.672 -6.247 -13.644 1.00 94.06 784 CYS A CA 1
ATOM 6188 C C . CYS A 1 784 ? 37.485 -4.729 -13.604 1.00 94.06 784 CYS A C 1
ATOM 6190 O O . CYS A 1 784 ? 36.483 -4.258 -13.074 1.00 94.06 784 CYS A O 1
ATOM 6192 N N . LEU A 1 785 ? 38.433 -3.957 -14.137 1.00 95.38 785 LEU A N 1
ATOM 6193 C CA . LEU A 1 785 ? 38.250 -2.521 -14.318 1.00 95.38 785 LEU A CA 1
ATOM 6194 C C . LEU A 1 785 ? 37.369 -2.313 -15.552 1.00 95.38 785 LEU A C 1
ATOM 6196 O O . LEU A 1 785 ? 37.835 -2.445 -16.685 1.00 95.38 785 LEU A O 1
ATOM 6200 N N . ARG A 1 786 ? 36.090 -2.008 -15.326 1.00 94.38 786 ARG A N 1
ATOM 6201 C CA . ARG A 1 786 ? 35.145 -1.600 -16.371 1.00 94.38 786 ARG A CA 1
ATOM 6202 C C . ARG A 1 786 ? 34.954 -0.095 -16.309 1.00 94.38 786 ARG A C 1
ATOM 6204 O O . ARG A 1 786 ? 34.550 0.437 -15.277 1.00 94.38 786 ARG A O 1
ATOM 6211 N N . VAL A 1 787 ? 35.185 0.564 -17.435 1.00 94.25 787 VAL A N 1
ATOM 6212 C CA . VAL A 1 787 ? 35.040 2.007 -17.623 1.00 94.25 787 VAL A CA 1
ATOM 6213 C C . VAL A 1 787 ? 33.901 2.255 -18.606 1.00 94.25 787 VAL A C 1
ATOM 6215 O O . VAL A 1 787 ? 33.945 1.761 -19.733 1.00 94.25 787 VAL A O 1
ATOM 6218 N N . ARG A 1 788 ? 32.872 2.990 -18.178 1.00 91.62 788 ARG A N 1
ATOM 6219 C CA . ARG A 1 788 ? 31.624 3.241 -18.908 1.00 91.62 788 ARG A CA 1
ATOM 6220 C C . ARG A 1 788 ? 31.439 4.732 -19.164 1.00 91.62 788 ARG A C 1
ATOM 6222 O O . ARG A 1 788 ? 31.507 5.548 -18.247 1.00 91.62 788 ARG A O 1
ATOM 6229 N N . HIS A 1 789 ? 31.107 5.057 -20.407 1.00 90.25 789 HIS A N 1
ATOM 6230 C CA . HIS A 1 789 ? 30.804 6.414 -20.847 1.00 90.25 789 HIS A CA 1
ATOM 6231 C C . HIS A 1 789 ? 29.402 6.436 -21.438 1.00 90.25 789 HIS A C 1
ATOM 6233 O O . HIS A 1 789 ? 29.156 5.736 -22.420 1.00 90.25 789 HIS A O 1
ATOM 6239 N N . THR A 1 790 ? 28.501 7.239 -20.876 1.00 90.00 790 THR A N 1
ATOM 6240 C CA . THR A 1 790 ? 27.216 7.557 -21.507 1.00 90.00 790 THR A CA 1
ATOM 6241 C C . THR A 1 790 ? 27.323 8.894 -22.238 1.00 90.00 790 THR A C 1
ATOM 6243 O O . THR A 1 790 ? 27.341 9.955 -21.608 1.00 90.00 790 THR A O 1
ATOM 6246 N N . PHE A 1 791 ? 27.367 8.851 -23.568 1.00 89.00 791 PHE A N 1
ATOM 6247 C CA . PHE A 1 791 ? 27.282 10.035 -24.423 1.00 89.00 791 PHE A CA 1
ATOM 6248 C C . PHE A 1 791 ? 25.826 10.434 -24.649 1.00 89.00 791 PHE A C 1
ATOM 6250 O O . PHE A 1 791 ? 24.979 9.575 -24.883 1.00 89.00 791 PHE A O 1
ATOM 6257 N N . THR A 1 792 ? 25.529 11.732 -24.612 1.00 84.94 792 THR A N 1
ATOM 6258 C CA . THR A 1 792 ? 24.201 12.270 -24.944 1.00 84.94 792 THR A CA 1
ATOM 6259 C C . THR A 1 792 ? 24.146 12.599 -26.434 1.00 84.94 792 THR A C 1
ATOM 6261 O O . THR A 1 792 ? 24.987 13.352 -26.923 1.00 84.94 792 THR A O 1
ATOM 6264 N N . LEU A 1 793 ? 23.177 12.047 -27.170 1.00 83.88 793 LEU A N 1
ATOM 6265 C CA . LEU A 1 793 ? 23.103 12.190 -28.627 1.00 83.88 793 LEU A CA 1
ATOM 6266 C C . LEU A 1 793 ? 22.037 13.205 -29.053 1.00 83.88 793 LEU A C 1
ATOM 6268 O O . LEU A 1 793 ? 20.855 13.039 -28.763 1.00 83.88 793 LEU A O 1
ATOM 6272 N N . LEU A 1 794 ? 22.453 14.226 -29.809 1.00 77.88 794 LEU A N 1
ATOM 6273 C CA . LEU A 1 794 ? 21.548 15.200 -30.436 1.00 77.88 794 LEU A CA 1
ATOM 6274 C C . LEU A 1 794 ? 20.844 14.629 -31.679 1.00 77.88 794 LEU A C 1
ATOM 6276 O O . LEU A 1 794 ? 19.678 14.930 -31.922 1.00 77.88 794 LEU A O 1
ATOM 6280 N N . HIS A 1 795 ? 21.547 13.793 -32.449 1.00 82.12 795 HIS A N 1
ATOM 6281 C CA . HIS A 1 795 ? 21.104 13.291 -33.755 1.00 82.12 795 HIS A CA 1
ATOM 6282 C C . HIS A 1 795 ? 21.260 11.757 -33.854 1.00 82.12 795 HIS A C 1
ATOM 6284 O O . HIS A 1 795 ? 21.991 11.281 -34.717 1.00 82.12 795 HIS A O 1
ATOM 6290 N N . PRO A 1 796 ? 20.637 10.945 -32.974 1.00 82.00 796 PRO A N 1
ATOM 6291 C CA . PRO A 1 796 ? 20.985 9.526 -32.797 1.00 82.00 796 PRO A CA 1
ATOM 6292 C C . PRO A 1 796 ? 20.890 8.640 -34.055 1.00 82.00 796 PRO A C 1
ATOM 6294 O O . PRO A 1 796 ? 21.543 7.605 -34.100 1.00 82.00 796 PRO A O 1
ATOM 6297 N N . THR A 1 797 ? 20.133 9.036 -35.085 1.00 84.62 797 THR A N 1
ATOM 6298 C CA . THR A 1 797 ? 20.069 8.335 -36.385 1.00 84.62 797 THR A CA 1
ATOM 6299 C C . THR A 1 797 ? 21.221 8.673 -37.339 1.00 84.62 797 THR A C 1
ATOM 6301 O O . THR A 1 797 ? 21.518 7.887 -38.232 1.00 84.62 797 THR A O 1
ATOM 6304 N N . GLU A 1 798 ? 21.874 9.824 -37.159 1.00 87.69 798 GLU A N 1
ATOM 6305 C CA . GLU A 1 798 ? 23.000 10.314 -37.974 1.00 87.69 798 GLU A CA 1
ATOM 6306 C C . GLU A 1 798 ? 24.362 10.084 -37.292 1.00 87.69 798 GLU A C 1
ATOM 6308 O O . GLU A 1 798 ? 25.410 10.491 -37.801 1.00 87.69 798 GLU A O 1
ATOM 6313 N N . VAL A 1 799 ? 24.353 9.432 -36.128 1.00 90.00 799 VAL A N 1
ATOM 6314 C CA . VAL A 1 799 ? 25.540 9.128 -35.330 1.00 90.00 799 VAL A CA 1
ATOM 6315 C C . VAL A 1 799 ? 25.986 7.685 -35.578 1.00 90.00 799 VAL A C 1
ATOM 6317 O O . VAL A 1 799 ? 25.164 6.770 -35.612 1.00 90.00 799 VAL A O 1
ATOM 6320 N N . VAL A 1 800 ? 27.296 7.462 -35.721 1.00 93.38 800 VAL A N 1
ATOM 6321 C CA . VAL A 1 800 ? 27.897 6.119 -35.849 1.00 93.38 800 VAL A CA 1
ATOM 6322 C C . VAL A 1 800 ? 29.179 5.985 -35.027 1.00 93.38 800 VAL A C 1
ATOM 6324 O O . VAL A 1 800 ? 29.925 6.951 -34.863 1.00 93.38 800 VAL A O 1
ATOM 6327 N N . VAL A 1 801 ? 29.473 4.773 -34.547 1.00 95.44 801 VAL A N 1
ATOM 6328 C CA . VAL A 1 801 ? 30.776 4.427 -33.952 1.00 95.44 801 VAL A CA 1
ATOM 6329 C C . VAL A 1 801 ? 31.646 3.777 -35.023 1.00 95.44 801 VAL A C 1
ATOM 6331 O O . VAL A 1 801 ? 31.375 2.654 -35.449 1.00 95.44 801 VAL A O 1
ATOM 6334 N N . ALA A 1 802 ? 32.697 4.469 -35.454 1.00 95.50 802 ALA A N 1
ATOM 6335 C CA . ALA A 1 802 ? 33.618 4.020 -36.494 1.00 95.50 802 ALA A CA 1
ATOM 6336 C C . ALA A 1 802 ? 35.003 3.691 -35.915 1.00 95.50 802 ALA A C 1
ATOM 6338 O O . ALA A 1 802 ? 35.540 4.440 -35.097 1.00 95.50 802 ALA A O 1
ATOM 6339 N N . PHE A 1 803 ? 35.608 2.580 -36.345 1.00 96.56 803 PHE A N 1
ATOM 6340 C CA . PHE A 1 803 ? 36.959 2.189 -35.924 1.00 96.56 803 PHE A CA 1
ATOM 6341 C C . PHE A 1 803 ? 37.656 1.238 -36.907 1.00 96.56 803 PHE A C 1
ATOM 6343 O O . PHE A 1 803 ? 37.048 0.677 -37.820 1.00 96.56 803 PHE A O 1
ATOM 6350 N N . THR A 1 804 ? 38.961 1.029 -36.704 1.00 96.81 804 THR A N 1
ATOM 6351 C CA . THR A 1 804 ? 39.701 -0.085 -37.320 1.00 96.81 804 THR A CA 1
ATOM 6352 C C . THR A 1 804 ? 39.981 -1.133 -36.250 1.00 96.81 804 THR A C 1
ATOM 6354 O O . THR A 1 804 ? 40.589 -0.830 -35.223 1.00 96.81 804 THR A O 1
ATOM 6357 N N . ALA A 1 805 ? 39.514 -2.358 -36.465 1.00 95.25 805 ALA A N 1
ATOM 6358 C CA . ALA A 1 805 ? 39.698 -3.468 -35.543 1.00 95.25 805 ALA A CA 1
ATOM 6359 C C . ALA A 1 805 ? 41.136 -4.016 -35.582 1.00 95.25 805 ALA A C 1
ATOM 6361 O O . ALA A 1 805 ? 41.866 -3.826 -36.557 1.00 95.25 805 ALA A O 1
ATOM 6362 N N . ILE A 1 806 ? 41.541 -4.748 -34.542 1.00 93.31 806 ILE A N 1
ATOM 6363 C CA . ILE A 1 806 ? 42.886 -5.349 -34.421 1.00 93.31 806 ILE A CA 1
ATOM 6364 C C . ILE A 1 806 ? 43.208 -6.309 -35.583 1.00 93.31 806 ILE A C 1
ATOM 6366 O O . ILE A 1 806 ? 44.363 -6.429 -35.986 1.00 93.31 806 ILE A O 1
ATOM 6370 N N . ASN A 1 807 ? 42.201 -6.956 -36.179 1.00 92.56 807 ASN A N 1
ATOM 6371 C CA . ASN A 1 807 ? 42.361 -7.781 -37.385 1.00 92.56 807 ASN A CA 1
ATOM 6372 C C . ASN A 1 807 ? 42.510 -6.982 -38.705 1.00 92.56 807 ASN A C 1
ATOM 6374 O O . ASN A 1 807 ? 42.575 -7.588 -39.774 1.00 92.56 807 ASN A O 1
ATOM 6378 N N . GLY A 1 808 ? 42.529 -5.646 -38.655 1.00 92.00 808 GLY A N 1
ATOM 6379 C CA . GLY A 1 808 ? 42.638 -4.753 -39.813 1.00 92.00 808 GLY A CA 1
ATOM 6380 C C . GLY A 1 808 ? 41.324 -4.456 -40.545 1.00 92.00 808 GLY A C 1
ATOM 6381 O O . GLY A 1 808 ? 41.331 -3.679 -41.500 1.00 92.00 808 GLY A O 1
ATOM 6382 N N . SER A 1 809 ? 40.192 -5.033 -40.126 1.00 93.75 809 SER A N 1
ATOM 6383 C CA . SER 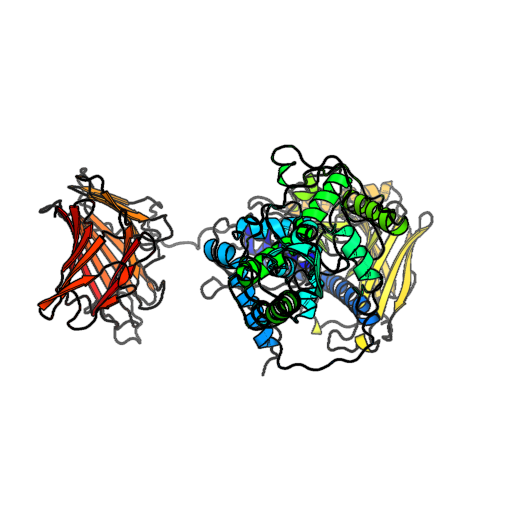A 1 809 ? 38.882 -4.683 -40.694 1.00 93.75 809 SER A CA 1
ATOM 6384 C C . SER A 1 809 ? 38.419 -3.304 -40.215 1.00 93.75 809 SER A C 1
ATOM 6386 O O . SER A 1 809 ? 38.581 -2.956 -39.047 1.00 93.75 809 SER A O 1
ATOM 6388 N N . LYS A 1 810 ? 37.825 -2.514 -41.114 1.00 95.12 810 LYS A N 1
ATOM 6389 C CA . LYS A 1 810 ? 37.090 -1.303 -40.729 1.00 95.12 810 LYS A CA 1
ATOM 6390 C C . LYS A 1 810 ? 35.686 -1.693 -40.288 1.00 95.12 810 LYS A C 1
ATOM 6392 O O . LYS A 1 810 ? 35.054 -2.513 -40.949 1.00 95.12 810 LYS A O 1
ATOM 6397 N N . GLN A 1 811 ? 35.232 -1.105 -39.191 1.00 94.44 811 GLN A N 1
ATOM 6398 C CA . GLN A 1 811 ? 33.930 -1.349 -38.584 1.00 94.44 811 GLN A CA 1
ATOM 6399 C C . GLN A 1 811 ? 33.192 -0.018 -38.435 1.00 94.44 811 GLN A C 1
ATOM 6401 O O . GLN A 1 811 ? 33.800 1.000 -38.100 1.00 94.44 811 GLN A O 1
ATOM 6406 N N . GLU A 1 812 ? 31.887 -0.044 -38.682 1.00 93.81 812 GLU A N 1
ATOM 6407 C CA . GLU A 1 812 ? 30.963 1.060 -38.441 1.00 93.81 812 GLU A CA 1
ATOM 6408 C C . GLU A 1 812 ? 29.713 0.467 -37.788 1.00 93.81 812 GLU A C 1
ATOM 6410 O O . GLU A 1 812 ? 29.113 -0.459 -38.333 1.00 93.81 812 GLU A O 1
ATOM 6415 N N . ILE A 1 813 ? 29.363 0.958 -36.601 1.00 92.38 813 ILE A N 1
ATOM 6416 C CA . ILE A 1 813 ? 28.201 0.520 -35.824 1.00 92.38 813 ILE A CA 1
ATOM 6417 C C . ILE A 1 813 ? 27.203 1.679 -35.806 1.00 92.38 813 ILE A C 1
ATOM 6419 O O . ILE A 1 813 ? 27.538 2.768 -35.337 1.00 92.38 813 ILE A O 1
ATOM 6423 N N . SER A 1 814 ? 25.990 1.443 -36.309 1.00 86.56 814 SER A N 1
ATOM 6424 C CA . SER A 1 814 ? 24.846 2.366 -36.242 1.00 86.56 814 SER A CA 1
ATOM 6425 C C . SER A 1 814 ? 23.830 1.928 -35.182 1.00 86.56 814 SER A C 1
ATOM 6427 O O . SER A 1 814 ? 23.896 0.801 -34.682 1.00 86.56 814 SER A O 1
ATOM 6429 N N . LEU A 1 815 ? 22.855 2.797 -34.899 1.00 82.88 815 LEU A N 1
ATOM 6430 C CA . LEU A 1 815 ? 21.708 2.552 -34.016 1.00 82.88 815 LEU A CA 1
ATOM 6431 C C . LEU A 1 815 ? 21.004 1.201 -34.264 1.00 82.88 815 LEU A C 1
ATOM 6433 O O . LEU A 1 815 ? 20.658 0.503 -33.312 1.00 82.88 815 LEU A O 1
ATOM 6437 N N . ASP A 1 816 ? 20.863 0.787 -35.528 1.00 78.31 816 ASP A N 1
ATOM 6438 C CA . ASP A 1 816 ? 20.213 -0.476 -35.927 1.00 78.31 816 ASP A CA 1
ATOM 6439 C C . ASP A 1 816 ? 20.943 -1.743 -35.435 1.00 78.31 816 ASP A C 1
ATOM 6441 O O . ASP A 1 816 ? 20.407 -2.848 -35.525 1.00 78.31 816 ASP A O 1
ATOM 6445 N N . SER A 1 817 ? 22.174 -1.602 -34.933 1.00 75.31 817 SER A N 1
ATOM 6446 C CA . SER A 1 817 ? 23.024 -2.722 -34.504 1.00 75.31 817 SER A CA 1
ATOM 6447 C C . SER A 1 817 ? 22.687 -3.245 -33.102 1.00 75.31 817 SER A C 1
ATOM 6449 O O . SER A 1 817 ? 23.127 -4.337 -32.748 1.00 75.31 817 SER A O 1
ATOM 6451 N N . GLY A 1 818 ? 21.935 -2.484 -32.297 1.00 79.62 818 GLY A N 1
ATOM 6452 C CA . GLY A 1 818 ? 21.615 -2.845 -30.912 1.00 79.62 818 GLY A CA 1
ATOM 6453 C C . GLY A 1 818 ? 22.852 -2.915 -30.005 1.00 79.62 818 GLY A C 1
ATOM 6454 O O . GLY A 1 818 ? 23.742 -2.071 -30.085 1.00 79.62 818 GLY A O 1
ATOM 6455 N N . GLU A 1 819 ? 22.907 -3.909 -29.118 1.00 88.56 819 GLU A N 1
ATOM 6456 C CA . GLU A 1 819 ? 24.079 -4.149 -28.269 1.00 88.56 819 GLU A CA 1
ATOM 6457 C C . GLU A 1 819 ? 25.153 -4.960 -29.014 1.00 88.56 819 GLU A C 1
ATOM 6459 O O . GLU A 1 819 ? 24.899 -6.069 -29.486 1.00 88.56 819 GLU A O 1
ATOM 6464 N N . VAL A 1 820 ? 26.373 -4.421 -29.087 1.00 93.38 820 VAL A N 1
ATOM 6465 C CA . VAL A 1 820 ? 27.512 -5.025 -29.790 1.00 93.38 820 VAL A CA 1
ATOM 6466 C C . VAL A 1 820 ? 28.694 -5.200 -28.836 1.00 93.38 820 VAL A C 1
ATOM 6468 O O . VAL A 1 820 ? 29.396 -4.244 -28.499 1.00 93.38 820 VAL A O 1
ATOM 6471 N N . MET A 1 821 ? 28.942 -6.449 -28.434 1.00 93.38 821 MET A N 1
ATOM 6472 C CA . MET A 1 821 ? 30.133 -6.856 -27.682 1.00 93.38 821 MET A CA 1
ATOM 6473 C C . MET A 1 821 ? 31.290 -7.174 -28.641 1.00 93.38 821 MET A C 1
ATOM 6475 O O . MET A 1 821 ? 31.148 -7.973 -29.569 1.00 93.38 821 MET A O 1
ATOM 6479 N N . LEU A 1 822 ? 32.455 -6.571 -28.406 1.00 94.31 822 LEU A N 1
ATOM 6480 C CA . LEU A 1 822 ? 33.651 -6.686 -29.239 1.00 94.31 822 LEU A CA 1
ATOM 6481 C C . LEU A 1 822 ? 34.778 -7.368 -28.455 1.00 94.31 822 LEU A C 1
ATOM 6483 O O . LEU A 1 822 ? 35.324 -6.810 -27.502 1.00 94.31 822 LEU A O 1
ATOM 6487 N N . GLU A 1 823 ? 35.171 -8.564 -28.894 1.00 93.38 823 GLU A N 1
ATOM 6488 C CA . GLU A 1 823 ? 36.209 -9.379 -28.250 1.00 93.38 823 GLU A CA 1
ATOM 6489 C C . GLU A 1 823 ? 37.335 -9.779 -29.221 1.00 93.38 823 GLU A C 1
ATOM 6491 O O . GLU A 1 823 ? 37.230 -9.653 -30.447 1.00 93.38 823 GLU A O 1
ATOM 6496 N N . GLY A 1 824 ? 38.451 -10.274 -28.674 1.00 91.69 824 GLY A N 1
ATOM 6497 C CA . GLY A 1 824 ? 39.529 -10.884 -29.456 1.00 91.69 824 GLY A CA 1
ATOM 6498 C C . GLY A 1 824 ? 40.128 -9.939 -30.503 1.00 91.69 824 GLY A C 1
ATOM 6499 O O . GLY A 1 824 ? 40.695 -8.903 -30.149 1.00 91.69 824 GLY A O 1
ATOM 6500 N N . GLY A 1 825 ? 40.028 -10.313 -31.783 1.00 90.50 825 GLY A N 1
ATOM 6501 C CA . GLY A 1 825 ? 40.514 -9.528 -32.927 1.00 90.50 825 GLY A CA 1
ATOM 6502 C C . GLY A 1 825 ? 39.509 -8.530 -33.521 1.00 90.50 825 GLY A C 1
ATOM 6503 O O . GLY A 1 825 ? 39.877 -7.809 -34.446 1.00 90.50 825 GLY A O 1
ATOM 6504 N N . LEU A 1 826 ? 38.266 -8.491 -33.020 1.00 92.00 826 LEU A N 1
ATOM 6505 C CA . LEU A 1 826 ? 37.216 -7.557 -33.461 1.00 92.00 826 LEU A CA 1
ATOM 6506 C C . LEU A 1 826 ? 37.176 -6.259 -32.639 1.00 92.00 826 LEU A C 1
ATOM 6508 O O . LEU A 1 826 ? 36.515 -5.308 -33.044 1.00 92.00 826 LEU A O 1
ATOM 6512 N N . ARG A 1 827 ? 37.902 -6.193 -31.515 1.00 95.12 827 ARG A N 1
ATOM 6513 C CA . ARG A 1 827 ? 38.095 -4.958 -30.736 1.00 95.12 827 ARG A CA 1
ATOM 6514 C C . ARG A 1 827 ? 38.750 -3.852 -31.573 1.00 95.12 827 ARG A C 1
ATOM 6516 O O . ARG A 1 827 ? 39.579 -4.182 -32.430 1.00 95.12 827 ARG A O 1
ATOM 6523 N N . PRO A 1 828 ? 38.478 -2.566 -31.282 1.00 95.75 828 PRO A N 1
ATOM 6524 C CA . PRO A 1 828 ? 39.215 -1.450 -31.863 1.00 95.75 828 PRO A CA 1
ATOM 6525 C C . PRO A 1 828 ? 40.715 -1.544 -31.567 1.00 95.75 828 PRO A C 1
ATOM 6527 O O . PRO A 1 828 ? 41.127 -1.949 -30.478 1.00 95.75 828 PRO A O 1
ATOM 6530 N N . ASN A 1 829 ? 41.548 -1.140 -32.525 1.00 95.31 829 ASN A N 1
ATOM 6531 C CA . ASN A 1 829 ? 43.009 -1.164 -32.411 1.00 95.31 829 ASN A CA 1
ATOM 6532 C C . ASN A 1 829 ? 43.559 0.036 -31.608 1.00 95.31 829 ASN A C 1
ATOM 6534 O O . ASN A 1 829 ? 44.484 0.718 -32.042 1.00 95.31 829 ASN A O 1
ATOM 6538 N N . GLY A 1 830 ? 42.962 0.309 -30.445 1.00 93.56 830 GLY A N 1
ATOM 6539 C CA . GLY A 1 830 ? 43.321 1.423 -29.562 1.00 93.56 830 GLY A CA 1
ATOM 6540 C C . GLY A 1 830 ? 42.759 2.790 -29.965 1.00 93.56 830 GLY A C 1
ATOM 6541 O O . GLY A 1 830 ? 43.122 3.793 -29.362 1.00 93.56 830 GLY A O 1
ATOM 6542 N N . GLU A 1 831 ? 41.872 2.849 -30.960 1.00 96.25 831 GLU A N 1
ATOM 6543 C CA . GLU A 1 831 ? 41.112 4.051 -31.319 1.00 96.25 831 GLU A CA 1
ATOM 6544 C C . GLU A 1 831 ? 39.717 3.659 -31.821 1.00 96.25 831 GLU A C 1
ATOM 6546 O O . GLU A 1 831 ? 39.579 2.753 -32.649 1.00 96.25 831 GLU A O 1
ATOM 6551 N N . TRP A 1 832 ? 38.694 4.357 -31.329 1.00 96.50 832 TRP A N 1
ATOM 6552 C CA . TRP A 1 832 ? 37.333 4.365 -31.872 1.00 96.50 832 TRP A CA 1
ATOM 6553 C C . TRP A 1 832 ? 36.738 5.775 -31.798 1.00 96.50 832 TRP A C 1
ATOM 6555 O O . TRP A 1 832 ? 37.065 6.552 -30.899 1.00 96.50 832 TRP A O 1
ATOM 6565 N N . THR A 1 833 ? 35.879 6.107 -32.758 1.00 95.81 833 THR A N 1
ATOM 6566 C CA . THR A 1 833 ? 35.373 7.469 -32.957 1.00 95.81 833 THR A CA 1
ATOM 6567 C C . THR A 1 833 ? 33.857 7.472 -33.037 1.00 95.81 833 THR A C 1
ATOM 6569 O O . THR A 1 833 ? 33.273 6.753 -33.847 1.00 95.81 833 THR A O 1
ATOM 6572 N N . LEU A 1 834 ? 33.226 8.316 -32.226 1.00 93.94 834 LEU A N 1
ATOM 6573 C CA . LEU A 1 834 ? 31.806 8.630 -32.298 1.00 93.94 834 LEU A CA 1
ATOM 6574 C C . LEU A 1 834 ? 31.611 9.813 -33.256 1.00 93.94 834 LEU A C 1
ATOM 6576 O O . LEU A 1 834 ? 31.962 10.943 -32.920 1.00 93.94 834 LEU A O 1
ATOM 6580 N N . VAL A 1 835 ? 31.089 9.544 -34.451 1.00 93.06 835 VAL A N 1
ATOM 6581 C CA . VAL A 1 835 ? 30.918 10.519 -35.541 1.00 93.06 835 VAL A CA 1
ATOM 6582 C C . VAL A 1 835 ? 29.464 10.983 -35.578 1.00 93.06 835 VAL A C 1
ATOM 6584 O O . VAL A 1 835 ? 28.591 10.161 -35.846 1.00 93.06 835 VAL A O 1
ATOM 6587 N N . ASP A 1 836 ? 29.193 12.274 -35.370 1.00 89.88 836 ASP A N 1
ATOM 6588 C CA . ASP A 1 836 ? 27.889 12.891 -35.658 1.00 89.88 836 ASP A CA 1
ATOM 6589 C C . ASP A 1 836 ? 27.918 13.517 -37.060 1.00 89.88 836 ASP A C 1
ATOM 6591 O O . ASP A 1 836 ? 28.491 14.589 -37.283 1.00 89.88 836 ASP A O 1
ATOM 6595 N N . ARG A 1 837 ? 27.270 12.849 -38.020 1.00 89.69 837 ARG A N 1
ATOM 6596 C CA . ARG A 1 837 ? 27.216 13.290 -39.424 1.00 89.69 837 ARG A CA 1
ATOM 6597 C C . ARG A 1 837 ? 26.386 14.559 -39.624 1.00 89.69 837 ARG A C 1
ATOM 6599 O O . ARG A 1 837 ? 26.554 15.221 -40.645 1.00 89.69 837 ARG A O 1
ATOM 6606 N N . CYS A 1 838 ? 25.516 14.912 -38.677 1.00 86.00 838 CYS A N 1
ATOM 6607 C CA . CYS A 1 838 ? 24.642 16.079 -38.768 1.00 86.00 838 CYS A CA 1
ATOM 6608 C C . CYS A 1 838 ? 25.309 17.358 -38.234 1.00 86.00 838 CYS A C 1
ATOM 6610 O O . CYS A 1 838 ? 25.080 18.434 -38.787 1.00 86.00 838 CYS A O 1
ATOM 6612 N N . SER A 1 839 ? 26.151 17.268 -37.196 1.00 83.62 839 SER A N 1
ATOM 6613 C CA . SER A 1 839 ? 26.976 18.406 -36.740 1.00 83.62 839 SER A CA 1
ATOM 6614 C C . SER A 1 839 ? 28.347 18.494 -37.422 1.00 83.62 839 SER A C 1
ATOM 6616 O O . SER A 1 839 ? 28.978 19.551 -37.390 1.00 83.62 839 SER A O 1
ATOM 6618 N N . GLY A 1 840 ? 28.817 17.408 -38.047 1.00 86.50 840 GLY A N 1
ATOM 6619 C CA . GLY A 1 840 ? 30.158 17.319 -38.634 1.00 86.50 840 GLY A CA 1
ATOM 6620 C C . GLY A 1 840 ? 31.272 17.193 -37.589 1.00 86.50 840 GLY A C 1
ATOM 6621 O O . GLY A 1 840 ? 32.448 17.366 -37.918 1.00 86.50 840 GLY A O 1
ATOM 6622 N N . LEU A 1 841 ? 30.926 16.904 -36.332 1.00 90.38 841 LEU A N 1
ATOM 6623 C CA . LEU A 1 841 ? 31.869 16.737 -35.229 1.00 90.38 841 LEU A CA 1
ATOM 6624 C C . LEU A 1 841 ? 32.044 15.259 -34.870 1.00 90.38 841 LEU A C 1
ATOM 6626 O O . LEU A 1 841 ? 31.106 14.464 -34.917 1.00 90.38 841 LEU A O 1
ATOM 6630 N N . SER A 1 842 ? 33.259 14.912 -34.461 1.00 92.38 842 SER A N 1
ATOM 6631 C CA . SER A 1 842 ? 33.661 13.549 -34.129 1.00 92.38 842 SER A CA 1
ATOM 6632 C C . SER A 1 842 ? 34.396 13.514 -32.790 1.00 92.38 842 SER A C 1
ATOM 6634 O O . SER A 1 842 ? 35.452 14.131 -32.644 1.00 92.38 842 SER A O 1
ATOM 6636 N N . MET A 1 843 ? 33.872 12.767 -31.817 1.00 93.38 843 MET A N 1
ATOM 6637 C CA . MET A 1 843 ? 34.552 12.485 -30.549 1.00 93.38 843 MET A CA 1
ATOM 6638 C C . MET A 1 843 ? 35.445 11.253 -30.721 1.00 93.38 843 MET A C 1
ATOM 6640 O O . MET A 1 843 ? 34.953 10.129 -30.838 1.00 93.38 843 MET A O 1
ATOM 6644 N N . VAL A 1 844 ? 36.760 11.456 -30.724 1.00 95.31 844 VAL A N 1
ATOM 6645 C CA . VAL A 1 844 ? 37.758 10.385 -30.817 1.00 95.31 844 VAL A CA 1
ATOM 6646 C C . VAL A 1 844 ? 38.136 9.929 -29.412 1.00 95.31 844 VAL A C 1
ATOM 6648 O O . VAL A 1 844 ? 38.510 10.752 -28.574 1.00 95.31 844 VAL A O 1
ATOM 6651 N N . ASN A 1 845 ? 38.090 8.620 -29.160 1.00 96.12 845 ASN A N 1
ATOM 6652 C CA . ASN A 1 845 ? 38.613 8.009 -27.942 1.00 96.12 845 ASN A CA 1
ATOM 6653 C C . ASN A 1 845 ? 39.773 7.061 -28.268 1.00 96.12 845 ASN A C 1
ATOM 6655 O O . ASN A 1 845 ? 39.615 6.105 -29.030 1.00 96.12 845 ASN A O 1
ATOM 6659 N N . ARG A 1 846 ? 40.942 7.327 -27.679 1.00 96.75 846 ARG A N 1
ATOM 6660 C CA . ARG A 1 846 ? 42.173 6.541 -27.869 1.00 96.75 846 ARG A CA 1
ATOM 6661 C C . ARG A 1 846 ? 42.551 5.843 -26.574 1.00 96.75 846 ARG A C 1
ATOM 6663 O O . ARG A 1 846 ? 42.468 6.464 -25.523 1.00 96.75 846 ARG A O 1
ATOM 6670 N N . PHE A 1 847 ? 42.976 4.588 -26.628 1.00 96.31 847 PHE A N 1
ATOM 6671 C CA . PHE A 1 847 ? 43.280 3.771 -25.450 1.00 96.31 847 PHE A CA 1
ATOM 6672 C C . PHE A 1 847 ? 44.327 2.692 -25.755 1.00 96.31 847 PHE A C 1
ATOM 6674 O O . PHE A 1 847 ? 44.526 2.299 -26.905 1.00 96.31 847 PHE A O 1
ATOM 6681 N N . ASP A 1 848 ? 44.992 2.160 -24.728 1.00 93.75 848 ASP A N 1
ATOM 6682 C CA . ASP A 1 848 ? 45.885 1.011 -24.915 1.00 93.75 848 ASP A CA 1
ATOM 6683 C C . ASP A 1 848 ? 45.074 -0.285 -25.110 1.00 93.75 848 ASP A C 1
ATOM 6685 O O . ASP A 1 848 ? 44.502 -0.841 -24.172 1.00 93.75 848 ASP A O 1
ATOM 6689 N N . HIS A 1 849 ? 45.058 -0.819 -26.335 1.00 91.00 849 HIS A N 1
ATOM 6690 C CA . HIS A 1 849 ? 44.367 -2.072 -26.673 1.00 91.00 849 HIS A CA 1
ATOM 6691 C C . HIS A 1 849 ? 44.906 -3.319 -25.939 1.00 91.00 849 HIS A C 1
ATOM 6693 O O . HIS A 1 849 ? 44.336 -4.407 -26.075 1.00 91.00 849 HIS A O 1
ATOM 6699 N N . ARG A 1 850 ? 46.023 -3.200 -25.209 1.00 92.62 850 ARG A N 1
ATOM 6700 C CA . ARG A 1 850 ? 46.587 -4.252 -24.345 1.00 92.62 850 ARG A CA 1
ATOM 6701 C C . ARG A 1 850 ? 45.976 -4.248 -22.945 1.00 92.62 850 ARG A C 1
ATOM 6703 O O . ARG A 1 850 ? 46.009 -5.277 -22.282 1.00 92.62 850 ARG A O 1
ATOM 6710 N N . GLN A 1 851 ? 45.429 -3.111 -22.518 1.00 95.19 851 GLN A N 1
ATOM 6711 C CA . GLN A 1 851 ? 44.779 -2.909 -21.218 1.00 95.19 851 GLN A CA 1
ATOM 6712 C C . GLN A 1 851 ? 43.289 -3.290 -21.237 1.00 95.19 851 GLN A C 1
ATOM 6714 O O . GLN A 1 851 ? 42.699 -3.555 -20.194 1.00 95.19 851 GLN A O 1
ATOM 6719 N N . VAL A 1 852 ? 42.683 -3.346 -22.427 1.00 95.75 852 VAL A N 1
ATOM 6720 C CA . VAL A 1 852 ? 41.244 -3.562 -22.630 1.00 95.75 852 VAL A CA 1
ATOM 6721 C C . VAL A 1 852 ? 40.991 -4.944 -23.240 1.00 95.75 852 VAL A C 1
ATOM 6723 O O . VAL A 1 852 ? 41.275 -5.157 -24.417 1.00 95.75 852 VAL A O 1
ATOM 6726 N N . SER A 1 853 ? 40.443 -5.893 -22.477 1.00 94.50 853 SER A N 1
ATOM 6727 C CA . SER A 1 853 ? 40.139 -7.255 -22.946 1.00 94.50 853 SER A CA 1
ATOM 6728 C C . SER A 1 853 ? 38.849 -7.356 -23.771 1.00 94.50 853 SER A C 1
ATOM 6730 O O . SER A 1 853 ? 38.765 -8.228 -24.641 1.00 94.50 853 SER A O 1
ATOM 6732 N N . LYS A 1 854 ? 37.881 -6.450 -23.550 1.00 94.56 854 LYS A N 1
ATOM 6733 C CA . LYS A 1 854 ? 36.599 -6.349 -24.278 1.00 94.56 854 LYS A CA 1
ATOM 6734 C C . LYS A 1 854 ? 36.153 -4.892 -24.423 1.00 94.56 854 LYS A C 1
ATOM 6736 O O . LYS A 1 854 ? 36.452 -4.067 -23.559 1.00 94.56 854 LYS A O 1
ATOM 6741 N N . CYS A 1 855 ? 35.394 -4.595 -25.474 1.00 95.94 855 CYS A N 1
ATOM 6742 C CA . CYS A 1 855 ? 34.689 -3.319 -25.631 1.00 95.94 855 CYS A CA 1
ATOM 6743 C C . CYS A 1 855 ? 33.191 -3.579 -25.832 1.00 95.94 855 CYS A C 1
ATOM 6745 O O . CYS A 1 855 ? 32.834 -4.539 -26.512 1.00 95.94 855 CYS A O 1
ATOM 6747 N N . LEU A 1 856 ? 32.326 -2.717 -25.297 1.00 94.25 856 LEU A N 1
ATOM 6748 C CA . LEU A 1 856 ? 30.872 -2.801 -25.478 1.00 94.25 856 LEU A CA 1
ATOM 6749 C C . LEU A 1 856 ? 30.335 -1.502 -26.083 1.00 94.25 856 LEU A C 1
ATOM 6751 O O . LEU A 1 856 ? 30.733 -0.414 -25.662 1.00 94.25 856 LEU A O 1
ATOM 6755 N N . VAL A 1 857 ? 29.423 -1.623 -27.046 1.00 93.88 857 VAL A N 1
ATOM 6756 C CA . VAL A 1 857 ? 28.623 -0.517 -27.589 1.00 93.88 857 VAL A CA 1
ATOM 6757 C C . VAL A 1 857 ? 27.148 -0.851 -27.379 1.00 93.88 857 VAL A C 1
ATOM 6759 O O . VAL A 1 857 ? 26.694 -1.897 -27.835 1.00 93.88 857 VAL A O 1
ATOM 6762 N N . HIS A 1 858 ? 26.403 0.013 -26.691 1.00 91.19 858 HIS A N 1
ATOM 6763 C CA . HIS A 1 858 ? 24.974 -0.176 -26.412 1.00 91.19 858 HIS A CA 1
ATOM 6764 C C . HIS A 1 858 ? 24.216 1.140 -26.622 1.00 91.19 858 HIS A C 1
ATOM 6766 O O . HIS A 1 858 ? 24.432 2.114 -25.893 1.00 91.19 858 HIS A O 1
ATOM 6772 N N . TRP A 1 859 ? 23.314 1.158 -27.603 1.00 86.50 859 TRP A N 1
ATOM 6773 C CA . TRP A 1 859 ? 22.462 2.306 -27.920 1.00 86.50 859 TRP A CA 1
ATOM 6774 C C . TRP A 1 859 ? 21.211 2.337 -27.038 1.00 86.50 859 TRP A C 1
ATOM 6776 O O . TRP A 1 859 ? 20.471 1.357 -26.975 1.00 86.50 859 TRP A O 1
ATOM 6786 N N . GLY A 1 860 ? 20.960 3.476 -26.395 1.00 78.62 860 GLY A N 1
ATOM 6787 C CA . GLY A 1 860 ? 19.660 3.821 -25.827 1.00 78.62 860 GLY A CA 1
ATOM 6788 C C . GLY A 1 860 ? 18.830 4.672 -26.795 1.00 78.62 860 GLY A C 1
ATOM 6789 O O . GLY A 1 860 ? 19.148 4.805 -27.976 1.00 78.62 860 GLY A O 1
ATOM 6790 N N . THR A 1 861 ? 17.745 5.271 -26.304 1.00 73.31 861 THR A N 1
ATOM 6791 C CA . THR A 1 861 ? 16.820 6.073 -27.133 1.00 73.31 861 THR A CA 1
ATOM 6792 C C . THR A 1 861 ? 17.334 7.478 -27.459 1.00 73.31 861 THR A C 1
ATOM 6794 O O . THR A 1 861 ? 16.891 8.078 -28.437 1.00 73.31 861 THR A O 1
ATOM 6797 N N . SER A 1 862 ? 18.253 8.013 -26.652 1.00 77.94 862 SER A N 1
ATOM 6798 C CA . SER A 1 862 ? 18.885 9.331 -26.848 1.00 77.94 862 SER A CA 1
ATOM 6799 C C . SER A 1 862 ? 20.327 9.389 -26.325 1.00 77.94 862 SER A C 1
ATOM 6801 O O . SER A 1 862 ? 20.906 10.466 -26.176 1.00 77.94 862 SER A O 1
ATOM 6803 N N . ASP A 1 863 ? 20.898 8.237 -25.988 1.00 86.94 863 ASP A N 1
ATOM 6804 C CA . ASP A 1 863 ? 22.217 8.092 -25.392 1.00 86.94 863 ASP A CA 1
ATOM 6805 C C . ASP A 1 863 ? 22.953 6.876 -25.961 1.00 86.94 863 ASP A C 1
ATOM 6807 O O . ASP A 1 863 ? 22.353 5.954 -26.515 1.00 86.94 863 ASP A O 1
ATOM 6811 N N . LEU A 1 864 ? 24.275 6.883 -25.831 1.00 90.25 864 LEU A N 1
ATOM 6812 C CA . LEU A 1 864 ? 25.138 5.795 -26.267 1.00 90.25 864 LEU A CA 1
ATOM 6813 C C . LEU A 1 864 ? 26.105 5.429 -25.153 1.00 90.25 864 LEU A C 1
ATOM 6815 O O . LEU A 1 864 ? 26.865 6.274 -24.680 1.00 90.25 864 LEU A O 1
ATOM 6819 N N . ASN A 1 865 ? 26.111 4.156 -24.777 1.00 91.62 865 ASN A N 1
ATOM 6820 C CA . ASN A 1 865 ? 27.067 3.617 -23.827 1.00 91.62 865 ASN A CA 1
ATOM 6821 C C . ASN A 1 865 ? 28.238 2.991 -24.595 1.00 91.62 865 ASN A C 1
ATOM 6823 O O . ASN A 1 865 ? 28.042 2.073 -25.392 1.00 91.62 865 ASN A O 1
ATOM 6827 N N . MET A 1 866 ? 29.447 3.504 -24.360 1.00 93.56 866 MET A N 1
ATOM 6828 C CA . MET A 1 866 ? 30.704 2.974 -24.900 1.00 93.56 866 MET A CA 1
ATOM 6829 C C . MET A 1 866 ? 31.586 2.550 -23.728 1.00 93.56 866 MET A C 1
ATOM 6831 O O . MET A 1 866 ? 31.995 3.394 -22.928 1.00 93.56 866 MET A O 1
ATOM 6835 N N . GLU A 1 867 ? 31.870 1.255 -23.600 1.00 94.94 867 GLU A N 1
ATOM 6836 C CA . GLU A 1 867 ? 32.588 0.709 -22.442 1.00 94.94 867 GLU A CA 1
ATOM 6837 C C . GLU A 1 867 ? 33.909 0.030 -22.820 1.00 94.94 867 GLU A C 1
ATOM 6839 O O . GLU A 1 867 ? 34.005 -0.666 -23.833 1.00 94.94 867 GLU A O 1
ATOM 6844 N N . LEU A 1 868 ? 34.913 0.187 -21.954 1.00 96.81 868 LEU A N 1
ATOM 6845 C CA . LEU A 1 868 ? 36.213 -0.482 -22.010 1.00 96.81 868 LEU A CA 1
ATOM 6846 C C . LEU A 1 868 ? 36.352 -1.374 -20.768 1.00 96.81 868 LEU A C 1
ATOM 6848 O O . LEU A 1 868 ? 36.237 -0.887 -19.645 1.00 96.81 868 LEU A O 1
ATOM 6852 N N . TRP A 1 869 ? 36.581 -2.673 -20.957 1.00 96.62 869 TRP A N 1
ATOM 6853 C CA . TRP A 1 869 ? 36.689 -3.657 -19.874 1.00 96.62 869 TRP A CA 1
ATOM 6854 C C . TRP A 1 869 ? 38.101 -4.248 -19.855 1.00 96.62 869 TRP A C 1
ATOM 6856 O O . TRP A 1 869 ? 38.591 -4.680 -20.900 1.00 96.62 869 TRP A O 1
ATOM 6866 N N . SER A 1 870 ? 38.753 -4.318 -18.693 1.00 95.94 870 SER A N 1
ATOM 6867 C CA . SER A 1 870 ? 40.043 -5.006 -18.534 1.00 95.94 870 SER A CA 1
ATOM 6868 C C . SER A 1 870 ? 39.894 -6.529 -18.615 1.00 95.94 870 SER A C 1
ATOM 6870 O O . SER A 1 870 ? 38.799 -7.054 -18.820 1.00 95.94 870 SER A O 1
ATOM 6872 N N . ASP A 1 871 ? 40.980 -7.280 -18.444 1.00 92.75 871 ASP A N 1
ATOM 6873 C CA . ASP A 1 871 ? 40.882 -8.686 -18.045 1.00 92.75 871 ASP A CA 1
ATOM 6874 C C . ASP A 1 871 ? 40.282 -8.815 -16.629 1.00 92.75 871 ASP A C 1
ATOM 6876 O O . ASP A 1 871 ? 40.467 -7.934 -15.786 1.00 92.75 871 ASP A O 1
ATOM 6880 N N . GLU A 1 872 ? 39.531 -9.893 -16.376 1.00 94.19 872 GLU A N 1
ATOM 6881 C CA . GLU A 1 872 ? 39.013 -10.233 -15.044 1.00 94.19 872 GLU A CA 1
ATOM 6882 C C . GLU A 1 872 ? 39.995 -11.185 -14.351 1.00 94.19 872 GLU A C 1
ATOM 6884 O O . GLU A 1 872 ? 40.191 -12.321 -14.790 1.00 94.19 872 GLU A O 1
ATOM 6889 N N . ARG A 1 873 ? 40.657 -10.717 -13.289 1.00 93.38 873 ARG A N 1
ATOM 6890 C CA . ARG A 1 873 ? 41.698 -11.476 -12.574 1.00 93.38 873 ARG A CA 1
ATOM 6891 C C . ARG A 1 873 ? 41.960 -10.923 -11.167 1.00 93.38 873 ARG A C 1
ATOM 6893 O O . ARG A 1 873 ? 41.463 -9.850 -10.830 1.00 93.38 873 ARG A O 1
ATOM 6900 N N . PRO A 1 874 ? 42.765 -11.605 -10.334 1.00 89.00 874 PRO A N 1
ATOM 6901 C CA . PRO A 1 874 ? 43.338 -10.997 -9.140 1.00 89.00 874 PRO A CA 1
ATOM 6902 C C . PRO A 1 874 ? 44.363 -9.908 -9.497 1.00 89.00 874 PRO A C 1
ATOM 6904 O O . PRO A 1 874 ? 45.041 -9.981 -10.530 1.00 89.00 874 PRO A O 1
ATOM 6907 N N . VAL A 1 875 ? 44.537 -8.940 -8.599 1.00 88.56 875 VAL A N 1
ATOM 6908 C CA . VAL A 1 875 ? 45.638 -7.965 -8.616 1.00 88.56 875 VAL A CA 1
ATOM 6909 C C . VAL A 1 875 ? 46.550 -8.157 -7.402 1.00 88.56 875 VAL A C 1
ATOM 6911 O O . VAL A 1 875 ? 46.109 -8.586 -6.332 1.00 88.56 875 VAL A O 1
ATOM 6914 N N . SER A 1 876 ? 47.827 -7.818 -7.566 1.00 85.62 876 SER A N 1
ATOM 6915 C CA . SER A 1 876 ? 48.799 -7.624 -6.480 1.00 85.62 876 SER A CA 1
ATOM 6916 C C . SER A 1 876 ? 49.370 -6.201 -6.535 1.00 85.62 876 SER A C 1
ATOM 6918 O O . SER A 1 876 ? 49.060 -5.442 -7.456 1.00 85.62 876 SER A O 1
ATOM 6920 N N . LYS A 1 877 ? 50.234 -5.833 -5.578 1.00 80.31 877 LYS A N 1
ATOM 6921 C CA . LYS A 1 877 ? 50.953 -4.539 -5.581 1.00 80.31 877 LYS A CA 1
ATOM 6922 C C . LYS A 1 877 ? 51.754 -4.303 -6.860 1.00 80.31 877 LYS A C 1
ATOM 6924 O O . LYS A 1 877 ? 51.830 -3.180 -7.340 1.00 80.31 877 LYS A O 1
ATOM 6929 N N . ASP A 1 878 ? 52.302 -5.374 -7.417 1.00 84.06 878 ASP A N 1
ATOM 6930 C CA . ASP A 1 878 ? 53.158 -5.358 -8.602 1.00 84.06 878 ASP A CA 1
ATOM 6931 C C . ASP A 1 878 ? 52.368 -5.593 -9.905 1.00 84.06 878 ASP A C 1
ATOM 6933 O O . ASP A 1 878 ? 52.932 -5.518 -10.995 1.00 84.06 878 ASP A O 1
ATOM 6937 N N . THR A 1 879 ? 51.069 -5.913 -9.808 1.00 89.06 879 THR A N 1
ATOM 6938 C CA . THR A 1 879 ? 50.210 -6.285 -10.949 1.00 89.06 879 THR A CA 1
ATOM 6939 C C . THR A 1 879 ? 48.812 -5.640 -10.890 1.00 89.06 879 THR A C 1
ATOM 6941 O O . THR A 1 879 ? 47.803 -6.353 -10.937 1.00 89.06 879 THR A O 1
ATOM 6944 N N . PRO A 1 880 ? 48.698 -4.299 -10.812 1.00 92.00 880 PRO A N 1
ATOM 6945 C CA . PRO A 1 880 ? 47.401 -3.626 -10.879 1.00 92.00 880 PRO A CA 1
ATOM 6946 C C . PRO A 1 880 ? 46.664 -3.930 -12.194 1.00 92.00 880 PRO A C 1
ATOM 6948 O O . PRO A 1 880 ? 47.265 -4.344 -13.193 1.00 92.00 880 PRO A O 1
ATOM 6951 N N . LEU A 1 881 ? 45.350 -3.717 -12.207 1.00 95.19 881 LEU A N 1
ATOM 6952 C CA . LEU A 1 881 ? 44.613 -3.474 -13.453 1.00 95.19 881 LEU A CA 1
ATOM 6953 C C . LEU A 1 881 ? 44.692 -1.979 -13.751 1.00 95.19 881 LEU A C 1
ATOM 6955 O O . LEU A 1 881 ? 44.693 -1.175 -12.821 1.00 95.19 881 LEU A O 1
ATOM 6959 N N . ARG A 1 882 ? 44.771 -1.603 -15.026 1.00 95.44 882 ARG A N 1
ATOM 6960 C CA . ARG A 1 882 ? 44.857 -0.206 -15.461 1.00 95.44 882 ARG A CA 1
ATOM 6961 C C . ARG A 1 882 ? 44.162 -0.047 -16.803 1.00 95.44 882 ARG A C 1
ATOM 6963 O O . ARG A 1 882 ? 44.324 -0.923 -17.645 1.00 95.44 882 ARG A O 1
ATOM 6970 N N . ILE A 1 883 ? 43.429 1.048 -16.987 1.00 97.00 883 ILE A N 1
ATOM 6971 C CA . ILE A 1 883 ? 42.935 1.517 -18.285 1.00 97.00 883 ILE A CA 1
ATOM 6972 C C . ILE A 1 883 ? 43.288 3.002 -18.392 1.00 97.00 883 ILE A C 1
ATOM 6974 O O . ILE A 1 883 ? 42.783 3.833 -17.640 1.00 97.00 883 ILE A O 1
ATOM 6978 N N . CYS A 1 884 ? 44.166 3.315 -19.340 1.00 95.31 884 CYS A N 1
ATOM 6979 C CA . CYS A 1 884 ? 44.520 4.670 -19.743 1.00 95.31 884 CYS A CA 1
ATOM 6980 C C . CYS A 1 884 ? 43.886 4.981 -21.104 1.00 95.31 884 CYS A C 1
ATOM 6982 O O . CYS A 1 884 ? 44.063 4.219 -22.065 1.00 95.31 884 CYS A O 1
ATOM 6984 N N . HIS A 1 885 ? 43.157 6.093 -21.189 1.00 96.12 885 HIS A N 1
ATOM 6985 C CA . HIS A 1 885 ? 42.558 6.572 -22.429 1.00 96.12 885 HIS A CA 1
ATOM 6986 C C . HIS A 1 885 ? 42.591 8.102 -22.559 1.00 96.12 885 HIS A C 1
ATOM 6988 O O . HIS A 1 885 ? 42.877 8.838 -21.613 1.00 96.12 885 HIS A O 1
ATOM 6994 N N . GLN A 1 886 ? 42.268 8.588 -23.754 1.00 95.88 886 GLN A N 1
ATOM 6995 C CA . GLN A 1 886 ? 42.257 9.997 -24.131 1.00 95.88 886 GLN A CA 1
ATOM 6996 C C . GLN A 1 886 ? 41.009 10.348 -24.949 1.00 95.88 886 GLN A C 1
ATOM 6998 O O . GLN A 1 886 ? 40.511 9.511 -25.702 1.00 95.88 886 GLN A O 1
ATOM 7003 N N . TYR A 1 887 ? 40.550 11.594 -24.837 1.00 94.81 887 TYR A N 1
ATOM 7004 C CA . TYR A 1 887 ? 39.450 12.181 -25.602 1.00 94.81 887 TYR A CA 1
ATOM 7005 C C . TYR A 1 887 ? 39.895 13.431 -26.356 1.00 94.81 887 TYR A C 1
ATOM 7007 O O . TYR A 1 887 ? 40.489 14.331 -25.764 1.00 94.81 887 TYR A O 1
ATOM 7015 N N . GLU A 1 888 ? 39.551 13.502 -27.640 1.00 94.44 888 GLU A N 1
ATOM 7016 C CA . GLU A 1 888 ? 39.765 14.656 -28.519 1.00 94.44 888 GLU A CA 1
ATOM 7017 C C . GLU A 1 888 ? 38.517 14.865 -29.388 1.00 94.44 888 GLU A C 1
ATOM 7019 O O . GLU A 1 888 ? 37.992 13.907 -29.958 1.00 94.44 888 GLU A O 1
ATOM 7024 N N . VAL A 1 889 ? 38.050 16.109 -29.528 1.00 92.62 889 VAL A N 1
ATOM 7025 C CA . VAL A 1 889 ? 37.021 16.448 -30.522 1.00 92.62 889 VAL A CA 1
ATOM 7026 C C . VAL A 1 889 ? 37.705 16.882 -31.812 1.00 92.62 889 VAL A C 1
ATOM 7028 O O . VAL A 1 889 ? 38.534 17.790 -31.831 1.00 92.62 889 VAL A O 1
ATOM 7031 N N . THR A 1 890 ? 37.328 16.232 -32.905 1.00 90.44 890 THR A N 1
ATOM 7032 C CA . THR A 1 890 ? 37.784 16.534 -34.262 1.00 90.44 890 THR A CA 1
ATOM 7033 C C . THR A 1 890 ? 36.607 17.002 -35.117 1.00 90.44 890 THR A C 1
ATOM 7035 O O . THR A 1 890 ? 35.448 16.717 -34.813 1.00 90.44 890 THR A O 1
ATOM 7038 N N . GLN A 1 891 ? 36.903 17.758 -36.172 1.00 84.38 891 GLN A N 1
ATOM 7039 C CA . GLN A 1 891 ? 35.927 18.161 -37.183 1.00 84.38 891 GLN A CA 1
ATOM 7040 C C . GLN A 1 891 ? 36.160 17.323 -38.444 1.00 84.38 891 GLN A C 1
ATOM 7042 O O . GLN A 1 891 ? 37.314 17.064 -38.795 1.00 84.38 891 GLN A O 1
ATOM 7047 N N . THR A 1 892 ? 35.069 16.871 -39.059 1.00 61.31 892 THR A N 1
ATOM 7048 C CA . THR A 1 892 ? 35.037 15.772 -40.044 1.00 61.31 892 THR A CA 1
ATOM 7049 C C . THR A 1 892 ? 34.776 16.270 -41.463 1.00 61.31 892 THR A C 1
ATOM 7051 O O . THR A 1 892 ? 34.006 17.245 -41.604 1.00 61.31 892 THR A O 1
#

Secondary structure (DSSP, 8-state):
----------------TTHHHHHHHHHHHHHHHHHT--S--PEET-SSSPPPHHHHHHHHHHHTTSSS-EE---TTSPP-SGGGG-HHHHHHHHHHHHHHHHHHHHHHHHHHHHHHHHHTT--SPPPP-S-HHHHHHHHHHHHIIIIIS-HHHHHHHHSS-HHHHHHHHHHHHTTTSS--BTTB-HHHHHHHHHHHHHHT--TTTHHHHS-S-HHHHHHHH-SSEEEEEEEEEEE----GGGTTTT--SSSS-EEEEEEEE-TT--EEEEEEEEETT--HHHHHHHHHHSTTS----TT-EEE--TTS--BTTEE---TTS--SGGGSTTT----SHHHHHHHHHHHHHTHHHHHHHHHHHH-TTTTS--SS-HHHHHHHHHHHHHHHTTSTTSS-------TTT-PPPP----S-----PPPHHHHHHHHHHHHHHHHSS--S-SSGGG--SEEEETTEEEE----SS--GGGS---PPSS-EEEE-SS---TTSPEEEEETTEEEEE----SSGGG--TTSPEEEEEE--TTSEEEEEEEE--SSTTGGGGT--EEEEEEEEEETTEEEEEEEEEESSSPPP--EEEEEEEEETTEEEEEEEETTS-EEEEPPPHHHHHHHHHHHHHHHHHHHHHSPPPP-----S-----------EEEEETTEEEEEETTTTTEEEEEEEGGGTEEEEE-BTTBSSEEEESSSSTT-SSSSS--EE-TTS--S--S---EEEEEEE-SSSEEEEEEEEE-SS-TT-EEEEEEEEESS--TTSTT--S-B--EEEEEEEPSSTTTEEEEEEETTS-EEEE-GGG-EEEEETTSSEEEEEEEEETTTTEEEEEEE-TTT-SEEEEEE-SSEEEEEEE---B---TTS-EEEEEEEEEEE-

pLDDT: mean 71.99, std 19.55, range [19.59, 97.0]

Foldseek 3Di:
DDDDPDDDDDDDDDPDPQQCPLLVFLVVQVVVVQQVNLQDGAAQCHAEEGHALLSRLLSLQVLLQGSHRHHYYDDPHPDSDQVSRDDLSVLSNVQSLQVNLLRPQLSVQVNVVVVVVVVVPDPDDDDDDPDCVVLVVLLVVLLCQCAVPFQVSVCVQQVGGNVVLVVVLCVCSVLVVAGHDPQAHSSRLNSLLRRQLHLVAFLALCCSSNVPHSVVNLCSQFVQANAAKWKDWFAEDADPVCFVQQQAPPRHGTWIKIFGAGSSQAGPDIDTDHHNNDDTQVVLVVQCVDPVHDDADPSHAHEYDPLHAADVRYDYADPPADADPVVQPDPRPDPALSNVLNPVSNLRRCSVVFSVQLLCLVPVCRVDHHPDHSVVVRVVSVVSSVVSNVVNNHHDDGSGDHSVRDDDDDPPPPPDRDPNDHDVVSVVVSVVVSVVSVPVDPDPDPVVVVDSQWDDSDQKIKGADSDPVFFRVVDDDDDDPFDWAWAGPVSDEGSHITMTGGAQEKRKGFDSDPDPVVDDLQGEIEIEHHHGPQQKHKYKGKAAPVDDDVVVVQGIKIWIWMWHDDPQKIKIATPDIGGDHDRHWYKYKYWYGLHQNFIDIDIDTHHDIDMDGHDDPVVSVVRNVVSNVVSVVVHVPHDNSDRDDDPDDDDDDDDDQDWDWADDFQWTWIFGQQFLRFIAWIAGNVVRDTFHHHDPHDAFKAKEWAPDDPQFRGGHHWDWPPPPPDDDDDGDFKTWTWGDRDQQKIKIKIWGQDPVHNQKIKIKIWIAHGCHDPVPPQWTDWTKIKIKHKTFAPPQQQKWKWAQWQLRDTDIHHPVNAKDKAADRRHGCQKIWIARRVVQKIKIKGWHPQLFGIWMWHDDPGIIMTMGMGDTDIAGNVRMRMIMMMIGMDGD

Radius of gyration: 35.93 Å; chains: 1; bounding box: 95×59×97 Å

Organism: Aegilops tauschii (NCBI:txid37682)